Protein AF-A0A1A9VK80-F1 (afdb_monomer_lite)

InterPro domains:
  IPR001303 Class II aldolase/adducin N-terminal [PF00596] (472-520)
  IPR002020 Citrate synthase [PF00285] (111-464)
  IPR002020 Citrate synthase [PR00143] (230-243)
  IPR002020 Citrate synthase [PR00143] (283-298)
  IPR002020 Citrate synthase [PR00143] (305-333)
  IPR002020 Citrate synthase [PR00143] (360-380)
  IPR002020 Citrate synthase [PR00143] (432-446)
  IPR002562 3'-5' exonuclease domain [PF01612] (576-748)
  IPR002562 3'-5' exonuclease domain [SM00474] (574-748)
  IPR002583 Small ribosomal subunit protein bS20 [PF01649] (2-64)
  IPR002583 Small ribosomal subunit protein bS20 [TIGR00029] (2-64)
  IPR010953 Citrate synthase, type I [TIGR01798] (79-469)
  IPR010997 HRDC-like superfamily [SSF47819] (773-864)
  IPR012337 Ribonuclease H-like superfamily [SSF53098] (549-781)
  IPR016142 Citrate synthase-like, large alpha subdomain [G3DSA:1.10.580.10] (125-463)
  IPR016143 Citrate synthase-like, small alpha subdomain [G3DSA:1.10.230.10] (332-429)
  IPR019810 Citrate synthase active site [PS00480] (367-379)
  IPR036397 Ribonuclease H superfamily [G3DSA:3.30.420.10] (573-769)
  IPR036409 Class II aldolase/adducin N-terminal domain superfamily [G3DSA:3.40.225.10] (465-545)
  IPR036409 Class II aldolase/adducin N-terminal domain superfamily [SSF53639] (466-539)

Foldseek 3Di:
DVVVVVVVVVVLVVLVVQLVVLVVVLVVCVVVVVVVVNVVSVVSNVVSVVVCCVVVSDPPPPDDDDQDWDWDQDPVRDTDTWGWDDDPDDDIDTHCVCVCVRPVDDDDDVPCLRPDPDDDQAWDDAQAVQFIDGLNHGLLCCLPPHFLLQLLCCRQVSDGDDPVRSVVSLLLLLVLQDDDVQLVVLLLPDDLPDQLLVSVLSSLVSVLVVCCVPANLPHDLVDCSVLSSLLSHLLQSLLSNLCSNVVHDFDDFDSVDDPLLSSLCRNQPPVDDPVLSVLLSSLLRSVLSVLQADPPDPLLVQLLQCSLVSRDNSNSLSSSSVRLCDCVHVVLLLVLVVVVVVVVVPVDPVVLVVLCPDPPRPRHNRQDDDPRHPDANPSLVSLLVSLCSLVVPDDPDDVVVVSCVVCVVPQSRGNSSSVSSSCVSSVHDSSSSSSSSSSSHSSRSSSSSSVQVPDPPRHNDDDDDDDDDDDPPCVVVVCVVCDPHQWDQDPPPGIFGDDPDPQQSVLVVVVVVVVVVVVVVVVVVVDDDDDDDPVVVVVVVVVVVPPPDDRRVVVVVVVVVVCCVVPDPPPPFEAEDQAQVSLLVVLVVVVVVLQQEKEKDWDWDDDQWFQATATAWIWIDRQVGIYIYGPPRPPHDCVSVLCVQQPQSYEYEYEPCLSVQSNVCVPNVAGRPDYDYLQLLVVLLDPDPDGDDDQRLLCVQVVDHDDPPPPVPPDSVDPPDDPVRVVNRHVNRNSRNVSVVSSVVSCVVSVNVVVSVVVSVVSNPVCVSDDQLQCQLVVPDDDCPPDVLLSLVSRLLSSLLVVCSVVVRTRSCQQANVVLNVVCRVVVDRDLVVSLVSSVVGGPPDDPVSSVVSVVSSVVSVVVVCVVVVPDDDDDDDPPVVVVVVVVVVVVVVVVVVPVPVPPDPPD

pLDDT: mean 80.89, std 15.18, range [30.69, 98.62]

Secondary structure (DSSP, 8-state):
-HHHHHHHHHHHHHHHHHHHHHHHHHHHHHHHT-HHHHHHHHHHHHHHHHHHHHTTSS-TT-PPPP--EEEEE-TTS-EEEEEEE--SSS--EE--TTHHHHHS-----TTSTT------SSEEEETTTTEEEETTEEHHHHHHHS-HHHHHHHHHHSSPPPHHHHHHHHHHHHHT-PPPHHHHHHHHHS-TTS-HHHHHHHHHHHHHHHTHHHHTT---TT--HHHHHHHHHHHHHHHHHHHHHTT----PPPTTS-HHHHHHHHHHTT-S-HHHHHHHHHHHHHHHHHHS--SS-HHHHHHHHHHHTT--HHHHHHHHHHHHHSTTTTTHHHHHHHHHHHHHHHS-HHHHHHHHH-TTSS---TT-S-SS-SS--HHHHHHHHHHHHHHHTS-S--HHHHHHHHSHHHHTT-HHHHHHHHHHHTT--GGGHHHHHHHHHHHHHHHHHHHHHH-TT--------------TTTHHHHHHHHTT-SEEEETTTEEEE--SSHHHHHHHHHHHHHHHHHHHHHHHTT----PPPHHHHHHHHHHHHTS-S-TTHHHHHHHHHHHHHHH---TT-EEEE-SHHHHHHHHHHHHHH--SEEEEEEEEE--TT-SS-EEEEEEEE-SS-EEEEETTSTT--THHHHHHHT-TTSEEEESSTHHHHHHHHHHHSS--SSEEEHHHHHHHHS--SS---HHHHHHHHH------TTTTT--TT-SSPPHHHHHHHHHHHHHHHHHHHHHHHHHHHTT-HHHHHHHHHHHT-GGGTS--GGGGGGGS---TTT-HHHHHHHHHHHHHHHHHHHHTT--HHHHS-HHHHHHHHHTT---HHHHHHHHHHH--S--HHHHHHHHHHHHHHHHHHHHHTTS------TTTHHHHHHHHHHHHHHHTTTSSSTTS-S--

Radius of gyration: 40.21 Å; chains: 1; bounding box: 157×72×116 Å

Organism: Glossina austeni (NCBI:txid7395)

Structure (mmCIF, N/CA/C/O backbone):
data_AF-A0A1A9VK80-F1
#
_entry.id   AF-A0A1A9VK80-F1
#
loop_
_atom_site.group_PDB
_atom_site.id
_atom_site.type_symbol
_atom_site.label_atom_id
_atom_site.label_alt_id
_atom_site.label_comp_id
_atom_site.label_asym_id
_atom_site.label_entity_id
_atom_site.label_seq_id
_atom_site.pdbx_PDB_ins_code
_atom_site.Cartn_x
_atom_site.Cartn_y
_atom_site.Cartn_z
_atom_site.occupancy
_atom_site.B_iso_or_equiv
_atom_site.auth_seq_id
_atom_site.auth_comp_id
_atom_site.auth_asym_id
_atom_site.auth_atom_id
_atom_site.pdbx_PDB_model_num
ATOM 1 N N . MET A 1 1 ? -13.855 43.154 -33.195 1.00 43.53 1 MET A N 1
ATOM 2 C CA . MET A 1 1 ? -13.908 41.755 -32.702 1.00 43.53 1 MET A CA 1
ATOM 3 C C . MET A 1 1 ? -15.307 41.124 -32.835 1.00 43.53 1 MET A C 1
ATOM 5 O O . MET A 1 1 ? -15.426 40.094 -33.487 1.00 43.53 1 MET A O 1
ATOM 9 N N . ILE A 1 2 ? -16.381 41.772 -32.356 1.00 40.22 2 ILE A N 1
ATOM 10 C CA . ILE A 1 2 ? -17.774 41.259 -32.408 1.00 40.22 2 ILE A CA 1
ATOM 11 C C . ILE A 1 2 ? -18.278 40.963 -33.840 1.00 40.22 2 ILE A C 1
ATOM 13 O O . ILE A 1 2 ? -18.806 39.883 -34.096 1.00 40.22 2 ILE A O 1
ATOM 17 N N . LYS A 1 3 ? -18.034 41.854 -34.818 1.00 45.59 3 LYS A N 1
ATOM 18 C CA . LYS A 1 3 ? -18.408 41.628 -36.236 1.00 45.59 3 LYS A CA 1
ATOM 19 C C . LYS A 1 3 ? -17.698 40.421 -36.873 1.00 45.59 3 LYS A C 1
ATOM 21 O O . LYS A 1 3 ? -18.274 39.742 -37.718 1.00 45.59 3 LYS A O 1
ATOM 26 N N . VAL A 1 4 ? -16.464 40.129 -36.454 1.00 54.06 4 VAL A N 1
ATOM 27 C CA . VAL A 1 4 ? -15.678 38.989 -36.960 1.00 54.06 4 VAL A CA 1
ATOM 28 C C . VAL A 1 4 ? -16.203 37.680 -36.373 1.00 54.06 4 VAL A C 1
ATOM 30 O O . VAL A 1 4 ? -16.375 36.716 -37.115 1.00 54.06 4 VAL A O 1
ATOM 33 N N . ILE A 1 5 ? -16.537 37.666 -35.078 1.00 50.97 5 ILE A N 1
ATOM 34 C CA . ILE A 1 5 ? -17.134 36.511 -34.392 1.00 50.97 5 ILE A CA 1
ATOM 35 C C . ILE A 1 5 ? -18.512 36.191 -34.985 1.00 50.97 5 ILE A C 1
ATOM 37 O O . ILE A 1 5 ? -18.746 35.054 -35.385 1.00 50.97 5 ILE A O 1
ATOM 41 N N . ALA A 1 6 ? -19.380 37.192 -35.163 1.00 58.22 6 ALA A N 1
ATOM 42 C CA . ALA A 1 6 ? -20.698 37.006 -35.775 1.00 58.22 6 ALA A CA 1
ATOM 43 C C . ALA A 1 6 ? -20.607 36.443 -37.208 1.00 58.22 6 ALA A C 1
ATOM 45 O O . ALA A 1 6 ? -21.318 35.498 -37.557 1.00 58.22 6 ALA A O 1
ATOM 46 N N . LYS A 1 7 ? -19.666 36.953 -38.020 1.00 64.12 7 LYS A N 1
ATOM 47 C CA . LYS A 1 7 ? -19.412 36.456 -39.383 1.00 64.12 7 LYS A CA 1
ATOM 48 C C . LYS A 1 7 ? -18.905 35.008 -39.378 1.00 64.12 7 LYS A C 1
ATOM 50 O O . LYS A 1 7 ? -19.366 34.197 -40.182 1.00 64.12 7 LYS A O 1
ATOM 55 N N . ARG A 1 8 ? -18.009 34.649 -38.450 1.00 69.56 8 ARG A N 1
ATOM 56 C CA . ARG A 1 8 ? -17.488 33.277 -38.286 1.00 69.56 8 ARG A CA 1
ATOM 57 C C . ARG A 1 8 ? -18.587 32.303 -37.847 1.00 69.56 8 ARG A C 1
ATOM 59 O O . ARG A 1 8 ? -18.687 31.210 -38.403 1.00 69.56 8 ARG A O 1
ATOM 66 N N . THR A 1 9 ? -19.453 32.720 -36.925 1.00 65.25 9 THR A N 1
ATOM 67 C CA . THR A 1 9 ? -20.609 31.938 -36.462 1.00 65.25 9 THR A CA 1
ATOM 68 C C . THR A 1 9 ? -21.604 31.680 -37.592 1.00 65.25 9 THR A C 1
ATOM 70 O O . THR A 1 9 ? -22.037 30.541 -37.774 1.00 65.25 9 THR A O 1
ATOM 73 N N . LEU A 1 10 ? -21.909 32.692 -38.412 1.00 73.06 10 LEU A N 1
ATOM 74 C CA . LEU A 1 10 ? -22.805 32.545 -39.563 1.00 73.06 10 LEU A CA 1
ATOM 75 C C . LEU A 1 10 ? -22.240 31.558 -40.600 1.00 73.06 10 LEU A C 1
ATOM 77 O O . LEU A 1 10 ? -22.945 30.659 -41.061 1.00 73.06 10 LEU A O 1
ATOM 81 N N . ILE A 1 11 ? -20.944 31.670 -40.911 1.00 73.94 11 ILE A N 1
ATOM 82 C CA . ILE A 1 11 ? -20.246 30.766 -41.839 1.00 73.94 11 ILE A CA 1
ATOM 83 C C . ILE A 1 11 ? -20.252 29.323 -41.313 1.00 73.94 11 ILE A C 1
ATOM 85 O O . ILE A 1 11 ? -20.535 28.391 -42.070 1.00 73.94 11 ILE A O 1
ATOM 89 N N . ASN A 1 12 ? -19.993 29.118 -40.020 1.00 72.88 12 ASN A N 1
ATOM 90 C CA . ASN A 1 12 ? -20.009 27.786 -39.412 1.00 72.88 12 ASN A CA 1
ATOM 91 C C . ASN A 1 12 ? -21.422 27.183 -39.376 1.00 72.88 12 ASN A C 1
ATOM 93 O O . ASN A 1 12 ? -21.576 25.986 -39.628 1.00 72.88 12 ASN A O 1
ATOM 97 N N . LYS A 1 13 ? -22.459 28.000 -39.144 1.00 71.44 13 LYS A N 1
ATOM 98 C CA . LYS A 1 13 ? -23.865 27.567 -39.202 1.00 71.44 13 LYS A CA 1
ATOM 99 C C . LYS A 1 13 ? -24.255 27.120 -40.616 1.00 71.44 13 LYS A C 1
ATOM 101 O O . LYS A 1 13 ? -24.841 26.049 -40.772 1.00 71.44 13 LYS A O 1
ATOM 106 N N . MET A 1 14 ? -23.851 27.873 -41.645 1.00 74.56 14 MET A N 1
ATOM 107 C CA . MET A 1 14 ? -24.061 27.486 -43.047 1.00 74.56 14 MET A CA 1
ATOM 108 C C . MET A 1 14 ? -23.338 26.184 -43.410 1.00 74.56 14 MET A C 1
ATOM 110 O O . MET A 1 14 ? -23.925 25.318 -44.056 1.00 74.56 14 MET A O 1
ATOM 114 N N . ARG A 1 15 ? -22.086 26.008 -42.965 1.00 74.81 15 ARG A N 1
ATOM 115 C CA . ARG A 1 15 ? -21.317 24.773 -43.199 1.00 74.81 15 ARG A CA 1
ATOM 116 C C . ARG A 1 15 ? -21.985 23.555 -42.557 1.00 74.81 15 ARG A C 1
ATOM 118 O O . ARG A 1 15 ? -22.218 22.575 -43.253 1.00 74.81 15 ARG A O 1
ATOM 125 N N . LYS A 1 16 ? -22.400 23.647 -41.285 1.00 70.81 16 LYS A N 1
ATOM 126 C CA . LYS A 1 16 ? -23.148 22.571 -40.602 1.00 70.81 16 LYS A CA 1
ATOM 127 C C . LYS A 1 16 ? -24.452 22.216 -41.322 1.00 70.81 16 LYS A C 1
ATOM 129 O O . LYS A 1 16 ? -24.784 21.040 -41.440 1.00 70.81 16 LYS A O 1
ATOM 134 N N . SER A 1 17 ? -25.184 23.218 -41.811 1.00 75.38 17 SER A N 1
ATOM 135 C CA . SER A 1 17 ? -26.432 23.009 -42.557 1.00 75.38 17 SER A CA 1
ATOM 136 C C . SER A 1 17 ? -26.198 22.283 -43.889 1.00 75.38 17 SER A C 1
ATOM 138 O O . SER A 1 17 ? -26.903 21.314 -44.184 1.00 75.38 17 SER A O 1
ATOM 140 N N . LYS A 1 18 ? -25.164 22.669 -44.650 1.00 76.88 18 LYS A N 1
ATOM 141 C CA . LYS A 1 18 ? -24.780 21.977 -45.892 1.00 76.88 18 LYS A CA 1
ATOM 142 C C . LYS A 1 18 ? -24.388 20.521 -45.640 1.00 76.88 18 LYS A C 1
ATOM 144 O O . LYS A 1 18 ? -24.898 19.642 -46.327 1.00 76.88 18 LYS A O 1
ATOM 149 N N . THR A 1 19 ? -23.574 20.257 -44.617 1.00 75.19 19 THR A N 1
ATOM 150 C CA . THR A 1 19 ? -23.157 18.890 -44.268 1.00 75.19 19 THR A CA 1
ATOM 151 C C . THR A 1 19 ? -24.343 18.025 -43.838 1.00 75.19 19 THR A C 1
ATOM 153 O O . THR A 1 19 ? -24.493 16.915 -44.338 1.00 75.19 19 THR A O 1
ATOM 156 N N . ARG A 1 20 ? -25.258 18.543 -43.003 1.00 74.00 20 ARG A N 1
ATOM 157 C CA . ARG A 1 20 ? -26.495 17.822 -42.635 1.00 74.00 20 ARG A CA 1
ATOM 158 C C . ARG A 1 20 ? -27.370 17.496 -43.844 1.00 74.00 20 ARG A C 1
ATOM 160 O O . ARG A 1 20 ? -27.941 16.414 -43.906 1.00 74.00 20 ARG A O 1
ATOM 167 N N . THR A 1 21 ? -27.472 18.422 -44.794 1.00 78.19 21 THR A N 1
ATOM 168 C CA . THR A 1 21 ? -28.265 18.224 -46.014 1.00 78.19 21 THR A CA 1
ATOM 169 C C . THR A 1 21 ? -27.645 17.151 -46.909 1.00 78.19 21 THR A C 1
ATOM 171 O O . THR A 1 21 ? -28.366 16.301 -47.422 1.00 78.19 21 THR A O 1
ATOM 174 N N . ALA A 1 22 ? -26.317 17.151 -47.061 1.00 73.38 22 ALA A N 1
ATOM 175 C CA . ALA A 1 22 ? -25.605 16.140 -47.839 1.00 73.38 22 ALA A CA 1
ATOM 176 C C . ALA A 1 22 ? -25.732 14.737 -47.217 1.00 73.38 22 ALA A C 1
ATOM 178 O O . ALA A 1 22 ? -26.013 13.782 -47.934 1.00 73.38 22 ALA A O 1
ATOM 179 N N . ILE A 1 23 ? -25.614 14.628 -45.887 1.00 72.25 23 ILE A N 1
ATOM 180 C CA . ILE A 1 23 ? -25.790 13.358 -45.165 1.00 72.25 23 ILE A CA 1
ATOM 181 C C . ILE A 1 23 ? -27.234 12.855 -45.277 1.00 72.25 23 ILE A C 1
ATOM 183 O O . ILE A 1 23 ? -27.437 11.677 -45.548 1.00 72.25 23 ILE A O 1
ATOM 187 N N . ARG A 1 24 ? -28.246 13.726 -45.131 1.00 77.44 24 ARG A N 1
ATOM 188 C CA . ARG A 1 24 ? -29.652 13.323 -45.325 1.00 77.44 24 ARG A CA 1
ATOM 189 C C . ARG A 1 24 ? -29.903 12.782 -46.728 1.00 77.44 24 ARG A C 1
ATOM 191 O O . ARG A 1 24 ? -30.423 11.686 -46.849 1.00 77.44 24 ARG A O 1
ATOM 198 N N . LYS A 1 25 ? -29.451 13.495 -47.766 1.00 77.31 25 LYS A N 1
ATOM 199 C CA . LYS A 1 25 ? -29.588 13.030 -49.155 1.00 77.31 25 LYS A CA 1
ATOM 200 C C . LYS A 1 25 ? -28.919 11.676 -49.383 1.00 77.31 25 LYS A C 1
ATOM 202 O O . LYS A 1 25 ? -29.497 10.834 -50.052 1.00 77.31 25 LYS A O 1
ATOM 207 N N . LEU A 1 26 ? -27.733 11.456 -48.813 1.00 75.38 26 LEU A N 1
ATOM 208 C CA . LEU A 1 26 ? -27.065 10.157 -48.873 1.00 75.38 26 LEU A CA 1
ATOM 209 C C . LEU A 1 26 ? -27.913 9.057 -48.217 1.00 75.38 26 LEU A C 1
ATOM 211 O O . LEU A 1 26 ? -28.117 8.012 -48.822 1.00 75.38 26 LEU A O 1
ATOM 215 N N . VAL A 1 27 ? -28.437 9.301 -47.014 1.00 72.31 27 VAL A N 1
ATOM 216 C CA . VAL A 1 27 ? -29.288 8.338 -46.295 1.00 72.31 27 VAL A CA 1
ATOM 217 C C . VAL A 1 27 ? -30.573 8.034 -47.069 1.00 72.31 27 VAL A C 1
ATOM 219 O O . VAL A 1 27 ? -30.967 6.874 -47.152 1.00 72.31 27 VAL A O 1
ATOM 222 N N . ASP A 1 28 ? -31.205 9.045 -47.662 1.00 79.81 28 ASP A N 1
ATOM 223 C CA . ASP A 1 28 ? -32.435 8.874 -48.441 1.00 79.81 28 ASP A CA 1
ATOM 224 C C . ASP A 1 28 ? -32.177 8.066 -49.728 1.00 79.81 28 ASP A C 1
ATOM 226 O O . ASP A 1 28 ? -32.949 7.164 -50.054 1.00 79.81 28 ASP A O 1
ATOM 230 N N . ILE A 1 29 ? -31.051 8.306 -50.411 1.00 78.69 29 ILE A N 1
ATOM 231 C CA . ILE A 1 29 ? -30.652 7.548 -51.610 1.00 78.69 29 ILE A CA 1
ATOM 232 C C . ILE A 1 29 ? -30.292 6.099 -51.247 1.00 78.69 29 ILE A C 1
ATOM 234 O O . ILE A 1 29 ? -30.745 5.177 -51.924 1.00 78.69 29 ILE A O 1
ATOM 238 N N . ILE A 1 30 ? -29.573 5.870 -50.140 1.00 69.12 30 ILE A N 1
ATOM 239 C CA . ILE A 1 30 ? -29.284 4.514 -49.635 1.00 69.12 30 ILE A CA 1
ATOM 240 C C . ILE A 1 30 ? -30.587 3.754 -49.354 1.00 69.12 30 ILE A C 1
ATOM 242 O O . ILE A 1 30 ? -30.714 2.593 -49.737 1.00 69.12 30 ILE A O 1
ATOM 246 N N . LYS A 1 31 ? -31.578 4.412 -48.739 1.00 75.69 31 LYS A N 1
ATOM 247 C CA . LYS A 1 31 ? -32.893 3.810 -48.468 1.00 75.69 31 LYS A CA 1
ATOM 248 C C . LYS A 1 31 ? -33.694 3.508 -49.734 1.00 75.69 31 LYS A C 1
ATOM 250 O O . LYS A 1 31 ? -34.475 2.565 -49.727 1.00 75.69 31 LYS A O 1
ATOM 255 N N . SER A 1 32 ? -33.506 4.282 -50.802 1.00 76.88 32 SER A N 1
ATOM 256 C CA . SER A 1 32 ? -34.174 4.049 -52.090 1.00 76.88 32 SER A CA 1
ATOM 257 C C . SER A 1 32 ? -33.597 2.871 -52.889 1.00 76.88 32 SER A C 1
ATOM 259 O O . SER A 1 32 ? -34.232 2.413 -53.833 1.00 76.88 32 SER A O 1
ATOM 261 N N . GLY A 1 33 ? -32.411 2.367 -52.519 1.00 70.56 33 GLY A N 1
ATOM 262 C CA . GLY A 1 33 ? -31.759 1.237 -53.189 1.00 70.56 33 GLY A CA 1
ATOM 263 C C . GLY A 1 33 ? -31.067 1.572 -54.520 1.00 70.56 33 GLY A C 1
ATOM 264 O O . GLY A 1 33 ? -30.563 0.663 -55.178 1.00 70.56 33 GLY A O 1
ATOM 265 N N . ASP A 1 34 ? -31.003 2.849 -54.909 1.00 78.38 34 ASP A N 1
ATOM 266 C CA . ASP A 1 34 ? -30.368 3.323 -56.146 1.00 78.38 34 ASP A CA 1
ATOM 267 C C . ASP A 1 34 ? -28.830 3.310 -56.044 1.00 78.38 34 ASP A C 1
ATOM 269 O O . ASP A 1 34 ? -28.185 4.283 -55.641 1.00 78.38 34 ASP A O 1
ATOM 273 N N . LYS A 1 35 ? -28.231 2.166 -56.393 1.00 71.50 35 LYS A N 1
ATOM 274 C CA . LYS A 1 35 ? -26.794 1.896 -56.229 1.00 71.50 35 LYS A CA 1
ATOM 275 C C . LYS A 1 35 ? -25.880 2.829 -57.031 1.00 71.50 35 LYS A C 1
ATOM 277 O O . LYS A 1 35 ? -24.769 3.093 -56.571 1.00 71.50 35 LYS A O 1
ATOM 282 N N . GLU A 1 36 ? -26.315 3.342 -58.182 1.00 73.06 36 GLU A N 1
ATOM 283 C CA . GLU A 1 36 ? -25.473 4.204 -59.028 1.00 73.06 36 GLU A CA 1
ATOM 284 C C . GLU A 1 36 ? -25.312 5.603 -58.416 1.00 73.06 36 GLU A C 1
ATOM 286 O O . GLU A 1 36 ? -24.212 6.165 -58.399 1.00 73.06 36 GLU A O 1
ATOM 291 N N . ASN A 1 37 ? -26.376 6.135 -57.807 1.00 75.44 37 ASN A N 1
ATOM 292 C CA . ASN A 1 37 ? -26.360 7.469 -57.208 1.00 75.44 37 ASN A CA 1
ATOM 293 C C . ASN A 1 37 ? -25.808 7.509 -55.771 1.00 75.44 37 ASN A C 1
ATOM 295 O O . ASN A 1 37 ? -25.373 8.577 -55.318 1.00 75.44 37 ASN A O 1
ATOM 299 N N . VAL A 1 38 ? -25.745 6.371 -55.061 1.00 76.44 38 VAL A N 1
ATOM 300 C CA . VAL A 1 38 ? -25.143 6.287 -53.711 1.00 76.44 38 VAL A CA 1
ATOM 301 C C . VAL A 1 38 ? -23.682 6.738 -53.724 1.00 76.44 38 VAL A C 1
ATOM 303 O O . VAL A 1 38 ? -23.278 7.505 -52.853 1.00 76.44 38 VAL A O 1
ATOM 306 N N . VAL A 1 39 ? -22.892 6.326 -54.720 1.00 74.06 39 VAL A N 1
ATOM 307 C CA . VAL A 1 39 ? -21.451 6.638 -54.775 1.00 74.06 39 VAL A CA 1
ATOM 308 C C . VAL A 1 39 ? -21.213 8.140 -54.959 1.00 74.06 39 VAL A C 1
ATOM 310 O O . VAL A 1 39 ? -20.344 8.730 -54.310 1.00 74.06 39 VAL A O 1
ATOM 313 N N . LEU A 1 40 ? -22.018 8.790 -55.804 1.00 77.19 40 LEU A N 1
ATOM 314 C CA . LEU A 1 40 ? -21.927 10.231 -56.036 1.00 77.19 40 LEU A CA 1
ATOM 315 C C . LEU A 1 40 ? -22.384 11.029 -54.803 1.00 77.19 40 LEU A C 1
ATOM 317 O O . LEU A 1 40 ? -21.730 12.000 -54.405 1.00 77.19 40 LEU A O 1
ATOM 321 N N . ALA A 1 41 ? -23.475 10.599 -54.163 1.00 74.62 41 ALA A N 1
ATOM 322 C CA . ALA A 1 41 ? -23.970 11.196 -52.926 1.00 74.62 41 ALA A CA 1
ATOM 323 C C . ALA A 1 41 ? -22.977 11.019 -51.765 1.00 74.62 41 ALA A C 1
ATOM 325 O O . ALA A 1 41 ? -22.788 11.949 -50.974 1.00 74.62 41 ALA A O 1
ATOM 326 N N . PHE A 1 42 ? -22.296 9.871 -51.707 1.00 71.62 42 PHE A N 1
ATOM 327 C CA . PHE A 1 42 ? -21.290 9.553 -50.700 1.00 71.62 42 PHE A CA 1
ATOM 328 C C . PHE A 1 42 ? -20.081 10.478 -50.825 1.00 71.62 42 PHE A C 1
ATOM 330 O O . PHE A 1 42 ? -19.765 11.185 -49.871 1.00 71.62 42 PHE A O 1
ATOM 337 N N . ARG A 1 43 ? -19.492 10.596 -52.023 1.00 74.62 43 ARG A N 1
ATOM 338 C CA . ARG A 1 43 ? -18.355 11.504 -52.277 1.00 74.62 43 ARG A CA 1
ATOM 339 C C . ARG A 1 43 ? -18.682 12.963 -51.947 1.00 74.62 43 ARG A C 1
ATOM 341 O O . ARG A 1 43 ? -17.840 13.707 -51.439 1.00 74.62 43 ARG A O 1
ATOM 348 N N . ASN A 1 44 ? -19.917 13.392 -52.208 1.00 74.81 44 ASN A N 1
ATOM 349 C CA . ASN A 1 44 ? -20.361 14.743 -51.867 1.00 74.81 44 ASN A CA 1
ATOM 350 C C . ASN A 1 44 ? -20.515 14.932 -50.344 1.00 74.81 44 ASN A C 1
ATOM 352 O O . ASN A 1 44 ? -20.087 15.954 -49.797 1.00 74.81 44 ASN A O 1
ATOM 356 N N . ALA A 1 45 ? -21.088 13.955 -49.635 1.00 72.81 45 ALA A N 1
ATOM 357 C CA . ALA A 1 45 ? -21.195 13.985 -48.176 1.00 72.81 45 ALA A CA 1
ATOM 358 C C . ALA A 1 45 ? -19.809 13.958 -47.505 1.00 72.81 45 ALA A C 1
ATOM 360 O O . ALA A 1 45 ? -19.529 14.800 -46.650 1.00 72.81 45 ALA A O 1
ATOM 361 N N . GLU A 1 46 ? -18.927 13.073 -47.964 1.00 69.81 46 GLU A N 1
ATOM 362 C CA . GLU A 1 46 ? -17.541 12.904 -47.524 1.00 69.81 46 GLU A CA 1
ATOM 363 C C . GLU A 1 46 ? -16.722 14.195 -47.696 1.00 69.81 46 GLU A C 1
ATOM 365 O O . GLU A 1 46 ? -16.125 14.689 -46.736 1.00 69.81 46 GLU A O 1
ATOM 370 N N . SER A 1 47 ? -16.774 14.836 -48.872 1.00 73.50 47 SER A N 1
ATOM 371 C CA . SER A 1 47 ? -16.065 16.104 -49.119 1.00 73.50 47 SER A CA 1
ATOM 372 C C . SER A 1 47 ? -16.506 17.223 -48.164 1.00 73.50 47 SER A C 1
ATOM 374 O O . SER A 1 47 ? -15.686 18.017 -47.685 1.00 73.50 47 SER A O 1
ATOM 376 N N . ASN A 1 48 ? -17.806 17.299 -47.855 1.00 71.69 48 ASN A N 1
ATOM 377 C CA . ASN A 1 48 ? -18.339 18.285 -46.913 1.00 71.69 48 ASN A CA 1
ATOM 378 C C . ASN A 1 48 ? -17.985 17.951 -45.453 1.00 71.69 48 ASN A C 1
ATOM 380 O O . ASN A 1 48 ? -17.710 18.866 -44.671 1.00 71.69 48 ASN A O 1
ATOM 384 N N . LEU A 1 49 ? -17.946 16.666 -45.091 1.00 65.19 49 LEU A N 1
ATOM 385 C CA . LEU A 1 49 ? -17.505 16.174 -43.783 1.00 65.19 49 LEU A CA 1
ATOM 386 C C . LEU A 1 49 ? -16.029 16.502 -43.534 1.00 65.19 49 LEU A C 1
ATOM 388 O O . LEU A 1 49 ? -15.729 17.196 -42.561 1.00 65.19 49 LEU A O 1
ATOM 392 N N . HIS A 1 50 ? -15.131 16.135 -44.451 1.00 65.62 50 HIS A N 1
ATOM 393 C CA . HIS A 1 50 ? -13.701 16.443 -44.338 1.00 65.62 50 HIS A CA 1
ATOM 394 C C . HIS A 1 50 ? -13.434 17.947 -44.218 1.00 65.62 50 HIS A C 1
ATOM 396 O O . HIS A 1 50 ? -12.669 18.382 -43.355 1.00 65.62 50 HIS A O 1
ATOM 402 N N . LYS A 1 51 ? -14.114 18.780 -45.020 1.00 70.50 51 LYS A N 1
ATOM 403 C CA . LYS A 1 51 ? -13.993 20.247 -44.925 1.00 70.50 51 LYS A CA 1
ATOM 404 C C . LYS A 1 51 ? -14.454 20.791 -43.570 1.00 70.50 51 LYS A C 1
ATOM 406 O O . LYS A 1 51 ? -13.889 21.775 -43.089 1.00 70.50 51 LYS A O 1
ATOM 411 N N . CYS A 1 52 ? -15.470 20.187 -42.956 1.00 64.56 52 CYS A N 1
ATOM 412 C CA . CYS A 1 52 ? -15.957 20.579 -41.635 1.00 64.56 52 CYS A CA 1
ATOM 413 C C . CYS A 1 52 ? -15.048 20.103 -40.496 1.00 64.56 52 CYS A C 1
ATOM 415 O O . CYS A 1 52 ? -14.826 20.882 -39.567 1.00 64.56 52 CYS A O 1
ATOM 417 N N . VAL A 1 53 ? -14.499 18.889 -40.580 1.00 56.59 53 VAL A N 1
ATOM 418 C CA . VAL A 1 53 ? -13.549 18.338 -39.598 1.00 56.59 53 VAL A CA 1
ATOM 419 C C . VAL A 1 53 ? -12.241 19.133 -39.615 1.00 56.59 53 VAL A C 1
ATOM 421 O O . VAL A 1 53 ? -11.833 19.656 -38.581 1.00 56.59 53 VAL A O 1
ATOM 424 N N . ASN A 1 54 ? -11.659 19.375 -40.795 1.00 65.00 54 ASN A N 1
ATOM 425 C CA . ASN A 1 54 ? -10.404 20.131 -40.938 1.00 65.00 54 ASN A CA 1
ATOM 426 C C . ASN A 1 54 ? -10.510 21.596 -40.487 1.00 65.00 54 ASN A C 1
ATOM 428 O O . ASN A 1 54 ? -9.507 22.243 -40.201 1.00 65.00 54 ASN A O 1
ATOM 432 N N . LYS A 1 55 ? -11.722 22.160 -40.447 1.00 66.69 55 LYS A N 1
ATOM 433 C CA . LYS A 1 55 ? -11.969 23.530 -39.969 1.00 66.69 55 LYS A CA 1
ATOM 434 C C . LYS A 1 55 ? -12.472 23.573 -38.520 1.00 66.69 55 LYS A C 1
ATOM 436 O O . LYS A 1 55 ? -12.903 24.641 -38.085 1.00 66.69 55 LYS A O 1
ATOM 441 N N . GLY A 1 56 ? -12.451 22.446 -37.799 1.00 53.09 56 GLY A N 1
ATOM 442 C CA . GLY A 1 56 ? -12.877 22.344 -36.398 1.00 53.09 56 GLY A CA 1
ATOM 443 C C . GLY A 1 56 ? -14.370 22.614 -36.179 1.00 53.09 56 GLY A C 1
ATOM 444 O O . GLY A 1 56 ? -14.779 23.014 -35.093 1.00 53.09 56 GLY A O 1
ATOM 445 N N . VAL A 1 57 ? -15.195 22.462 -37.223 1.00 66.19 57 VAL A N 1
ATOM 446 C CA . VAL A 1 57 ? -16.644 22.725 -37.180 1.00 66.19 57 VAL A CA 1
ATOM 447 C C . VAL A 1 57 ? -17.417 21.509 -36.650 1.00 66.19 57 VAL A C 1
ATOM 449 O O . VAL A 1 57 ? -18.478 21.686 -36.042 1.00 66.19 57 VAL A O 1
ATOM 452 N N . ILE A 1 58 ? -16.900 20.297 -36.883 1.00 52.66 58 ILE A N 1
ATOM 453 C CA . ILE A 1 58 ? -17.423 19.001 -36.415 1.00 52.66 58 ILE A CA 1
ATOM 454 C C . ILE A 1 58 ? -16.248 18.220 -35.791 1.00 52.66 58 ILE A C 1
ATOM 456 O O . ILE A 1 58 ? -15.149 18.253 -36.343 1.00 52.66 58 ILE A O 1
ATOM 460 N N . HIS A 1 59 ? -16.458 17.577 -34.637 1.00 51.47 59 HIS A N 1
ATOM 461 C CA . HIS A 1 59 ? -15.445 16.763 -33.948 1.00 51.47 59 HIS A CA 1
ATOM 462 C C . HIS A 1 59 ? -15.302 15.387 -34.624 1.00 51.47 59 HIS A C 1
ATOM 464 O O . HIS A 1 59 ? -16.286 14.880 -35.164 1.00 51.47 59 HIS A O 1
ATOM 470 N N . ARG A 1 60 ? -14.108 14.769 -34.591 1.00 45.78 60 ARG A N 1
ATOM 471 C CA . ARG A 1 60 ? -13.825 13.486 -35.281 1.00 45.78 60 ARG A CA 1
ATOM 472 C C . ARG A 1 60 ? -14.743 12.333 -34.841 1.00 45.78 60 ARG A C 1
ATOM 474 O O . ARG A 1 60 ? -15.026 11.466 -35.652 1.00 45.78 60 ARG A O 1
ATOM 481 N N . ASN A 1 61 ? -15.301 12.401 -33.630 1.00 43.78 61 ASN A N 1
ATOM 482 C CA . ASN A 1 61 ? -16.189 11.369 -33.071 1.00 43.78 61 ASN A CA 1
ATOM 483 C C . ASN A 1 61 ? -17.691 11.661 -33.228 1.00 43.78 61 ASN A C 1
ATOM 485 O O . ASN A 1 61 ? -18.515 10.957 -32.658 1.00 43.78 61 ASN A O 1
ATOM 489 N N . THR A 1 62 ? -18.097 12.703 -33.961 1.00 38.72 62 THR A N 1
ATOM 490 C CA . THR A 1 62 ? -19.526 13.044 -34.094 1.00 38.72 62 THR A CA 1
ATOM 491 C C . THR A 1 62 ? -20.127 12.472 -35.380 1.00 38.72 62 THR A C 1
ATOM 493 O O . THR A 1 62 ? -20.634 13.214 -36.224 1.00 38.72 62 THR A O 1
ATOM 496 N N . ALA A 1 63 ? -20.069 11.149 -35.538 1.00 34.66 63 ALA A N 1
ATOM 497 C CA . ALA A 1 63 ? -20.980 10.428 -36.424 1.00 34.66 63 ALA A CA 1
ATOM 498 C C . ALA A 1 63 ? -22.259 10.121 -35.630 1.00 34.66 63 ALA A C 1
ATOM 500 O O . ALA A 1 63 ? -22.207 9.687 -34.485 1.00 34.66 63 ALA A O 1
ATOM 501 N N . ALA A 1 64 ? -23.410 10.471 -36.196 1.00 37.69 64 ALA A N 1
ATOM 502 C CA . ALA A 1 64 ? -24.687 10.516 -35.498 1.00 37.69 64 ALA A CA 1
ATOM 503 C C . ALA A 1 64 ? -25.145 9.133 -35.002 1.00 37.69 64 ALA A C 1
ATOM 505 O O . ALA A 1 64 ? -25.372 8.239 -35.812 1.00 37.69 64 ALA A O 1
ATOM 506 N N . LEU A 1 65 ? -25.373 9.003 -33.695 1.00 41.31 65 LEU A N 1
ATOM 507 C CA . LEU A 1 65 ? -26.205 7.946 -33.124 1.00 41.31 65 LEU A CA 1
ATOM 508 C C . LEU A 1 65 ? -27.642 8.476 -33.021 1.00 41.31 65 LEU A C 1
ATOM 510 O O . LEU A 1 65 ? -27.858 9.639 -32.677 1.00 41.31 65 LEU A O 1
ATOM 514 N N . MET A 1 66 ? -28.620 7.639 -33.378 1.00 43.72 66 MET A N 1
ATOM 515 C CA . MET A 1 66 ? -30.031 7.859 -33.035 1.00 43.72 66 MET A CA 1
ATOM 516 C C . MET A 1 66 ? -30.140 8.209 -31.544 1.00 43.72 66 MET A C 1
ATOM 518 O O . MET A 1 66 ? -29.366 7.668 -30.759 1.00 43.72 66 MET A O 1
ATOM 522 N N . ASP A 1 67 ? -31.087 9.078 -31.168 1.00 55.91 67 ASP A N 1
ATOM 523 C CA . ASP A 1 67 ? -31.415 9.454 -29.780 1.00 55.91 67 ASP A CA 1
ATOM 524 C C . ASP A 1 67 ? -31.884 8.225 -28.966 1.00 55.91 67 ASP A C 1
ATOM 526 O O . ASP A 1 67 ? -33.048 8.110 -28.584 1.00 55.91 67 ASP A O 1
ATOM 530 N N . LYS A 1 68 ? -30.995 7.259 -28.718 1.00 71.75 68 LYS A N 1
ATOM 531 C CA . LYS A 1 68 ? -31.225 6.178 -27.769 1.00 71.75 68 LYS A CA 1
ATOM 532 C C . LYS A 1 68 ? -31.120 6.797 -26.386 1.00 71.75 68 LYS A C 1
ATOM 534 O O . LYS A 1 68 ? -30.075 7.323 -26.001 1.00 71.75 68 LYS A O 1
ATOM 539 N N . LYS A 1 69 ? -32.224 6.772 -25.655 1.00 83.19 69 LYS A N 1
ATOM 540 C CA . LYS A 1 69 ? -32.305 7.285 -24.293 1.00 83.19 69 LYS A CA 1
ATOM 541 C C . LYS A 1 69 ? -32.967 6.240 -23.415 1.00 83.19 69 LYS A C 1
ATOM 543 O O . LYS A 1 69 ? -33.859 5.528 -23.872 1.00 83.19 69 LYS A O 1
ATOM 548 N N . VAL A 1 70 ? -32.542 6.174 -22.163 1.00 87.38 70 VAL A N 1
ATOM 549 C CA . VAL A 1 70 ? -33.242 5.424 -21.120 1.00 87.38 70 VAL A CA 1
ATOM 550 C C . VAL A 1 70 ? -34.081 6.398 -20.316 1.00 87.38 70 VAL A C 1
ATOM 552 O O . VAL A 1 70 ? -33.621 7.485 -19.967 1.00 87.38 70 VAL A O 1
ATOM 555 N N . LEU A 1 71 ? -35.315 6.006 -20.021 1.00 89.75 71 LEU A N 1
ATOM 556 C CA . LEU A 1 71 ? -36.174 6.735 -19.104 1.00 89.75 71 LEU A CA 1
ATOM 557 C C . LEU A 1 71 ? -35.886 6.259 -17.678 1.00 89.75 71 LEU A C 1
ATOM 559 O O . LEU A 1 71 ? -36.135 5.098 -17.360 1.00 89.75 71 LEU A O 1
ATOM 563 N N . LEU A 1 72 ? -35.379 7.145 -16.825 1.00 90.19 72 LEU A N 1
ATOM 564 C CA . LEU A 1 72 ? -35.328 6.908 -15.386 1.00 90.19 72 LEU A CA 1
ATOM 565 C C . LEU A 1 72 ? -36.563 7.559 -14.755 1.00 90.19 72 LEU A C 1
ATOM 567 O O . LEU A 1 72 ? -36.718 8.782 -14.779 1.00 90.19 72 LEU A O 1
ATOM 571 N N . GLU A 1 73 ? -37.448 6.722 -14.220 1.00 90.50 73 GLU A N 1
ATOM 572 C CA . GLU A 1 73 ? -38.624 7.133 -13.455 1.00 90.50 73 GLU A CA 1
ATOM 573 C C . GLU A 1 73 ? -38.309 7.036 -11.961 1.00 90.50 73 GLU A C 1
ATOM 575 O O . GLU A 1 73 ? -37.956 5.975 -11.448 1.00 90.50 73 GLU A O 1
ATOM 580 N N . LEU A 1 74 ? -38.397 8.170 -11.270 1.00 86.50 74 LEU A N 1
ATOM 581 C CA . LEU A 1 74 ? -38.202 8.251 -9.829 1.00 86.50 74 LEU A CA 1
ATOM 582 C C . LEU A 1 74 ? -39.531 8.038 -9.097 1.00 86.50 74 LEU A C 1
ATOM 584 O O . LEU A 1 74 ? -40.606 8.308 -9.628 1.00 86.50 74 LEU A O 1
ATOM 588 N N . SER A 1 75 ? -39.461 7.623 -7.831 1.00 81.38 75 SER A N 1
ATOM 589 C CA . SER A 1 75 ? -40.638 7.357 -6.986 1.00 81.38 75 SER A CA 1
ATOM 590 C C . SER A 1 75 ? -41.548 8.573 -6.763 1.00 81.38 75 SER A C 1
ATOM 592 O O . SER A 1 75 ? -42.714 8.413 -6.421 1.00 81.38 75 SER A O 1
ATOM 594 N N . ASN A 1 76 ? -41.044 9.788 -6.985 1.00 80.25 76 ASN A N 1
ATOM 595 C CA . ASN A 1 76 ? -41.820 11.031 -6.951 1.00 80.25 76 ASN A CA 1
ATOM 596 C C . ASN A 1 76 ? -42.531 11.351 -8.286 1.00 80.25 76 ASN A C 1
ATOM 598 O O . ASN A 1 76 ? -43.061 12.450 -8.442 1.00 80.25 76 ASN A O 1
ATOM 602 N N . GLY A 1 77 ? -42.510 10.430 -9.257 1.00 82.81 77 GLY A N 1
ATOM 603 C CA . GLY A 1 77 ? -43.105 10.587 -10.586 1.00 82.81 77 GLY A CA 1
ATOM 604 C C . GLY A 1 77 ? -42.258 11.398 -11.573 1.00 82.81 77 GLY A C 1
ATOM 605 O O . GLY A 1 77 ? -42.664 11.565 -12.725 1.00 82.81 77 GLY A O 1
ATOM 606 N N . LEU A 1 78 ? -41.083 11.902 -11.163 1.00 84.81 78 LEU A N 1
ATOM 607 C CA . LEU A 1 78 ? -40.181 12.614 -12.065 1.00 84.81 78 LEU A CA 1
ATOM 608 C C . LEU A 1 78 ? -39.576 11.632 -13.073 1.00 84.81 78 LEU A C 1
ATOM 610 O O . LEU A 1 78 ? -38.949 10.640 -12.703 1.00 84.81 78 LEU A O 1
ATOM 614 N N . LYS A 1 79 ? -39.738 11.955 -14.354 1.00 88.44 79 LYS A N 1
ATOM 615 C CA . LYS A 1 79 ? -39.204 11.198 -15.484 1.00 88.44 79 LYS A CA 1
ATOM 616 C C . LYS A 1 79 ? -38.085 11.988 -16.134 1.00 88.44 79 LYS A C 1
ATOM 618 O O . LYS A 1 79 ? -38.307 13.114 -16.577 1.00 88.44 79 LYS A O 1
ATOM 623 N N . ILE A 1 80 ? -36.895 11.401 -16.195 1.00 89.31 80 ILE A N 1
ATOM 624 C CA . ILE A 1 80 ? -35.753 11.993 -16.890 1.00 89.31 80 ILE A CA 1
ATOM 625 C C . ILE A 1 80 ? -35.229 11.048 -17.964 1.00 89.31 80 ILE A C 1
ATOM 627 O O . ILE A 1 80 ? -35.174 9.833 -17.787 1.00 89.31 80 ILE A O 1
ATOM 631 N N . GLU A 1 81 ? -34.835 11.624 -19.092 1.00 89.44 81 GLU A N 1
ATOM 632 C CA . GLU A 1 81 ? -34.216 10.883 -20.182 1.00 89.44 81 GLU A CA 1
ATOM 633 C C . GLU A 1 81 ? -32.694 10.972 -20.057 1.00 89.44 81 GLU A C 1
ATOM 635 O O . GLU A 1 81 ? -32.117 12.059 -20.131 1.00 89.44 81 GLU A O 1
ATOM 640 N N . LEU A 1 82 ? -32.041 9.826 -19.894 1.00 90.00 82 LEU A N 1
ATOM 641 C CA . LEU A 1 82 ? -30.588 9.706 -19.881 1.00 90.00 82 LEU A CA 1
ATOM 642 C C . LEU A 1 82 ? -30.107 9.242 -21.263 1.00 90.00 82 LEU A C 1
ATOM 644 O O . LEU A 1 82 ? -30.525 8.171 -21.712 1.00 90.00 82 LEU A O 1
ATOM 648 N N . PRO A 1 83 ? -29.248 10.008 -21.961 1.00 90.38 83 PRO A N 1
ATOM 649 C CA . PRO A 1 83 ? -28.686 9.577 -23.236 1.00 90.38 83 PRO A CA 1
ATOM 650 C C . PRO A 1 83 ? -27.847 8.305 -23.080 1.00 90.38 83 PRO A C 1
ATOM 652 O O . PRO A 1 83 ? -27.017 8.224 -22.172 1.00 90.38 83 PRO A O 1
ATOM 655 N N . ILE A 1 84 ? -28.023 7.351 -23.993 1.00 89.69 84 ILE A N 1
ATOM 656 C CA . ILE A 1 84 ? -27.113 6.217 -24.158 1.00 89.69 84 ILE A CA 1
ATOM 657 C C . ILE A 1 84 ? -25.997 6.643 -25.112 1.00 89.69 84 ILE A C 1
ATOM 659 O O . ILE A 1 84 ? -26.266 7.140 -26.209 1.00 89.69 84 ILE A O 1
ATOM 663 N N . LEU A 1 85 ? -24.747 6.452 -24.698 1.00 88.50 85 LEU A N 1
ATOM 664 C CA . LEU A 1 85 ? -23.575 6.632 -25.547 1.00 88.50 85 LEU A CA 1
ATOM 665 C C . LEU A 1 85 ? -23.011 5.255 -25.896 1.00 88.50 85 LEU A C 1
ATOM 667 O O . LEU A 1 85 ? -22.776 4.442 -25.006 1.00 88.50 85 LEU A O 1
ATOM 671 N N . SER A 1 86 ? -22.775 5.021 -27.183 1.00 86.19 86 SER A N 1
ATOM 672 C CA . SER A 1 86 ? -22.175 3.782 -27.681 1.00 86.19 86 SER A CA 1
ATOM 673 C C . SER A 1 86 ? -20.724 4.028 -28.083 1.00 86.19 86 SER A C 1
ATOM 675 O O . SER A 1 86 ? -20.428 5.005 -28.779 1.00 86.19 86 SER A O 1
ATOM 677 N N . GLY A 1 87 ? -19.828 3.142 -27.649 1.00 85.88 87 GLY A N 1
ATOM 678 C CA . GLY A 1 87 ? -18.456 3.070 -28.152 1.00 85.88 87 GLY A CA 1
ATOM 679 C C . GLY A 1 87 ? -18.374 2.352 -29.503 1.00 85.88 87 GLY A C 1
ATOM 680 O O . GLY A 1 87 ? -19.374 1.859 -30.024 1.00 85.88 87 GLY A O 1
ATOM 681 N N . THR A 1 88 ? -17.170 2.268 -30.075 1.00 87.50 88 THR A N 1
ATOM 682 C CA . THR A 1 88 ? -16.917 1.437 -31.269 1.00 87.50 88 THR A CA 1
ATOM 683 C C . THR A 1 88 ? -17.095 -0.051 -30.955 1.00 87.50 88 THR A C 1
ATOM 685 O O . THR A 1 88 ? -17.615 -0.798 -31.778 1.00 87.50 88 THR A O 1
ATOM 688 N N . ILE A 1 89 ? -16.638 -0.470 -29.771 1.00 84.19 89 ILE A N 1
ATOM 689 C CA . ILE A 1 89 ? -16.714 -1.826 -29.213 1.00 84.19 89 ILE A CA 1
ATOM 690 C C . ILE A 1 89 ? -16.893 -1.667 -27.691 1.00 84.19 89 ILE A C 1
ATOM 692 O O . ILE A 1 89 ? -16.468 -0.652 -27.134 1.00 84.19 89 ILE A O 1
ATOM 696 N N . GLY A 1 90 ? -17.518 -2.645 -27.034 1.00 87.50 90 GLY A N 1
ATOM 697 C CA . GLY A 1 90 ? -17.781 -2.644 -25.593 1.00 87.50 90 GLY A CA 1
ATOM 698 C C . GLY A 1 90 ? -19.226 -2.271 -25.239 1.00 87.50 90 GLY A C 1
ATOM 699 O O . GLY A 1 90 ? -20.043 -2.038 -26.134 1.00 87.50 90 GLY A O 1
ATOM 700 N N . PRO A 1 91 ? -19.562 -2.248 -23.938 1.00 89.81 91 PRO A N 1
ATOM 701 C CA . PRO A 1 91 ? -20.916 -1.966 -23.480 1.00 89.81 91 PRO A CA 1
ATOM 702 C C . PRO A 1 91 ? -21.327 -0.507 -23.727 1.00 89.81 91 PRO A C 1
ATOM 704 O O . PRO A 1 91 ? -20.520 0.420 -23.640 1.00 89.81 91 PRO A O 1
ATOM 707 N N . ASP A 1 92 ? -22.619 -0.308 -23.988 1.00 91.62 92 ASP A N 1
ATOM 708 C CA . ASP A 1 92 ? -23.253 1.012 -23.996 1.00 91.62 92 ASP A CA 1
ATOM 709 C C . ASP A 1 92 ? -23.189 1.649 -22.594 1.00 91.62 92 ASP A C 1
ATOM 711 O O . ASP A 1 92 ? -23.344 0.966 -21.579 1.00 91.62 92 ASP A O 1
ATOM 715 N N . VAL A 1 93 ? -23.019 2.974 -22.524 1.00 92.12 93 VAL A N 1
ATOM 716 C CA . VAL A 1 93 ? -22.943 3.713 -21.252 1.00 92.12 93 VAL A CA 1
ATOM 717 C C . VAL A 1 93 ? -24.063 4.738 -21.115 1.00 92.12 93 VAL A C 1
ATOM 719 O O . VAL A 1 93 ? -24.470 5.390 -22.078 1.00 92.12 93 VAL A O 1
ATOM 722 N N . LEU A 1 94 ? -24.550 4.924 -19.887 1.00 93.38 94 LEU A N 1
ATOM 723 C CA . LEU A 1 94 ? -25.539 5.952 -19.567 1.00 93.38 94 LEU A CA 1
ATOM 724 C C . LEU A 1 94 ? -24.848 7.275 -19.236 1.00 93.38 94 LEU A C 1
ATOM 726 O O . LEU A 1 94 ? -24.052 7.367 -18.300 1.00 93.38 94 LEU A O 1
ATOM 730 N N . ASN A 1 95 ? -25.186 8.335 -19.967 1.00 91.69 95 ASN A N 1
ATOM 731 C CA . ASN A 1 95 ? -24.667 9.666 -19.684 1.00 91.69 95 ASN A CA 1
ATOM 732 C C . ASN A 1 95 ? -25.404 10.300 -18.495 1.00 91.69 95 ASN A C 1
ATOM 734 O O . ASN A 1 95 ? -26.490 10.860 -18.640 1.00 91.69 95 ASN A O 1
ATOM 738 N N . ILE A 1 96 ? -24.762 10.260 -17.327 1.00 93.56 96 ILE A N 1
ATOM 739 C CA . ILE A 1 96 ? -25.291 10.794 -16.064 1.00 93.56 96 ILE A CA 1
ATOM 740 C C . ILE A 1 96 ? -24.761 12.195 -15.703 1.00 93.56 96 ILE A C 1
ATOM 742 O O . ILE A 1 96 ? -24.945 12.642 -14.570 1.00 93.56 96 ILE A O 1
ATOM 746 N N . LYS A 1 97 ? -24.117 12.924 -16.632 1.00 89.56 97 LYS A N 1
ATOM 747 C CA . LYS A 1 97 ? -23.494 14.240 -16.348 1.00 89.56 97 LYS A CA 1
ATOM 748 C C . LYS A 1 97 ? -24.484 15.267 -15.774 1.00 89.56 97 LYS A C 1
ATOM 750 O O . LYS A 1 97 ? -24.110 16.057 -14.909 1.00 89.56 97 LYS A O 1
ATOM 755 N N . ASP A 1 98 ? -25.739 15.231 -16.222 1.00 88.69 98 ASP A N 1
ATOM 756 C CA . ASP A 1 98 ? -26.800 16.142 -15.775 1.00 88.69 98 ASP A CA 1
ATOM 757 C C . ASP A 1 98 ? -27.702 15.548 -14.675 1.00 88.69 98 ASP A C 1
ATOM 759 O O . ASP A 1 98 ? -28.633 16.222 -14.226 1.00 88.69 98 ASP A O 1
ATOM 763 N N . LEU A 1 99 ? -27.429 14.324 -14.194 1.00 92.00 99 LEU A N 1
ATOM 764 C CA . LEU A 1 99 ? -28.288 13.611 -13.237 1.00 92.00 99 LEU A CA 1
ATOM 765 C C . LEU A 1 99 ? -28.514 14.423 -11.956 1.00 92.00 99 LEU A C 1
ATOM 767 O O . LEU A 1 99 ? -29.654 14.669 -11.571 1.00 92.00 99 LEU A O 1
ATOM 771 N N . TYR A 1 100 ? -27.443 14.921 -11.334 1.00 91.88 100 TYR A N 1
ATOM 772 C CA . TYR A 1 100 ? -27.563 15.710 -10.104 1.00 91.88 100 TYR A CA 1
ATOM 773 C C . TYR A 1 100 ? -28.261 17.051 -10.330 1.00 91.88 100 TYR A C 1
ATOM 775 O O . TYR A 1 100 ? -29.103 17.459 -9.538 1.00 91.88 100 TYR A O 1
ATOM 783 N N . LYS A 1 101 ? -27.946 17.731 -11.435 1.00 90.12 101 LYS A N 1
ATOM 784 C CA . LYS A 1 101 ? -28.552 19.026 -11.765 1.00 90.12 101 LYS A CA 1
ATOM 785 C C . LYS A 1 101 ? -30.062 18.907 -12.002 1.00 90.12 101 LYS A C 1
ATOM 787 O O . LYS A 1 101 ? -30.792 19.851 -11.723 1.00 90.12 101 LYS A O 1
ATOM 792 N N . THR A 1 102 ? -30.511 17.774 -12.538 1.00 88.25 102 THR A N 1
ATOM 793 C CA . THR A 1 102 ? -31.916 17.539 -12.900 1.00 88.25 102 THR A CA 1
ATOM 794 C C . THR A 1 102 ? -32.731 16.908 -11.776 1.00 88.25 102 THR A C 1
ATOM 796 O O . THR A 1 102 ? -33.897 17.253 -11.622 1.00 88.25 102 THR A O 1
ATOM 799 N N . THR A 1 103 ? -32.136 16.017 -10.979 1.00 89.62 103 THR A N 1
ATOM 800 C CA . THR A 1 103 ? -32.867 15.218 -9.975 1.00 89.62 103 THR A CA 1
ATOM 801 C C . THR A 1 103 ? -32.452 15.489 -8.531 1.00 89.62 103 THR A C 1
ATOM 803 O O . THR A 1 103 ? -33.163 15.098 -7.611 1.00 89.62 103 THR A O 1
ATOM 806 N N . GLY A 1 104 ? -31.297 16.120 -8.306 1.00 88.50 104 GLY A N 1
ATOM 807 C CA . GLY A 1 104 ? -30.678 16.220 -6.983 1.00 88.50 104 GLY A CA 1
ATOM 808 C C . GLY A 1 104 ? -30.025 14.921 -6.489 1.00 88.50 104 GLY A C 1
ATOM 809 O O . GLY A 1 104 ? -29.521 14.898 -5.368 1.00 88.50 104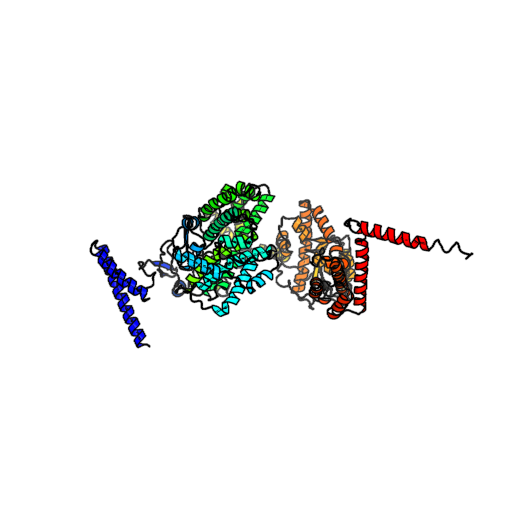 GLY A O 1
ATOM 810 N N . LEU A 1 105 ? -29.989 13.860 -7.306 1.00 90.12 105 LEU A N 1
ATOM 811 C CA . LEU A 1 105 ? -29.434 12.551 -6.949 1.00 90.12 105 LEU A CA 1
ATOM 812 C C . LEU A 1 105 ? -28.018 12.337 -7.504 1.00 90.12 105 LEU A C 1
ATOM 814 O O . LEU A 1 105 ? -27.635 12.891 -8.536 1.00 90.12 105 LEU A O 1
ATOM 818 N N . PHE A 1 106 ? -27.257 11.480 -6.825 1.00 94.44 106 PHE A N 1
ATOM 819 C CA . PHE A 1 106 ? -26.001 10.911 -7.315 1.00 94.44 106 PHE A CA 1
ATOM 820 C C . PHE A 1 106 ? -26.141 9.399 -7.474 1.00 94.44 106 PHE A C 1
ATOM 822 O O . PHE A 1 106 ? -26.962 8.774 -6.804 1.00 94.44 106 PHE A O 1
ATOM 829 N N . THR A 1 107 ? -25.304 8.809 -8.322 1.00 95.06 107 THR A N 1
ATOM 830 C CA . THR A 1 107 ? -25.054 7.367 -8.289 1.00 95.06 107 THR A CA 1
ATOM 831 C C . THR A 1 107 ? -24.181 7.015 -7.081 1.00 95.06 107 THR A C 1
ATOM 833 O O . THR A 1 107 ? -23.418 7.847 -6.581 1.00 95.06 107 THR A O 1
ATOM 836 N N . TYR A 1 108 ? -24.294 5.779 -6.600 1.00 93.94 108 TYR A N 1
ATOM 837 C CA . TYR A 1 108 ? -23.444 5.235 -5.545 1.00 93.94 108 TYR A CA 1
ATOM 838 C C . TYR A 1 108 ? -22.798 3.950 -6.058 1.00 93.94 108 TYR A C 1
ATOM 840 O O . TYR A 1 108 ? -23.462 2.925 -6.168 1.00 93.94 108 TYR A O 1
ATOM 848 N N . ASP A 1 109 ? -21.516 4.042 -6.409 1.00 95.06 109 ASP A N 1
ATOM 849 C CA . ASP A 1 109 ? -20.736 2.950 -7.002 1.00 95.06 109 ASP A CA 1
ATOM 850 C C . ASP A 1 109 ? -19.339 2.881 -6.354 1.00 95.06 109 ASP A C 1
ATOM 852 O O . ASP A 1 109 ? -18.356 3.383 -6.914 1.00 95.06 109 ASP A O 1
ATOM 856 N N . PRO A 1 110 ? -19.235 2.353 -5.118 1.00 90.25 110 PRO A N 1
ATOM 857 C CA . PRO A 1 110 ? -17.953 2.189 -4.441 1.00 90.25 110 PRO A CA 1
ATOM 858 C C . PRO A 1 110 ? -16.983 1.346 -5.276 1.00 90.25 110 PRO A C 1
ATOM 860 O O . PRO A 1 110 ? -17.264 0.197 -5.604 1.00 90.25 110 PRO A O 1
ATOM 863 N N . GLY A 1 111 ? -15.824 1.922 -5.601 1.00 87.31 111 GLY A N 1
ATOM 864 C CA . GLY A 1 111 ? -14.807 1.272 -6.431 1.00 87.31 111 GLY A CA 1
ATOM 865 C C . GLY A 1 111 ? -14.977 1.469 -7.941 1.00 87.31 111 GLY A C 1
ATOM 866 O O . GLY A 1 111 ? -14.178 0.914 -8.686 1.00 87.31 111 GLY A O 1
ATOM 867 N N . PHE A 1 112 ? -15.958 2.267 -8.387 1.00 92.12 112 PHE A N 1
ATOM 868 C CA . PHE A 1 112 ? -16.198 2.589 -9.804 1.00 92.12 112 PHE A CA 1
ATOM 869 C C . PHE A 1 112 ? -16.406 1.353 -10.692 1.00 92.12 112 PHE A C 1
ATOM 871 O O . PHE A 1 112 ? -15.965 1.318 -11.838 1.00 92.12 112 PHE A O 1
ATOM 878 N N . VAL A 1 113 ? -17.066 0.321 -10.162 1.00 89.00 113 VAL A N 1
ATOM 879 C CA . VAL A 1 113 ? -17.209 -0.977 -10.839 1.00 89.00 113 VAL A CA 1
ATOM 880 C C . VAL A 1 113 ? -18.128 -0.876 -12.054 1.00 89.00 113 VAL A C 1
ATOM 882 O O . VAL A 1 113 ? -17.919 -1.568 -13.044 1.00 89.00 113 VAL A O 1
ATOM 885 N N . SER A 1 114 ? -19.138 -0.010 -11.980 1.00 91.12 114 SER A N 1
ATOM 886 C CA . SER A 1 114 ? -20.132 0.208 -13.039 1.00 91.12 114 SER A CA 1
ATOM 887 C C . SER A 1 114 ? -20.048 1.615 -13.643 1.00 91.12 114 SER A C 1
ATOM 889 O O . SER A 1 114 ? -20.962 2.046 -14.347 1.00 91.12 114 SER A O 1
ATOM 891 N N . THR A 1 115 ? -18.972 2.357 -13.362 1.00 94.38 115 THR A N 1
ATOM 892 C CA . THR A 1 115 ? -18.812 3.753 -13.779 1.00 94.38 115 THR A CA 1
ATOM 893 C C . THR A 1 115 ? -17.686 3.892 -14.797 1.00 94.38 115 THR A C 1
ATOM 895 O O . THR A 1 115 ? -16.509 3.883 -14.444 1.00 94.38 115 THR A O 1
ATOM 898 N N . ALA A 1 116 ? -18.044 4.132 -16.059 1.00 94.12 116 ALA A N 1
ATOM 899 C CA . ALA A 1 116 ? -17.090 4.563 -17.077 1.00 94.12 116 ALA A CA 1
ATOM 900 C C . ALA A 1 116 ? -16.686 6.030 -16.832 1.00 94.12 116 ALA A C 1
ATOM 902 O O . ALA A 1 116 ? -17.493 6.949 -16.997 1.00 94.12 116 ALA A O 1
ATOM 903 N N . SER A 1 117 ? -15.443 6.257 -16.404 1.00 92.50 117 SER A N 1
ATOM 904 C CA . SER A 1 117 ? -14.953 7.577 -15.972 1.00 92.50 117 SER A CA 1
ATOM 905 C C . SER A 1 117 ? -14.394 8.447 -17.101 1.00 92.50 117 SER A C 1
ATOM 907 O O . SER A 1 117 ? -14.299 9.666 -16.944 1.00 92.50 117 SER A O 1
ATOM 909 N N . CYS A 1 118 ? -14.031 7.852 -18.238 1.00 93.69 118 CYS A N 1
ATOM 910 C CA . CYS A 1 118 ? -13.489 8.559 -19.394 1.00 93.69 118 CYS A CA 1
ATOM 911 C C . CYS A 1 118 ? -13.857 7.862 -20.707 1.00 93.69 118 CYS A C 1
ATOM 913 O O . CYS A 1 118 ? -14.227 6.689 -20.722 1.00 93.69 118 CYS A O 1
ATOM 915 N N . SER A 1 119 ? -13.734 8.592 -21.815 1.00 92.31 119 SER A N 1
ATOM 916 C CA . SER A 1 119 ? -13.635 7.981 -23.141 1.00 92.31 119 SER A CA 1
ATOM 917 C C . SER A 1 119 ? -12.169 7.706 -23.460 1.00 92.31 119 SER A C 1
ATOM 919 O O . SER A 1 119 ? -11.321 8.542 -23.145 1.00 92.31 119 SER A O 1
ATOM 921 N N . SER A 1 120 ? -11.872 6.569 -24.090 1.00 95.56 120 SER A N 1
ATOM 922 C CA . SER A 1 120 ? -10.509 6.226 -24.492 1.00 95.56 120 SER A CA 1
ATOM 923 C C . SER A 1 120 ? -10.469 5.515 -25.839 1.00 95.56 120 SER A C 1
ATOM 925 O O . SER A 1 120 ? -11.416 4.843 -26.244 1.00 95.56 120 SER A O 1
ATOM 927 N N . SER A 1 121 ? -9.352 5.694 -26.534 1.00 94.88 121 SER A N 1
ATOM 928 C CA . SER A 1 121 ? -9.019 5.081 -27.822 1.00 94.88 121 SER A CA 1
ATOM 929 C C . SER A 1 121 ? -7.722 4.262 -27.760 1.00 94.88 121 SER A C 1
ATOM 931 O O . SER A 1 121 ? -7.180 3.894 -28.804 1.00 94.88 121 SER A O 1
ATOM 933 N N . ILE A 1 122 ? -7.177 4.047 -26.557 1.00 96.81 122 ILE A N 1
ATOM 934 C CA . ILE A 1 122 ? -5.843 3.469 -26.336 1.00 96.81 122 ILE A CA 1
ATOM 935 C C . ILE A 1 122 ? -5.914 1.947 -26.272 1.00 96.81 122 ILE A C 1
ATOM 937 O O . ILE A 1 122 ? -5.305 1.276 -27.099 1.00 96.81 122 ILE A O 1
ATOM 941 N N . THR A 1 123 ? -6.680 1.422 -25.320 1.00 97.56 123 THR A N 1
ATOM 942 C CA . THR A 1 123 ? -6.755 -0.007 -25.014 1.00 97.56 123 THR A CA 1
ATOM 943 C C . THR A 1 123 ? -8.208 -0.414 -24.868 1.00 97.56 123 THR A C 1
ATOM 945 O O . THR A 1 123 ? -9.016 0.370 -24.374 1.00 97.56 123 THR A O 1
ATOM 948 N N . PHE A 1 124 ? -8.527 -1.626 -25.306 1.00 95.56 124 PHE A N 1
ATOM 949 C CA . PHE A 1 124 ? -9.831 -2.244 -25.114 1.00 95.56 124 PHE A CA 1
ATOM 950 C C . PHE A 1 124 ? -9.655 -3.636 -24.516 1.00 95.56 124 PHE A C 1
ATOM 952 O O . PHE A 1 124 ? -8.804 -4.400 -24.987 1.00 95.56 124 PHE A O 1
ATOM 959 N N . ILE A 1 125 ? -10.478 -3.953 -23.517 1.00 93.31 125 ILE A N 1
ATOM 960 C CA . ILE A 1 125 ? -10.538 -5.272 -22.893 1.00 93.31 125 ILE A CA 1
ATOM 961 C C . ILE A 1 125 ? -11.951 -5.845 -23.007 1.00 93.31 125 ILE A C 1
ATOM 963 O O . ILE A 1 125 ? -12.929 -5.187 -22.654 1.00 93.31 125 ILE A O 1
ATOM 967 N N . ASP A 1 126 ? -12.039 -7.106 -23.427 1.00 89.94 126 ASP A N 1
ATOM 968 C CA . ASP A 1 126 ? -13.212 -7.947 -23.197 1.00 89.94 126 ASP A CA 1
ATOM 969 C C . ASP A 1 126 ? -12.846 -9.037 -22.186 1.00 89.94 126 ASP A C 1
ATOM 971 O O . ASP A 1 126 ? -12.079 -9.957 -22.479 1.00 89.94 126 ASP A O 1
ATOM 975 N N . GLY A 1 127 ? -13.356 -8.893 -20.964 1.00 85.12 127 GLY A N 1
ATOM 976 C CA . GLY A 1 127 ? -13.078 -9.819 -19.871 1.00 85.12 127 GLY A CA 1
ATOM 977 C C . GLY A 1 127 ? -13.743 -11.188 -20.028 1.00 85.12 127 GLY A C 1
ATOM 978 O O . GLY A 1 127 ? -13.237 -12.183 -19.504 1.00 85.12 127 GLY A O 1
ATOM 979 N N . ASP A 1 128 ? -14.864 -11.248 -20.741 1.00 83.81 128 ASP A N 1
ATOM 980 C CA . ASP A 1 128 ? -15.623 -12.485 -20.911 1.00 83.81 128 ASP A CA 1
ATOM 981 C C . ASP A 1 128 ? -14.992 -13.343 -22.014 1.00 83.81 128 ASP A C 1
ATOM 983 O O . ASP A 1 128 ? -14.757 -14.539 -21.813 1.00 83.81 128 ASP A O 1
ATOM 987 N N . GLU A 1 129 ? -14.608 -12.705 -23.122 1.00 85.88 129 GLU A N 1
ATOM 988 C CA . GLU A 1 129 ? -13.964 -13.360 -24.268 1.00 85.88 129 GLU A CA 1
ATOM 989 C C . GLU A 1 129 ? -12.430 -13.455 -24.148 1.00 85.88 129 GLU A C 1
ATOM 991 O O . GLU A 1 129 ? -11.779 -14.088 -24.979 1.00 85.88 129 GLU A O 1
ATOM 996 N N . GLY A 1 130 ? -11.823 -12.837 -23.128 1.00 86.50 130 GLY A N 1
ATOM 997 C CA . GLY A 1 130 ? -10.370 -12.863 -22.935 1.00 86.50 130 GLY A CA 1
ATOM 998 C C . GLY A 1 130 ? -9.613 -12.085 -24.014 1.00 86.50 130 GLY A C 1
ATOM 999 O O . GLY A 1 130 ? -8.569 -12.532 -24.481 1.00 86.50 130 GLY A O 1
ATOM 1000 N N . VAL A 1 131 ? -10.141 -10.937 -24.441 1.00 91.12 131 VAL A N 1
ATOM 1001 C CA . VAL A 1 131 ? -9.564 -10.117 -25.516 1.00 91.12 131 VAL A CA 1
ATOM 1002 C C . VAL A 1 131 ? -8.865 -8.900 -24.926 1.00 91.12 131 VAL A C 1
ATOM 1004 O O . VAL A 1 131 ? -9.445 -8.178 -24.119 1.00 91.12 131 VAL A O 1
ATOM 1007 N N . LEU A 1 132 ? -7.649 -8.623 -25.394 1.00 94.88 132 LEU A N 1
ATOM 1008 C CA . LEU A 1 132 ? -6.905 -7.402 -25.091 1.00 94.88 132 LEU A CA 1
ATOM 1009 C C . LEU A 1 132 ? -6.384 -6.799 -26.393 1.00 94.88 132 LEU A C 1
ATOM 1011 O O . LEU A 1 132 ? -5.726 -7.482 -27.180 1.00 94.88 132 LEU A O 1
ATOM 1015 N N . LYS A 1 133 ? -6.680 -5.518 -26.622 1.00 95.88 133 LYS A N 1
ATOM 1016 C CA . LYS A 1 133 ? -6.259 -4.801 -27.830 1.00 95.88 133 LYS A CA 1
ATOM 1017 C C . LYS A 1 133 ? -5.612 -3.469 -27.505 1.00 95.88 133 LYS A C 1
ATOM 1019 O O . LYS A 1 133 ? -6.191 -2.691 -26.750 1.00 95.88 133 LYS A O 1
ATOM 1024 N N . TYR A 1 134 ? -4.502 -3.151 -28.167 1.00 97.94 134 TYR A N 1
ATOM 1025 C CA . TYR A 1 134 ? -3.920 -1.805 -28.177 1.00 97.94 134 TYR A CA 1
ATOM 1026 C C . TYR A 1 134 ? -4.168 -1.148 -29.528 1.00 97.94 134 TYR A C 1
ATOM 1028 O O . TYR A 1 134 ? -3.818 -1.696 -30.570 1.00 97.94 134 TYR A O 1
ATOM 1036 N N . ARG A 1 135 ? -4.807 0.026 -29.528 1.00 95.19 135 ARG A N 1
ATOM 1037 C CA . ARG A 1 135 ? -5.200 0.770 -30.739 1.00 95.19 135 ARG A CA 1
ATOM 1038 C C . ARG A 1 135 ? -5.957 -0.092 -31.765 1.00 95.19 135 ARG A C 1
ATOM 1040 O O . ARG A 1 135 ? -5.880 0.136 -32.964 1.00 95.19 135 ARG A O 1
ATOM 1047 N N . GLY A 1 136 ? -6.698 -1.094 -31.285 1.00 93.25 136 GLY A N 1
ATOM 1048 C CA . GLY A 1 136 ? -7.445 -2.045 -32.115 1.00 93.25 136 GLY A CA 1
ATOM 1049 C C . GLY A 1 136 ? -6.655 -3.271 -32.595 1.00 93.25 136 GLY A C 1
ATOM 1050 O O . GLY A 1 136 ? -7.284 -4.206 -33.087 1.00 93.25 136 GLY A O 1
ATOM 1051 N N . HIS A 1 137 ? -5.334 -3.309 -32.404 1.00 96.00 137 HIS A N 1
ATOM 1052 C CA . HIS A 1 137 ? -4.490 -4.471 -32.691 1.00 96.00 137 HIS A CA 1
ATOM 1053 C C . HIS A 1 137 ? -4.550 -5.482 -31.548 1.00 96.00 137 HIS A C 1
ATOM 1055 O O . HIS A 1 137 ? -4.542 -5.090 -30.382 1.00 96.00 137 HIS A O 1
ATOM 1061 N N . ASP A 1 138 ? -4.608 -6.769 -31.883 1.00 95.38 138 ASP A N 1
ATOM 1062 C CA . ASP A 1 138 ? -4.611 -7.852 -30.900 1.00 95.38 138 ASP A CA 1
ATOM 1063 C C . ASP A 1 138 ? -3.272 -7.928 -30.156 1.00 95.38 138 ASP A C 1
ATOM 1065 O O . ASP A 1 138 ? -2.207 -7.805 -30.767 1.00 95.38 138 ASP A O 1
ATOM 1069 N N . ILE A 1 139 ? -3.317 -8.130 -28.838 1.00 95.19 139 ILE A N 1
ATOM 1070 C CA . ILE A 1 139 ? -2.103 -8.176 -28.023 1.00 95.19 139 ILE A CA 1
ATOM 1071 C C . ILE A 1 139 ? -1.160 -9.320 -28.422 1.00 95.19 139 ILE A C 1
ATOM 1073 O O . ILE A 1 139 ? 0.057 -9.156 -28.328 1.00 95.19 139 ILE A O 1
ATOM 1077 N N . ALA A 1 140 ? -1.690 -10.454 -28.894 1.00 92.50 140 ALA A N 1
ATOM 1078 C CA . ALA A 1 140 ? -0.877 -11.593 -29.310 1.00 92.50 140 ALA A CA 1
ATOM 1079 C C . ALA A 1 140 ? -0.062 -11.278 -30.568 1.00 92.50 140 ALA A C 1
ATOM 1081 O O . ALA A 1 140 ? 1.121 -11.602 -30.627 1.00 92.50 140 ALA A O 1
ATOM 1082 N N . ASP A 1 141 ? -0.669 -10.587 -31.535 1.00 94.25 141 ASP A N 1
ATOM 1083 C CA . ASP A 1 141 ? 0.019 -10.136 -32.748 1.00 94.25 141 ASP A CA 1
ATOM 1084 C C . ASP A 1 141 ? 1.117 -9.113 -32.420 1.00 94.25 141 ASP A C 1
ATOM 1086 O O . ASP A 1 141 ? 2.248 -9.210 -32.903 1.00 94.25 141 ASP A O 1
ATOM 1090 N N . LEU A 1 142 ? 0.817 -8.164 -31.528 1.00 95.88 142 LEU A N 1
ATOM 1091 C CA . LEU A 1 142 ? 1.799 -7.175 -31.090 1.00 95.88 142 LEU A CA 1
ATOM 1092 C C . LEU A 1 142 ? 2.993 -7.823 -30.384 1.00 95.88 142 LEU A C 1
ATOM 1094 O O . LEU A 1 142 ? 4.128 -7.481 -30.701 1.00 95.88 142 LEU A O 1
ATOM 1098 N N . ALA A 1 143 ? 2.753 -8.760 -29.468 1.00 94.00 143 ALA A N 1
ATOM 1099 C CA . ALA A 1 143 ? 3.813 -9.402 -28.697 1.00 94.00 143 ALA A CA 1
ATOM 1100 C C . ALA A 1 143 ? 4.688 -10.368 -29.521 1.00 94.00 143 ALA A C 1
ATOM 1102 O O . ALA A 1 143 ? 5.837 -10.601 -29.147 1.00 94.00 143 ALA A O 1
ATOM 1103 N N . GLU A 1 144 ? 4.175 -10.942 -30.615 1.00 91.50 144 GLU A N 1
ATOM 1104 C CA . GLU A 1 144 ? 4.949 -11.881 -31.440 1.00 91.50 144 GLU A CA 1
ATOM 1105 C C . GLU A 1 144 ? 5.712 -11.188 -32.574 1.00 91.50 144 GLU A C 1
ATOM 1107 O O . GLU A 1 144 ? 6.836 -11.577 -32.890 1.00 91.50 144 GLU A O 1
ATOM 1112 N N . ASN A 1 145 ? 5.118 -10.151 -33.173 1.00 91.50 145 ASN A N 1
ATOM 1113 C CA . ASN A 1 145 ? 5.596 -9.591 -34.440 1.00 91.50 145 ASN A CA 1
ATOM 1114 C C . ASN A 1 145 ? 6.212 -8.190 -34.323 1.00 91.50 145 ASN A C 1
ATOM 1116 O O . ASN A 1 145 ? 6.715 -7.667 -35.319 1.00 91.50 145 ASN A O 1
ATOM 1120 N N . ASN A 1 146 ? 6.173 -7.556 -33.147 1.00 94.00 146 ASN A N 1
ATOM 1121 C CA . ASN A 1 146 ? 6.641 -6.182 -32.969 1.00 94.00 146 ASN A CA 1
ATOM 1122 C C . ASN A 1 146 ? 7.591 -6.061 -31.780 1.00 94.00 146 ASN A C 1
ATOM 1124 O O . ASN A 1 146 ? 7.461 -6.769 -30.787 1.00 94.00 146 ASN A O 1
ATOM 1128 N N . SER A 1 147 ? 8.528 -5.114 -31.871 1.00 94.00 147 SER A N 1
ATOM 1129 C CA . SER A 1 147 ? 9.362 -4.751 -30.729 1.00 94.00 147 SER A CA 1
ATOM 1130 C C . SER A 1 147 ? 8.597 -3.853 -29.755 1.00 94.00 147 SER A C 1
ATOM 1132 O O . SER A 1 147 ? 7.747 -3.054 -30.168 1.00 94.00 147 SER A O 1
ATOM 1134 N N . PHE A 1 148 ? 8.977 -3.857 -28.480 1.00 96.06 148 PHE A N 1
ATOM 1135 C CA . PHE A 1 148 ? 8.368 -2.989 -27.473 1.00 96.06 148 PHE A CA 1
ATOM 1136 C C . PHE A 1 148 ? 8.446 -1.503 -27.860 1.00 96.06 148 PHE A C 1
ATOM 1138 O O . PHE A 1 148 ? 7.507 -0.742 -27.645 1.00 96.06 148 PHE A O 1
ATOM 1145 N N . THR A 1 149 ? 9.519 -1.075 -28.531 1.00 95.88 149 THR A N 1
ATOM 1146 C CA . THR A 1 149 ? 9.649 0.296 -29.061 1.00 95.88 149 THR A CA 1
ATOM 1147 C C . THR A 1 149 ? 8.626 0.638 -30.144 1.00 95.88 149 THR A C 1
ATOM 1149 O O . THR A 1 149 ? 8.171 1.782 -30.200 1.00 95.88 149 THR A O 1
ATOM 1152 N N . ALA A 1 150 ? 8.230 -0.325 -30.982 1.00 96.75 150 ALA A N 1
ATOM 1153 C CA . ALA A 1 150 ? 7.147 -0.137 -31.944 1.00 96.75 150 ALA A CA 1
ATOM 1154 C C . ALA A 1 150 ? 5.784 -0.058 -31.235 1.00 96.75 150 ALA A C 1
ATOM 1156 O O . ALA A 1 150 ? 4.948 0.762 -31.612 1.00 96.75 150 ALA A O 1
ATOM 1157 N N . VAL A 1 151 ? 5.593 -0.823 -30.155 1.00 97.94 151 VAL A N 1
ATOM 1158 C CA . VAL A 1 151 ? 4.389 -0.756 -29.307 1.00 97.94 151 VAL A CA 1
ATOM 1159 C C . VAL A 1 151 ? 4.298 0.576 -28.553 1.00 97.94 151 VAL A C 1
ATOM 1161 O O . VAL A 1 151 ? 3.225 1.175 -28.500 1.00 97.94 151 VAL A O 1
ATOM 1164 N N . ILE A 1 152 ? 5.414 1.103 -28.034 1.00 97.81 152 ILE A N 1
ATOM 1165 C CA . ILE A 1 152 ? 5.469 2.454 -27.451 1.00 97.81 152 ILE A CA 1
ATOM 1166 C C . ILE A 1 152 ? 5.015 3.490 -28.488 1.00 97.81 152 ILE A C 1
ATOM 1168 O O . ILE A 1 152 ? 4.193 4.355 -28.178 1.00 97.81 152 ILE A O 1
ATOM 1172 N N . TYR A 1 153 ? 5.524 3.394 -29.721 1.00 97.94 153 TYR A N 1
ATOM 1173 C CA . TYR A 1 153 ? 5.121 4.287 -30.805 1.00 97.94 153 TYR A CA 1
ATOM 1174 C C . TYR A 1 153 ? 3.620 4.165 -31.099 1.00 97.94 153 TYR A C 1
ATOM 1176 O O . TYR A 1 153 ? 2.927 5.180 -31.135 1.00 97.94 153 TYR A O 1
ATOM 1184 N N . LEU A 1 154 ? 3.102 2.940 -31.233 1.00 98.00 154 LEU A N 1
ATOM 1185 C CA . LEU A 1 154 ? 1.678 2.676 -31.446 1.00 98.00 154 LEU A CA 1
ATOM 1186 C C . LEU A 1 154 ? 0.812 3.326 -30.364 1.00 98.00 154 LEU A C 1
ATOM 1188 O O . LEU A 1 154 ? -0.172 3.998 -30.673 1.00 98.00 154 LEU A O 1
ATOM 1192 N N . LEU A 1 155 ? 1.172 3.157 -29.093 1.00 97.88 155 LEU A N 1
ATOM 1193 C CA . LEU A 1 155 ? 0.404 3.721 -27.988 1.00 97.88 155 LEU A CA 1
ATOM 1194 C C . LEU A 1 155 ? 0.412 5.253 -28.042 1.00 97.88 155 LEU A C 1
ATOM 1196 O O . LEU A 1 155 ? -0.664 5.853 -28.022 1.00 97.88 155 LEU A O 1
ATOM 1200 N N . LEU A 1 156 ? 1.577 5.881 -28.211 1.00 96.38 156 LEU A N 1
ATOM 1201 C CA . LEU A 1 156 ? 1.708 7.341 -28.229 1.00 96.38 156 LEU A CA 1
ATOM 1202 C C . LEU A 1 156 ? 1.082 8.004 -29.468 1.00 96.38 156 LEU A C 1
ATOM 1204 O O . LEU A 1 156 ? 0.424 9.037 -29.339 1.00 96.38 156 LEU A O 1
ATOM 1208 N N . TYR A 1 157 ? 1.279 7.427 -30.654 1.00 94.88 157 TYR A N 1
ATOM 1209 C CA . TYR A 1 157 ? 0.908 8.040 -31.936 1.00 94.88 157 TYR A CA 1
ATOM 1210 C C . TYR A 1 157 ? -0.390 7.489 -32.540 1.00 94.88 157 TYR A C 1
ATOM 1212 O O . TYR A 1 157 ? -0.985 8.142 -33.395 1.00 94.88 157 TYR A O 1
ATOM 1220 N N . GLY A 1 158 ? -0.864 6.329 -32.079 1.00 93.75 158 GLY A N 1
ATOM 1221 C CA . GLY A 1 158 ? -2.116 5.703 -32.516 1.00 93.75 158 GLY A CA 1
ATOM 1222 C C . GLY A 1 158 ? -1.996 4.757 -33.713 1.00 93.75 158 GLY A C 1
ATOM 1223 O O . GLY A 1 158 ? -2.963 4.064 -34.010 1.00 93.75 158 GLY A O 1
ATOM 1224 N N . GLU A 1 159 ? -0.836 4.695 -34.369 1.00 94.31 159 GLU A N 1
ATOM 1225 C CA . GLU A 1 159 ? -0.566 3.857 -35.545 1.00 94.31 159 GLU A CA 1
ATOM 1226 C C . GLU A 1 159 ? 0.814 3.195 -35.415 1.00 94.31 159 GLU A C 1
ATOM 1228 O O . GLU A 1 159 ? 1.707 3.749 -34.771 1.00 94.31 159 GLU A O 1
ATOM 1233 N N . LEU A 1 160 ? 1.006 2.017 -36.017 1.00 95.38 160 LEU A N 1
ATOM 1234 C CA . LEU A 1 160 ? 2.310 1.343 -36.033 1.00 95.38 160 LEU A CA 1
ATOM 1235 C C . LEU A 1 160 ? 3.319 2.122 -36.898 1.00 95.38 160 LEU A C 1
ATOM 1237 O O . LEU A 1 160 ? 2.950 2.625 -37.964 1.00 95.38 160 LEU A O 1
ATOM 1241 N N . PRO A 1 161 ? 4.597 2.212 -36.486 1.00 96.69 161 PRO A N 1
ATOM 1242 C CA . PRO A 1 161 ? 5.602 2.920 -37.263 1.00 96.69 161 PRO A CA 1
ATOM 1243 C C . PRO A 1 161 ? 6.021 2.113 -38.498 1.00 96.69 161 PRO A C 1
ATOM 1245 O O . PRO A 1 161 ? 6.213 0.900 -38.433 1.00 96.69 161 PRO A O 1
ATOM 1248 N N . ASN A 1 162 ? 6.277 2.797 -39.613 1.00 95.31 162 ASN A N 1
ATOM 1249 C CA . ASN A 1 162 ? 7.073 2.218 -40.697 1.00 95.31 162 ASN A CA 1
ATOM 1250 C C . ASN A 1 162 ? 8.567 2.148 -40.308 1.00 95.31 162 ASN A C 1
ATOM 1252 O O . ASN A 1 162 ? 8.994 2.751 -39.322 1.00 95.31 162 ASN A O 1
ATOM 1256 N N . SER A 1 163 ? 9.391 1.457 -41.101 1.00 93.31 163 SER A N 1
ATOM 1257 C CA . SER A 1 163 ? 10.813 1.242 -40.782 1.00 93.31 163 SER A CA 1
ATOM 1258 C C . SER A 1 163 ? 11.615 2.536 -40.565 1.00 93.31 163 SER A C 1
ATOM 1260 O O . SER A 1 163 ? 12.495 2.582 -39.705 1.00 93.31 163 SER A O 1
ATOM 1262 N N . GLU A 1 164 ? 11.318 3.608 -41.306 1.00 95.38 164 GLU A N 1
ATOM 1263 C CA . GLU A 1 164 ? 12.008 4.895 -41.149 1.00 95.38 164 GLU A CA 1
ATOM 1264 C C . GLU A 1 164 ? 11.563 5.618 -39.868 1.00 95.38 164 GLU A C 1
ATOM 1266 O O . GLU A 1 164 ? 12.395 6.137 -39.118 1.00 95.38 164 GLU A O 1
ATOM 1271 N N . GLN A 1 165 ? 10.255 5.628 -39.597 1.00 96.25 165 GLN A N 1
ATOM 1272 C CA . GLN A 1 165 ? 9.681 6.192 -38.374 1.00 96.25 165 GLN A CA 1
ATOM 1273 C C . GLN A 1 165 ? 10.202 5.465 -37.137 1.00 96.25 165 GLN A C 1
ATOM 1275 O O . GLN A 1 165 ? 10.585 6.120 -36.169 1.00 96.25 165 GLN A O 1
ATOM 1280 N N . HIS A 1 166 ? 10.273 4.134 -37.187 1.00 94.44 166 HIS A N 1
ATOM 1281 C CA . HIS A 1 166 ? 10.767 3.305 -36.092 1.00 94.44 166 HIS A CA 1
ATOM 1282 C C . HIS A 1 166 ? 12.233 3.604 -35.783 1.00 94.44 166 HIS A C 1
ATOM 1284 O O . HIS A 1 166 ? 12.566 3.871 -34.630 1.00 94.44 166 HIS A O 1
ATOM 1290 N N . LYS A 1 167 ? 13.091 3.688 -36.810 1.00 92.00 167 LYS A N 1
ATOM 1291 C CA . LYS A 1 167 ? 14.507 4.049 -36.639 1.00 92.00 167 LYS A CA 1
ATOM 1292 C C . LYS A 1 167 ? 14.681 5.440 -36.021 1.00 92.00 167 LYS A C 1
ATOM 1294 O O . LYS A 1 167 ? 15.470 5.604 -35.094 1.00 92.00 167 LYS A O 1
ATOM 1299 N N . LYS A 1 168 ? 13.935 6.443 -36.501 1.00 93.88 168 LYS A N 1
ATOM 1300 C CA . LYS A 1 168 ? 13.969 7.805 -35.932 1.00 93.88 168 LYS A CA 1
ATOM 1301 C C . LYS A 1 168 ? 13.469 7.832 -34.490 1.00 93.88 168 LYS A C 1
ATOM 1303 O O . LYS A 1 168 ? 14.023 8.545 -33.659 1.00 93.88 168 LYS A O 1
ATOM 1308 N N . PHE A 1 169 ? 12.425 7.065 -34.195 1.00 94.69 169 PHE A N 1
ATOM 1309 C CA . PHE A 1 169 ? 11.867 6.986 -32.854 1.00 94.69 169 PHE A CA 1
ATOM 1310 C C . PHE A 1 169 ? 12.829 6.314 -31.871 1.00 94.69 169 PHE A C 1
ATOM 1312 O O . PHE A 1 169 ? 12.999 6.807 -30.759 1.00 94.69 169 PHE A O 1
ATOM 1319 N N . LEU A 1 170 ? 13.508 5.247 -32.297 1.00 91.12 170 LEU A N 1
ATOM 1320 C CA . LEU A 1 170 ? 14.530 4.579 -31.498 1.00 91.12 170 LEU A CA 1
ATOM 1321 C C . LEU A 1 170 ? 15.668 5.539 -31.125 1.00 91.12 170 LEU A C 1
ATOM 1323 O O . LEU A 1 170 ? 15.993 5.648 -29.945 1.00 91.12 170 LEU A O 1
ATOM 1327 N N . LEU A 1 171 ? 16.193 6.295 -32.096 1.00 90.38 171 LEU A N 1
ATOM 1328 C CA . LEU A 1 171 ? 17.219 7.317 -31.844 1.00 90.38 171 LEU A CA 1
ATOM 1329 C C . LEU A 1 171 ? 16.742 8.357 -30.826 1.00 90.38 171 LEU A C 1
ATOM 1331 O O . LEU A 1 171 ? 17.459 8.690 -29.888 1.00 90.38 171 LEU A O 1
ATOM 1335 N N . LYS A 1 172 ? 15.494 8.814 -30.951 1.00 91.94 172 LYS A N 1
ATOM 1336 C CA . LYS A 1 172 ? 14.908 9.780 -30.018 1.00 91.94 172 LYS A CA 1
ATOM 1337 C C . LYS A 1 172 ? 14.802 9.237 -28.588 1.00 91.94 172 LYS A C 1
ATOM 1339 O O . LYS A 1 172 ? 15.070 9.970 -27.635 1.00 91.94 172 LYS A O 1
ATOM 1344 N N . ILE A 1 173 ? 14.415 7.970 -28.427 1.00 91.44 173 ILE A N 1
ATOM 1345 C CA . ILE A 1 173 ? 14.395 7.294 -27.120 1.00 91.44 173 ILE A CA 1
ATOM 1346 C C . ILE A 1 173 ? 15.815 7.212 -26.550 1.00 91.44 173 ILE A C 1
ATOM 1348 O O . ILE A 1 173 ? 16.022 7.538 -25.385 1.00 91.44 173 ILE A O 1
ATOM 1352 N N . GLN A 1 174 ? 16.798 6.843 -27.369 1.00 87.00 174 GLN A N 1
ATOM 1353 C CA . GLN A 1 174 ? 18.198 6.730 -26.954 1.00 87.00 174 GLN A CA 1
ATOM 1354 C C . GLN A 1 174 ? 18.777 8.081 -26.509 1.00 87.00 174 GLN A C 1
ATOM 1356 O O . GLN A 1 174 ? 19.319 8.183 -25.409 1.00 87.00 174 GLN A O 1
ATOM 1361 N N . GLU A 1 175 ? 18.574 9.143 -27.291 1.00 88.06 175 GLU A N 1
ATOM 1362 C CA . GLU A 1 175 ? 18.986 10.514 -26.949 1.00 88.06 175 GLU A CA 1
ATOM 1363 C C . GLU A 1 175 ? 18.341 11.015 -25.647 1.00 88.06 175 GLU A C 1
ATOM 1365 O O . GLU A 1 175 ? 18.964 11.753 -24.882 1.00 88.06 175 GLU A O 1
ATOM 1370 N N . SER A 1 176 ? 17.111 10.577 -25.366 1.00 89.25 176 SER A N 1
ATOM 1371 C CA . SER A 1 176 ? 16.338 10.997 -24.191 1.00 89.25 176 SER A CA 1
ATOM 1372 C C . SER A 1 176 ? 16.525 10.087 -22.970 1.00 89.25 176 SER A C 1
ATOM 1374 O O . SER A 1 176 ? 15.906 10.332 -21.938 1.00 89.25 176 SER A O 1
ATOM 1376 N N . SER A 1 177 ? 17.353 9.039 -23.061 1.00 87.38 177 SER A N 1
ATOM 1377 C CA . SER A 1 177 ? 17.523 8.030 -22.000 1.00 87.38 177 SER A CA 1
ATOM 1378 C C . SER A 1 177 ? 18.435 8.472 -20.850 1.00 87.38 177 SER A C 1
ATOM 1380 O O . SER A 1 177 ? 18.461 7.839 -19.792 1.00 87.38 177 SER A O 1
ATOM 1382 N N . LYS A 1 178 ? 19.185 9.566 -21.036 1.00 87.06 178 LYS A N 1
ATOM 1383 C CA . LYS A 1 178 ? 20.157 10.055 -20.056 1.00 87.06 178 LYS A CA 1
ATOM 1384 C C . LYS A 1 178 ? 19.466 10.486 -18.762 1.00 87.06 178 LYS A C 1
ATOM 1386 O O . LYS A 1 178 ? 18.641 11.395 -18.753 1.00 87.06 178 LYS A O 1
ATOM 1391 N N . VAL A 1 179 ? 19.885 9.880 -17.655 1.00 90.25 179 VAL A N 1
ATOM 1392 C CA . VAL A 1 179 ? 19.415 10.210 -16.306 1.00 90.25 179 VAL A CA 1
ATOM 1393 C C . VAL A 1 179 ? 20.283 11.319 -15.710 1.00 90.25 179 VAL A C 1
ATOM 1395 O O . VAL A 1 179 ? 21.504 11.332 -15.878 1.00 90.25 179 VAL A O 1
ATOM 1398 N N . SER A 1 180 ? 19.657 12.277 -15.026 1.00 90.25 180 SER A N 1
ATOM 1399 C CA . SER A 1 180 ? 20.376 13.376 -14.379 1.00 90.25 180 SER A CA 1
ATOM 1400 C C . SER A 1 180 ? 21.126 12.917 -13.122 1.00 90.25 180 SER A C 1
ATOM 1402 O O . SER A 1 180 ? 20.763 11.948 -12.445 1.00 90.25 180 SER A O 1
ATOM 1404 N N . GLU A 1 181 ? 22.165 13.663 -12.748 1.00 91.62 181 GLU A N 1
ATOM 1405 C CA . GLU A 1 181 ? 22.893 13.424 -11.498 1.00 91.62 181 GLU A CA 1
ATOM 1406 C C . GLU A 1 181 ? 21.988 13.596 -10.264 1.00 91.62 181 GLU A C 1
ATOM 1408 O O . GLU A 1 181 ? 22.142 12.896 -9.271 1.00 91.62 181 GLU A O 1
ATOM 1413 N N . GLN A 1 182 ? 20.969 14.457 -10.339 1.00 91.94 182 GLN A N 1
ATOM 1414 C CA . GLN A 1 182 ? 19.998 14.636 -9.255 1.00 91.94 182 GLN A CA 1
ATOM 1415 C C . GLN A 1 182 ? 19.233 13.341 -8.958 1.00 91.94 182 GLN A C 1
ATOM 1417 O O . GLN A 1 182 ? 19.141 12.941 -7.799 1.00 91.94 182 GLN A O 1
ATOM 1422 N N . VAL A 1 183 ? 18.758 12.644 -9.993 1.00 94.31 183 VAL A N 1
ATOM 1423 C CA . VAL A 1 183 ? 18.086 11.347 -9.832 1.00 94.31 183 VAL A CA 1
ATOM 1424 C C . VAL A 1 183 ? 19.059 10.302 -9.284 1.00 94.31 183 VAL A C 1
ATOM 1426 O O . VAL A 1 183 ? 18.708 9.543 -8.383 1.00 94.31 183 VAL A O 1
ATOM 1429 N N . THR A 1 184 ? 20.305 10.319 -9.762 1.00 95.31 184 THR A N 1
ATOM 1430 C CA . THR A 1 184 ? 21.393 9.470 -9.249 1.00 95.31 184 THR A CA 1
ATOM 1431 C C . THR A 1 184 ? 21.604 9.674 -7.745 1.00 95.31 184 THR A C 1
ATOM 1433 O O . THR A 1 184 ? 21.696 8.705 -6.990 1.00 95.31 184 THR A O 1
ATOM 1436 N N . ASN A 1 185 ? 21.635 10.929 -7.294 1.00 96.31 185 ASN A N 1
ATOM 1437 C CA . ASN A 1 185 ? 21.819 11.293 -5.891 1.00 96.31 185 ASN A CA 1
ATOM 1438 C C . ASN A 1 185 ? 20.616 10.894 -5.034 1.00 96.31 185 ASN A C 1
ATOM 1440 O O . ASN A 1 185 ? 20.805 10.413 -3.919 1.00 96.31 185 ASN A O 1
ATOM 1444 N N . VAL A 1 186 ? 19.394 11.020 -5.564 1.00 97.38 186 VAL A N 1
ATOM 1445 C CA . VAL A 1 186 ? 18.181 10.533 -4.891 1.00 97.38 186 VAL A CA 1
ATOM 1446 C C . VAL A 1 186 ? 18.264 9.030 -4.661 1.00 97.38 186 VAL A C 1
ATOM 1448 O O . VAL A 1 186 ? 18.046 8.602 -3.535 1.00 97.38 186 VAL A O 1
ATOM 1451 N N . ILE A 1 187 ? 18.639 8.237 -5.672 1.00 97.81 187 ILE A N 1
ATOM 1452 C CA . ILE A 1 187 ? 18.800 6.780 -5.521 1.00 97.81 187 ILE A CA 1
ATOM 1453 C C . ILE A 1 187 ? 19.837 6.470 -4.432 1.00 97.81 187 ILE A C 1
ATOM 1455 O O . ILE A 1 187 ? 19.544 5.718 -3.503 1.00 97.81 187 ILE A O 1
ATOM 1459 N N . LYS A 1 188 ? 21.015 7.106 -4.500 1.00 96.69 188 LYS A N 1
ATOM 1460 C CA . LYS A 1 188 ? 22.114 6.900 -3.542 1.00 96.69 188 LYS A CA 1
ATOM 1461 C C . LYS A 1 188 ? 21.767 7.310 -2.106 1.00 96.69 188 LYS A C 1
ATOM 1463 O O . LYS A 1 188 ? 22.356 6.768 -1.175 1.00 96.69 188 LYS A O 1
ATOM 1468 N N . ALA A 1 189 ? 20.831 8.242 -1.920 1.00 97.62 189 ALA A N 1
ATOM 1469 C CA . ALA A 1 189 ? 20.404 8.707 -0.602 1.00 97.62 189 ALA A CA 1
ATOM 1470 C C . ALA A 1 189 ? 19.556 7.677 0.165 1.00 97.62 189 ALA A C 1
ATOM 1472 O O . ALA A 1 189 ? 19.464 7.754 1.392 1.00 97.62 189 ALA A O 1
ATOM 1473 N N . PHE A 1 190 ? 18.939 6.709 -0.520 1.00 97.94 190 PHE A N 1
ATOM 1474 C CA . PHE A 1 190 ? 18.194 5.642 0.148 1.00 97.94 190 PHE A CA 1
ATOM 1475 C C . PHE A 1 190 ? 19.134 4.576 0.725 1.00 97.94 190 PHE A C 1
ATOM 1477 O O . PHE A 1 190 ? 20.146 4.240 0.104 1.00 97.94 190 PHE A O 1
ATOM 1484 N N . PRO A 1 191 ? 18.798 3.959 1.875 1.00 96.19 191 PRO A N 1
ATOM 1485 C CA . PRO A 1 191 ? 19.532 2.790 2.341 1.00 96.19 191 PRO A CA 1
ATOM 1486 C C . PRO A 1 191 ? 19.402 1.653 1.322 1.00 96.19 191 PRO A C 1
ATOM 1488 O O . PRO A 1 191 ? 18.365 1.500 0.682 1.00 96.19 191 PRO A O 1
ATOM 1491 N N . LYS A 1 192 ? 20.425 0.802 1.210 1.00 92.31 192 LYS A N 1
ATOM 1492 C CA . LYS A 1 192 ? 20.421 -0.346 0.278 1.00 92.31 192 LYS A CA 1
ATOM 1493 C C . LYS A 1 192 ? 19.309 -1.362 0.578 1.00 92.31 192 LYS A C 1
ATOM 1495 O O . LYS A 1 192 ? 18.915 -2.121 -0.292 1.00 92.31 192 LYS A O 1
ATOM 1500 N N . THR A 1 193 ? 18.782 -1.345 1.804 1.00 93.12 193 THR A N 1
ATOM 1501 C CA . THR A 1 193 ? 17.636 -2.154 2.245 1.00 93.12 193 THR A CA 1
ATOM 1502 C C . THR A 1 193 ? 16.279 -1.534 1.895 1.00 93.12 193 THR A C 1
ATOM 1504 O O . THR A 1 193 ? 15.250 -2.103 2.251 1.00 93.12 193 THR A O 1
ATOM 1507 N N . ALA A 1 194 ? 16.238 -0.342 1.288 1.00 93.69 194 ALA A N 1
ATOM 1508 C CA . ALA A 1 194 ? 14.984 0.289 0.894 1.00 93.69 194 ALA A CA 1
ATOM 1509 C C . ALA A 1 194 ? 14.296 -0.515 -0.213 1.00 93.69 194 ALA A C 1
ATOM 1511 O O . ALA A 1 194 ? 14.938 -1.027 -1.128 1.00 93.69 194 ALA A O 1
ATOM 1512 N N . HIS A 1 195 ? 12.967 -0.580 -0.149 1.00 94.75 195 HIS A N 1
ATOM 1513 C CA . HIS A 1 195 ? 12.189 -1.246 -1.180 1.00 94.75 195 HIS A CA 1
ATOM 1514 C C . HIS A 1 195 ? 12.311 -0.491 -2.523 1.00 94.75 195 HIS A C 1
ATOM 1516 O O . HIS A 1 195 ? 12.060 0.721 -2.545 1.00 94.75 195 HIS A O 1
ATOM 1522 N N . PRO A 1 196 ? 12.611 -1.166 -3.650 1.00 96.62 196 PRO A N 1
ATOM 1523 C CA . PRO A 1 196 ? 12.814 -0.532 -4.958 1.00 96.62 196 PRO A CA 1
ATOM 1524 C C . PRO A 1 196 ? 11.693 0.416 -5.410 1.00 96.62 196 PRO A C 1
ATOM 1526 O O . PRO A 1 196 ? 11.964 1.492 -5.941 1.00 96.62 196 PRO A O 1
ATOM 1529 N N . MET A 1 197 ? 10.428 0.068 -5.140 1.00 96.38 197 MET A N 1
ATOM 1530 C CA . MET A 1 197 ? 9.279 0.931 -5.467 1.00 96.38 197 MET A CA 1
ATOM 1531 C C . MET A 1 197 ? 9.301 2.274 -4.726 1.00 96.38 197 MET A C 1
ATOM 1533 O O . MET A 1 197 ? 8.923 3.286 -5.307 1.00 96.38 197 MET A O 1
ATOM 1537 N N . SER A 1 198 ? 9.775 2.309 -3.476 1.00 96.62 198 SER A N 1
ATOM 1538 C CA . SER A 1 198 ? 9.889 3.556 -2.705 1.00 96.62 198 SER A CA 1
ATOM 1539 C C . SER A 1 198 ? 10.910 4.501 -3.344 1.00 96.62 198 SER A C 1
ATOM 1541 O O . SER A 1 198 ? 10.644 5.690 -3.529 1.00 96.62 198 SER A O 1
ATOM 1543 N N . ILE A 1 199 ? 12.045 3.943 -3.780 1.00 98.06 199 ILE A N 1
ATOM 1544 C CA . ILE A 1 199 ? 13.083 4.693 -4.491 1.00 98.06 199 ILE A CA 1
ATOM 1545 C C . ILE A 1 199 ? 12.530 5.219 -5.825 1.00 98.06 199 ILE A C 1
ATOM 1547 O O . ILE A 1 199 ? 12.702 6.396 -6.136 1.00 98.06 199 ILE A O 1
ATOM 1551 N N . LEU A 1 200 ? 11.789 4.396 -6.579 1.00 98.06 200 LEU A N 1
ATOM 1552 C CA . LEU A 1 200 ? 11.189 4.800 -7.855 1.00 98.06 200 LEU A CA 1
ATOM 1553 C C . LEU A 1 200 ? 10.176 5.952 -7.699 1.00 98.06 200 LEU A C 1
ATOM 1555 O O . LEU A 1 200 ? 10.208 6.902 -8.486 1.00 98.06 200 LEU A O 1
ATOM 1559 N N . VAL A 1 201 ? 9.327 5.924 -6.660 1.00 97.94 201 VAL A N 1
ATOM 1560 C CA . VAL A 1 201 ? 8.417 7.042 -6.326 1.00 97.94 201 VAL A CA 1
ATOM 1561 C C . VAL A 1 201 ? 9.205 8.330 -6.074 1.00 97.94 201 VAL A C 1
ATOM 1563 O O . VAL A 1 201 ? 8.829 9.399 -6.572 1.00 97.94 201 VAL A O 1
ATOM 1566 N N . ALA A 1 202 ? 10.313 8.244 -5.334 1.00 97.62 202 ALA A N 1
ATOM 1567 C CA . ALA A 1 202 ? 11.167 9.394 -5.054 1.00 97.62 202 ALA A CA 1
ATOM 1568 C C . ALA A 1 202 ? 11.855 9.928 -6.320 1.00 97.62 202 ALA A C 1
ATOM 1570 O O . ALA A 1 202 ? 11.885 11.142 -6.522 1.00 97.62 202 ALA A O 1
ATOM 1571 N N . CYS A 1 203 ? 12.332 9.052 -7.211 1.00 97.50 203 CYS A N 1
ATOM 1572 C CA . CYS A 1 203 ? 12.909 9.447 -8.498 1.00 97.50 203 CYS A CA 1
ATOM 1573 C C . CYS A 1 203 ? 11.900 10.208 -9.367 1.00 97.50 203 CYS A C 1
ATOM 1575 O O . CYS A 1 203 ? 12.228 11.266 -9.898 1.00 97.50 203 CYS A O 1
ATOM 1577 N N . PHE A 1 204 ? 10.659 9.724 -9.477 1.00 96.50 204 PHE A N 1
ATOM 1578 C CA . PHE A 1 204 ? 9.620 10.417 -10.250 1.00 96.50 204 PHE A CA 1
ATOM 1579 C C . PHE A 1 204 ? 9.238 11.753 -9.609 1.00 96.50 204 PHE A C 1
ATOM 1581 O O . PHE A 1 204 ? 9.082 12.756 -10.301 1.00 96.50 204 PHE A O 1
ATOM 1588 N N . THR A 1 205 ? 9.173 11.809 -8.279 1.00 94.56 205 THR A N 1
ATOM 1589 C CA . THR A 1 205 ? 8.944 13.069 -7.561 1.00 94.56 205 THR A CA 1
ATOM 1590 C C . THR A 1 205 ? 10.083 14.066 -7.804 1.00 94.56 205 THR A C 1
ATOM 1592 O O . THR A 1 205 ? 9.822 15.242 -8.054 1.00 94.56 205 THR A O 1
ATOM 1595 N N . ASN A 1 206 ? 11.339 13.615 -7.823 1.00 95.25 206 ASN A N 1
ATOM 1596 C CA . ASN A 1 206 ? 12.486 14.459 -8.160 1.00 95.25 206 ASN A CA 1
ATOM 1597 C C . ASN A 1 206 ? 12.423 14.970 -9.608 1.00 95.25 206 ASN A C 1
ATOM 1599 O O . ASN A 1 206 ? 12.561 16.171 -9.828 1.00 95.25 206 ASN A O 1
ATOM 1603 N N . LEU A 1 207 ? 12.108 14.103 -10.574 1.00 92.69 207 LEU A N 1
ATOM 1604 C CA . LEU A 1 207 ? 11.908 14.499 -11.972 1.00 92.69 207 LEU A CA 1
ATOM 1605 C C . LEU A 1 207 ? 10.765 15.512 -12.124 1.00 92.69 207 LEU A C 1
ATOM 1607 O O . LEU A 1 207 ? 10.861 16.435 -12.929 1.00 92.69 207 LEU A O 1
ATOM 1611 N N . SER A 1 208 ? 9.712 15.410 -11.310 1.00 91.69 208 SER A N 1
ATOM 1612 C CA . SER A 1 208 ? 8.640 16.411 -11.296 1.00 91.69 208 SER A CA 1
ATOM 1613 C C . SER A 1 208 ? 9.141 17.812 -10.919 1.00 91.69 208 SER A C 1
ATOM 1615 O O . SER A 1 208 ? 8.623 18.796 -11.447 1.00 91.69 208 SER A O 1
ATOM 1617 N N . ALA A 1 209 ? 10.169 17.904 -10.066 1.00 89.56 209 ALA A N 1
ATOM 1618 C CA . ALA A 1 209 ? 10.824 19.160 -9.720 1.00 89.56 209 ALA A CA 1
ATOM 1619 C C . ALA A 1 209 ? 11.769 19.627 -10.840 1.00 89.56 209 ALA A C 1
ATOM 1621 O O . ALA A 1 209 ? 11.687 20.780 -11.257 1.00 89.56 209 ALA A O 1
ATOM 1622 N N . SER A 1 210 ? 12.606 18.735 -11.385 1.00 85.88 210 SER A N 1
ATOM 1623 C CA . SER A 1 210 ? 13.568 19.082 -12.448 1.00 85.88 210 SER A CA 1
ATOM 1624 C C . SER A 1 210 ? 12.891 19.574 -13.734 1.00 85.88 210 SER A C 1
ATOM 1626 O O . SER A 1 210 ? 13.424 20.438 -14.424 1.00 85.88 210 SER A O 1
ATOM 1628 N N . TYR A 1 211 ? 11.707 19.051 -14.059 1.00 84.56 211 TYR A N 1
ATOM 1629 C CA . TYR A 1 211 ? 10.951 19.446 -15.252 1.00 84.56 211 TYR A CA 1
ATOM 1630 C C . TYR A 1 211 ? 9.932 20.569 -14.990 1.00 84.56 211 TYR A C 1
ATOM 1632 O O . TYR A 1 211 ? 9.232 20.989 -15.915 1.00 84.56 211 TYR A O 1
ATOM 1640 N N . HIS A 1 212 ? 9.853 21.094 -13.760 1.00 83.62 212 HIS A N 1
ATOM 1641 C CA . HIS A 1 212 ? 8.898 22.149 -13.420 1.00 83.62 212 HIS A CA 1
ATOM 1642 C C . HIS A 1 212 ? 9.165 23.448 -14.191 1.00 83.62 212 HIS A C 1
ATOM 1644 O O . HIS A 1 212 ? 8.227 24.042 -14.713 1.00 83.62 212 HIS A O 1
ATOM 1650 N N . GLU A 1 213 ? 10.425 23.867 -14.325 1.00 72.88 213 GLU A N 1
ATOM 1651 C CA . GLU A 1 213 ? 10.771 25.108 -15.038 1.00 72.88 213 GLU A CA 1
ATOM 1652 C C . GLU A 1 213 ? 10.493 25.027 -16.546 1.00 72.88 213 GLU A C 1
ATOM 1654 O O . GLU A 1 213 ? 10.109 26.019 -17.160 1.00 72.88 213 GLU A O 1
ATOM 1659 N N . THR A 1 214 ? 10.666 23.847 -17.148 1.00 73.88 214 THR A N 1
ATOM 1660 C CA . THR A 1 214 ? 10.554 23.656 -18.603 1.00 73.88 214 THR A CA 1
ATOM 1661 C C . THR A 1 214 ? 9.125 23.389 -19.066 1.00 73.88 214 THR A C 1
ATOM 1663 O O . THR A 1 214 ? 8.733 23.865 -20.128 1.00 73.88 214 THR A O 1
ATOM 1666 N N . HIS A 1 215 ? 8.340 22.644 -18.284 1.00 73.56 215 HIS A N 1
ATOM 1667 C CA . HIS A 1 215 ? 7.004 22.190 -18.687 1.00 73.56 215 HIS A CA 1
ATOM 1668 C C . HIS A 1 215 ? 5.885 22.717 -17.778 1.00 73.56 215 HIS A C 1
ATOM 1670 O O . HIS A 1 215 ? 4.722 22.759 -18.189 1.00 73.56 215 HIS A O 1
ATOM 1676 N N . GLY A 1 216 ? 6.219 23.152 -16.558 1.00 71.75 216 GLY A N 1
ATOM 1677 C CA . GLY A 1 216 ? 5.259 23.636 -15.570 1.00 71.75 216 GLY A CA 1
ATOM 1678 C C . GLY A 1 216 ? 4.064 22.697 -15.404 1.00 71.75 216 GLY A C 1
ATOM 1679 O O . GLY A 1 216 ? 4.197 21.474 -15.409 1.00 71.75 216 GLY A O 1
ATOM 1680 N N . ASN A 1 217 ? 2.880 23.296 -15.280 1.00 75.50 217 ASN A N 1
ATOM 1681 C CA . ASN A 1 217 ? 1.594 22.591 -15.241 1.00 75.50 217 ASN A CA 1
ATOM 1682 C C . ASN A 1 217 ? 0.800 22.725 -16.560 1.00 75.50 217 ASN A C 1
ATOM 1684 O O . ASN A 1 217 ? -0.255 22.118 -16.708 1.00 75.50 217 ASN A O 1
ATOM 1688 N N . ASN A 1 218 ? 1.294 23.516 -17.521 1.00 69.75 218 ASN A N 1
ATOM 1689 C CA . ASN A 1 218 ? 0.612 23.829 -18.782 1.00 69.75 218 ASN A CA 1
ATOM 1690 C C . ASN A 1 218 ? 1.320 23.140 -19.952 1.00 69.75 218 ASN A C 1
ATOM 1692 O O . ASN A 1 218 ? 1.891 23.791 -20.827 1.00 69.75 218 ASN A O 1
ATOM 1696 N N . VAL A 1 219 ? 1.302 21.811 -19.948 1.00 76.94 219 VAL A N 1
ATOM 1697 C CA . VAL A 1 219 ? 1.922 21.015 -21.010 1.00 76.94 219 VAL A CA 1
ATOM 1698 C C . VAL A 1 219 ? 1.088 21.112 -22.285 1.00 76.94 219 VAL A C 1
ATOM 1700 O O . VAL A 1 219 ? -0.131 20.937 -22.258 1.00 76.94 219 VAL A O 1
ATOM 1703 N N . ASN A 1 220 ? 1.747 21.368 -23.418 1.00 77.06 220 ASN A N 1
ATOM 1704 C CA . ASN A 1 220 ? 1.112 21.234 -24.722 1.00 77.06 220 ASN A CA 1
ATOM 1705 C C . ASN A 1 220 ? 0.866 19.748 -25.005 1.00 77.06 220 ASN A C 1
ATOM 1707 O O . ASN A 1 220 ? 1.807 19.012 -25.292 1.00 77.06 220 ASN A O 1
ATOM 1711 N N . GLY A 1 221 ? -0.389 19.311 -24.947 1.00 75.00 221 GLY A N 1
ATOM 1712 C CA . GLY A 1 221 ? -0.731 17.913 -25.184 1.00 75.00 221 GLY A CA 1
ATOM 1713 C C . GLY A 1 221 ? -0.484 17.428 -26.620 1.00 75.00 221 GLY A C 1
ATOM 1714 O O . GLY A 1 221 ? -0.466 16.220 -26.839 1.00 75.00 221 GLY A O 1
ATOM 1715 N N . GLU A 1 222 ? -0.236 18.319 -27.588 1.00 79.06 222 GLU A N 1
ATOM 1716 C CA . GLU A 1 222 ? 0.203 17.931 -28.939 1.00 79.06 222 GLU A CA 1
ATOM 1717 C C . GLU A 1 222 ? 1.706 17.589 -29.003 1.00 79.06 222 GLU A C 1
ATOM 1719 O O . GLU A 1 222 ? 2.133 16.896 -29.928 1.00 79.06 222 GLU A O 1
ATOM 1724 N N . ASP A 1 223 ? 2.513 18.042 -28.033 1.00 86.56 223 ASP A N 1
ATOM 1725 C CA . ASP A 1 223 ? 3.942 17.729 -27.964 1.00 86.56 223 ASP A CA 1
ATOM 1726 C C . ASP A 1 223 ? 4.217 16.533 -27.040 1.00 86.56 223 ASP A C 1
ATOM 1728 O O . ASP A 1 223 ? 4.170 16.624 -25.811 1.00 86.56 223 ASP A O 1
ATOM 1732 N N . LEU A 1 224 ? 4.569 15.403 -27.654 1.00 90.69 224 LEU A N 1
ATOM 1733 C CA . LEU A 1 224 ? 4.888 14.151 -26.969 1.00 90.69 224 LEU A CA 1
ATOM 1734 C C . LEU A 1 224 ? 6.334 14.075 -26.453 1.00 90.69 224 LEU A C 1
ATOM 1736 O O . LEU A 1 224 ? 6.683 13.081 -25.818 1.00 90.69 224 LEU A O 1
ATOM 1740 N N . ASN A 1 225 ? 7.188 15.075 -26.705 1.00 90.25 225 ASN A N 1
ATOM 1741 C CA . ASN A 1 225 ? 8.598 15.057 -26.289 1.00 90.25 225 ASN A CA 1
ATOM 1742 C C . ASN A 1 225 ? 8.758 14.789 -24.789 1.00 90.25 225 ASN A C 1
ATOM 1744 O O . ASN A 1 225 ? 9.567 13.949 -24.406 1.00 90.25 225 ASN A O 1
ATOM 1748 N N . PHE A 1 226 ? 7.947 15.438 -23.952 1.00 90.75 226 PHE A N 1
ATOM 1749 C CA . PHE A 1 226 ? 8.007 15.257 -22.504 1.00 90.75 226 PHE A CA 1
ATOM 1750 C C . PHE A 1 226 ? 7.671 13.819 -22.079 1.00 90.75 226 PHE A C 1
ATOM 1752 O O . PHE A 1 226 ? 8.388 13.222 -21.275 1.00 90.75 226 PHE A O 1
ATOM 1759 N N . GLY A 1 227 ? 6.627 13.232 -22.671 1.00 93.00 227 GLY A N 1
ATOM 1760 C CA . GLY A 1 227 ? 6.264 11.829 -22.459 1.00 93.00 227 GLY A CA 1
ATOM 1761 C C . GLY A 1 227 ? 7.326 10.844 -22.938 1.00 93.00 227 GLY A C 1
ATOM 1762 O O . GLY A 1 227 ? 7.623 9.872 -22.246 1.00 93.00 227 GLY A O 1
ATOM 1763 N N . ILE A 1 228 ? 7.935 11.115 -24.092 1.00 94.50 228 ILE A N 1
ATOM 1764 C CA . ILE A 1 228 ? 9.016 10.296 -24.651 1.00 94.50 228 ILE A CA 1
ATOM 1765 C C . ILE A 1 228 ? 10.232 10.321 -23.722 1.00 94.50 228 ILE A C 1
ATOM 1767 O O . ILE A 1 228 ? 10.770 9.261 -23.412 1.00 94.50 228 ILE A O 1
ATOM 1771 N N . SER A 1 229 ? 10.608 11.494 -23.203 1.00 91.00 229 SER A N 1
ATOM 1772 C CA . SER A 1 229 ? 11.679 11.610 -22.209 1.00 91.00 229 SER A CA 1
ATOM 1773 C C . SER A 1 229 ? 11.359 10.859 -20.921 1.00 91.00 229 SER A C 1
ATOM 1775 O O . SER A 1 229 ? 12.260 10.251 -20.344 1.00 91.00 229 SER A O 1
ATOM 1777 N N . ALA A 1 230 ? 10.100 10.864 -20.469 1.00 92.56 230 ALA A N 1
ATOM 1778 C CA . ALA A 1 230 ? 9.693 10.072 -19.312 1.00 92.56 230 ALA A CA 1
ATOM 1779 C C . ALA A 1 230 ? 9.912 8.573 -19.567 1.00 92.56 230 ALA A C 1
ATOM 1781 O O . ALA A 1 230 ? 10.635 7.940 -18.803 1.00 92.56 230 ALA A O 1
ATOM 1782 N N . ILE A 1 231 ? 9.383 8.029 -20.669 1.00 95.56 231 ILE A N 1
ATOM 1783 C CA . ILE A 1 231 ? 9.501 6.603 -21.036 1.00 95.56 231 ILE A CA 1
ATOM 1784 C C . ILE A 1 231 ? 10.964 6.182 -21.252 1.00 95.56 231 ILE A C 1
ATOM 1786 O O . ILE A 1 231 ? 11.349 5.071 -20.886 1.00 95.56 231 ILE A O 1
ATOM 1790 N N . ALA A 1 232 ? 11.786 7.062 -21.825 1.00 92.88 232 ALA A N 1
ATOM 1791 C CA . ALA A 1 232 ? 13.187 6.785 -22.124 1.00 92.88 232 ALA A CA 1
ATOM 1792 C C . ALA A 1 232 ? 14.079 6.677 -20.875 1.00 92.88 232 ALA A C 1
ATOM 1794 O O . ALA A 1 232 ? 15.022 5.888 -20.872 1.00 92.88 232 ALA A O 1
ATOM 1795 N N . GLN A 1 233 ? 13.794 7.445 -19.817 1.00 92.94 233 GLN A N 1
ATOM 1796 C CA . GLN A 1 233 ? 14.620 7.477 -18.601 1.00 92.94 233 GLN A CA 1
ATOM 1797 C C . GLN A 1 233 ? 14.307 6.337 -17.622 1.00 92.94 233 GLN A C 1
ATOM 1799 O O . GLN A 1 233 ? 15.193 5.924 -16.871 1.00 92.94 233 GLN A O 1
ATOM 1804 N N . VAL A 1 234 ? 13.072 5.811 -17.602 1.00 94.31 234 VAL A N 1
ATOM 1805 C CA . VAL A 1 234 ? 12.664 4.806 -16.596 1.00 94.31 234 VAL A CA 1
ATOM 1806 C C . VAL A 1 234 ? 13.534 3.541 -16.598 1.00 94.31 234 VAL A C 1
ATOM 1808 O O . VAL A 1 234 ? 13.895 3.107 -15.504 1.00 94.31 234 VAL A O 1
ATOM 1811 N N . PRO A 1 235 ? 13.941 2.958 -17.744 1.00 94.44 235 PRO A N 1
ATOM 1812 C CA . PRO A 1 235 ? 14.811 1.781 -17.749 1.00 94.44 235 PRO A CA 1
ATOM 1813 C C . PRO A 1 235 ? 16.131 1.997 -17.024 1.00 94.44 235 PRO A C 1
ATOM 1815 O O . PRO A 1 235 ? 16.526 1.166 -16.210 1.00 94.44 235 PRO A O 1
ATOM 1818 N N . ALA A 1 236 ? 16.785 3.132 -17.276 1.00 94.69 236 ALA A N 1
ATOM 1819 C CA . ALA A 1 236 ? 18.035 3.478 -16.617 1.00 94.69 236 ALA A CA 1
ATOM 1820 C C . ALA A 1 236 ? 17.824 3.694 -15.112 1.00 94.69 236 ALA A C 1
ATOM 1822 O O . ALA A 1 236 ? 18.591 3.172 -14.309 1.00 94.69 236 ALA A O 1
ATOM 1823 N N . ILE A 1 237 ? 16.737 4.363 -14.711 1.00 96.94 237 ILE A N 1
ATOM 1824 C CA . ILE A 1 237 ? 16.383 4.548 -13.293 1.00 96.94 237 ILE A CA 1
ATOM 1825 C C . ILE A 1 237 ? 16.164 3.200 -12.597 1.00 96.94 237 ILE A C 1
ATOM 1827 O O . ILE A 1 237 ? 16.727 2.961 -11.531 1.00 96.94 237 ILE A O 1
ATOM 1831 N N . VAL A 1 238 ? 15.381 2.299 -13.195 1.00 97.38 238 VAL A N 1
ATOM 1832 C CA . VAL A 1 238 ? 15.091 0.976 -12.620 1.00 97.38 238 VAL A CA 1
ATOM 1833 C C . VAL A 1 238 ? 16.352 0.113 -12.550 1.00 97.38 238 VAL A C 1
ATOM 1835 O O . VAL A 1 238 ? 16.581 -0.537 -11.529 1.00 97.38 238 VAL A O 1
ATOM 1838 N N . ALA A 1 239 ? 17.215 0.157 -13.568 1.00 96.44 239 ALA A N 1
ATOM 1839 C CA . ALA A 1 239 ? 18.501 -0.533 -13.530 1.00 96.44 239 ALA A CA 1
ATOM 1840 C C . ALA A 1 239 ? 19.424 0.038 -12.437 1.00 96.44 239 ALA A C 1
ATOM 1842 O O . ALA A 1 239 ? 20.001 -0.721 -11.662 1.00 96.44 239 ALA A O 1
ATOM 1843 N N . MET A 1 240 ? 19.514 1.364 -12.295 1.00 97.19 240 MET A N 1
ATOM 1844 C CA . MET A 1 240 ? 20.283 2.006 -11.222 1.00 97.19 240 MET A CA 1
ATOM 1845 C C . MET A 1 240 ? 19.752 1.639 -9.831 1.00 97.19 240 MET A C 1
ATOM 1847 O O . MET A 1 240 ? 20.550 1.398 -8.927 1.00 97.19 240 MET A O 1
ATOM 1851 N N . ILE A 1 241 ? 18.429 1.537 -9.656 1.00 97.81 241 ILE A N 1
ATOM 1852 C CA . ILE A 1 241 ? 17.818 1.058 -8.407 1.00 97.81 241 ILE A CA 1
ATOM 1853 C C . ILE A 1 241 ? 18.267 -0.377 -8.108 1.00 97.81 241 ILE A C 1
ATOM 1855 O O . ILE A 1 241 ? 18.721 -0.636 -6.994 1.00 97.81 241 ILE A O 1
ATOM 1859 N N . TYR A 1 242 ? 18.213 -1.283 -9.093 1.00 96.56 242 TYR A N 1
ATOM 1860 C CA . TYR A 1 242 ? 18.720 -2.653 -8.941 1.00 96.56 242 TYR A CA 1
ATOM 1861 C C . TYR A 1 242 ? 20.195 -2.675 -8.526 1.00 96.56 242 TYR A C 1
ATOM 1863 O O . TYR A 1 242 ? 20.577 -3.396 -7.604 1.00 96.56 242 TYR A O 1
ATOM 1871 N N . ARG A 1 243 ? 21.041 -1.873 -9.174 1.00 95.38 243 ARG A N 1
ATOM 1872 C CA . ARG A 1 243 ? 22.473 -1.852 -8.855 1.00 95.38 243 ARG A CA 1
ATOM 1873 C C . ARG A 1 243 ? 22.738 -1.265 -7.474 1.00 95.38 243 ARG A C 1
ATOM 1875 O O . ARG A 1 243 ? 23.553 -1.806 -6.735 1.00 95.38 243 ARG A O 1
ATOM 1882 N N . HIS A 1 244 ? 21.995 -0.231 -7.079 1.00 96.69 244 HIS A N 1
ATOM 1883 C CA . HIS A 1 244 ? 22.104 0.388 -5.757 1.00 96.69 244 HIS A CA 1
ATOM 1884 C C . HIS A 1 244 ? 21.812 -0.601 -4.626 1.00 96.69 244 HIS A C 1
ATOM 1886 O O . HIS A 1 244 ? 22.626 -0.750 -3.712 1.00 96.69 244 HIS A O 1
ATOM 1892 N N . ILE A 1 245 ? 20.690 -1.324 -4.708 1.00 94.88 245 ILE A N 1
ATOM 1893 C CA . ILE A 1 245 ? 20.312 -2.305 -3.676 1.00 94.88 245 ILE A CA 1
ATOM 1894 C C . ILE A 1 245 ? 21.281 -3.499 -3.632 1.00 94.88 245 ILE A C 1
ATOM 1896 O O . ILE A 1 245 ? 21.485 -4.073 -2.566 1.00 94.88 245 ILE A O 1
ATOM 1900 N N . ASN A 1 246 ? 21.934 -3.822 -4.756 1.00 92.50 246 ASN A N 1
ATOM 1901 C CA . ASN A 1 246 ? 22.948 -4.878 -4.854 1.00 92.50 246 ASN A CA 1
ATOM 1902 C C . ASN A 1 246 ? 24.388 -4.387 -4.619 1.00 92.50 246 ASN A C 1
ATOM 1904 O O . ASN A 1 246 ? 25.327 -5.163 -4.776 1.00 92.50 246 ASN A O 1
ATOM 1908 N N . ASN A 1 247 ? 24.587 -3.122 -4.230 1.00 92.06 247 ASN A N 1
ATOM 1909 C CA . ASN A 1 247 ? 25.911 -2.527 -4.020 1.00 92.06 247 ASN A CA 1
ATOM 1910 C C . ASN A 1 247 ? 26.842 -2.604 -5.250 1.00 92.06 247 ASN A C 1
ATOM 1912 O O . ASN A 1 247 ? 28.031 -2.895 -5.131 1.00 92.06 247 ASN A O 1
ATOM 1916 N N . GLN A 1 248 ? 26.295 -2.355 -6.432 1.00 93.00 248 GLN A N 1
ATOM 1917 C CA . GLN A 1 248 ? 27.020 -2.367 -7.696 1.00 93.00 248 GLN A CA 1
ATOM 1918 C C . GLN A 1 248 ? 27.096 -0.955 -8.288 1.00 93.00 248 GLN A C 1
ATOM 1920 O O . GLN A 1 248 ? 26.209 -0.125 -8.073 1.00 93.00 248 GLN A O 1
ATOM 1925 N N . GLU A 1 249 ? 28.147 -0.685 -9.059 1.00 92.62 249 GLU A N 1
ATOM 1926 C CA . GLU A 1 249 ? 28.310 0.591 -9.760 1.00 92.62 249 GLU A CA 1
ATOM 1927 C C . GLU A 1 249 ? 27.290 0.759 -10.884 1.00 92.62 249 GLU A C 1
ATOM 1929 O O . GLU A 1 249 ? 26.918 -0.208 -11.542 1.00 92.62 249 GLU A O 1
ATOM 1934 N N . PHE A 1 250 ? 26.847 1.995 -11.123 1.00 94.19 250 PHE A N 1
ATOM 1935 C CA . PHE A 1 250 ? 25.872 2.299 -12.169 1.00 94.19 250 PHE A CA 1
ATOM 1936 C C . PHE A 1 250 ? 26.493 2.198 -13.562 1.00 94.19 250 PHE A C 1
ATOM 1938 O O . PHE A 1 250 ? 27.593 2.688 -13.801 1.00 94.19 250 PHE A O 1
ATOM 1945 N N . ILE A 1 251 ? 25.745 1.603 -14.490 1.00 91.19 251 ILE A N 1
ATOM 1946 C CA . ILE A 1 251 ? 26.149 1.429 -15.884 1.00 91.19 251 ILE A CA 1
ATOM 1947 C C . ILE A 1 251 ? 25.355 2.399 -16.753 1.00 91.19 251 ILE A C 1
ATOM 1949 O O . ILE A 1 251 ? 24.138 2.517 -16.613 1.00 91.19 251 ILE A O 1
ATOM 1953 N N . ASN A 1 252 ? 26.053 3.094 -17.649 1.00 86.06 252 ASN A N 1
ATOM 1954 C CA . ASN A 1 252 ? 25.422 3.994 -18.607 1.00 86.06 252 ASN A CA 1
ATOM 1955 C C . ASN A 1 252 ? 24.665 3.209 -19.684 1.00 86.06 252 ASN A C 1
ATOM 1957 O O . ASN A 1 252 ? 25.074 2.115 -20.073 1.00 86.06 252 ASN A O 1
ATOM 1961 N N . ALA A 1 253 ? 23.595 3.810 -20.203 1.00 83.69 253 ALA A N 1
ATOM 1962 C CA . ALA A 1 253 ? 22.881 3.276 -21.353 1.00 83.69 253 ALA A CA 1
ATOM 1963 C C . ALA A 1 253 ? 23.804 3.180 -22.581 1.00 83.69 253 ALA A C 1
ATOM 1965 O O . ALA A 1 253 ? 24.610 4.078 -22.842 1.00 83.69 253 ALA A O 1
ATOM 1966 N N . ASN A 1 254 ? 23.653 2.100 -23.344 1.00 84.00 254 ASN A N 1
ATOM 1967 C CA . ASN A 1 254 ? 24.279 1.916 -24.642 1.00 84.00 254 ASN A CA 1
ATOM 1968 C C . ASN A 1 254 ? 23.247 2.165 -25.752 1.00 84.00 254 ASN A C 1
ATOM 1970 O O . ASN A 1 254 ? 22.262 1.439 -25.885 1.00 84.00 254 ASN A O 1
ATOM 1974 N N . ASN A 1 255 ? 23.511 3.182 -26.572 1.00 79.25 255 ASN A N 1
ATOM 1975 C CA . ASN A 1 255 ? 22.635 3.608 -27.664 1.00 79.25 255 ASN A CA 1
ATOM 1976 C C . ASN A 1 255 ? 22.720 2.708 -28.912 1.00 79.25 255 ASN A C 1
ATOM 1978 O O . ASN A 1 255 ? 22.015 2.948 -29.884 1.00 79.25 255 ASN A O 1
ATOM 1982 N N . GLU A 1 256 ? 23.569 1.685 -28.925 1.00 82.00 256 GLU A N 1
ATOM 1983 C CA . GLU A 1 256 ? 23.647 0.722 -30.032 1.00 82.00 256 GLU A CA 1
ATOM 1984 C C . GLU A 1 256 ? 22.734 -0.494 -29.818 1.00 82.00 256 GLU A C 1
ATOM 1986 O O . GLU A 1 256 ? 22.460 -1.232 -30.761 1.00 82.00 256 GLU A O 1
ATOM 1991 N N . LEU A 1 257 ? 22.232 -0.685 -28.593 1.00 86.12 257 LEU A N 1
ATOM 1992 C CA . LEU A 1 257 ? 21.389 -1.817 -28.212 1.00 86.12 257 LEU A CA 1
ATOM 1993 C C . LEU A 1 257 ? 19.895 -1.498 -28.366 1.00 86.12 257 LEU A C 1
ATOM 1995 O O . LEU A 1 257 ? 19.465 -0.339 -28.276 1.00 86.12 257 LEU A O 1
ATOM 1999 N N . SER A 1 258 ? 19.080 -2.541 -28.552 1.00 86.31 258 SER A N 1
ATOM 2000 C CA . SER A 1 258 ? 17.625 -2.413 -28.441 1.00 86.31 258 SER A CA 1
ATOM 2001 C C . SER A 1 258 ? 17.207 -2.055 -27.010 1.00 86.31 258 SER A C 1
ATOM 2003 O O . SER A 1 258 ? 17.994 -2.120 -26.067 1.00 86.31 258 SER A O 1
ATOM 2005 N N . TYR A 1 259 ? 15.942 -1.677 -26.823 1.00 89.19 259 TYR A N 1
ATOM 2006 C CA . TYR A 1 259 ? 15.430 -1.238 -25.523 1.00 89.19 259 TYR A CA 1
ATOM 2007 C C . TYR A 1 259 ? 15.635 -2.286 -24.414 1.00 89.19 259 TYR A C 1
ATOM 2009 O O . TYR A 1 259 ? 16.134 -1.963 -23.335 1.00 89.19 259 TYR A O 1
ATOM 2017 N N . SER A 1 260 ? 15.299 -3.544 -24.704 1.00 92.25 260 SER A N 1
ATOM 2018 C CA . SER A 1 260 ? 15.384 -4.659 -23.755 1.00 92.25 260 SER A CA 1
ATOM 2019 C C . SER A 1 260 ? 16.827 -5.142 -23.550 1.00 92.25 260 SER A C 1
ATOM 2021 O O . SER A 1 260 ? 17.226 -5.408 -22.417 1.00 92.25 260 SER A O 1
ATOM 2023 N N . GLU A 1 261 ? 17.650 -5.162 -24.606 1.00 90.62 261 GLU A N 1
ATOM 2024 C CA . GLU A 1 261 ? 19.091 -5.461 -24.505 1.00 90.62 261 GLU A CA 1
ATOM 2025 C C . GLU A 1 261 ? 19.837 -4.398 -23.691 1.00 90.62 261 GLU A C 1
ATOM 2027 O O . GLU A 1 261 ? 20.652 -4.729 -22.831 1.00 90.62 261 GLU A O 1
ATOM 2032 N N . ASN A 1 262 ? 19.532 -3.117 -23.914 1.00 89.94 262 ASN A N 1
ATOM 2033 C CA . ASN A 1 262 ? 20.113 -2.018 -23.153 1.00 89.94 262 ASN A CA 1
ATOM 2034 C C . ASN A 1 262 ? 19.750 -2.123 -21.664 1.00 89.94 262 ASN A C 1
ATOM 2036 O O . ASN A 1 262 ? 20.602 -1.930 -20.797 1.00 89.94 262 ASN A O 1
ATOM 2040 N N . PHE A 1 263 ? 18.501 -2.474 -21.348 1.00 93.50 263 PHE A N 1
ATOM 2041 C CA . PHE A 1 263 ? 18.078 -2.693 -19.966 1.00 93.50 263 PHE A CA 1
ATOM 2042 C C . PHE A 1 263 ? 18.850 -3.841 -19.294 1.00 93.50 263 PHE A C 1
ATOM 2044 O O . PHE A 1 263 ? 19.380 -3.654 -18.195 1.00 93.50 263 PHE A O 1
ATOM 2051 N N . LEU A 1 264 ? 18.995 -4.987 -19.970 1.00 91.94 264 LEU A N 1
ATOM 2052 C CA . LEU A 1 264 ? 19.807 -6.107 -19.475 1.00 91.94 264 LEU A CA 1
ATOM 2053 C C . LEU A 1 264 ? 21.274 -5.720 -19.289 1.00 91.94 264 LEU A C 1
ATOM 2055 O O . LEU A 1 264 ? 21.856 -6.031 -18.251 1.00 91.94 264 LEU A O 1
ATOM 2059 N N . LYS A 1 265 ? 21.855 -4.989 -20.247 1.00 90.56 265 LYS A N 1
ATOM 2060 C CA . LYS A 1 265 ? 23.229 -4.484 -20.161 1.00 90.56 265 LYS A CA 1
ATOM 2061 C C . LYS A 1 265 ? 23.419 -3.596 -18.933 1.00 90.56 265 LYS A C 1
ATOM 2063 O O . LYS A 1 265 ? 24.424 -3.728 -18.235 1.00 90.56 265 LYS A O 1
ATOM 2068 N N . MET A 1 266 ? 22.461 -2.721 -18.629 1.00 92.75 266 MET A N 1
ATOM 2069 C CA . MET A 1 266 ? 22.550 -1.859 -17.449 1.00 92.75 266 MET A CA 1
ATOM 2070 C C . MET A 1 266 ? 22.446 -2.656 -16.139 1.00 92.75 266 MET A C 1
ATOM 2072 O O . MET A 1 266 ? 23.160 -2.334 -15.190 1.00 92.75 266 MET A O 1
ATOM 2076 N N . ILE A 1 267 ? 21.631 -3.716 -16.083 1.00 91.94 267 ILE A N 1
ATOM 2077 C CA . ILE A 1 267 ? 21.488 -4.577 -14.895 1.00 91.94 267 ILE A CA 1
ATOM 2078 C C . ILE A 1 267 ? 22.704 -5.496 -14.700 1.00 91.94 267 ILE A C 1
ATOM 2080 O O . ILE A 1 267 ? 23.288 -5.509 -13.617 1.00 91.94 267 ILE A O 1
ATOM 2084 N N . PHE A 1 268 ? 23.128 -6.220 -15.738 1.00 88.50 268 PHE A N 1
ATOM 2085 C CA . PHE A 1 268 ? 24.106 -7.311 -15.624 1.00 88.50 268 PHE A CA 1
ATOM 2086 C C . PHE A 1 268 ? 25.499 -6.995 -16.185 1.00 88.50 268 PHE A C 1
ATOM 2088 O O . PHE A 1 268 ? 26.435 -7.754 -15.947 1.00 88.50 268 PHE A O 1
ATOM 2095 N N . CYS A 1 269 ? 25.697 -5.857 -16.857 1.00 84.19 269 CYS A N 1
ATOM 2096 C CA . CYS A 1 269 ? 26.947 -5.543 -17.562 1.00 84.19 269 CYS A CA 1
ATOM 2097 C C . CYS A 1 269 ? 27.304 -6.645 -18.589 1.00 84.19 269 CYS A C 1
ATOM 2099 O O . CYS A 1 269 ? 26.460 -6.999 -19.404 1.00 84.19 269 CYS A O 1
ATOM 2101 N N . ASP A 1 270 ? 28.535 -7.163 -18.584 1.00 72.56 270 ASP A N 1
ATOM 2102 C CA . ASP A 1 270 ? 29.013 -8.268 -19.438 1.00 72.56 270 ASP A CA 1
ATOM 2103 C C . ASP A 1 270 ? 28.893 -9.656 -18.776 1.00 72.56 270 ASP A C 1
ATOM 2105 O O . ASP A 1 270 ? 29.506 -10.617 -19.228 1.00 72.56 270 ASP A O 1
ATOM 2109 N N . ALA A 1 271 ? 28.128 -9.786 -17.684 1.00 63.72 271 ALA A N 1
ATOM 2110 C CA . ALA A 1 271 ? 28.036 -11.038 -16.922 1.00 63.72 271 ALA A CA 1
ATOM 2111 C C . ALA A 1 271 ? 27.185 -12.139 -17.591 1.00 63.72 271 ALA A C 1
ATOM 2113 O O . ALA A 1 271 ? 27.146 -13.261 -17.090 1.00 63.72 271 ALA A O 1
ATOM 2114 N N . VAL A 1 272 ? 26.494 -11.837 -18.695 1.00 62.00 272 VAL A N 1
ATOM 2115 C CA . VAL A 1 272 ? 25.616 -12.778 -19.406 1.00 62.00 272 VAL A CA 1
ATOM 2116 C C . VAL A 1 272 ? 26.177 -13.036 -20.800 1.00 62.00 272 VAL A C 1
ATOM 2118 O O . VAL A 1 272 ? 26.450 -12.098 -21.541 1.00 62.00 272 VAL A O 1
ATOM 2121 N N . ASP A 1 273 ? 26.317 -14.314 -21.155 1.00 67.06 273 ASP A N 1
ATOM 2122 C CA . ASP A 1 273 ? 26.729 -14.757 -22.491 1.00 67.06 273 ASP A CA 1
ATOM 2123 C C . ASP A 1 273 ? 25.799 -14.198 -23.589 1.00 67.06 273 ASP A C 1
ATOM 2125 O O . ASP A 1 273 ? 24.588 -14.064 -23.384 1.00 67.06 273 ASP A O 1
ATOM 2129 N N . ASN A 1 274 ? 26.350 -13.905 -24.769 1.00 65.62 274 ASN A N 1
ATOM 2130 C CA . ASN A 1 274 ? 25.662 -13.251 -25.884 1.00 65.62 274 ASN A CA 1
ATOM 2131 C C . ASN A 1 274 ? 24.394 -14.010 -26.319 1.00 65.62 274 ASN A C 1
ATOM 2133 O O . ASN A 1 274 ? 23.346 -13.389 -26.514 1.00 65.62 274 ASN A O 1
ATOM 2137 N N . ASP A 1 275 ? 24.447 -15.345 -26.385 1.00 69.81 275 ASP A N 1
ATOM 2138 C CA . ASP A 1 275 ? 23.300 -16.171 -26.793 1.00 69.81 275 ASP A CA 1
ATOM 2139 C C . ASP A 1 275 ? 22.165 -16.173 -25.751 1.00 69.81 275 ASP A C 1
ATOM 2141 O O . ASP A 1 275 ? 20.980 -16.222 -26.103 1.00 69.81 275 ASP A O 1
ATOM 2145 N N . LYS A 1 276 ? 22.505 -16.084 -24.457 1.00 77.94 276 LYS A N 1
ATOM 2146 C CA . LYS A 1 276 ? 21.526 -15.974 -23.361 1.00 77.94 276 LYS A CA 1
ATOM 2147 C C . LYS A 1 276 ? 20.948 -14.564 -23.276 1.00 77.94 276 LYS A C 1
ATOM 2149 O O . LYS A 1 276 ? 19.745 -14.412 -23.079 1.00 77.94 276 LYS A O 1
ATOM 2154 N N . SER A 1 277 ? 21.777 -13.545 -23.495 1.00 80.69 277 SER A N 1
ATOM 2155 C CA . SER A 1 277 ? 21.372 -12.137 -23.489 1.00 80.69 277 SER A CA 1
ATOM 2156 C C . SER A 1 277 ? 20.297 -11.849 -24.544 1.00 80.69 277 SER A C 1
ATOM 2158 O O . SER A 1 277 ? 19.264 -11.261 -24.221 1.00 80.69 277 SER A O 1
ATOM 2160 N N . ALA A 1 278 ? 20.460 -12.360 -25.771 1.00 86.38 278 ALA A N 1
ATOM 2161 C CA . ALA A 1 278 ? 19.467 -12.202 -26.838 1.00 86.38 278 ALA A CA 1
ATOM 2162 C C . ALA A 1 278 ? 18.122 -12.884 -26.509 1.00 86.38 278 ALA A C 1
ATOM 2164 O O . ALA A 1 278 ? 17.049 -12.316 -26.732 1.00 86.38 278 ALA A O 1
ATOM 2165 N N . LEU A 1 279 ? 18.166 -14.092 -25.933 1.00 88.81 279 LEU A N 1
ATOM 2166 C CA . LEU A 1 279 ? 16.970 -14.814 -25.488 1.00 88.81 279 LEU A CA 1
ATOM 2167 C C . LEU A 1 279 ? 16.229 -14.053 -24.380 1.00 88.81 279 LEU A C 1
ATOM 2169 O O . LEU A 1 279 ? 15.010 -13.881 -24.445 1.00 88.81 279 LEU A O 1
ATOM 2173 N N . PHE A 1 280 ? 16.962 -13.589 -23.369 1.00 90.38 280 PHE A N 1
ATOM 2174 C CA . PHE A 1 280 ? 16.401 -12.832 -22.254 1.00 90.38 280 PHE A CA 1
ATOM 2175 C C . PHE A 1 280 ? 15.825 -11.495 -22.716 1.00 90.38 280 PHE A C 1
ATOM 2177 O O . PHE A 1 280 ? 14.746 -11.112 -22.266 1.00 90.38 280 PHE A O 1
ATOM 2184 N N . ALA A 1 281 ? 16.489 -10.816 -23.655 1.00 91.56 281 ALA A N 1
ATOM 2185 C CA . ALA A 1 281 ? 15.996 -9.572 -24.229 1.00 91.56 281 ALA A CA 1
ATOM 2186 C C . ALA A 1 281 ? 14.656 -9.784 -24.942 1.00 91.56 281 ALA A C 1
ATOM 2188 O O . ALA A 1 281 ? 13.722 -9.022 -24.705 1.00 91.56 281 ALA A O 1
ATOM 2189 N N . LYS A 1 282 ? 14.526 -10.850 -25.743 1.00 91.81 282 LYS A N 1
ATOM 2190 C CA . LYS A 1 282 ? 13.270 -11.214 -26.420 1.00 91.81 282 LYS A CA 1
ATOM 2191 C C . LYS A 1 282 ? 12.145 -11.516 -25.423 1.00 91.81 282 LYS A C 1
ATOM 2193 O O . LYS A 1 282 ? 11.013 -11.078 -25.620 1.00 91.81 282 LYS A O 1
ATOM 2198 N N . ALA A 1 283 ? 12.446 -12.236 -24.340 1.00 92.50 283 ALA A N 1
ATOM 2199 C CA . ALA A 1 283 ? 11.466 -12.526 -23.295 1.00 92.50 283 ALA A CA 1
ATOM 2200 C C . ALA A 1 283 ? 11.014 -11.251 -22.560 1.00 92.50 283 ALA A C 1
ATOM 2202 O O . ALA A 1 283 ? 9.817 -11.052 -22.350 1.00 92.50 283 ALA A O 1
ATOM 2203 N N . LEU A 1 284 ? 11.950 -10.357 -22.224 1.00 93.69 284 LEU A N 1
ATOM 2204 C CA . LEU A 1 284 ? 11.640 -9.060 -21.620 1.00 93.69 284 LEU A CA 1
ATOM 2205 C C . LEU A 1 284 ? 10.822 -8.165 -22.549 1.00 93.69 284 LEU A C 1
ATOM 2207 O O . LEU A 1 284 ? 9.905 -7.502 -22.079 1.00 93.69 284 LEU A O 1
ATOM 2211 N N . ASP A 1 285 ? 11.093 -8.185 -23.851 1.00 94.56 285 ASP A N 1
ATOM 2212 C CA . ASP A 1 285 ? 10.351 -7.392 -24.831 1.00 94.56 285 ASP A CA 1
ATOM 2213 C C . ASP A 1 285 ? 8.864 -7.790 -24.885 1.00 94.56 285 ASP A C 1
ATOM 2215 O O . ASP A 1 285 ? 7.977 -6.928 -24.873 1.00 94.56 285 ASP A O 1
ATOM 2219 N N . LYS A 1 286 ? 8.584 -9.103 -24.815 1.00 95.31 286 LYS A N 1
ATOM 2220 C CA . LYS A 1 286 ? 7.220 -9.636 -24.654 1.00 95.31 286 LYS A CA 1
ATOM 2221 C C . LYS A 1 286 ? 6.598 -9.183 -23.334 1.00 95.31 286 LYS A C 1
ATOM 2223 O O . LYS A 1 286 ? 5.477 -8.681 -23.330 1.00 95.31 286 LYS A O 1
ATOM 2228 N N . ILE A 1 287 ? 7.324 -9.299 -22.219 1.00 94.19 287 ILE A N 1
ATOM 2229 C CA . ILE A 1 287 ? 6.832 -8.873 -20.897 1.00 94.19 287 ILE A CA 1
ATOM 2230 C C . ILE A 1 287 ? 6.499 -7.377 -20.896 1.00 94.19 287 ILE A C 1
ATOM 2232 O O . ILE A 1 287 ? 5.417 -6.995 -20.446 1.00 94.19 287 ILE A O 1
ATOM 2236 N N . PHE A 1 288 ? 7.378 -6.534 -21.437 1.00 96.75 288 PHE A N 1
ATOM 2237 C CA . PHE A 1 288 ? 7.161 -5.094 -21.522 1.00 96.75 288 PHE A CA 1
ATOM 2238 C C . PHE A 1 288 ? 5.948 -4.755 -22.380 1.00 96.75 288 PHE A C 1
ATOM 2240 O O . PHE A 1 288 ? 5.117 -3.951 -21.963 1.00 96.75 288 PHE A O 1
ATOM 2247 N N . THR A 1 289 ? 5.798 -5.416 -23.527 1.00 97.12 289 THR A N 1
ATOM 2248 C CA . THR A 1 289 ? 4.631 -5.249 -24.399 1.00 97.12 289 THR A CA 1
ATOM 2249 C C . THR A 1 289 ? 3.334 -5.597 -23.673 1.00 97.12 289 THR A C 1
ATOM 2251 O O . THR A 1 289 ? 2.411 -4.790 -23.663 1.00 97.12 289 THR A O 1
ATOM 2254 N N . LEU A 1 290 ? 3.275 -6.740 -22.989 1.00 95.06 290 LEU A N 1
ATOM 2255 C CA . LEU A 1 290 ? 2.061 -7.216 -22.309 1.00 95.06 290 LEU A CA 1
ATOM 2256 C C . LEU A 1 290 ? 1.674 -6.389 -21.074 1.00 95.06 290 LEU A C 1
ATOM 2258 O O . LEU A 1 290 ? 0.513 -6.374 -20.660 1.00 95.06 290 LEU A O 1
ATOM 2262 N N . HIS A 1 291 ? 2.640 -5.674 -20.497 1.00 95.25 291 HIS A N 1
ATOM 2263 C CA . HIS A 1 291 ? 2.435 -4.821 -19.330 1.00 95.25 291 HIS A CA 1
ATOM 2264 C C . HIS A 1 291 ? 2.358 -3.327 -19.680 1.00 95.25 291 HIS A C 1
ATOM 2266 O O . HIS A 1 291 ? 2.129 -2.515 -18.775 1.00 95.25 291 HIS A O 1
ATOM 2272 N N . ALA A 1 292 ? 2.492 -2.966 -20.963 1.00 97.75 292 ALA A N 1
ATOM 2273 C CA . ALA A 1 292 ? 2.580 -1.588 -21.441 1.00 97.75 292 ALA A CA 1
ATOM 2274 C C . ALA A 1 292 ? 1.372 -0.742 -21.019 1.00 97.75 292 ALA A C 1
ATOM 2276 O O . ALA A 1 292 ? 1.537 0.345 -20.468 1.00 97.75 292 ALA A O 1
ATOM 2277 N N . ASP A 1 293 ? 0.160 -1.261 -21.222 1.00 98.19 293 ASP A N 1
ATOM 2278 C CA . ASP A 1 293 ? -1.095 -0.652 -20.777 1.00 98.19 293 ASP A CA 1
ATOM 2279 C C . ASP A 1 293 ? -2.142 -1.723 -20.431 1.00 98.19 293 ASP A C 1
ATOM 2281 O O . ASP A 1 293 ? -2.068 -2.865 -20.878 1.00 98.19 293 ASP A O 1
ATOM 2285 N N . HIS A 1 294 ? -3.124 -1.383 -19.602 1.00 96.00 294 HIS A N 1
ATOM 2286 C CA . HIS A 1 294 ? -4.210 -2.313 -19.276 1.00 96.00 294 HIS A CA 1
ATOM 2287 C C . HIS A 1 294 ? -5.486 -1.547 -18.925 1.00 96.00 294 HIS A C 1
ATOM 2289 O O . HIS A 1 294 ? -6.068 -1.735 -17.851 1.00 96.00 294 HIS A O 1
ATOM 2295 N N . GLU A 1 295 ? -5.847 -0.606 -19.803 1.00 95.88 295 GLU A N 1
ATOM 2296 C CA . GLU A 1 295 ? -7.046 0.231 -19.703 1.00 95.88 295 GLU A CA 1
ATOM 2297 C C . GLU A 1 295 ? -7.158 0.974 -18.347 1.00 95.88 295 GLU A C 1
ATOM 2299 O O . GLU A 1 295 ? -6.144 1.381 -17.765 1.00 95.88 295 GLU A O 1
ATOM 2304 N N . GLN A 1 296 ? -8.376 1.183 -17.828 1.00 95.50 296 GLN A N 1
ATOM 2305 C CA . GLN A 1 296 ? -8.657 1.953 -16.610 1.00 95.50 296 GLN A CA 1
ATOM 2306 C C . GLN A 1 296 ? -8.498 1.116 -15.329 1.00 95.50 296 GLN A C 1
ATOM 2308 O O . GLN A 1 296 ? -9.424 0.953 -14.538 1.00 95.50 296 GLN A O 1
ATOM 2313 N N . ASN A 1 297 ? -7.295 0.594 -15.099 1.00 94.31 297 ASN A N 1
ATOM 2314 C CA . ASN A 1 297 ? -6.928 -0.034 -13.825 1.00 94.31 297 ASN A CA 1
ATOM 2315 C C . ASN A 1 297 ? -6.574 1.016 -12.748 1.00 94.31 297 ASN A C 1
ATOM 2317 O O . ASN A 1 297 ? -6.401 2.195 -13.053 1.00 94.31 297 ASN A O 1
ATOM 2321 N N . ALA A 1 298 ? -6.428 0.592 -11.486 1.00 95.38 298 ALA A N 1
ATOM 2322 C CA . ALA A 1 298 ? -6.254 1.496 -10.343 1.00 95.38 298 ALA A CA 1
ATOM 2323 C C . ALA A 1 298 ? -5.114 2.519 -10.518 1.00 95.38 298 ALA A C 1
ATOM 2325 O O . ALA A 1 298 ? -5.306 3.704 -10.248 1.00 95.38 298 ALA A O 1
ATOM 2326 N N . SER A 1 299 ? -3.943 2.095 -11.008 1.00 97.56 299 SER A N 1
ATOM 2327 C CA . SER A 1 299 ? -2.802 3.001 -11.196 1.00 97.56 299 SER A CA 1
ATOM 2328 C C . SER A 1 299 ? -2.984 3.945 -12.385 1.00 97.56 299 SER A C 1
ATOM 2330 O O . SER A 1 299 ? -2.667 5.126 -12.261 1.00 97.56 299 SER A O 1
ATOM 2332 N N . THR A 1 300 ? -3.561 3.485 -13.501 1.00 98.38 300 THR A N 1
ATOM 2333 C CA . THR A 1 300 ? -3.935 4.371 -14.621 1.00 98.38 300 THR A CA 1
ATOM 2334 C C . THR A 1 300 ? -4.992 5.396 -14.197 1.00 98.38 300 THR A C 1
ATOM 2336 O O . THR A 1 300 ? -4.872 6.583 -14.511 1.00 98.38 300 THR A O 1
ATOM 2339 N N . ALA A 1 301 ? -5.994 4.969 -13.424 1.00 97.06 301 ALA A N 1
ATOM 2340 C CA . ALA A 1 301 ? -7.018 5.849 -12.876 1.00 97.06 301 ALA A CA 1
ATOM 2341 C C . ALA A 1 301 ? -6.419 6.881 -11.907 1.00 97.06 301 ALA A C 1
ATOM 2343 O O . ALA A 1 301 ? -6.814 8.042 -11.955 1.00 97.06 301 ALA A O 1
ATOM 2344 N N . ALA A 1 302 ? -5.430 6.505 -11.087 1.00 97.75 302 ALA A N 1
ATOM 2345 C CA . ALA A 1 302 ? -4.708 7.435 -10.217 1.00 97.75 302 ALA A CA 1
ATOM 2346 C C . ALA A 1 302 ? -3.918 8.488 -11.015 1.00 97.75 302 ALA A C 1
ATOM 2348 O O . ALA A 1 302 ? -3.994 9.676 -10.697 1.00 97.75 302 ALA A O 1
ATOM 2349 N N . VAL A 1 303 ? -3.225 8.078 -12.086 1.00 98.19 303 VAL A N 1
ATOM 2350 C CA . VAL A 1 303 ? -2.511 8.994 -12.996 1.00 98.19 303 VAL A CA 1
ATOM 2351 C C . VAL A 1 303 ? -3.481 10.002 -13.618 1.00 98.19 303 VAL A C 1
ATOM 2353 O O . VAL A 1 303 ? -3.206 11.202 -13.609 1.00 98.19 303 VAL A O 1
ATOM 2356 N N . ARG A 1 304 ? -4.642 9.544 -14.109 1.00 97.62 304 ARG A N 1
ATOM 2357 C CA . ARG A 1 304 ? -5.689 10.430 -14.648 1.00 97.62 304 ARG A CA 1
ATOM 2358 C C . ARG A 1 304 ? -6.315 11.315 -13.566 1.00 97.62 304 ARG A C 1
ATOM 2360 O O . ARG A 1 304 ? -6.538 12.497 -13.797 1.00 97.62 304 ARG A O 1
ATOM 2367 N N . LEU A 1 305 ? -6.566 10.787 -12.368 1.00 96.56 305 LEU A N 1
ATOM 2368 C CA . LEU A 1 305 ? -7.143 11.544 -11.254 1.00 96.56 305 LEU A CA 1
ATOM 2369 C C . LEU A 1 305 ? -6.243 12.726 -10.871 1.00 96.56 305 LEU A C 1
ATOM 2371 O O . LEU A 1 305 ? -6.707 13.867 -10.853 1.00 96.56 305 LEU A O 1
ATOM 2375 N N . VAL A 1 306 ? -4.959 12.457 -10.619 1.00 96.12 306 VAL A N 1
ATOM 2376 C CA . VAL A 1 306 ? -3.960 13.477 -10.265 1.00 96.12 306 VAL A CA 1
ATOM 2377 C C . VAL A 1 306 ? -3.730 14.436 -11.432 1.00 96.12 306 VAL A C 1
ATOM 2379 O O . VAL A 1 306 ? -3.785 15.653 -11.249 1.00 96.12 306 VAL A O 1
ATOM 2382 N N . GLY A 1 307 ? -3.583 13.911 -12.650 1.00 94.56 307 GLY A N 1
ATOM 2383 C CA . GLY A 1 307 ? -3.430 14.727 -13.851 1.00 94.56 307 GLY A CA 1
ATOM 2384 C C . GLY A 1 307 ? -4.613 15.672 -14.091 1.00 94.56 307 GLY A C 1
ATOM 2385 O O . GLY A 1 307 ? -4.410 16.815 -14.495 1.00 94.56 307 GLY A O 1
ATOM 2386 N N . SER A 1 308 ? -5.845 15.254 -13.777 1.00 94.69 308 SER A N 1
ATOM 2387 C CA . SER A 1 308 ? -7.046 16.086 -13.954 1.00 94.69 308 SER A CA 1
ATOM 2388 C C . SER A 1 308 ? -7.065 17.340 -13.069 1.00 94.69 308 SER A C 1
ATOM 2390 O O . SER A 1 308 ? -7.786 18.293 -13.367 1.00 94.69 308 SER A O 1
ATOM 2392 N N . ALA A 1 309 ? -6.266 17.362 -11.995 1.00 92.38 309 ALA A N 1
ATOM 2393 C CA . ALA A 1 309 ? -6.062 18.541 -11.156 1.00 92.38 309 ALA A CA 1
ATOM 2394 C C . ALA A 1 309 ? -5.048 19.540 -11.753 1.00 92.38 309 ALA A C 1
ATOM 2396 O O . ALA A 1 309 ? -4.829 20.602 -11.173 1.00 92.38 309 ALA A O 1
ATOM 2397 N N . GLY A 1 310 ? -4.440 19.221 -12.903 1.00 89.12 310 GLY A N 1
ATOM 2398 C CA . GLY A 1 310 ? -3.407 20.030 -13.553 1.00 89.12 310 GLY A CA 1
ATOM 2399 C C . GLY A 1 310 ? -1.993 19.755 -13.041 1.00 89.12 310 GLY A C 1
ATOM 2400 O O . GLY A 1 310 ? -1.092 20.556 -13.275 1.00 89.12 310 GLY A O 1
ATOM 2401 N N . SER A 1 311 ? -1.776 18.655 -12.315 1.00 90.38 311 SER A N 1
ATOM 2402 C CA . SER A 1 311 ? -0.434 18.240 -11.903 1.00 90.38 311 SER A CA 1
ATOM 2403 C C . SER A 1 311 ? 0.406 17.809 -13.107 1.00 90.38 311 SER A C 1
ATOM 2405 O O . SER A 1 311 ? -0.104 17.209 -14.056 1.00 90.38 311 SER A O 1
ATOM 2407 N N . ASN A 1 312 ? 1.712 18.086 -13.053 1.00 89.88 312 ASN A N 1
ATOM 2408 C CA . ASN A 1 312 ? 2.635 17.685 -14.112 1.00 89.88 312 ASN A CA 1
ATOM 2409 C C . ASN A 1 312 ? 2.695 16.151 -14.293 1.00 89.88 312 ASN A C 1
ATOM 2411 O O . ASN A 1 312 ? 2.258 15.376 -13.432 1.00 89.88 312 ASN A O 1
ATOM 2415 N N . LEU A 1 313 ? 3.253 15.717 -15.429 1.00 94.31 313 LEU A N 1
ATOM 2416 C CA . LEU A 1 313 ? 3.315 14.304 -15.806 1.00 94.31 313 LEU A CA 1
ATOM 2417 C C . LEU A 1 313 ? 4.011 13.455 -14.738 1.00 94.31 313 LEU A C 1
ATOM 2419 O O . LEU A 1 313 ? 3.419 12.498 -14.259 1.00 94.31 313 LEU A O 1
ATOM 2423 N N . PHE A 1 314 ? 5.226 13.809 -14.314 1.00 94.81 314 PHE A N 1
ATOM 2424 C CA . PHE A 1 314 ? 5.993 13.004 -13.357 1.00 94.81 314 PHE A CA 1
ATOM 2425 C C . PHE A 1 314 ? 5.343 12.915 -11.966 1.00 94.81 314 PHE A C 1
ATOM 2427 O O . PHE A 1 314 ? 5.421 11.866 -11.330 1.00 94.81 314 PHE A O 1
ATOM 2434 N N . ALA A 1 315 ? 4.639 13.960 -11.519 1.00 94.69 315 ALA A N 1
ATOM 2435 C CA . ALA A 1 315 ? 3.826 13.914 -10.302 1.00 94.69 315 ALA A CA 1
ATOM 2436 C C . ALA A 1 315 ? 2.609 12.983 -10.457 1.00 94.69 315 ALA A C 1
ATOM 2438 O O . ALA A 1 315 ? 2.215 12.291 -9.522 1.00 94.69 315 ALA A O 1
ATOM 2439 N N . SER A 1 316 ? 2.025 12.922 -11.656 1.00 96.56 316 SER A N 1
ATOM 2440 C CA . SER A 1 316 ? 0.953 11.969 -11.964 1.00 96.56 316 SER A CA 1
ATOM 2441 C C . SER A 1 316 ? 1.496 10.535 -12.038 1.00 96.56 316 SER A C 1
ATOM 2443 O O . SER A 1 316 ? 0.890 9.614 -11.492 1.00 96.56 316 SER A O 1
ATOM 2445 N N . LEU A 1 317 ? 2.674 10.340 -12.642 1.00 97.50 317 LEU A N 1
ATOM 2446 C CA . LEU A 1 317 ? 3.356 9.047 -12.712 1.00 97.50 317 LEU A CA 1
ATOM 2447 C C . LEU A 1 317 ? 3.763 8.539 -11.323 1.00 97.50 317 LEU A C 1
ATOM 2449 O O . LEU A 1 317 ? 3.636 7.344 -11.071 1.00 97.50 317 LEU A O 1
ATOM 2453 N N . SER A 1 318 ? 4.202 9.407 -10.402 1.00 97.56 318 SER A N 1
ATOM 2454 C CA . SER A 1 318 ? 4.548 8.983 -9.036 1.00 97.56 318 SER A CA 1
ATOM 2455 C C . SER A 1 318 ? 3.329 8.430 -8.285 1.00 97.56 318 SER A C 1
ATOM 2457 O O . SER A 1 318 ? 3.453 7.420 -7.592 1.00 97.56 318 SER A O 1
ATOM 2459 N N . ALA A 1 319 ? 2.136 8.999 -8.502 1.00 97.62 319 ALA A N 1
ATOM 2460 C CA . ALA A 1 319 ? 0.878 8.439 -8.004 1.00 97.62 319 ALA A CA 1
ATOM 2461 C C . ALA A 1 319 ? 0.546 7.079 -8.647 1.00 97.62 319 ALA A C 1
ATOM 2463 O O . ALA A 1 319 ? 0.076 6.167 -7.960 1.00 97.62 319 ALA A O 1
ATOM 2464 N N . GLY A 1 320 ? 0.841 6.913 -9.941 1.00 97.75 320 GLY A N 1
ATOM 2465 C CA . GLY A 1 320 ? 0.748 5.629 -10.641 1.00 97.75 320 GLY A CA 1
ATOM 2466 C C . GLY A 1 320 ? 1.641 4.554 -10.017 1.00 97.75 320 GLY A C 1
ATOM 2467 O O . GLY A 1 320 ? 1.152 3.472 -9.689 1.00 97.75 320 GLY A O 1
ATOM 2468 N N . VAL A 1 321 ? 2.917 4.871 -9.771 1.00 97.69 321 VAL A N 1
ATOM 2469 C CA . VAL A 1 321 ? 3.888 3.972 -9.119 1.00 97.69 321 VAL A CA 1
ATOM 2470 C C . VAL A 1 321 ? 3.448 3.623 -7.697 1.00 97.69 321 VAL A C 1
ATOM 2472 O O . VAL A 1 321 ? 3.421 2.445 -7.343 1.00 97.69 321 VAL A O 1
ATOM 2475 N N . ALA A 1 322 ? 3.045 4.615 -6.898 1.00 96.75 322 ALA A N 1
ATOM 2476 C CA . ALA A 1 322 ? 2.577 4.391 -5.531 1.00 96.75 322 ALA A CA 1
ATOM 2477 C C . ALA A 1 322 ? 1.334 3.485 -5.490 1.00 96.75 322 ALA A C 1
ATOM 2479 O O . ALA A 1 322 ? 1.251 2.585 -4.657 1.00 96.75 322 ALA A O 1
ATOM 2480 N N . THR A 1 323 ? 0.401 3.669 -6.428 1.00 96.12 323 THR A N 1
ATOM 2481 C CA . THR A 1 323 ? -0.797 2.824 -6.541 1.00 96.12 323 THR A CA 1
ATOM 2482 C C . THR A 1 323 ? -0.452 1.415 -7.026 1.00 96.12 323 THR A C 1
ATOM 2484 O O . THR A 1 323 ? -1.023 0.440 -6.542 1.00 96.12 323 THR A O 1
ATOM 2487 N N . LEU A 1 324 ? 0.495 1.281 -7.963 1.00 94.88 324 LEU A N 1
ATOM 2488 C CA . LEU A 1 324 ? 0.959 -0.016 -8.463 1.00 94.88 324 LEU A CA 1
ATOM 2489 C C . LEU A 1 324 ? 1.696 -0.826 -7.391 1.00 94.88 324 LEU A C 1
ATOM 2491 O O . LEU A 1 324 ? 1.625 -2.048 -7.415 1.00 94.88 324 LEU A O 1
ATOM 2495 N N . TRP A 1 325 ? 2.357 -0.172 -6.433 1.00 93.19 325 TRP A N 1
ATOM 2496 C CA . TRP A 1 325 ? 3.037 -0.853 -5.328 1.00 93.19 325 TRP A CA 1
ATOM 2497 C C . TRP A 1 325 ? 2.075 -1.609 -4.395 1.00 93.19 325 TRP A C 1
ATOM 2499 O O . TRP A 1 325 ? 2.480 -2.579 -3.759 1.00 93.19 325 TRP A O 1
ATOM 2509 N N . GLY A 1 326 ? 0.798 -1.214 -4.334 1.00 85.75 326 GLY A N 1
ATOM 2510 C CA . GLY A 1 326 ? -0.207 -1.882 -3.506 1.00 85.75 326 GLY A CA 1
ATOM 2511 C C . GLY A 1 326 ? -0.288 -3.399 -3.776 1.00 85.75 326 GLY A C 1
ATOM 2512 O O . GLY A 1 326 ? -0.384 -3.790 -4.943 1.00 85.75 326 GLY A O 1
ATOM 2513 N N . PRO A 1 327 ? -0.309 -4.267 -2.740 1.00 77.38 327 PRO A N 1
ATOM 2514 C CA . PRO A 1 327 ? -0.359 -5.726 -2.914 1.00 77.38 327 PRO A CA 1
ATOM 2515 C C . PRO A 1 327 ? -1.579 -6.232 -3.692 1.00 77.38 327 PRO A C 1
ATOM 2517 O O . PRO A 1 327 ? -1.483 -7.223 -4.401 1.00 77.38 327 PRO A O 1
ATOM 2520 N N . ALA A 1 328 ? -2.711 -5.528 -3.600 1.00 75.38 328 ALA A N 1
ATOM 2521 C CA . ALA A 1 328 ? -3.933 -5.838 -4.347 1.00 75.38 328 ALA A CA 1
ATOM 2522 C C . ALA A 1 328 ? -3.909 -5.352 -5.814 1.00 75.38 328 ALA A C 1
ATOM 2524 O O . ALA A 1 328 ? -4.920 -5.446 -6.507 1.00 75.38 328 ALA A O 1
ATOM 2525 N N . HIS A 1 329 ? -2.788 -4.778 -6.269 1.00 81.75 329 HIS A N 1
ATOM 2526 C CA . HIS A 1 329 ? -2.571 -4.337 -7.647 1.00 81.75 329 HIS A CA 1
ATOM 2527 C C . HIS A 1 329 ? -1.267 -4.943 -8.190 1.00 81.75 329 HIS A C 1
ATOM 2529 O O . HIS A 1 329 ? -1.214 -6.144 -8.422 1.00 81.75 329 HIS A O 1
ATOM 2535 N N . GLY A 1 330 ? -0.192 -4.167 -8.360 1.00 74.19 330 GLY A N 1
ATOM 2536 C CA . GLY A 1 330 ? 1.074 -4.668 -8.917 1.00 74.19 330 GLY A CA 1
ATOM 2537 C C . GLY A 1 330 ? 1.993 -5.367 -7.910 1.00 74.19 330 GLY A C 1
ATOM 2538 O O . GLY A 1 330 ? 2.901 -6.082 -8.325 1.00 74.19 330 GLY A O 1
ATOM 2539 N N . GLY A 1 331 ? 1.768 -5.198 -6.601 1.00 69.88 331 GLY A N 1
ATOM 2540 C CA . GLY A 1 331 ? 2.525 -5.886 -5.547 1.00 69.88 331 GLY A CA 1
ATOM 2541 C C . GLY A 1 331 ? 2.165 -7.369 -5.372 1.00 69.88 331 GLY A C 1
ATOM 2542 O O . GLY A 1 331 ? 2.834 -8.072 -4.615 1.00 69.88 331 GLY A O 1
ATOM 2543 N N . ALA A 1 332 ? 1.142 -7.863 -6.079 1.00 66.69 332 ALA A N 1
ATOM 2544 C CA . ALA A 1 332 ? 0.726 -9.264 -6.039 1.00 66.69 332 ALA A CA 1
ATOM 2545 C C . ALA A 1 332 ? 1.879 -10.220 -6.398 1.00 66.69 332 ALA A C 1
ATOM 2547 O O . ALA A 1 332 ? 2.023 -11.274 -5.783 1.00 66.69 332 ALA A O 1
ATOM 2548 N N . ASN A 1 333 ? 2.756 -9.803 -7.316 1.00 67.19 333 ASN A N 1
ATOM 2549 C CA . ASN A 1 333 ? 3.898 -10.589 -7.791 1.00 67.19 333 ASN A CA 1
ATOM 2550 C C . ASN A 1 333 ? 4.866 -10.950 -6.655 1.00 67.19 333 ASN A C 1
ATOM 2552 O O . ASN A 1 333 ? 5.428 -12.042 -6.648 1.00 67.19 333 ASN A O 1
ATOM 2556 N N . GLU A 1 334 ? 5.053 -10.046 -5.690 1.00 67.81 334 GLU A N 1
ATOM 2557 C CA . GLU A 1 334 ? 5.898 -10.269 -4.513 1.00 67.81 334 GLU A CA 1
ATOM 2558 C C . GLU A 1 334 ? 5.159 -11.078 -3.436 1.00 67.81 334 GLU A C 1
ATOM 2560 O O . GLU A 1 334 ? 5.729 -12.000 -2.851 1.00 67.81 334 GLU A O 1
ATOM 2565 N N . ALA A 1 335 ? 3.867 -10.802 -3.222 1.00 66.31 335 ALA A N 1
ATOM 2566 C CA . ALA A 1 335 ? 3.032 -11.552 -2.280 1.00 66.31 335 ALA A CA 1
ATOM 2567 C C . ALA A 1 335 ? 2.948 -13.050 -2.634 1.00 66.31 335 ALA A C 1
ATOM 2569 O O . ALA A 1 335 ? 2.969 -13.899 -1.743 1.00 66.31 335 ALA A O 1
ATOM 2570 N N . VAL A 1 336 ? 2.951 -13.377 -3.931 1.00 66.00 336 VAL A N 1
ATOM 2571 C CA . VAL A 1 336 ? 3.053 -14.749 -4.451 1.00 66.00 336 VAL A CA 1
ATOM 2572 C C . VAL A 1 336 ? 4.346 -15.445 -4.003 1.00 66.00 336 VAL A C 1
ATOM 2574 O O . VAL A 1 336 ? 4.294 -16.622 -3.656 1.00 66.00 336 VAL A O 1
ATOM 2577 N N . ILE A 1 337 ? 5.509 -14.764 -3.975 1.00 62.81 337 ILE A N 1
ATOM 2578 C CA . ILE A 1 337 ? 6.761 -15.371 -3.468 1.00 62.81 337 ILE A CA 1
ATOM 2579 C C . ILE A 1 337 ? 6.596 -15.776 -2.008 1.00 62.81 337 ILE A C 1
ATOM 2581 O O . ILE A 1 337 ? 6.983 -16.885 -1.647 1.00 62.81 337 ILE A O 1
ATOM 2585 N N . ASN A 1 338 ? 6.074 -14.877 -1.178 1.00 67.69 338 ASN A N 1
ATOM 2586 C CA . ASN A 1 338 ? 5.968 -15.127 0.256 1.00 67.69 338 ASN A CA 1
ATOM 2587 C C . ASN A 1 338 ? 5.014 -16.294 0.527 1.00 67.69 338 ASN A C 1
ATOM 2589 O O . ASN A 1 338 ? 5.376 -17.205 1.265 1.00 67.69 338 ASN A O 1
ATOM 2593 N N . MET A 1 339 ? 3.879 -16.325 -0.179 1.00 72.38 339 MET A N 1
ATOM 2594 C CA . MET A 1 339 ? 2.934 -17.441 -0.141 1.00 72.38 339 MET A CA 1
ATOM 2595 C C . MET A 1 339 ? 3.575 -18.758 -0.606 1.00 72.38 339 MET A C 1
ATOM 2597 O O . MET A 1 339 ? 3.394 -19.789 0.025 1.00 72.38 339 MET A O 1
ATOM 2601 N N . LEU A 1 340 ? 4.352 -18.760 -1.693 1.00 67.75 340 LEU A N 1
ATOM 2602 C CA . LEU A 1 340 ? 4.986 -19.989 -2.183 1.00 67.75 340 LEU A CA 1
ATOM 2603 C C . LEU A 1 340 ? 6.112 -20.492 -1.280 1.00 67.75 340 LEU A C 1
ATOM 2605 O O . LEU A 1 340 ? 6.267 -21.700 -1.153 1.00 67.75 340 LEU A O 1
ATOM 2609 N N . LYS A 1 341 ? 6.875 -19.593 -0.649 1.00 69.19 341 LYS A N 1
ATOM 2610 C CA . LYS A 1 341 ? 7.866 -19.963 0.372 1.00 69.19 341 LYS A CA 1
ATOM 2611 C C . LYS A 1 341 ? 7.194 -20.572 1.602 1.00 69.19 341 LYS A C 1
ATOM 2613 O O . LYS A 1 341 ? 7.727 -21.509 2.183 1.00 69.19 341 LYS A O 1
ATOM 2618 N N . GLU A 1 342 ? 6.023 -20.063 1.978 1.00 71.31 342 GLU A N 1
ATOM 2619 C CA . GLU A 1 342 ? 5.201 -20.630 3.051 1.00 71.31 342 GLU A CA 1
ATOM 2620 C C . GLU A 1 342 ? 4.683 -22.031 2.679 1.00 71.31 342 GLU A C 1
ATOM 2622 O O . GLU A 1 342 ? 4.793 -22.962 3.475 1.00 71.31 342 GLU A O 1
ATOM 2627 N N . ILE A 1 343 ? 4.203 -22.209 1.442 1.00 69.25 343 ILE A N 1
ATOM 2628 C CA . ILE A 1 343 ? 3.759 -23.512 0.923 1.00 69.25 343 ILE A CA 1
ATOM 2629 C C . ILE A 1 343 ? 4.927 -24.511 0.875 1.00 69.25 343 ILE A C 1
ATOM 2631 O O . ILE A 1 343 ? 4.769 -25.647 1.320 1.00 69.25 343 ILE A O 1
ATOM 2635 N N . GLU A 1 344 ? 6.099 -24.089 0.390 1.00 64.06 344 GLU A N 1
ATOM 2636 C CA . GLU A 1 344 ? 7.324 -24.901 0.316 1.00 64.06 344 GLU A CA 1
ATOM 2637 C C . GLU A 1 344 ? 7.751 -25.430 1.692 1.00 64.06 344 GLU A C 1
ATOM 2639 O O . GLU A 1 344 ? 8.134 -26.591 1.809 1.00 64.06 344 GLU A O 1
ATOM 2644 N N . GLN A 1 345 ? 7.620 -24.617 2.742 1.00 67.56 345 GLN A N 1
ATOM 2645 C CA . GLN A 1 345 ? 7.940 -25.015 4.117 1.00 67.56 345 GLN A CA 1
ATOM 2646 C C . GLN A 1 345 ? 6.924 -25.989 4.737 1.00 67.56 345 GLN A C 1
ATOM 2648 O O . GLN A 1 345 ? 7.226 -26.604 5.757 1.00 67.56 345 GLN A O 1
ATOM 2653 N N . SER A 1 346 ? 5.724 -26.116 4.163 1.00 64.06 346 SER A N 1
ATOM 2654 C CA . SER A 1 346 ? 4.608 -26.858 4.767 1.00 64.06 346 SER A CA 1
ATOM 2655 C C . SER A 1 346 ? 4.439 -28.305 4.282 1.00 64.06 346 SER A C 1
ATOM 2657 O O . SER A 1 346 ? 3.621 -29.025 4.847 1.00 64.06 346 SER A O 1
ATOM 2659 N N . GLU A 1 347 ? 5.165 -28.712 3.233 1.00 57.59 347 GLU A N 1
ATOM 2660 C CA . GLU A 1 347 ? 5.087 -30.011 2.525 1.00 57.59 347 GLU A CA 1
ATOM 2661 C C . GLU A 1 347 ? 3.704 -30.432 1.957 1.00 57.59 347 GLU A C 1
ATOM 2663 O O . GLU A 1 347 ? 3.656 -31.352 1.139 1.00 57.59 347 GLU A O 1
ATOM 2668 N N . ASP A 1 348 ? 2.599 -29.746 2.278 1.00 69.62 348 ASP A N 1
ATOM 2669 C CA . ASP A 1 348 ? 1.225 -30.123 1.896 1.00 69.62 348 ASP A CA 1
ATOM 2670 C C . ASP A 1 348 ? 0.519 -29.029 1.065 1.00 69.62 348 ASP A C 1
ATOM 2672 O O . ASP A 1 348 ? -0.192 -28.158 1.575 1.00 69.62 348 ASP A O 1
ATOM 2676 N N . ILE A 1 349 ? 0.739 -29.075 -0.253 1.00 67.00 349 ILE A N 1
ATOM 2677 C CA . ILE A 1 349 ? 0.170 -28.138 -1.240 1.00 67.00 349 ILE A CA 1
ATOM 2678 C C . ILE A 1 349 ? -1.364 -28.253 -1.319 1.00 67.00 349 ILE A C 1
ATOM 2680 O O . ILE A 1 349 ? -2.045 -27.238 -1.505 1.00 67.00 349 ILE A O 1
ATOM 2684 N N . ASP A 1 350 ? -1.915 -29.458 -1.160 1.00 67.25 350 ASP A N 1
ATOM 2685 C CA . ASP A 1 350 ? -3.347 -29.724 -1.345 1.00 67.25 350 ASP A CA 1
ATOM 2686 C C . ASP A 1 350 ? -4.186 -28.980 -0.300 1.00 67.25 350 ASP A C 1
ATOM 2688 O O . ASP A 1 350 ? -5.203 -28.361 -0.625 1.00 67.25 350 ASP A O 1
ATOM 2692 N N . LYS A 1 351 ? -3.684 -28.901 0.934 1.00 73.00 351 LYS A N 1
ATOM 2693 C CA . LYS A 1 351 ? -4.307 -28.143 2.023 1.00 73.00 351 LYS A CA 1
ATOM 2694 C C . LYS A 1 351 ? -4.395 -26.637 1.750 1.00 73.00 351 LYS A C 1
ATOM 2696 O O . LYS A 1 351 ? -5.369 -25.995 2.142 1.00 73.00 351 LYS A O 1
ATOM 2701 N N . PHE A 1 352 ? -3.404 -26.046 1.080 1.00 69.50 352 PHE A N 1
ATOM 2702 C CA . PHE A 1 352 ? -3.446 -24.627 0.697 1.00 69.50 352 PHE A CA 1
ATOM 2703 C C . PHE A 1 352 ? -4.430 -24.369 -0.449 1.00 69.50 352 PHE A C 1
ATOM 2705 O O . PHE A 1 352 ? -5.084 -23.324 -0.478 1.00 69.50 352 PHE A O 1
ATOM 2712 N N . ILE A 1 353 ? -4.584 -25.332 -1.362 1.00 66.31 353 ILE A N 1
ATOM 2713 C CA . ILE A 1 353 ? -5.598 -25.275 -2.420 1.00 66.31 353 ILE A CA 1
ATOM 2714 C C . ILE A 1 353 ? -7.008 -25.390 -1.821 1.00 66.31 353 ILE A C 1
ATOM 2716 O O . ILE A 1 353 ? -7.897 -24.650 -2.243 1.00 66.31 353 ILE A O 1
ATOM 2720 N N . GLU A 1 354 ? -7.224 -26.267 -0.836 1.00 69.62 354 GLU A N 1
ATOM 2721 C CA . GLU A 1 354 ? -8.509 -26.380 -0.129 1.00 69.62 354 GLU A CA 1
ATOM 2722 C C . GLU A 1 354 ? -8.870 -25.092 0.614 1.00 69.62 354 GLU A C 1
ATOM 2724 O O . GLU A 1 354 ? -9.976 -24.582 0.432 1.00 69.62 354 GLU A O 1
ATOM 2729 N N . LYS A 1 355 ? -7.919 -24.506 1.354 1.00 69.62 355 LYS A N 1
ATOM 2730 C CA . LYS A 1 355 ? -8.109 -23.204 2.015 1.00 69.62 355 LYS A CA 1
ATOM 2731 C C . LYS A 1 355 ? -8.507 -22.110 1.030 1.00 69.62 355 LYS A C 1
ATOM 2733 O O . LYS A 1 355 ? -9.441 -21.363 1.279 1.00 69.62 355 LYS A O 1
ATOM 2738 N N . ALA A 1 356 ? -7.836 -22.033 -0.119 1.00 64.44 356 ALA A N 1
ATOM 2739 C CA . ALA A 1 356 ? -8.134 -21.004 -1.112 1.00 64.44 356 ALA A CA 1
ATOM 2740 C C . ALA A 1 356 ? -9.509 -21.173 -1.786 1.00 64.44 356 ALA A C 1
ATOM 2742 O O . ALA A 1 356 ? -10.056 -20.194 -2.299 1.00 64.44 356 ALA A O 1
ATOM 2743 N N . LYS A 1 357 ? -10.054 -22.398 -1.805 1.00 56.75 357 LYS A N 1
ATOM 2744 C CA . LYS A 1 357 ? -11.387 -22.717 -2.341 1.00 56.75 357 LYS A CA 1
ATOM 2745 C C . LYS A 1 357 ? -12.517 -22.512 -1.327 1.00 56.75 357 LYS A C 1
ATOM 2747 O O . LYS A 1 357 ? -13.671 -22.479 -1.746 1.00 56.75 357 LYS A O 1
ATOM 2752 N N . ASP A 1 358 ? -12.220 -22.384 -0.035 1.00 66.75 358 ASP A N 1
ATOM 2753 C CA . ASP A 1 358 ? -13.227 -22.099 0.986 1.00 66.75 358 ASP A CA 1
ATOM 2754 C C . ASP A 1 358 ? -13.542 -20.593 1.022 1.00 66.75 358 ASP A C 1
ATOM 2756 O O . ASP A 1 358 ? -12.695 -19.745 1.311 1.00 66.75 358 ASP A O 1
ATOM 2760 N N . ASP A 1 359 ? -14.795 -20.236 0.734 1.00 57.38 359 ASP A N 1
ATOM 2761 C CA . ASP A 1 359 ? -15.272 -18.850 0.801 1.00 57.38 359 ASP A CA 1
ATOM 2762 C C . ASP A 1 359 ? -15.265 -18.282 2.231 1.00 57.38 359 ASP A C 1
ATOM 2764 O O . ASP A 1 359 ? -15.314 -17.061 2.406 1.00 57.38 359 ASP A O 1
ATOM 2768 N N . LYS A 1 360 ? -15.197 -19.145 3.253 1.00 60.88 360 LYS A N 1
ATOM 2769 C CA . LYS A 1 360 ? -15.152 -18.766 4.673 1.00 60.88 360 LYS A CA 1
ATOM 2770 C C . LYS A 1 360 ? -13.731 -18.627 5.217 1.00 60.88 360 LYS A C 1
ATOM 2772 O O . LYS A 1 360 ? -13.573 -18.073 6.307 1.00 60.88 360 LYS A O 1
ATOM 2777 N N . ASP A 1 361 ? -12.722 -19.098 4.488 1.00 68.25 361 ASP A N 1
ATOM 2778 C CA . ASP A 1 361 ? -11.321 -18.973 4.881 1.00 68.25 361 ASP A CA 1
ATOM 2779 C C . ASP A 1 361 ? -10.750 -17.628 4.372 1.00 68.25 361 ASP A C 1
ATOM 2781 O O . ASP A 1 361 ? -10.960 -17.251 3.209 1.00 68.25 361 ASP A O 1
ATOM 2785 N N . PRO A 1 362 ? -10.060 -16.845 5.227 1.00 67.38 362 PRO A N 1
ATOM 2786 C CA . PRO A 1 362 ? -9.433 -15.590 4.816 1.00 67.38 362 PRO A CA 1
ATOM 2787 C C . PRO A 1 362 ? -8.254 -15.788 3.848 1.00 67.38 362 PRO A C 1
ATOM 2789 O O . PRO A 1 362 ? -7.830 -14.818 3.213 1.00 67.38 362 PRO A O 1
ATOM 2792 N N . PHE A 1 363 ? -7.712 -17.004 3.727 1.00 62.94 363 PHE A N 1
ATOM 2793 C CA . PHE A 1 363 ? -6.630 -17.321 2.807 1.00 62.94 363 PHE A CA 1
ATOM 2794 C C . PHE A 1 363 ? -7.111 -17.245 1.355 1.00 62.94 363 PHE A C 1
ATOM 2796 O O . PHE A 1 363 ? -8.049 -17.924 0.937 1.00 62.94 363 PHE A O 1
ATOM 2803 N N . LYS A 1 364 ? -6.427 -16.429 0.551 1.00 64.75 364 LYS A N 1
ATOM 2804 C CA . LYS A 1 364 ? -6.620 -16.371 -0.897 1.00 64.75 364 LYS A CA 1
ATOM 2805 C C . LYS A 1 364 ? -5.300 -16.666 -1.584 1.00 64.75 364 LYS A C 1
ATOM 2807 O O . LYS A 1 364 ? -4.246 -16.201 -1.158 1.00 64.75 364 LYS A O 1
ATOM 2812 N N . LEU A 1 365 ? -5.386 -17.429 -2.668 1.00 63.53 365 LEU A N 1
ATOM 2813 C CA . LEU A 1 365 ? -4.271 -17.674 -3.569 1.00 63.53 365 LEU A CA 1
ATOM 2814 C C . LEU A 1 365 ? -3.887 -16.334 -4.217 1.00 63.53 365 LEU A C 1
ATOM 2816 O O . LEU A 1 365 ? -4.557 -15.844 -5.124 1.00 63.53 365 LEU A O 1
ATOM 2820 N N . MET A 1 366 ? -2.844 -15.698 -3.684 1.00 62.22 366 MET A N 1
ATOM 2821 C CA . MET A 1 366 ? -2.333 -14.432 -4.208 1.00 62.22 366 MET A CA 1
ATOM 2822 C C . MET A 1 366 ? -1.886 -14.647 -5.654 1.00 62.22 366 MET A C 1
ATOM 2824 O O . MET A 1 366 ? -1.293 -15.678 -5.962 1.00 62.22 366 MET A O 1
ATOM 2828 N N . GLY A 1 367 ? -2.196 -13.698 -6.540 1.00 58.81 367 GLY A N 1
ATOM 2829 C CA . GLY A 1 367 ? -1.936 -13.850 -7.974 1.00 58.81 367 GLY A CA 1
ATOM 2830 C C . GLY A 1 367 ? -2.822 -14.893 -8.660 1.00 58.81 367 GLY A C 1
ATOM 2831 O O . GLY A 1 367 ? -2.403 -15.445 -9.661 1.00 58.81 367 GLY A O 1
ATOM 2832 N N . PHE A 1 368 ? -4.005 -15.203 -8.116 1.00 58.72 368 PHE A N 1
ATOM 2833 C CA . PHE A 1 368 ? -5.025 -15.999 -8.798 1.00 58.72 368 PHE A CA 1
ATOM 2834 C C . PHE A 1 368 ? -6.364 -15.266 -8.833 1.00 58.72 368 PHE A C 1
ATOM 2836 O O . PHE A 1 368 ? -6.824 -14.717 -7.830 1.00 58.72 368 PHE A O 1
ATOM 2843 N N . GLY A 1 369 ? -7.010 -15.313 -9.999 1.00 58.31 369 GLY A N 1
ATOM 2844 C CA . GLY A 1 369 ? -8.242 -14.583 -10.280 1.00 58.31 369 GLY A CA 1
ATOM 2845 C C . GLY A 1 369 ? -7.956 -13.185 -10.825 1.00 58.31 369 GLY A C 1
ATOM 2846 O O . GLY A 1 369 ? -7.065 -12.478 -10.360 1.00 58.31 369 GLY A O 1
ATOM 2847 N N . HIS A 1 370 ? -8.725 -12.773 -11.830 1.00 66.38 370 HIS A N 1
ATOM 2848 C CA . HIS A 1 370 ? -8.521 -11.502 -12.510 1.00 66.38 370 HIS A CA 1
ATOM 2849 C C . HIS A 1 370 ? -9.791 -10.645 -12.426 1.00 66.38 370 HIS A C 1
ATOM 2851 O O . HIS A 1 370 ? -10.905 -11.123 -12.621 1.00 66.38 370 HIS A O 1
ATOM 2857 N N . ARG A 1 371 ? -9.643 -9.346 -12.124 1.00 70.81 371 ARG A N 1
ATOM 2858 C CA . ARG A 1 371 ? -10.789 -8.439 -11.898 1.00 70.81 371 ARG A CA 1
ATOM 2859 C C . ARG A 1 371 ? -11.697 -8.293 -13.125 1.00 70.81 371 ARG A C 1
ATOM 2861 O O . ARG A 1 371 ? -12.890 -8.063 -12.966 1.00 70.81 371 ARG A O 1
ATOM 2868 N N . VAL A 1 372 ? -11.100 -8.372 -14.314 1.00 73.94 372 VAL A N 1
ATOM 2869 C CA . VAL A 1 372 ? -11.776 -8.235 -15.616 1.00 73.94 372 VAL A CA 1
ATOM 2870 C C . VAL A 1 372 ? -11.952 -9.587 -16.322 1.00 73.94 372 VAL A C 1
ATOM 2872 O O . VAL A 1 372 ? -13.085 -9.966 -16.588 1.00 73.94 372 VAL A O 1
ATOM 2875 N N . TYR A 1 373 ? -10.874 -10.338 -16.586 1.00 77.81 373 TYR A N 1
ATOM 2876 C CA . TYR A 1 373 ? -10.962 -11.677 -17.180 1.00 77.81 373 TYR A CA 1
ATOM 2877 C C . TYR A 1 373 ? -11.635 -12.705 -16.261 1.00 77.81 373 TYR A C 1
ATOM 2879 O O . TYR A 1 373 ? -11.094 -13.048 -15.212 1.00 77.81 373 TYR A O 1
ATOM 2887 N N . LYS A 1 374 ? -12.797 -13.226 -16.672 1.00 69.75 374 LYS A N 1
ATOM 2888 C CA . LYS A 1 374 ? -13.524 -14.257 -15.907 1.00 69.75 374 LYS A CA 1
ATOM 2889 C C . LYS A 1 374 ? -13.044 -15.672 -16.215 1.00 69.75 374 LYS A C 1
ATOM 2891 O O . LYS A 1 374 ? -13.024 -16.515 -15.324 1.00 69.75 374 LYS A O 1
ATOM 2896 N N . ASN A 1 375 ? -12.672 -15.918 -17.471 1.00 70.25 375 ASN A N 1
ATOM 2897 C CA . ASN A 1 375 ? -12.353 -17.255 -17.969 1.00 70.25 375 ASN A CA 1
ATOM 2898 C C . ASN A 1 375 ? -10.843 -17.495 -18.073 1.00 70.25 375 ASN A C 1
ATOM 2900 O O . ASN A 1 375 ? -10.346 -18.522 -17.614 1.00 70.25 375 ASN A O 1
ATOM 2904 N N . TYR A 1 376 ? -10.113 -16.566 -18.697 1.00 75.75 376 TYR A N 1
ATOM 2905 C CA . TYR A 1 376 ? -8.689 -16.726 -18.981 1.00 75.75 376 TYR A CA 1
ATOM 2906 C C . TYR A 1 376 ? -8.023 -15.385 -19.329 1.00 75.75 376 TYR A C 1
ATOM 2908 O O . TYR A 1 376 ? -8.638 -14.556 -19.997 1.00 75.75 376 TYR A O 1
ATOM 2916 N N . ASP A 1 377 ? -6.766 -15.188 -18.916 1.00 83.06 377 ASP A N 1
ATOM 2917 C CA . ASP A 1 377 ? -5.970 -14.007 -19.277 1.00 83.06 377 ASP A CA 1
ATOM 2918 C C . ASP A 1 377 ? -5.192 -14.243 -20.590 1.00 83.06 377 ASP A C 1
ATOM 2920 O O . ASP A 1 377 ? -4.294 -15.094 -20.620 1.00 83.06 377 ASP A O 1
ATOM 2924 N N . PRO A 1 378 ? -5.461 -13.492 -21.677 1.00 85.25 378 PRO A N 1
ATOM 2925 C CA . PRO A 1 378 ? -4.783 -13.687 -22.963 1.00 85.25 378 PRO A CA 1
ATOM 2926 C C . PRO A 1 378 ? -3.257 -13.559 -22.879 1.00 85.25 378 PRO A C 1
ATOM 2928 O O . PRO A 1 378 ? -2.539 -14.207 -23.647 1.00 85.25 378 PRO A O 1
ATOM 2931 N N . ARG A 1 379 ? -2.744 -12.768 -21.932 1.00 88.00 379 ARG A N 1
ATOM 2932 C CA . ARG A 1 379 ? -1.308 -12.507 -21.774 1.00 88.00 379 ARG A CA 1
ATOM 2933 C C . ARG A 1 379 ? -0.567 -13.725 -21.233 1.00 88.00 379 ARG A C 1
ATOM 2935 O O . ARG A 1 379 ? 0.546 -14.013 -21.679 1.00 88.00 379 ARG A O 1
ATOM 2942 N N . ALA A 1 380 ? -1.215 -14.499 -20.360 1.00 84.25 380 ALA A N 1
ATOM 2943 C CA . ALA A 1 380 ? -0.651 -15.724 -19.798 1.00 84.25 380 ALA A CA 1
ATOM 2944 C C . ALA A 1 380 ? -0.279 -16.734 -20.897 1.00 84.25 380 ALA A C 1
ATOM 2946 O O . ALA A 1 380 ? 0.752 -17.397 -20.810 1.00 84.25 380 ALA A O 1
ATOM 2947 N N . ARG A 1 381 ? -1.058 -16.798 -21.990 1.00 84.50 381 ARG A N 1
ATOM 2948 C CA . ARG A 1 381 ? -0.791 -17.729 -23.103 1.00 84.50 381 ARG A CA 1
ATOM 2949 C C . ARG A 1 381 ? 0.529 -17.408 -23.790 1.00 84.50 381 ARG A C 1
ATOM 2951 O O . ARG A 1 381 ? 1.345 -18.294 -24.000 1.00 84.50 381 ARG A O 1
ATOM 2958 N N . ILE A 1 382 ? 0.717 -16.137 -24.126 1.00 87.56 382 ILE A N 1
ATOM 2959 C CA . ILE A 1 382 ? 1.886 -15.649 -24.863 1.00 87.56 382 ILE A CA 1
ATOM 2960 C C . ILE A 1 382 ? 3.148 -15.830 -24.013 1.00 87.56 382 ILE A C 1
ATOM 2962 O O . ILE A 1 382 ? 4.199 -16.250 -24.500 1.00 87.56 382 ILE A O 1
ATOM 2966 N N . LEU A 1 383 ? 3.038 -15.549 -22.714 1.00 87.38 383 LEU A N 1
ATOM 2967 C CA . LEU A 1 383 ? 4.157 -15.683 -21.790 1.00 87.38 383 LEU A CA 1
ATOM 2968 C C . LEU A 1 383 ? 4.520 -17.131 -21.509 1.00 87.38 383 LEU A C 1
ATOM 2970 O O . LEU A 1 383 ? 5.694 -17.409 -21.280 1.00 87.38 383 LEU A O 1
ATOM 2974 N N . LYS A 1 384 ? 3.553 -18.053 -21.538 1.00 84.44 384 LYS A N 1
ATOM 2975 C CA . LYS A 1 384 ? 3.815 -19.485 -21.361 1.00 84.44 384 LYS A CA 1
ATOM 2976 C C . LYS A 1 384 ? 4.821 -19.988 -22.395 1.00 84.44 384 LYS A C 1
ATOM 2978 O O . LYS A 1 384 ? 5.783 -20.663 -22.035 1.00 84.44 384 LYS A O 1
ATOM 2983 N N . ASP A 1 385 ? 4.644 -19.591 -23.652 1.00 84.50 385 ASP A N 1
ATOM 2984 C CA . ASP A 1 385 ? 5.540 -19.982 -24.741 1.00 84.50 385 ASP A CA 1
ATOM 2985 C C . ASP A 1 385 ? 6.940 -19.373 -24.556 1.00 84.50 385 ASP A C 1
ATOM 2987 O O . ASP A 1 385 ? 7.947 -20.078 -24.659 1.00 84.50 385 ASP A O 1
ATOM 2991 N N . ALA A 1 386 ? 7.017 -18.090 -24.178 1.00 86.19 386 ALA A N 1
ATOM 2992 C CA . ALA A 1 386 ? 8.285 -17.429 -23.850 1.00 86.19 386 ALA A CA 1
ATOM 2993 C C . ALA A 1 386 ? 8.998 -18.084 -22.653 1.00 86.19 386 ALA A C 1
ATOM 2995 O O . ALA A 1 386 ? 10.219 -18.240 -22.655 1.00 86.19 386 ALA A O 1
ATOM 2996 N N . CYS A 1 387 ? 8.241 -18.504 -21.640 1.00 84.88 387 CYS A N 1
ATOM 2997 C CA . CYS A 1 387 ? 8.757 -19.196 -20.467 1.00 84.88 387 CYS A CA 1
ATOM 2998 C C . CYS A 1 387 ? 9.379 -20.540 -20.844 1.00 84.88 387 CYS A C 1
ATOM 3000 O O . CYS A 1 387 ? 10.512 -20.815 -20.454 1.00 84.88 387 CYS A O 1
ATOM 3002 N N . HIS A 1 388 ? 8.696 -21.345 -21.660 1.00 83.06 388 HIS A N 1
ATOM 3003 C CA . HIS A 1 388 ? 9.258 -22.596 -22.166 1.00 83.06 388 HIS A CA 1
ATOM 3004 C C . HIS A 1 388 ? 10.544 -22.369 -22.977 1.00 83.06 388 HIS A C 1
ATOM 3006 O O . HIS A 1 388 ? 11.515 -23.104 -22.785 1.00 83.06 388 HIS A O 1
ATOM 3012 N N . GLU A 1 389 ? 10.585 -21.338 -23.831 1.00 84.25 389 GLU A N 1
ATOM 3013 C CA . GLU A 1 389 ? 11.778 -20.989 -24.618 1.00 84.25 389 GLU A CA 1
ATOM 3014 C C . GLU A 1 389 ? 12.972 -20.660 -23.702 1.00 84.25 389 GLU A C 1
ATOM 3016 O O . GLU A 1 389 ? 14.051 -21.235 -23.865 1.00 84.25 389 GLU A O 1
ATOM 3021 N N . VAL A 1 390 ? 12.760 -19.810 -22.688 1.00 84.38 390 VAL A N 1
ATOM 3022 C CA . VAL A 1 390 ? 13.783 -19.424 -21.698 1.00 84.38 390 VAL A CA 1
ATOM 3023 C C . VAL A 1 390 ? 14.280 -20.632 -20.904 1.00 84.38 390 VAL A C 1
ATOM 3025 O O . VAL A 1 390 ? 15.485 -20.855 -20.796 1.00 84.38 390 VAL A O 1
ATOM 3028 N N . LEU A 1 391 ? 13.364 -21.449 -20.384 1.00 79.31 391 LEU A N 1
ATOM 3029 C CA . LEU A 1 391 ? 13.704 -22.592 -19.537 1.00 79.31 391 LEU A CA 1
ATOM 3030 C C . LEU A 1 391 ? 14.414 -23.715 -20.293 1.00 79.31 391 LEU A C 1
ATOM 3032 O O . LEU A 1 391 ? 15.252 -24.397 -19.711 1.00 79.31 391 LEU A O 1
ATOM 3036 N N . SER A 1 392 ? 14.104 -23.909 -21.577 1.00 78.69 392 SER A N 1
ATOM 3037 C CA . SER A 1 392 ? 14.746 -24.942 -22.402 1.00 78.69 392 SER A CA 1
ATOM 3038 C C . SER A 1 392 ? 16.254 -24.727 -22.584 1.00 78.69 392 SER A C 1
ATOM 3040 O O . SER A 1 392 ? 16.981 -25.680 -22.858 1.00 78.69 392 SER A O 1
ATOM 3042 N N . LYS A 1 393 ? 16.725 -23.485 -22.411 1.00 74.38 393 LYS A N 1
ATOM 3043 C CA . LYS A 1 393 ? 18.121 -23.068 -22.608 1.00 74.38 393 LYS A CA 1
ATOM 3044 C C . LYS A 1 393 ? 18.899 -22.870 -21.302 1.00 74.38 393 LYS A C 1
ATOM 3046 O O . LYS A 1 393 ? 20.067 -22.485 -21.342 1.00 74.38 393 LYS A O 1
ATOM 3051 N N . LEU A 1 394 ? 18.275 -23.130 -20.152 1.00 69.81 394 LEU A N 1
ATOM 3052 C CA . LEU A 1 394 ? 18.910 -23.048 -18.838 1.00 69.81 394 LEU A CA 1
ATOM 3053 C C . LEU A 1 394 ? 19.141 -24.452 -18.277 1.00 69.81 394 LEU A C 1
ATOM 3055 O O . LEU A 1 394 ? 18.252 -25.302 -18.311 1.00 69.81 394 LEU A O 1
ATOM 3059 N N . GLU A 1 395 ? 20.345 -24.707 -17.764 1.00 57.59 395 GLU A N 1
ATOM 3060 C CA . GLU A 1 395 ? 20.675 -25.991 -17.143 1.00 57.59 395 GLU A CA 1
ATOM 3061 C C . GLU A 1 395 ? 19.802 -26.222 -15.895 1.00 57.59 395 GLU A C 1
ATOM 3063 O O . GLU A 1 395 ? 19.592 -25.335 -15.065 1.00 57.59 395 GLU A O 1
ATOM 3068 N N . GLN A 1 396 ? 19.227 -27.424 -15.799 1.00 52.91 396 GLN A N 1
ATOM 3069 C CA . GLN A 1 396 ? 18.166 -27.785 -14.857 1.00 52.91 396 GLN A CA 1
ATOM 3070 C C . GLN A 1 396 ? 18.662 -27.853 -13.403 1.00 52.91 396 GLN A C 1
ATOM 3072 O O . GLN A 1 396 ? 19.003 -28.933 -12.942 1.00 52.91 396 GLN A O 1
ATOM 3077 N N . ASN A 1 397 ? 18.659 -26.749 -12.650 1.00 50.66 397 ASN A N 1
ATOM 3078 C CA . ASN A 1 397 ? 18.888 -26.795 -11.193 1.00 50.66 397 ASN A CA 1
ATOM 3079 C C . ASN A 1 397 ? 18.180 -25.675 -10.402 1.00 50.66 397 ASN A C 1
ATOM 3081 O O . ASN A 1 397 ? 18.691 -25.198 -9.395 1.00 50.66 397 ASN A O 1
ATOM 3085 N N . ASN A 1 398 ? 16.984 -25.246 -10.824 1.00 58.12 398 ASN A N 1
ATOM 3086 C CA . ASN A 1 398 ? 16.181 -24.308 -10.031 1.00 58.12 398 ASN A CA 1
ATOM 3087 C C . ASN A 1 398 ? 15.045 -25.045 -9.290 1.00 58.12 398 ASN A C 1
ATOM 3089 O O . ASN A 1 398 ? 14.079 -25.489 -9.908 1.00 58.12 398 ASN A O 1
ATOM 3093 N N . GLU A 1 399 ? 15.147 -25.192 -7.966 1.00 60.34 399 GLU A N 1
ATOM 3094 C CA . GLU A 1 399 ? 14.133 -25.850 -7.114 1.00 60.34 399 GLU A CA 1
ATOM 3095 C C . GLU A 1 399 ? 12.759 -25.150 -7.178 1.00 60.34 399 GLU A C 1
ATOM 3097 O O . GLU A 1 399 ? 11.721 -25.814 -7.227 1.00 60.34 399 GLU A O 1
ATOM 3102 N N . LEU A 1 400 ? 12.731 -23.819 -7.342 1.00 55.19 400 LEU A N 1
ATOM 3103 C CA . LEU A 1 400 ? 11.491 -23.061 -7.568 1.00 55.19 400 LEU A CA 1
ATOM 3104 C C . LEU A 1 400 ? 10.801 -23.458 -8.878 1.00 55.19 400 LEU A C 1
ATOM 3106 O O . LEU A 1 400 ? 9.574 -23.406 -8.962 1.00 55.19 400 LEU A O 1
ATOM 3110 N N . LEU A 1 401 ? 11.568 -23.889 -9.887 1.00 58.78 401 LEU A N 1
ATOM 3111 C CA . LEU A 1 401 ? 11.018 -24.420 -11.132 1.00 58.78 401 LEU A CA 1
ATOM 3112 C C . LEU A 1 401 ? 10.378 -25.795 -10.917 1.00 58.78 401 LEU A C 1
ATOM 3114 O O . LEU A 1 401 ? 9.370 -26.089 -11.548 1.00 58.78 401 LEU A O 1
ATOM 3118 N N . LYS A 1 402 ? 10.916 -26.633 -10.022 1.00 61.28 402 LYS A N 1
ATOM 3119 C CA . LYS A 1 402 ? 10.309 -27.933 -9.680 1.00 61.28 402 LYS A CA 1
ATOM 3120 C C . LYS A 1 402 ? 8.979 -27.751 -8.946 1.00 61.28 402 LYS A C 1
ATOM 3122 O O . LYS A 1 402 ? 8.024 -28.460 -9.249 1.00 61.28 402 LYS A O 1
ATOM 3127 N N . ILE A 1 403 ? 8.888 -26.770 -8.045 1.00 60.03 403 ILE A N 1
ATOM 3128 C CA . ILE A 1 403 ? 7.635 -26.404 -7.362 1.00 60.03 403 ILE A CA 1
ATOM 3129 C C . ILE A 1 403 ? 6.641 -25.787 -8.353 1.00 60.03 403 ILE A C 1
ATOM 3131 O O . ILE A 1 403 ? 5.476 -26.176 -8.372 1.00 60.03 403 ILE A O 1
ATOM 3135 N N . ALA A 1 404 ? 7.100 -24.896 -9.238 1.00 56.59 404 ALA A N 1
ATOM 3136 C CA . ALA A 1 404 ? 6.271 -24.342 -10.308 1.00 56.59 404 ALA A CA 1
ATOM 3137 C C . ALA A 1 404 ? 5.779 -25.421 -11.289 1.00 56.59 404 ALA A C 1
ATOM 3139 O O . ALA A 1 404 ? 4.650 -25.325 -11.751 1.00 56.59 404 ALA A O 1
ATOM 3140 N N . LYS A 1 405 ? 6.582 -26.465 -11.549 1.00 59.38 405 LYS A N 1
ATOM 3141 C CA . LYS A 1 405 ? 6.198 -27.661 -12.320 1.00 59.38 405 LYS A CA 1
ATOM 3142 C C . LYS A 1 405 ? 5.222 -28.587 -11.571 1.00 59.38 405 LYS A C 1
ATOM 3144 O O . LYS A 1 405 ? 4.410 -29.260 -12.186 1.00 59.38 405 LYS A O 1
ATOM 3149 N N . LYS A 1 406 ? 5.254 -28.630 -10.234 1.00 61.78 406 LYS A N 1
ATOM 3150 C CA . LYS A 1 406 ? 4.225 -29.328 -9.433 1.00 61.78 406 LYS A CA 1
ATOM 3151 C C . LYS A 1 406 ? 2.905 -28.550 -9.388 1.00 61.78 406 LYS A C 1
ATOM 3153 O O . LYS A 1 406 ? 1.842 -29.153 -9.374 1.00 61.78 406 LYS A O 1
ATOM 3158 N N . LEU A 1 407 ? 2.981 -27.220 -9.413 1.00 59.31 407 LEU A N 1
ATOM 3159 C CA . LEU A 1 407 ? 1.841 -26.304 -9.514 1.00 59.31 407 LEU A CA 1
ATOM 3160 C C . LEU A 1 407 ? 1.456 -25.988 -10.972 1.00 59.31 407 LEU A C 1
ATOM 3162 O O . LEU A 1 407 ? 0.603 -25.136 -11.194 1.00 59.31 407 LEU A O 1
ATOM 3166 N N . GLU A 1 408 ? 2.069 -26.643 -11.962 1.00 55.44 408 GLU A N 1
ATOM 3167 C CA . GLU A 1 408 ? 2.125 -26.234 -13.378 1.00 55.44 408 GLU A CA 1
ATOM 3168 C C . GLU A 1 408 ? 0.758 -26.018 -14.014 1.00 55.44 408 GLU A C 1
ATOM 3170 O O . GLU A 1 408 ? 0.532 -25.030 -14.708 1.00 55.44 408 GLU A O 1
ATOM 3175 N N . GLU A 1 409 ? -0.193 -26.905 -13.733 1.00 59.94 409 GLU A N 1
ATOM 3176 C CA . GLU A 1 409 ? -1.534 -26.829 -14.313 1.00 59.94 409 GLU A CA 1
ATOM 3177 C C . GLU A 1 409 ? -2.341 -25.626 -13.791 1.00 59.94 409 GLU A C 1
ATOM 3179 O O . GLU A 1 409 ? -3.240 -25.118 -14.471 1.00 59.94 409 GLU A O 1
ATOM 3184 N N . ILE A 1 410 ? -2.001 -25.155 -12.589 1.00 57.56 410 ILE A N 1
ATOM 3185 C CA . ILE A 1 410 ? -2.628 -24.022 -11.913 1.00 57.56 410 ILE A CA 1
ATOM 3186 C C . ILE A 1 410 ? -1.828 -22.740 -12.217 1.00 57.56 410 ILE A C 1
ATOM 3188 O O . ILE A 1 410 ? -2.396 -21.767 -12.702 1.00 57.56 410 ILE A O 1
ATOM 3192 N N . ALA A 1 411 ? -0.505 -22.758 -12.051 1.00 58.94 411 ALA A N 1
ATOM 3193 C CA . ALA A 1 411 ? 0.392 -21.616 -12.235 1.00 58.94 411 ALA A CA 1
ATOM 3194 C C . ALA A 1 411 ? 0.531 -21.154 -13.698 1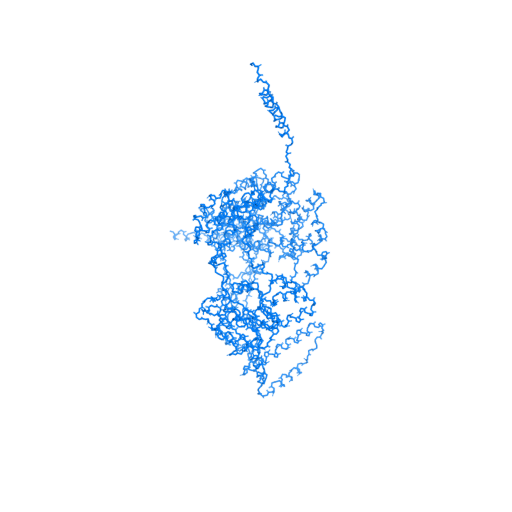.00 58.94 411 ALA A C 1
ATOM 3196 O O . ALA A 1 411 ? 0.667 -19.959 -13.940 1.00 58.94 411 ALA A O 1
ATOM 3197 N N . LEU A 1 412 ? 0.454 -22.054 -14.690 1.00 62.66 412 LEU A N 1
ATOM 3198 C CA . LEU A 1 412 ? 0.536 -21.674 -16.112 1.00 62.66 412 LEU A CA 1
ATOM 3199 C C . LEU A 1 412 ? -0.760 -21.057 -16.666 1.00 62.66 412 LEU A C 1
ATOM 3201 O O . LEU A 1 412 ? -0.840 -20.781 -17.865 1.00 62.66 412 LEU A O 1
ATOM 3205 N N . LYS A 1 413 ? -1.779 -20.864 -15.822 1.00 66.31 413 LYS A N 1
ATOM 3206 C CA . LYS A 1 413 ? -3.005 -20.133 -16.172 1.00 66.31 413 LYS A CA 1
ATOM 3207 C C . LYS A 1 413 ? -2.946 -18.657 -15.773 1.00 66.31 413 LYS A C 1
ATOM 3209 O O . LYS A 1 413 ? -3.838 -17.913 -16.168 1.00 66.31 413 LYS A O 1
ATOM 3214 N N . ASP A 1 414 ? -1.915 -18.239 -15.037 1.00 70.56 414 ASP A N 1
ATOM 3215 C CA . ASP A 1 414 ? -1.771 -16.872 -14.542 1.00 70.56 414 ASP A CA 1
ATOM 3216 C C . ASP A 1 414 ? -0.502 -16.197 -15.087 1.00 70.56 414 ASP A C 1
ATOM 3218 O O . ASP A 1 414 ? 0.606 -16.731 -15.001 1.00 70.56 414 ASP A O 1
ATOM 3222 N N . GLU A 1 415 ? -0.656 -15.001 -15.659 1.00 77.44 415 GLU A N 1
ATOM 3223 C CA . GLU A 1 415 ? 0.453 -14.240 -16.238 1.00 77.44 415 GLU A CA 1
ATOM 3224 C C . GLU A 1 415 ? 1.542 -13.923 -15.203 1.00 77.44 415 GLU A C 1
ATOM 3226 O O . GLU A 1 415 ? 2.732 -14.053 -15.507 1.00 77.44 415 GLU A O 1
ATOM 3231 N N . TYR A 1 416 ? 1.165 -13.501 -13.995 1.00 73.88 416 TYR A N 1
ATOM 3232 C CA . TYR A 1 416 ? 2.116 -13.022 -12.996 1.00 73.88 416 TYR A CA 1
ATOM 3233 C C . TYR A 1 416 ? 3.044 -14.143 -12.530 1.00 73.88 416 TYR A C 1
ATOM 3235 O O . TYR A 1 416 ? 4.245 -13.920 -12.327 1.00 73.88 416 TYR A O 1
ATOM 3243 N N . PHE A 1 417 ? 2.519 -15.367 -12.444 1.00 71.75 417 PHE A N 1
ATOM 3244 C CA . PHE A 1 417 ? 3.315 -16.563 -12.181 1.00 71.75 417 PHE A CA 1
ATOM 3245 C C . PHE A 1 417 ? 4.334 -16.838 -13.288 1.00 71.75 417 PHE A C 1
ATOM 3247 O O . PHE A 1 417 ? 5.494 -17.139 -12.990 1.00 71.75 417 PHE A O 1
ATOM 3254 N N . ILE A 1 418 ? 3.939 -16.698 -14.552 1.00 76.31 418 ILE A N 1
ATOM 3255 C CA . ILE A 1 418 ? 4.816 -16.984 -15.690 1.00 76.31 418 ILE A CA 1
ATOM 3256 C C . ILE A 1 418 ? 5.925 -15.931 -15.816 1.00 76.31 418 ILE A C 1
ATOM 3258 O O . ILE A 1 418 ? 7.098 -16.293 -15.948 1.00 76.31 418 ILE A O 1
ATOM 3262 N N . VAL A 1 419 ? 5.585 -14.639 -15.699 1.00 81.25 419 VAL A N 1
ATOM 3263 C CA . VAL A 1 419 ? 6.571 -13.540 -15.658 1.00 81.25 419 VAL A CA 1
ATOM 3264 C C . VAL A 1 419 ? 7.610 -13.806 -14.578 1.00 81.25 419 VAL A C 1
ATOM 3266 O O . VAL A 1 419 ? 8.804 -13.675 -14.825 1.00 81.25 419 VAL A O 1
ATOM 3269 N N . ARG A 1 420 ? 7.177 -14.238 -13.392 1.00 75.88 420 ARG A N 1
ATOM 3270 C CA . ARG A 1 420 ? 8.076 -14.567 -12.285 1.00 75.88 420 ARG A CA 1
ATOM 3271 C C . ARG A 1 420 ? 9.059 -15.682 -12.629 1.00 75.88 420 ARG A C 1
ATOM 3273 O O . ARG A 1 420 ? 10.234 -15.560 -12.288 1.00 75.88 420 ARG A O 1
ATOM 3280 N N . ILE A 1 421 ? 8.600 -16.764 -13.257 1.00 75.81 421 ILE A N 1
ATOM 3281 C CA . ILE A 1 421 ? 9.486 -17.873 -13.642 1.00 75.81 421 ILE A CA 1
ATOM 3282 C C . ILE A 1 421 ? 10.554 -17.363 -14.612 1.00 75.81 421 ILE A C 1
ATOM 3284 O O . ILE A 1 421 ? 11.730 -17.659 -14.420 1.00 75.81 421 ILE A O 1
ATOM 3288 N N . ILE A 1 422 ? 10.157 -16.541 -15.588 1.00 84.06 422 ILE A N 1
ATOM 3289 C CA . ILE A 1 422 ? 11.085 -15.915 -16.535 1.00 84.06 422 ILE A CA 1
ATOM 3290 C C . ILE A 1 422 ? 12.069 -14.985 -15.809 1.00 84.06 422 ILE A C 1
ATOM 3292 O O . ILE A 1 422 ? 13.270 -15.095 -16.014 1.00 84.06 422 ILE A O 1
ATOM 3296 N N . MET A 1 423 ? 11.598 -14.100 -14.928 1.00 86.12 423 MET A N 1
ATOM 3297 C CA . MET A 1 423 ? 12.461 -13.142 -14.224 1.00 86.12 423 MET A CA 1
ATOM 3298 C C . MET A 1 423 ? 13.468 -13.831 -13.294 1.00 86.12 423 MET A C 1
ATOM 3300 O O . MET A 1 423 ? 14.639 -13.466 -13.295 1.00 86.12 423 MET A O 1
ATOM 3304 N N . ASN A 1 424 ? 13.045 -14.861 -12.553 1.00 79.56 424 ASN A N 1
ATOM 3305 C CA . ASN A 1 424 ? 13.954 -15.667 -11.731 1.00 79.56 424 ASN A CA 1
ATOM 3306 C C . ASN A 1 424 ? 14.971 -16.427 -12.590 1.00 79.56 424 ASN A C 1
ATOM 3308 O O . ASN A 1 424 ? 16.118 -16.569 -12.192 1.00 79.56 424 ASN A O 1
ATOM 3312 N N . ALA A 1 425 ? 14.557 -16.914 -13.761 1.00 79.50 425 ALA A N 1
ATOM 3313 C CA . ALA A 1 425 ? 15.441 -17.565 -14.722 1.00 79.50 425 ALA A CA 1
ATOM 3314 C C . ALA A 1 425 ? 16.491 -16.605 -15.324 1.00 79.50 425 ALA A C 1
ATOM 3316 O O . ALA A 1 425 ? 17.532 -17.060 -15.789 1.00 79.50 425 ALA A O 1
ATOM 3317 N N . ILE A 1 426 ? 16.228 -15.294 -15.288 1.00 84.75 426 ILE A N 1
ATOM 3318 C CA . ILE A 1 426 ? 17.146 -14.216 -15.689 1.00 84.75 426 ILE A CA 1
ATOM 3319 C C . ILE A 1 426 ? 17.976 -13.706 -14.484 1.00 84.75 426 ILE A C 1
ATOM 3321 O O . ILE A 1 426 ? 18.751 -12.771 -14.627 1.00 84.75 426 ILE A O 1
ATOM 3325 N N . ASP A 1 427 ? 17.835 -14.289 -13.287 1.00 82.88 427 ASP A N 1
ATOM 3326 C CA . ASP A 1 427 ? 18.459 -13.822 -12.032 1.00 82.88 427 ASP A CA 1
ATOM 3327 C C . ASP A 1 427 ? 18.018 -12.413 -11.578 1.00 82.88 427 ASP A C 1
ATOM 3329 O O . ASP A 1 427 ? 18.734 -11.686 -10.879 1.00 82.88 427 ASP A O 1
ATOM 3333 N N . ILE A 1 428 ? 16.792 -12.014 -11.929 1.00 87.81 428 ILE A N 1
ATOM 3334 C CA . ILE A 1 428 ? 16.166 -10.793 -11.414 1.00 87.81 428 ILE A CA 1
ATOM 3335 C C . ILE A 1 428 ? 15.456 -11.115 -10.088 1.00 87.81 428 ILE A C 1
ATOM 3337 O O . ILE A 1 428 ? 14.594 -11.995 -10.050 1.00 87.81 428 ILE A O 1
ATOM 3341 N N . PRO A 1 429 ? 15.751 -10.396 -8.990 1.00 86.94 429 PRO A N 1
ATOM 3342 C CA . PRO A 1 429 ? 15.152 -10.665 -7.695 1.00 86.94 429 PRO A CA 1
ATOM 3343 C C . PRO A 1 429 ? 13.688 -10.213 -7.630 1.00 86.94 429 PRO A C 1
ATOM 3345 O O . PRO A 1 429 ? 13.279 -9.204 -8.199 1.00 86.94 429 PRO A O 1
ATOM 3348 N N . SER A 1 430 ? 12.920 -10.945 -6.829 1.00 84.31 430 SER A N 1
ATOM 3349 C CA . SER A 1 430 ? 11.511 -10.732 -6.464 1.00 84.31 430 SER A CA 1
ATOM 3350 C C . SER A 1 430 ? 11.100 -9.267 -6.227 1.00 84.31 430 SER A C 1
ATOM 3352 O O . SER A 1 430 ? 10.080 -8.808 -6.738 1.00 84.31 430 SER A O 1
ATOM 3354 N N . ASN A 1 431 ? 11.904 -8.503 -5.485 1.00 87.75 431 ASN A N 1
ATOM 3355 C CA . ASN A 1 431 ? 11.628 -7.099 -5.151 1.00 87.75 431 ASN A CA 1
ATOM 3356 C C . ASN A 1 431 ? 11.769 -6.130 -6.349 1.00 87.75 431 ASN A C 1
ATOM 3358 O O . ASN A 1 431 ? 11.389 -4.962 -6.246 1.00 87.75 431 ASN A O 1
ATOM 3362 N N . MET A 1 432 ? 12.288 -6.601 -7.489 1.00 92.56 432 MET A N 1
ATOM 3363 C CA . MET A 1 432 ? 12.394 -5.844 -8.739 1.00 92.56 432 MET A CA 1
ATOM 3364 C C . MET A 1 432 ? 11.250 -6.099 -9.718 1.00 92.56 432 MET A C 1
ATOM 3366 O O . MET A 1 432 ? 11.132 -5.369 -10.701 1.00 92.56 432 MET A O 1
ATOM 3370 N N . PHE A 1 433 ? 10.356 -7.051 -9.444 1.00 90.31 433 PHE A N 1
ATOM 3371 C CA . PHE A 1 433 ? 9.261 -7.376 -10.363 1.00 90.31 433 PHE A CA 1
ATOM 3372 C C . PHE A 1 433 ? 8.303 -6.199 -10.551 1.00 90.31 433 PHE A C 1
ATOM 3374 O O . PHE A 1 433 ? 8.006 -5.815 -11.680 1.00 90.31 433 PHE A O 1
ATOM 3381 N N . THR A 1 434 ? 7.864 -5.574 -9.458 1.00 91.81 434 THR A N 1
ATOM 3382 C CA . THR A 1 434 ? 6.957 -4.419 -9.517 1.00 91.81 434 THR A CA 1
ATOM 3383 C C . THR A 1 434 ? 7.616 -3.172 -10.126 1.00 91.81 434 THR A C 1
ATOM 3385 O O . THR A 1 434 ? 6.961 -2.508 -10.926 1.00 91.81 434 THR A O 1
ATOM 3388 N N . PRO A 1 435 ? 8.898 -2.845 -9.852 1.00 95.44 435 PRO A N 1
ATOM 3389 C CA . PRO A 1 435 ? 9.617 -1.801 -10.592 1.00 95.44 435 PRO A CA 1
ATOM 3390 C C . PRO A 1 435 ? 9.711 -2.048 -12.100 1.00 95.44 435 PRO A C 1
ATOM 3392 O O . PRO A 1 435 ? 9.546 -1.116 -12.884 1.00 95.44 435 PRO A O 1
ATOM 3395 N N . ILE A 1 436 ? 9.948 -3.292 -12.521 1.00 95.12 436 ILE A N 1
ATOM 3396 C CA . ILE A 1 436 ? 9.995 -3.658 -13.942 1.00 95.12 436 ILE A CA 1
ATOM 3397 C C . ILE A 1 436 ? 8.599 -3.578 -14.571 1.00 95.12 436 ILE A C 1
ATOM 3399 O O . ILE A 1 436 ? 8.438 -3.110 -15.698 1.00 95.12 436 ILE A O 1
ATOM 3403 N N . PHE A 1 437 ? 7.564 -3.944 -13.819 1.00 94.19 437 PHE A N 1
ATOM 3404 C CA . PHE A 1 437 ? 6.190 -3.702 -14.230 1.00 94.19 437 PHE A CA 1
ATOM 3405 C C . PHE A 1 437 ? 5.932 -2.187 -14.383 1.00 94.19 437 PHE A C 1
ATOM 3407 O O . PHE A 1 437 ? 5.435 -1.739 -15.414 1.00 94.19 437 PHE A O 1
ATOM 3414 N N . ALA A 1 438 ? 6.344 -1.362 -13.418 1.00 96.44 438 ALA A N 1
ATOM 3415 C CA . ALA A 1 438 ? 6.218 0.093 -13.506 1.00 96.44 438 ALA A CA 1
ATOM 3416 C C . ALA A 1 438 ? 6.965 0.685 -14.717 1.00 96.44 438 ALA A C 1
ATOM 3418 O O . ALA A 1 438 ? 6.456 1.616 -15.345 1.00 96.44 438 ALA A O 1
ATOM 3419 N N . LEU A 1 439 ? 8.130 0.131 -15.076 1.00 96.62 439 LEU A N 1
ATOM 3420 C CA . LEU A 1 439 ? 8.880 0.490 -16.283 1.00 96.62 439 LEU A CA 1
ATOM 3421 C C . LEU A 1 439 ? 8.015 0.322 -17.530 1.00 96.62 439 LEU A C 1
ATOM 3423 O O . LEU A 1 439 ? 7.796 1.295 -18.250 1.00 96.62 439 LEU A O 1
ATOM 3427 N N . ALA A 1 440 ? 7.465 -0.872 -17.742 1.00 96.62 440 ALA A N 1
ATOM 3428 C CA . ALA A 1 440 ? 6.610 -1.144 -18.892 1.00 96.62 440 ALA A CA 1
ATOM 3429 C C . ALA A 1 440 ? 5.338 -0.280 -18.870 1.00 96.62 440 ALA A C 1
ATOM 3431 O O . ALA A 1 440 ? 4.995 0.380 -19.855 1.00 96.62 440 ALA A O 1
ATOM 3432 N N . ARG A 1 441 ? 4.676 -0.222 -17.707 1.00 97.88 441 ARG A N 1
ATOM 3433 C CA . ARG A 1 441 ? 3.394 0.464 -17.507 1.00 97.88 441 ARG A CA 1
ATOM 3434 C C . ARG A 1 441 ? 3.486 1.985 -17.628 1.00 97.88 441 ARG A C 1
ATOM 3436 O O . ARG A 1 441 ? 2.473 2.637 -17.891 1.00 97.88 441 ARG A O 1
ATOM 3443 N N . THR A 1 442 ? 4.679 2.565 -17.486 1.00 98.38 442 THR A N 1
ATOM 3444 C CA . THR A 1 442 ? 4.889 4.002 -17.708 1.00 98.38 442 THR A CA 1
ATOM 3445 C C . THR A 1 442 ? 4.453 4.419 -19.113 1.00 98.38 442 THR A C 1
ATOM 3447 O O . THR A 1 442 ? 3.862 5.486 -19.263 1.00 98.38 442 THR A O 1
ATOM 3450 N N . THR A 1 443 ? 4.635 3.566 -20.124 1.00 98.00 443 THR A N 1
ATOM 3451 C CA . THR A 1 443 ? 4.157 3.829 -21.489 1.00 98.00 443 THR A CA 1
ATOM 3452 C C . THR A 1 443 ? 2.646 4.059 -21.532 1.00 98.00 443 THR A C 1
ATOM 3454 O O . THR A 1 443 ? 2.183 5.071 -22.071 1.00 98.00 443 THR A O 1
ATOM 3457 N N . GLY A 1 444 ? 1.872 3.159 -20.923 1.00 98.31 444 GLY A N 1
ATOM 3458 C CA . GLY A 1 444 ? 0.423 3.282 -20.804 1.00 98.31 444 GLY A CA 1
ATOM 3459 C C . GLY A 1 444 ? 0.026 4.516 -20.007 1.00 98.31 444 GLY A C 1
ATOM 3460 O O . GLY A 1 444 ? -0.746 5.335 -20.496 1.00 98.31 444 GLY A O 1
ATOM 3461 N N . TRP A 1 445 ? 0.620 4.732 -18.829 1.00 98.62 445 TRP A N 1
ATOM 3462 C CA . TRP A 1 445 ? 0.325 5.903 -17.995 1.00 98.62 445 TRP A CA 1
ATOM 3463 C C . TRP A 1 445 ? 0.561 7.233 -18.713 1.00 98.62 445 TRP A C 1
ATOM 3465 O O . TRP A 1 445 ? -0.300 8.111 -18.658 1.00 98.62 445 TRP A O 1
ATOM 3475 N N . VAL A 1 446 ? 1.689 7.376 -19.412 1.00 98.00 446 VAL A N 1
ATOM 3476 C CA . VAL A 1 446 ? 2.000 8.569 -20.210 1.00 98.00 446 VAL A CA 1
ATOM 3477 C C . VAL A 1 446 ? 0.954 8.750 -21.308 1.00 98.00 446 VAL A C 1
ATOM 3479 O O . VAL A 1 446 ? 0.381 9.830 -21.436 1.00 98.00 446 VAL A O 1
ATOM 3482 N N . THR A 1 447 ? 0.644 7.691 -22.055 1.00 98.06 447 THR A N 1
ATOM 3483 C CA . THR A 1 447 ? -0.340 7.743 -23.148 1.00 98.06 447 THR A CA 1
ATOM 3484 C C . THR A 1 447 ? -1.733 8.136 -22.641 1.00 98.06 447 THR A C 1
ATOM 3486 O O . THR A 1 447 ? -2.390 9.007 -23.211 1.00 98.06 447 THR A O 1
ATOM 3489 N N . GLN A 1 448 ? -2.166 7.536 -21.533 1.00 98.25 448 GLN A N 1
ATOM 3490 C CA . GLN A 1 448 ? -3.450 7.791 -20.878 1.00 98.25 448 GLN A CA 1
ATOM 3491 C C . GLN A 1 448 ? -3.530 9.226 -20.337 1.00 98.25 448 GLN A C 1
ATOM 3493 O O . GLN A 1 448 ? -4.568 9.879 -20.454 1.00 98.25 448 GLN A O 1
ATOM 3498 N N . TRP A 1 449 ? -2.429 9.748 -19.793 1.00 97.19 449 TRP A N 1
ATOM 3499 C CA . TRP A 1 449 ? -2.334 11.135 -19.347 1.00 97.19 449 TRP A CA 1
ATOM 3500 C C . TRP A 1 449 ? -2.421 12.121 -20.521 1.00 97.19 449 TRP A C 1
ATOM 3502 O O . TRP A 1 449 ? -3.191 13.077 -20.447 1.00 97.19 449 TRP A O 1
ATOM 3512 N N . TYR A 1 450 ? -1.714 11.859 -21.629 1.00 95.88 450 TYR A N 1
ATOM 3513 C CA . TYR A 1 450 ? -1.780 12.686 -22.841 1.00 95.88 450 TYR A CA 1
ATOM 3514 C C . TYR A 1 450 ? -3.170 12.681 -23.488 1.00 95.88 450 TYR A C 1
ATOM 3516 O O . TYR A 1 450 ? -3.647 13.730 -23.922 1.00 95.88 450 TYR A O 1
ATOM 3524 N N . GLU A 1 451 ? -3.853 11.533 -23.534 1.00 95.25 451 GLU A N 1
ATOM 3525 C CA . GLU A 1 451 ? -5.242 11.476 -24.003 1.00 95.25 451 GLU A CA 1
ATOM 3526 C C . GLU A 1 451 ? -6.159 12.309 -23.097 1.00 95.25 451 GLU A C 1
ATOM 3528 O O . GLU A 1 451 ? -6.966 13.093 -23.592 1.00 95.25 451 GLU A O 1
ATOM 3533 N N . MET A 1 452 ? -5.984 12.209 -21.777 1.00 95.06 452 MET A N 1
ATOM 3534 C CA . MET A 1 452 ? -6.771 12.959 -20.800 1.00 95.06 452 MET A CA 1
ATOM 3535 C C . MET A 1 452 ? -6.582 14.482 -20.922 1.00 95.06 452 MET A C 1
ATOM 3537 O O . MET A 1 452 ? -7.582 15.199 -20.938 1.00 95.06 452 MET A O 1
ATOM 3541 N N . ILE A 1 453 ? -5.347 14.996 -21.013 1.00 91.81 453 ILE A N 1
ATOM 3542 C CA . ILE A 1 453 ? -5.115 16.454 -21.104 1.00 91.81 453 ILE A CA 1
ATOM 3543 C C . ILE A 1 453 ? -5.566 17.054 -22.446 1.00 91.81 453 ILE A C 1
ATOM 3545 O O . ILE A 1 453 ? -5.874 18.244 -22.509 1.00 91.81 453 ILE A O 1
ATOM 3549 N N . ASN A 1 454 ? -5.618 16.246 -23.511 1.00 90.62 454 ASN A N 1
ATOM 3550 C CA . ASN A 1 454 ? -6.094 16.669 -24.831 1.00 90.62 454 ASN A CA 1
ATOM 3551 C C . ASN A 1 454 ? -7.616 16.558 -24.989 1.00 90.62 454 ASN A C 1
ATOM 3553 O O . ASN A 1 454 ? -8.193 17.174 -25.894 1.00 90.62 454 ASN A O 1
ATOM 3557 N N . ASP A 1 455 ? -8.277 15.776 -24.135 1.00 88.81 455 ASP A N 1
ATOM 3558 C CA . ASP A 1 455 ? -9.722 15.619 -24.164 1.00 88.81 455 ASP A CA 1
ATOM 3559 C C . ASP A 1 455 ? -10.419 16.880 -23.625 1.00 88.81 455 ASP A C 1
ATOM 3561 O O . ASP A 1 455 ? -10.272 17.292 -22.475 1.00 88.81 455 ASP A O 1
ATOM 3565 N N . LYS A 1 456 ? -11.231 17.499 -24.488 1.00 85.50 456 LYS A N 1
ATOM 3566 C CA . LYS A 1 456 ? -11.992 18.719 -24.180 1.00 85.50 456 LYS A CA 1
ATOM 3567 C C . LYS A 1 456 ? -13.128 18.478 -23.191 1.00 85.50 456 LYS A C 1
ATOM 3569 O O . LYS A 1 456 ? -13.675 19.447 -22.661 1.00 85.50 456 LYS A O 1
ATOM 3574 N N . GLU A 1 457 ? -13.536 17.227 -22.999 1.00 84.38 457 GLU A N 1
ATOM 3575 C CA . GLU A 1 457 ? -14.537 16.862 -22.003 1.00 84.38 457 GLU A CA 1
ATOM 3576 C C . GLU A 1 457 ? -13.941 16.675 -20.605 1.00 84.38 457 GLU A C 1
ATOM 3578 O O . GLU A 1 457 ? -14.700 16.729 -19.628 1.00 84.38 457 GLU A O 1
ATOM 3583 N N . THR A 1 458 ? -12.617 16.515 -20.498 1.00 86.50 458 THR A N 1
ATOM 3584 C CA . THR A 1 458 ? -11.921 16.356 -19.220 1.00 86.50 458 THR A CA 1
ATOM 3585 C C . THR A 1 458 ? -12.182 17.550 -18.308 1.00 86.50 458 THR A C 1
ATOM 3587 O O . THR A 1 458 ? -12.071 18.719 -18.684 1.00 86.50 458 THR A O 1
ATOM 3590 N N . LYS A 1 459 ? -12.511 17.238 -17.055 1.00 90.12 459 LYS A N 1
ATOM 3591 C CA . LYS A 1 459 ? -12.616 18.180 -15.939 1.00 90.12 459 LYS A CA 1
ATOM 3592 C C . LYS A 1 459 ? -11.857 17.607 -14.751 1.00 90.12 459 LYS A C 1
ATOM 3594 O O . LYS A 1 459 ? -11.614 16.404 -14.702 1.00 90.12 459 LYS A O 1
ATOM 3599 N N . ILE A 1 460 ? -11.558 18.455 -13.768 1.00 94.56 460 ILE A N 1
ATOM 3600 C CA . ILE A 1 460 ? -11.030 17.994 -12.483 1.00 94.56 460 ILE A CA 1
ATOM 3601 C C . ILE A 1 460 ? -11.942 16.914 -11.887 1.00 94.56 460 ILE A C 1
ATOM 3603 O O . ILE A 1 460 ? -13.151 17.115 -11.721 1.00 94.56 460 ILE A O 1
ATOM 3607 N N . CYS A 1 461 ? -11.357 15.764 -11.566 1.00 93.31 461 CYS A N 1
ATOM 3608 C CA . CYS A 1 461 ? -12.075 14.660 -10.954 1.00 93.31 461 CYS A CA 1
ATOM 3609 C C . CYS A 1 461 ? -12.436 15.010 -9.505 1.00 93.31 461 CYS A C 1
ATOM 3611 O O . CYS A 1 461 ? -11.566 15.267 -8.675 1.00 93.31 461 CYS A O 1
ATOM 3613 N N . ARG A 1 462 ? -13.737 15.019 -9.191 1.00 94.06 462 ARG A N 1
ATOM 3614 C CA . ARG A 1 462 ? -14.255 15.384 -7.863 1.00 94.06 462 ARG A CA 1
ATOM 3615 C C . ARG A 1 462 ? -15.436 14.483 -7.466 1.00 94.06 462 ARG A C 1
ATOM 3617 O O . ARG A 1 462 ? -16.588 14.902 -7.615 1.00 94.06 462 ARG A O 1
ATOM 3624 N N . PRO A 1 463 ? -15.173 13.242 -7.012 1.00 94.50 463 PRO A N 1
ATOM 3625 C CA . PRO A 1 463 ? -16.221 12.288 -6.656 1.00 94.50 463 PRO A CA 1
ATOM 3626 C C . PRO A 1 463 ? -17.074 12.769 -5.472 1.00 94.50 463 PRO A C 1
ATOM 3628 O O . PRO A 1 463 ? -16.712 13.696 -4.742 1.00 94.50 463 PRO A O 1
ATOM 3631 N N . ARG A 1 464 ? -18.243 12.144 -5.297 1.00 95.69 464 ARG A N 1
ATOM 3632 C CA . ARG A 1 464 ? -19.193 12.426 -4.209 1.00 95.69 464 ARG A CA 1
ATOM 3633 C C . ARG A 1 464 ? -19.211 11.286 -3.195 1.00 95.69 464 ARG A C 1
ATOM 3635 O O . ARG A 1 464 ? -18.681 10.213 -3.450 1.00 95.69 464 ARG A O 1
ATOM 3642 N N . GLN A 1 465 ? -19.845 11.538 -2.055 1.00 91.38 465 GLN A N 1
ATOM 3643 C CA . GLN A 1 465 ? -20.002 10.573 -0.972 1.00 91.38 465 GLN A CA 1
ATOM 3644 C C . GLN A 1 465 ? -21.473 10.443 -0.577 1.00 91.38 465 GLN A C 1
ATOM 3646 O O . GLN A 1 465 ? -22.228 11.416 -0.662 1.00 91.38 465 GLN A O 1
ATOM 3651 N N . LEU A 1 466 ? -21.845 9.261 -0.091 1.00 87.50 466 LEU A N 1
ATOM 3652 C CA . LEU A 1 466 ? -23.092 9.042 0.629 1.00 87.50 466 LEU A CA 1
ATOM 3653 C C . LEU A 1 466 ? -22.818 9.273 2.118 1.00 87.50 466 LEU A C 1
ATOM 3655 O O . LEU A 1 466 ? -22.075 8.521 2.742 1.00 87.50 466 LEU A O 1
ATOM 3659 N N . TYR A 1 467 ? -23.342 10.373 2.654 1.00 81.44 467 TYR A N 1
ATOM 3660 C CA . TYR A 1 467 ? -23.053 10.812 4.017 1.00 81.44 467 TYR A CA 1
ATOM 3661 C C . TYR A 1 467 ? -24.094 10.266 4.998 1.00 81.44 467 TYR A C 1
ATOM 3663 O O . TYR A 1 467 ? -25.285 10.521 4.832 1.00 81.44 467 TYR A O 1
ATOM 3671 N N . PHE A 1 468 ? -23.641 9.552 6.029 1.00 64.12 468 PHE A N 1
ATOM 3672 C CA . PHE A 1 468 ? -24.479 9.065 7.122 1.00 64.12 468 PHE A CA 1
ATOM 3673 C C . PHE A 1 468 ? -24.064 9.775 8.411 1.00 64.12 468 PHE A C 1
ATOM 3675 O O . PHE A 1 468 ? -22.995 9.503 8.949 1.00 64.12 468 PHE A O 1
ATOM 3682 N N . ALA A 1 469 ? -24.893 10.698 8.894 1.00 62.31 469 ALA A N 1
ATOM 3683 C CA . ALA A 1 469 ? -24.748 11.267 10.228 1.00 62.31 469 ALA A CA 1
ATOM 3684 C C . ALA A 1 469 ? -26.120 11.408 10.882 1.00 62.31 469 ALA A C 1
ATOM 3686 O O . ALA A 1 469 ? -27.080 11.838 10.240 1.00 62.31 469 ALA A O 1
ATOM 3687 N N . LEU A 1 470 ? -26.196 11.069 12.168 1.00 55.28 470 LEU A N 1
ATOM 3688 C CA . LEU A 1 470 ? -27.382 11.306 12.980 1.00 55.28 470 LEU A CA 1
ATOM 3689 C C . LEU A 1 470 ? -27.532 12.817 13.187 1.00 55.28 470 LEU A C 1
ATOM 3691 O O . LEU A 1 470 ? -26.637 13.474 13.715 1.00 55.28 470 LEU A O 1
ATOM 3695 N N . SER A 1 471 ? -28.658 13.373 12.743 1.00 59.72 471 SER A N 1
ATOM 3696 C CA . SER A 1 471 ? -29.009 14.773 12.982 1.00 59.72 471 SER A CA 1
ATOM 3697 C C . SER A 1 471 ? -30.285 14.855 13.810 1.00 59.72 471 SER A C 1
ATOM 3699 O O . SER A 1 471 ? -31.157 13.991 13.705 1.00 59.72 471 SER A O 1
ATOM 3701 N N . ASN A 1 472 ? -30.452 15.947 14.557 1.00 61.75 472 ASN A N 1
ATOM 3702 C CA . ASN A 1 472 ? -31.661 16.205 15.352 1.00 61.75 472 ASN A CA 1
ATOM 3703 C C . ASN A 1 472 ? -32.955 16.268 14.507 1.00 61.75 472 ASN A C 1
ATOM 3705 O O . ASN A 1 472 ? -34.050 16.300 15.060 1.00 61.75 472 ASN A O 1
ATOM 3709 N N . THR A 1 473 ? -32.853 16.287 13.172 1.00 65.19 473 THR A N 1
ATOM 3710 C CA . THR A 1 473 ? -33.999 16.342 12.249 1.00 65.19 473 THR A CA 1
ATOM 3711 C C . THR A 1 473 ? -34.509 14.969 11.788 1.00 65.19 473 THR A C 1
ATOM 3713 O O . THR A 1 473 ? -35.653 14.874 11.347 1.00 65.19 473 THR A O 1
ATOM 3716 N N . GLU A 1 474 ? -33.726 13.895 11.957 1.00 68.38 474 GLU A N 1
ATOM 3717 C CA . GLU A 1 474 ? -34.096 12.529 11.530 1.00 68.38 474 GLU A CA 1
ATOM 3718 C C . GLU A 1 474 ? -35.241 11.917 12.355 1.00 68.38 474 GLU A C 1
ATOM 3720 O O . GLU A 1 474 ? -35.917 10.998 11.890 1.00 68.38 474 GLU A O 1
ATOM 3725 N N . GLY A 1 475 ? -35.515 12.448 13.553 1.00 68.75 475 GLY A N 1
ATOM 3726 C CA . GLY A 1 475 ? -36.507 11.887 14.477 1.00 68.75 475 GLY A CA 1
ATOM 3727 C C . GLY A 1 475 ? -37.899 11.697 13.863 1.00 68.75 475 GLY A C 1
ATOM 3728 O O . GLY A 1 475 ? -38.529 10.669 14.086 1.00 68.75 475 GLY A O 1
ATOM 3729 N N . LYS A 1 476 ? -38.364 12.631 13.019 1.00 74.75 476 LYS A N 1
ATOM 3730 C CA . LYS A 1 476 ? -39.688 12.527 12.370 1.00 74.75 476 LYS A CA 1
ATOM 3731 C C . LYS A 1 476 ? -39.785 11.344 11.404 1.00 74.75 476 LYS A C 1
ATOM 3733 O O . LYS A 1 476 ? -40.823 10.691 11.355 1.00 74.75 476 LYS A O 1
ATOM 3738 N N . ARG A 1 477 ? -38.718 11.076 10.646 1.00 79.25 477 ARG A N 1
ATOM 3739 C CA . ARG A 1 477 ? -38.665 9.958 9.695 1.00 79.25 477 ARG A CA 1
ATOM 3740 C C . ARG A 1 477 ? -38.608 8.628 10.438 1.00 79.25 477 ARG A C 1
ATOM 3742 O O . ARG A 1 477 ? -39.383 7.735 10.127 1.00 79.25 477 ARG A O 1
ATOM 3749 N N . LEU A 1 478 ? -37.756 8.538 11.463 1.00 78.31 478 LEU A N 1
ATOM 3750 C CA . LEU A 1 478 ? -37.626 7.334 12.287 1.00 78.31 478 LEU A CA 1
ATOM 3751 C C . LEU A 1 478 ? -38.952 6.959 12.968 1.00 78.31 478 LEU A C 1
ATOM 3753 O O . LEU A 1 478 ? -39.308 5.787 12.983 1.00 78.31 478 LEU A O 1
ATOM 3757 N N . ILE A 1 479 ? -39.713 7.941 13.466 1.00 77.19 479 ILE A N 1
ATOM 3758 C CA . ILE A 1 479 ? -41.052 7.710 14.039 1.00 77.19 479 ILE A CA 1
ATOM 3759 C C . ILE A 1 479 ? -42.034 7.187 12.976 1.00 77.19 479 ILE A C 1
ATOM 3761 O O . ILE A 1 479 ? -42.790 6.255 13.244 1.00 77.19 479 ILE A O 1
ATOM 3765 N N . ALA A 1 480 ? -42.019 7.758 11.767 1.00 80.62 480 ALA A N 1
ATOM 3766 C CA . ALA A 1 480 ? -42.903 7.338 10.678 1.00 80.62 480 ALA A CA 1
ATOM 3767 C C . ALA A 1 480 ? -42.591 5.923 10.155 1.00 80.62 480 ALA A C 1
ATOM 3769 O O . ALA A 1 480 ? -43.518 5.191 9.806 1.00 80.62 480 ALA A O 1
ATOM 3770 N N . ASP A 1 481 ? -41.311 5.542 10.111 1.00 81.19 481 ASP A N 1
ATOM 3771 C CA . ASP A 1 481 ? -40.864 4.216 9.669 1.00 81.19 481 ASP A CA 1
ATOM 3772 C C . ASP A 1 481 ? -41.146 3.138 10.734 1.00 81.19 481 ASP A C 1
ATOM 3774 O O . ASP A 1 481 ? -41.531 2.019 10.393 1.00 81.19 481 ASP A O 1
ATOM 3778 N N . LEU A 1 482 ? -41.019 3.483 12.021 1.00 82.06 482 LEU A N 1
ATOM 3779 C CA . LEU A 1 482 ? -41.282 2.578 13.143 1.00 82.06 482 LEU A CA 1
ATOM 3780 C C . LEU A 1 482 ? -42.769 2.173 13.245 1.00 82.06 482 LEU A C 1
ATOM 3782 O O . LEU A 1 482 ? -43.072 0.997 13.457 1.00 82.06 482 LEU A O 1
ATOM 3786 N N . LYS A 1 483 ? -43.703 3.112 13.025 1.00 82.31 483 LYS A N 1
ATOM 3787 C CA . LYS A 1 483 ? -45.166 2.895 13.116 1.00 82.31 483 LYS A CA 1
ATOM 3788 C C . LYS A 1 483 ? -45.586 2.267 14.459 1.00 82.31 483 LYS A C 1
ATOM 3790 O O . LYS A 1 483 ? -45.226 2.791 15.505 1.00 82.31 483 LYS A O 1
ATOM 3795 N N . GLU A 1 484 ? -46.361 1.179 14.427 1.00 76.06 484 GLU A N 1
ATOM 3796 C CA . GLU A 1 484 ? -46.804 0.416 15.606 1.00 76.06 484 GLU A CA 1
ATOM 3797 C C . GLU A 1 484 ? -45.804 -0.674 16.022 1.00 76.06 484 GLU A C 1
ATOM 3799 O O . GLU A 1 484 ? -46.055 -1.419 16.965 1.00 76.06 484 GLU A O 1
ATOM 3804 N N . ASN A 1 485 ? -44.672 -0.795 15.319 1.00 80.62 485 ASN A N 1
ATOM 3805 C CA . ASN A 1 485 ? -43.664 -1.785 15.661 1.00 80.62 485 ASN A CA 1
ATOM 3806 C C . ASN A 1 485 ? -42.841 -1.321 16.860 1.00 80.62 485 ASN A C 1
ATOM 3808 O O . ASN A 1 485 ? -42.531 -0.142 17.027 1.00 80.62 485 ASN A O 1
ATOM 3812 N N . PHE A 1 486 ? -42.397 -2.290 17.649 1.00 79.69 486 PHE A N 1
ATOM 3813 C CA . PHE A 1 486 ? -41.526 -2.043 18.791 1.00 79.69 486 PHE A CA 1
ATOM 3814 C C . PHE A 1 486 ? -40.042 -2.128 18.427 1.00 79.69 486 PHE A C 1
ATOM 3816 O O . PHE A 1 486 ? -39.203 -1.790 19.247 1.00 79.69 486 PHE A O 1
ATOM 3823 N N . VAL A 1 487 ? -39.696 -2.561 17.210 1.00 81.44 487 VAL A N 1
ATOM 3824 C CA . VAL A 1 487 ? -38.317 -2.743 16.730 1.00 81.44 487 VAL A CA 1
ATOM 3825 C C . VAL A 1 487 ? -38.197 -2.219 15.299 1.00 81.44 487 VAL A C 1
ATOM 3827 O O . VAL A 1 487 ? -39.050 -2.493 14.459 1.00 81.44 487 VAL A O 1
ATOM 3830 N N . MET A 1 488 ? -37.095 -1.536 14.996 1.00 83.56 488 MET A N 1
ATOM 3831 C CA . MET A 1 488 ? -36.685 -1.147 13.650 1.00 83.56 488 MET A CA 1
ATOM 3832 C C . MET A 1 488 ? -35.198 -1.454 13.444 1.00 83.56 488 MET A C 1
ATOM 3834 O O . MET A 1 488 ? -34.346 -0.965 14.178 1.00 83.56 488 MET A O 1
ATOM 3838 N N . LEU A 1 489 ? -34.861 -2.234 12.417 1.00 78.94 489 LEU A N 1
ATOM 3839 C CA . LEU A 1 489 ? -33.471 -2.540 12.064 1.00 78.94 489 LEU A CA 1
ATOM 3840 C C . LEU A 1 489 ? -32.935 -1.505 11.067 1.00 78.94 489 LEU A C 1
ATOM 3842 O O . LEU A 1 489 ? -33.330 -1.482 9.902 1.00 78.94 489 LEU A O 1
ATOM 3846 N N . MET A 1 490 ? -32.016 -0.649 11.512 1.00 72.75 490 MET A N 1
ATOM 3847 C CA . MET A 1 490 ? -31.345 0.328 10.660 1.00 72.75 490 MET A CA 1
ATOM 3848 C C . MET A 1 490 ? -30.073 -0.265 10.058 1.00 72.75 490 MET A C 1
ATOM 3850 O O . MET A 1 490 ? -29.117 -0.585 10.762 1.00 72.75 490 MET A O 1
ATOM 3854 N N . ARG A 1 491 ? -30.012 -0.298 8.726 1.00 64.38 491 ARG A N 1
ATOM 3855 C CA . ARG A 1 491 ? -28.912 -0.900 7.955 1.00 64.38 491 ARG A CA 1
ATOM 3856 C C . ARG A 1 491 ? -27.496 -0.483 8.392 1.00 64.38 491 ARG A C 1
ATOM 3858 O O . ARG A 1 491 ? -26.604 -1.316 8.369 1.00 64.38 491 ARG A O 1
ATOM 3865 N N . ASN A 1 492 ? -27.302 0.779 8.787 1.00 63.16 492 ASN A N 1
ATOM 3866 C CA . ASN A 1 492 ? -25.979 1.343 9.108 1.00 63.16 492 ASN A CA 1
ATOM 3867 C C . ASN A 1 492 ? -25.806 1.750 10.580 1.00 63.16 492 ASN A C 1
ATOM 3869 O O . ASN A 1 492 ? -24.742 2.230 10.951 1.00 63.16 492 ASN A O 1
ATOM 3873 N N . HIS A 1 493 ? -26.855 1.625 11.395 1.00 66.81 493 HIS A N 1
ATOM 3874 C CA . HIS A 1 493 ? -26.878 2.160 12.761 1.00 66.81 493 HIS A CA 1
ATOM 3875 C C . HIS A 1 493 ? -27.418 1.146 13.788 1.00 66.81 493 HIS A C 1
ATOM 3877 O O . HIS A 1 493 ? -27.612 1.499 14.947 1.00 66.81 493 HIS A O 1
ATOM 3883 N N . GLY A 1 494 ? -27.652 -0.106 13.377 1.00 75.81 494 GLY A N 1
ATOM 3884 C CA . GLY A 1 494 ? -28.125 -1.175 14.257 1.00 75.81 494 GLY A CA 1
ATOM 3885 C C . GLY A 1 494 ? -29.635 -1.144 14.504 1.00 75.81 494 GLY A C 1
ATOM 3886 O O . GLY A 1 494 ? -30.397 -0.548 13.746 1.00 75.81 494 GLY A O 1
ATOM 3887 N N . SER A 1 495 ? -30.090 -1.830 15.547 1.00 81.12 495 SER A N 1
ATOM 3888 C CA . SER A 1 495 ? -31.505 -1.905 15.925 1.00 81.12 495 SER A CA 1
ATOM 3889 C C . SER A 1 495 ? -31.933 -0.722 16.798 1.00 81.12 495 SER A C 1
ATOM 3891 O O . SER A 1 495 ? -31.265 -0.401 17.778 1.00 81.12 495 SER A O 1
ATOM 3893 N N . ILE A 1 496 ? -33.083 -0.126 16.488 1.00 80.31 496 ILE A N 1
ATOM 3894 C CA . ILE A 1 496 ? -33.857 0.723 17.398 1.00 80.31 496 ILE A CA 1
ATOM 3895 C C . ILE A 1 496 ? -34.965 -0.126 17.994 1.00 80.31 496 ILE A C 1
ATOM 3897 O O . ILE A 1 496 ? -35.684 -0.793 17.255 1.00 80.31 496 ILE A O 1
ATOM 3901 N N . THR A 1 497 ? -35.148 -0.033 19.303 1.00 82.75 497 THR A N 1
ATOM 3902 C CA . THR A 1 497 ? -36.265 -0.667 19.994 1.00 82.75 497 THR A CA 1
ATOM 3903 C C . THR A 1 497 ? -37.008 0.373 20.818 1.00 82.75 497 THR A C 1
ATOM 3905 O O . THR A 1 497 ? -36.384 1.172 21.515 1.00 82.75 497 THR A O 1
ATOM 3908 N N . CYS A 1 498 ? -38.333 0.366 20.740 1.00 76.94 498 CYS A N 1
ATOM 3909 C CA . CYS A 1 498 ? -39.216 1.320 21.391 1.00 76.94 498 CYS A CA 1
ATOM 3910 C C . CYS A 1 498 ? -40.225 0.582 22.270 1.00 76.94 498 CYS A C 1
ATOM 3912 O O . CYS A 1 498 ? -40.867 -0.372 21.842 1.00 76.94 498 CYS A O 1
ATOM 3914 N N . GLY A 1 499 ? -40.381 1.061 23.497 1.00 76.38 499 GLY A N 1
ATOM 3915 C CA . GLY A 1 499 ? -41.399 0.623 24.445 1.00 76.38 499 GLY A CA 1
ATOM 3916 C C . GLY A 1 499 ? -42.044 1.841 25.098 1.00 76.38 499 GLY A C 1
ATOM 3917 O O . GLY A 1 499 ? -41.531 2.956 24.977 1.00 76.38 499 GLY A O 1
ATOM 3918 N N . ARG A 1 500 ? -43.158 1.645 25.811 1.00 79.00 500 ARG A N 1
ATOM 3919 C CA . ARG A 1 500 ? -43.809 2.711 26.597 1.00 79.00 500 ARG A CA 1
ATOM 3920 C C . ARG A 1 500 ? -42.891 3.204 27.715 1.00 79.00 500 ARG A C 1
ATOM 3922 O O . ARG A 1 500 ? -42.996 4.348 28.150 1.00 79.00 500 ARG A O 1
ATOM 3929 N N . THR A 1 501 ? -41.983 2.338 28.158 1.00 77.81 501 THR A N 1
ATOM 3930 C CA . THR A 1 501 ? -40.927 2.617 29.127 1.00 77.81 501 THR A CA 1
ATOM 3931 C C . THR A 1 501 ? -39.577 2.107 28.609 1.00 77.81 501 THR A C 1
ATOM 3933 O O . THR A 1 501 ? -39.514 1.295 27.682 1.00 77.81 501 THR A O 1
ATOM 3936 N N . ILE A 1 502 ? -38.476 2.565 29.214 1.00 72.69 502 ILE A N 1
ATOM 3937 C CA . ILE A 1 502 ? -37.116 2.088 28.891 1.00 72.69 502 ILE A CA 1
ATOM 3938 C C . ILE A 1 502 ? -37.001 0.579 29.156 1.00 72.69 502 ILE A C 1
ATOM 3940 O O . ILE A 1 502 ? -36.372 -0.150 28.393 1.00 72.69 502 ILE A O 1
ATOM 3944 N N . GLN A 1 503 ? -37.654 0.115 30.219 1.00 79.81 503 GLN A N 1
ATOM 3945 C CA . GLN A 1 503 ? -37.717 -1.281 30.639 1.00 79.81 503 GLN A CA 1
ATOM 3946 C C . GLN A 1 503 ? -38.346 -2.158 29.560 1.00 79.81 503 GLN A C 1
ATOM 3948 O O . GLN A 1 503 ? -37.793 -3.190 29.185 1.00 79.81 503 GLN A O 1
ATOM 3953 N N . GLU A 1 504 ? -39.467 -1.700 29.012 1.00 79.56 504 GLU A N 1
ATOM 3954 C CA . GLU A 1 504 ? -40.178 -2.400 27.951 1.00 79.56 504 GLU A CA 1
ATOM 3955 C C . GLU A 1 504 ? -39.376 -2.394 26.635 1.00 79.56 504 GLU A C 1
ATOM 3957 O O . GLU A 1 504 ? -39.275 -3.419 25.963 1.00 79.56 504 GLU A O 1
ATOM 3962 N N . ALA A 1 505 ? -38.718 -1.279 26.292 1.00 79.88 505 ALA A N 1
ATOM 3963 C CA . ALA A 1 505 ? -37.835 -1.215 25.122 1.00 79.88 505 ALA A CA 1
ATOM 3964 C C . ALA A 1 505 ? -36.655 -2.204 25.231 1.00 79.88 505 ALA A C 1
ATOM 3966 O O . ALA A 1 505 ? -36.286 -2.880 24.266 1.00 79.88 505 ALA A O 1
ATOM 3967 N N . MET A 1 506 ? -36.068 -2.327 26.420 1.00 78.12 506 MET A N 1
ATOM 3968 C CA . MET A 1 506 ? -34.983 -3.274 26.689 1.00 78.12 506 MET A CA 1
ATOM 3969 C C . MET A 1 506 ? -35.463 -4.723 26.648 1.00 78.12 506 MET A C 1
ATOM 3971 O O . MET A 1 506 ? -34.775 -5.580 26.095 1.00 78.12 506 MET A O 1
ATOM 3975 N N . PHE A 1 507 ? -36.670 -4.985 27.152 1.00 82.19 507 PHE A N 1
ATOM 3976 C CA . PHE A 1 507 ? -37.316 -6.289 27.055 1.00 82.19 507 PHE A CA 1
ATOM 3977 C C . PHE A 1 507 ? -37.454 -6.755 25.603 1.00 82.19 507 PHE A C 1
ATOM 3979 O O . PHE A 1 507 ? -36.993 -7.843 25.252 1.00 82.19 507 PHE A O 1
ATOM 3986 N N . TYR A 1 508 ? -37.992 -5.903 24.729 1.00 81.56 508 TYR A N 1
ATOM 3987 C CA . TYR A 1 508 ? -38.101 -6.217 23.305 1.00 81.56 508 TYR A CA 1
ATOM 3988 C C . TYR A 1 508 ? -36.733 -6.413 22.634 1.00 81.56 508 TYR A C 1
ATOM 3990 O O . TYR A 1 508 ? -36.588 -7.301 21.794 1.00 81.56 508 TYR A O 1
ATOM 3998 N N . THR A 1 509 ? -35.714 -5.647 23.037 1.00 82.00 509 THR A N 1
ATOM 3999 C CA . THR A 1 509 ? -34.349 -5.781 22.497 1.00 82.00 509 THR A CA 1
ATOM 4000 C C . THR A 1 509 ? -33.755 -7.145 22.846 1.00 82.00 509 THR A C 1
ATOM 4002 O O . THR A 1 509 ? -33.248 -7.843 21.969 1.00 82.00 509 THR A O 1
ATOM 4005 N N . TYR A 1 510 ? -33.870 -7.558 24.109 1.00 81.50 510 TYR A N 1
ATOM 4006 C CA . TYR A 1 510 ? -33.376 -8.851 24.576 1.00 81.50 510 TYR A CA 1
ATOM 4007 C C . TYR A 1 510 ? -34.041 -10.015 23.833 1.00 81.50 510 TYR A C 1
ATOM 4009 O O . TYR A 1 510 ? -33.360 -10.908 23.328 1.00 81.50 510 TYR A O 1
ATOM 4017 N N . HIS A 1 511 ? -35.370 -10.000 23.717 1.00 79.94 511 HIS A N 1
ATOM 4018 C CA . HIS A 1 511 ? -36.097 -11.076 23.045 1.00 79.94 511 HIS A CA 1
ATOM 4019 C C . HIS A 1 511 ? -35.824 -11.136 21.540 1.00 79.94 511 HIS A C 1
ATOM 4021 O O . HIS A 1 511 ? -35.722 -12.237 20.994 1.00 79.94 511 HIS A O 1
ATOM 4027 N N . LEU A 1 512 ? -35.635 -9.988 20.882 1.00 83.19 512 LEU A N 1
ATOM 4028 C CA . LEU A 1 512 ? -35.174 -9.939 19.494 1.00 83.19 512 LEU A CA 1
ATOM 4029 C C . LEU A 1 512 ? -33.814 -10.630 19.343 1.00 83.19 512 LEU A C 1
ATOM 4031 O O . LEU A 1 512 ? -33.633 -11.457 18.451 1.00 83.19 512 LEU A O 1
ATOM 4035 N N . GLU A 1 513 ? -32.866 -10.328 20.230 1.00 81.12 513 GLU A N 1
ATOM 4036 C CA . GLU A 1 513 ? -31.536 -10.931 20.197 1.00 81.12 513 GLU A CA 1
ATOM 4037 C C . GLU A 1 513 ? -31.592 -12.452 20.410 1.00 81.12 513 GLU A C 1
ATOM 4039 O O . GLU A 1 513 ? -30.951 -13.201 19.669 1.00 81.12 513 GLU A O 1
ATOM 4044 N N . GLN A 1 514 ? -32.389 -12.925 21.377 1.00 81.31 514 GLN A N 1
ATOM 4045 C CA . GLN A 1 514 ? -32.576 -14.360 21.619 1.00 81.31 514 GLN A CA 1
ATOM 4046 C C . GLN A 1 514 ? -33.228 -15.065 20.425 1.00 81.31 514 GLN A C 1
ATOM 4048 O O . GLN A 1 514 ? -32.803 -16.163 20.054 1.00 81.31 514 GLN A O 1
ATOM 4053 N N . ALA A 1 515 ? -34.218 -14.435 19.788 1.00 80.25 515 ALA A N 1
ATOM 4054 C CA . ALA A 1 515 ? -34.850 -14.968 18.586 1.00 80.25 515 ALA A CA 1
ATOM 4055 C C . ALA A 1 515 ? -33.838 -15.094 17.434 1.00 80.25 515 ALA A C 1
ATOM 4057 O O . ALA A 1 515 ? -33.709 -16.172 16.852 1.00 80.25 515 ALA A O 1
ATOM 4058 N N . CYS A 1 516 ? -33.055 -14.043 17.166 1.00 79.56 516 CYS A N 1
ATOM 4059 C CA . CYS A 1 516 ? -32.004 -14.056 16.146 1.00 79.56 516 CYS A CA 1
ATOM 4060 C C . CYS A 1 516 ? -30.935 -15.121 16.431 1.00 79.56 516 CYS A C 1
ATOM 4062 O O . CYS A 1 516 ? -30.583 -15.896 15.543 1.00 79.56 516 CYS A O 1
ATOM 4064 N N . LYS A 1 517 ? -30.447 -15.217 17.676 1.00 78.69 517 LYS A N 1
ATOM 4065 C CA . LYS A 1 517 ? -29.479 -16.248 18.091 1.00 78.69 517 LYS A CA 1
ATOM 4066 C C . LYS A 1 517 ? -30.024 -17.653 17.870 1.00 78.69 517 LYS A C 1
ATOM 4068 O O . LYS A 1 517 ? -29.329 -18.495 17.307 1.00 78.69 517 LYS A O 1
ATOM 4073 N N . THR A 1 518 ? -31.272 -17.889 18.265 1.00 80.12 518 THR A N 1
ATOM 4074 C CA . THR A 1 518 ? -31.936 -19.185 18.085 1.00 80.12 518 THR A CA 1
ATOM 4075 C C . THR A 1 518 ? -32.054 -19.541 16.605 1.00 80.12 518 THR A C 1
ATOM 4077 O O . THR A 1 518 ? -31.744 -20.669 16.222 1.00 80.12 518 THR A O 1
ATOM 4080 N N . GLN A 1 519 ? -32.424 -18.585 15.748 1.00 78.12 519 GLN A N 1
ATOM 4081 C CA . GLN A 1 519 ? -32.485 -18.796 14.299 1.00 78.12 519 GLN A CA 1
ATOM 4082 C C . GLN A 1 519 ? -31.109 -19.117 13.705 1.00 78.12 519 GLN A C 1
ATOM 4084 O O . GLN A 1 519 ? -30.987 -20.096 12.973 1.00 78.12 519 GLN A O 1
ATOM 4089 N N . CYS A 1 520 ? -30.063 -18.366 14.064 1.00 77.25 520 CYS A N 1
ATOM 4090 C CA . CYS A 1 520 ? -28.696 -18.634 13.610 1.00 77.25 520 CYS A CA 1
ATOM 4091 C C . CYS A 1 520 ? -28.204 -20.023 14.041 1.00 77.25 520 CYS A C 1
ATOM 4093 O O . CYS A 1 520 ? -27.648 -20.757 13.226 1.00 77.25 520 CYS A O 1
ATOM 4095 N N . LEU A 1 521 ? -28.442 -20.404 15.301 1.00 78.50 521 LEU A N 1
ATOM 4096 C CA . LEU A 1 521 ? -28.094 -21.730 15.815 1.00 78.50 521 LEU A CA 1
ATOM 4097 C C . LEU A 1 521 ? -28.855 -22.837 15.082 1.00 78.50 521 LEU A C 1
ATOM 4099 O O . LEU A 1 521 ? -28.270 -23.864 14.756 1.00 78.50 521 LEU A O 1
ATOM 4103 N N . THR A 1 522 ? -30.134 -22.616 14.779 1.00 76.25 522 THR A N 1
ATOM 4104 C CA . THR A 1 522 ? -30.955 -23.603 14.067 1.00 76.25 522 THR A CA 1
ATOM 4105 C C . THR A 1 522 ? -30.518 -23.751 12.607 1.00 76.25 522 THR A C 1
ATOM 4107 O O . THR A 1 522 ? -30.404 -24.870 12.115 1.00 76.25 522 THR A O 1
ATOM 4110 N N . LEU A 1 523 ? -30.189 -22.647 11.925 1.00 73.00 523 LEU A N 1
ATOM 4111 C CA . LEU A 1 523 ? -29.642 -22.664 10.561 1.00 73.00 523 LEU A CA 1
ATOM 4112 C C . LEU A 1 523 ? -28.279 -23.370 10.491 1.00 73.00 523 LEU A C 1
ATOM 4114 O O . LEU A 1 523 ? -28.008 -24.092 9.533 1.00 73.00 523 LEU A O 1
ATOM 4118 N N . ALA A 1 524 ? -27.441 -23.226 11.521 1.00 75.94 524 ALA A N 1
ATOM 4119 C CA . ALA A 1 524 ? -26.146 -23.904 11.598 1.00 75.94 524 ALA A CA 1
ATOM 4120 C C . ALA A 1 524 ? -26.258 -25.438 11.699 1.00 75.94 524 ALA A C 1
ATOM 4122 O O . ALA A 1 524 ? -25.296 -26.142 11.400 1.00 75.94 524 ALA A O 1
ATOM 4123 N N . MET A 1 525 ? -27.422 -25.974 12.083 1.00 81.12 525 MET A N 1
ATOM 4124 C CA . MET A 1 525 ? -27.643 -27.420 12.206 1.00 81.12 525 MET A CA 1
ATOM 4125 C C . MET A 1 525 ? -27.915 -28.126 10.867 1.00 81.12 525 MET A C 1
ATOM 4127 O O . MET A 1 525 ? -28.043 -29.350 10.860 1.00 81.12 525 MET A O 1
ATOM 4131 N N . ASN A 1 526 ? -28.001 -27.391 9.748 1.00 74.00 526 ASN A N 1
ATOM 4132 C CA . ASN A 1 526 ? -28.214 -27.920 8.392 1.00 74.00 526 ASN A CA 1
ATOM 4133 C C . ASN A 1 526 ? -29.405 -28.905 8.288 1.00 74.00 526 ASN A C 1
ATOM 4135 O O . ASN A 1 526 ? -29.343 -29.918 7.590 1.00 74.00 526 ASN A O 1
ATOM 4139 N N . ARG A 1 527 ? -30.483 -28.626 9.035 1.00 72.62 527 ARG A N 1
ATOM 4140 C CA . ARG A 1 527 ? -31.755 -29.365 9.017 1.00 72.62 527 ARG A CA 1
ATOM 4141 C C . ARG A 1 527 ? -32.873 -28.481 8.481 1.00 72.62 527 ARG A C 1
ATOM 4143 O O . ARG A 1 527 ? -32.834 -27.262 8.626 1.00 72.62 527 ARG A O 1
ATOM 4150 N N . GLU A 1 528 ? -33.885 -29.112 7.901 1.00 69.50 528 GLU A N 1
ATOM 4151 C CA . GLU A 1 528 ? -35.072 -28.424 7.404 1.00 69.50 528 GLU A CA 1
ATOM 4152 C C . GLU A 1 528 ? -35.869 -27.820 8.576 1.00 69.50 528 GLU A C 1
ATOM 4154 O O . GLU A 1 528 ? -36.208 -28.503 9.547 1.00 69.50 528 GLU A O 1
ATOM 4159 N N . LEU A 1 529 ? -36.105 -26.507 8.520 1.00 70.62 529 LEU A N 1
ATOM 4160 C CA . LEU A 1 529 ? -36.779 -25.744 9.571 1.00 70.62 529 LEU A CA 1
ATOM 4161 C C . LEU A 1 529 ? -38.298 -25.914 9.463 1.00 70.62 529 LEU A C 1
ATOM 4163 O O . LEU A 1 529 ? -38.912 -25.465 8.498 1.00 70.62 529 LEU A O 1
ATOM 4167 N N . SER A 1 530 ? -38.920 -26.490 10.493 1.00 75.25 530 SER A N 1
ATOM 4168 C CA . SER A 1 530 ? -40.379 -26.494 10.635 1.00 75.25 530 SER A CA 1
ATOM 4169 C C . SER A 1 530 ? -40.849 -25.163 11.224 1.00 75.25 530 SER A C 1
ATOM 4171 O O . SER A 1 530 ? -40.704 -24.925 12.425 1.00 75.25 530 SER A O 1
ATOM 4173 N N . ILE A 1 531 ? -41.426 -24.297 10.392 1.00 76.38 531 ILE A N 1
ATOM 4174 C CA . ILE A 1 531 ? -41.969 -23.003 10.825 1.00 76.38 531 ILE A CA 1
ATOM 4175 C C . ILE A 1 531 ? -43.362 -23.222 11.448 1.00 76.38 531 ILE A C 1
ATOM 4177 O O . ILE A 1 531 ? -44.199 -23.884 10.829 1.00 76.38 531 ILE A O 1
ATOM 4181 N N . PRO A 1 532 ? -43.648 -22.692 12.654 1.00 80.88 532 PRO A N 1
ATOM 4182 C CA . PRO A 1 532 ? -44.993 -22.731 13.222 1.00 80.88 532 PRO A CA 1
ATOM 4183 C C . PRO A 1 532 ? -46.012 -22.057 12.293 1.00 80.88 532 PRO A C 1
ATOM 4185 O O . PRO A 1 532 ? -45.710 -21.052 11.655 1.00 80.88 532 PRO A O 1
ATOM 4188 N N . SER A 1 533 ? -47.236 -22.582 12.233 1.00 86.31 533 SER A N 1
ATOM 4189 C CA . SER A 1 533 ? -48.304 -21.985 11.422 1.00 86.31 533 SER A CA 1
ATOM 4190 C C . SER A 1 533 ? -48.649 -20.567 11.888 1.00 86.31 533 SER A C 1
ATOM 4192 O O . SER A 1 533 ? -48.598 -20.276 13.085 1.00 86.31 533 SER A O 1
ATOM 4194 N N . GLU A 1 534 ? -49.112 -19.725 10.966 1.00 82.69 534 GLU A N 1
ATOM 4195 C CA . GLU A 1 534 ? -49.459 -18.318 11.210 1.00 82.69 534 GLU A CA 1
ATOM 4196 C C . GLU A 1 534 ? -50.491 -18.127 12.342 1.00 82.69 534 GLU A C 1
ATOM 4198 O O . GLU A 1 534 ? -50.399 -17.172 13.114 1.00 82.69 534 GLU A O 1
ATOM 4203 N N . GLU A 1 535 ? -51.407 -19.083 12.527 1.00 84.62 535 GLU A N 1
ATOM 4204 C CA . GLU A 1 535 ? -52.354 -19.120 13.654 1.00 84.62 535 GLU A CA 1
ATOM 4205 C C . GLU A 1 535 ? -51.664 -19.267 15.019 1.00 84.62 535 GLU A C 1
ATOM 4207 O O . GLU A 1 535 ? -52.028 -18.588 15.980 1.00 84.62 535 GLU A O 1
ATOM 4212 N N . ILE A 1 536 ? -50.638 -20.119 15.106 1.00 82.19 536 ILE A N 1
ATOM 4213 C CA . ILE A 1 536 ? -49.861 -20.342 16.335 1.00 82.19 536 ILE A CA 1
ATOM 4214 C C . ILE A 1 536 ? -49.040 -19.093 16.655 1.00 82.19 536 ILE A C 1
ATOM 4216 O O . ILE A 1 536 ? -49.038 -18.639 17.800 1.00 82.19 536 ILE A O 1
ATOM 4220 N N . CYS A 1 537 ? -48.392 -18.502 15.647 1.00 77.62 537 CYS A N 1
ATOM 4221 C CA . CYS A 1 537 ? -47.657 -17.249 15.804 1.00 77.62 537 CYS A CA 1
ATOM 4222 C C . CYS A 1 537 ? -48.580 -16.109 16.254 1.00 77.62 537 CYS A C 1
ATOM 4224 O O . CYS A 1 537 ? -48.264 -15.404 17.209 1.00 77.62 537 CYS A O 1
ATOM 4226 N N . SER A 1 538 ? -49.749 -15.971 15.625 1.00 77.38 538 SER A N 1
ATOM 4227 C CA . SER A 1 538 ? -50.729 -14.932 15.961 1.00 77.38 538 SER A CA 1
ATOM 4228 C C . SER A 1 538 ? -51.278 -15.097 17.377 1.00 77.38 538 SER A C 1
ATOM 4230 O O . SER A 1 538 ? -51.421 -14.111 18.101 1.00 77.38 538 SER A O 1
ATOM 4232 N N . LYS A 1 539 ? -51.540 -16.338 17.808 1.00 81.94 539 LYS A N 1
ATOM 4233 C CA . LYS A 1 539 ? -51.948 -16.632 19.185 1.00 81.94 539 LYS A CA 1
ATOM 4234 C C . LYS A 1 539 ? -50.849 -16.274 20.187 1.00 81.94 539 LYS A C 1
ATOM 4236 O O . LYS A 1 539 ? -51.136 -15.577 21.150 1.00 81.94 539 LYS A O 1
ATOM 4241 N N . ALA A 1 540 ? -49.599 -16.660 19.924 1.00 73.94 540 ALA A N 1
ATOM 4242 C CA . ALA A 1 540 ? -48.469 -16.335 20.795 1.00 73.94 540 ALA A CA 1
ATOM 4243 C C . ALA A 1 540 ? -48.239 -14.817 20.927 1.00 73.94 540 ALA A C 1
ATOM 4245 O O . ALA A 1 540 ? -47.971 -14.331 22.023 1.00 73.94 540 ALA A O 1
ATOM 4246 N N . VAL A 1 541 ? -48.395 -14.056 19.835 1.00 73.44 541 VAL A N 1
ATOM 4247 C CA . VAL A 1 541 ? -48.340 -12.583 19.862 1.00 73.44 541 VAL A CA 1
ATOM 4248 C C . VAL A 1 541 ? -49.482 -12.012 20.698 1.00 73.44 541 VAL A C 1
ATOM 4250 O O . VAL A 1 541 ? -49.260 -11.124 21.516 1.00 73.44 541 VAL A O 1
ATOM 4253 N N . LYS A 1 542 ? -50.702 -12.529 20.531 1.00 74.69 542 LYS A N 1
ATOM 4254 C CA . LYS A 1 542 ? -51.868 -12.069 21.292 1.00 74.69 542 LYS A CA 1
ATOM 4255 C C . LYS A 1 542 ? -51.721 -12.361 22.786 1.00 74.69 542 LYS A C 1
ATOM 4257 O O . LYS A 1 542 ? -52.013 -11.487 23.594 1.00 74.69 542 LYS A O 1
ATOM 4262 N N . ASP A 1 543 ? -51.206 -13.537 23.135 1.00 71.94 543 ASP A N 1
ATOM 4263 C CA . ASP A 1 543 ? -50.913 -13.930 24.514 1.00 71.94 543 ASP A CA 1
ATOM 4264 C C . ASP A 1 543 ? -49.817 -13.027 25.113 1.00 71.94 543 ASP A C 1
ATOM 4266 O O . ASP A 1 543 ? -49.982 -12.521 26.222 1.00 71.94 543 ASP A O 1
ATOM 4270 N N . LEU A 1 544 ? -48.754 -12.724 24.357 1.00 67.94 544 LEU A N 1
ATOM 4271 C CA . LEU A 1 544 ? -47.692 -11.797 24.772 1.00 67.94 544 LEU A CA 1
ATOM 4272 C C . LEU A 1 544 ? -48.220 -10.371 25.013 1.00 67.94 544 LEU A C 1
ATOM 4274 O O . LEU A 1 544 ? -47.862 -9.743 26.007 1.00 67.94 544 LEU A O 1
ATOM 4278 N N . LEU A 1 545 ? -49.089 -9.870 24.128 1.00 67.06 545 LEU A N 1
ATOM 4279 C CA . LEU A 1 545 ? -49.693 -8.536 24.236 1.00 67.06 545 LEU A CA 1
ATOM 4280 C C . LEU A 1 545 ? -50.802 -8.459 25.300 1.00 67.06 545 LEU A C 1
ATOM 4282 O O . LEU A 1 545 ? -51.140 -7.361 25.738 1.00 67.06 545 LEU A O 1
ATOM 4286 N N . SER A 1 546 ? -51.360 -9.599 25.724 1.00 67.06 546 SER A N 1
ATOM 4287 C CA . SER A 1 546 ? -52.411 -9.675 26.750 1.00 67.06 546 SER A CA 1
ATOM 4288 C C . SER A 1 546 ? -51.902 -9.527 28.187 1.00 67.06 546 SER A C 1
ATOM 4290 O O . SER A 1 546 ? -52.705 -9.324 29.099 1.00 67.06 546 SER A O 1
ATOM 4292 N N . PHE A 1 547 ? -50.582 -9.585 28.407 1.00 59.78 547 PHE A N 1
ATOM 4293 C CA . PHE A 1 547 ? -49.973 -9.242 29.692 1.00 59.78 547 PHE A CA 1
ATOM 4294 C C . PHE A 1 547 ? -50.049 -7.722 29.906 1.00 59.78 547 PHE A C 1
ATOM 4296 O O . PHE A 1 547 ? -49.134 -6.961 29.583 1.00 59.78 547 PHE A O 1
ATOM 4303 N N . GLU A 1 548 ? -51.188 -7.266 30.428 1.00 53.72 548 GLU A N 1
ATOM 4304 C CA . GLU A 1 548 ? -51.405 -5.872 30.793 1.00 53.72 548 GLU A CA 1
ATOM 4305 C C . GLU A 1 548 ? -50.490 -5.459 31.954 1.00 53.72 548 GLU A C 1
ATOM 4307 O O . GLU A 1 548 ? -50.544 -6.007 33.052 1.00 53.72 548 GLU A O 1
ATOM 4312 N N . SER A 1 549 ? -49.701 -4.412 31.690 1.00 57.28 549 SER A N 1
ATOM 4313 C CA . SER A 1 549 ? -48.832 -3.654 32.601 1.00 57.28 549 SER A CA 1
ATOM 4314 C C . SER A 1 549 ? -47.611 -4.401 33.170 1.00 57.28 549 SER A C 1
ATOM 4316 O O . SER A 1 549 ? -47.723 -5.426 33.831 1.00 57.28 549 SER A O 1
ATOM 4318 N N . ASN A 1 550 ? -46.428 -3.809 32.943 1.00 60.91 550 ASN A N 1
ATOM 4319 C CA . ASN A 1 550 ? -45.131 -4.113 33.580 1.00 60.91 550 ASN A CA 1
ATOM 4320 C C . ASN A 1 550 ? -44.198 -5.117 32.868 1.00 60.91 550 ASN A C 1
ATOM 4322 O O . ASN A 1 550 ? -43.301 -5.688 33.497 1.00 60.91 550 ASN A O 1
ATOM 4326 N N . LEU A 1 551 ? -44.334 -5.282 31.545 1.00 66.62 551 LEU A N 1
ATOM 4327 C CA . LEU A 1 551 ? -43.362 -6.019 30.721 1.00 66.62 551 LEU A CA 1
ATOM 4328 C C . LEU A 1 551 ? -41.944 -5.456 30.895 1.00 66.62 551 LEU A C 1
ATOM 4330 O O . LEU A 1 551 ? -41.703 -4.261 30.720 1.00 66.62 551 LEU A O 1
ATOM 4334 N N . GLY A 1 552 ? -41.011 -6.332 31.267 1.00 66.69 552 GLY A N 1
ATOM 4335 C CA . GLY A 1 552 ? -39.618 -5.974 31.501 1.00 66.69 552 GLY A CA 1
ATOM 4336 C C . GLY A 1 552 ? -39.343 -5.222 32.800 1.00 66.69 552 GLY A C 1
ATOM 4337 O O . GLY A 1 552 ? -38.191 -4.910 33.049 1.00 66.69 552 GLY A O 1
ATOM 4338 N N . GLU A 1 553 ? -40.323 -4.913 33.657 1.00 71.62 553 GLU A N 1
ATOM 4339 C CA . GLU A 1 553 ? -40.074 -4.113 34.871 1.00 71.62 553 GLU A CA 1
ATOM 4340 C C . GLU A 1 553 ? -39.294 -4.907 35.937 1.00 71.62 553 GLU A C 1
ATOM 4342 O O . GLU A 1 553 ? -38.308 -4.426 36.505 1.00 71.62 553 GLU A O 1
ATOM 4347 N N . ARG A 1 554 ? -39.683 -6.169 36.165 1.00 67.75 554 ARG A N 1
ATOM 4348 C CA . ARG A 1 554 ? -38.954 -7.088 37.059 1.00 67.75 554 ARG A CA 1
ATOM 4349 C C . ARG A 1 554 ? -37.583 -7.444 36.489 1.00 67.75 554 ARG A C 1
ATOM 4351 O O . ARG A 1 554 ? -36.594 -7.417 37.226 1.00 67.75 554 ARG A O 1
ATOM 4358 N N . ASP A 1 555 ? -37.536 -7.716 35.186 1.00 70.06 555 ASP A N 1
ATOM 4359 C CA . ASP A 1 555 ? -36.308 -8.023 34.452 1.00 70.06 555 ASP A CA 1
ATOM 4360 C C . ASP A 1 555 ? -35.367 -6.827 34.453 1.00 70.06 555 ASP A C 1
ATOM 4362 O O . ASP A 1 555 ? -34.185 -6.993 34.704 1.00 70.06 555 ASP A O 1
ATOM 4366 N N . TRP A 1 556 ? -35.881 -5.607 34.312 1.00 70.81 556 TRP A N 1
ATOM 4367 C CA . TRP A 1 556 ? -35.107 -4.377 34.396 1.00 70.81 556 TRP A CA 1
ATOM 4368 C C . TRP A 1 556 ? -34.483 -4.191 35.766 1.00 70.81 556 TRP A C 1
ATOM 4370 O O . TRP A 1 556 ? -33.303 -3.888 35.848 1.00 70.81 556 TRP A O 1
ATOM 4380 N N . HIS A 1 557 ? -35.207 -4.421 36.862 1.00 72.12 557 HIS A N 1
ATOM 4381 C CA . HIS A 1 557 ? -34.580 -4.376 38.183 1.00 72.12 557 HIS A CA 1
ATOM 4382 C C . HIS A 1 557 ? -33.525 -5.477 38.371 1.00 72.12 557 HIS A C 1
ATOM 4384 O O . HIS A 1 557 ? -32.572 -5.281 39.127 1.00 72.12 557 HIS A O 1
ATOM 4390 N N . ALA A 1 558 ? -33.673 -6.636 37.726 1.00 66.12 558 ALA A N 1
ATOM 4391 C CA . ALA A 1 558 ? -32.657 -7.688 37.726 1.00 66.12 558 ALA A CA 1
ATOM 4392 C C . ALA A 1 558 ? -31.451 -7.322 36.840 1.00 66.12 558 ALA A C 1
ATOM 4394 O O . ALA A 1 558 ? -30.314 -7.466 37.277 1.00 66.12 558 ALA A O 1
ATOM 4395 N N . TRP A 1 559 ? -31.678 -6.770 35.650 1.00 65.00 559 TRP A N 1
ATOM 4396 C CA . TRP A 1 559 ? -30.663 -6.301 34.711 1.00 65.00 559 TRP A CA 1
ATOM 4397 C C . TRP A 1 559 ? -29.929 -5.086 35.238 1.00 65.00 559 TRP A C 1
ATOM 4399 O O . TRP A 1 559 ? -28.717 -5.079 35.181 1.00 65.00 559 TRP A O 1
ATOM 4409 N N . VAL A 1 560 ? -30.605 -4.110 35.841 1.00 63.72 560 VAL A N 1
ATOM 4410 C CA . VAL A 1 560 ? -29.976 -2.991 36.552 1.00 63.72 560 VAL A CA 1
ATOM 4411 C C . VAL A 1 560 ? -29.188 -3.503 37.748 1.00 63.72 560 VAL A C 1
ATOM 4413 O O . VAL A 1 560 ? -28.124 -2.972 38.001 1.00 63.72 560 VAL A O 1
ATOM 4416 N N . ARG A 1 561 ? -29.617 -4.553 38.462 1.00 59.84 561 ARG A N 1
ATOM 4417 C CA . ARG A 1 561 ? -28.772 -5.180 39.497 1.00 59.84 561 ARG A CA 1
ATOM 4418 C C . ARG A 1 561 ? -27.548 -5.876 38.900 1.00 59.84 561 ARG A C 1
ATOM 4420 O O . ARG A 1 561 ? -26.459 -5.713 39.426 1.00 59.84 561 ARG A O 1
ATOM 4427 N N . LEU A 1 562 ? -27.698 -6.590 37.787 1.00 54.41 562 LEU A N 1
ATOM 4428 C CA . LEU A 1 562 ? -26.592 -7.239 37.075 1.00 54.41 562 LEU A CA 1
ATOM 4429 C C . LEU A 1 562 ? -25.633 -6.228 36.432 1.00 54.41 562 LEU A C 1
ATOM 4431 O O . LEU A 1 562 ? -24.436 -6.464 36.438 1.00 54.41 562 LEU A O 1
ATOM 4435 N N . ILE A 1 563 ? -26.147 -5.112 35.914 1.00 53.34 563 ILE A N 1
ATOM 4436 C CA . ILE A 1 563 ? -25.412 -3.988 35.327 1.00 53.34 563 ILE A CA 1
ATOM 4437 C C . ILE A 1 563 ? -24.780 -3.161 36.437 1.00 53.34 563 ILE A C 1
ATOM 4439 O O . ILE A 1 563 ? -23.618 -2.844 36.326 1.00 53.34 563 ILE A O 1
ATOM 4443 N N . LYS A 1 564 ? -25.445 -2.872 37.554 1.00 44.56 564 LYS A N 1
ATOM 4444 C CA . LYS A 1 564 ? -24.781 -2.263 38.718 1.00 44.56 564 LYS A CA 1
ATOM 4445 C C . LYS A 1 564 ? -23.672 -3.158 39.260 1.00 44.56 564 LYS A C 1
ATOM 4447 O O . LYS A 1 564 ? -22.616 -2.662 39.607 1.00 44.56 564 LYS A O 1
ATOM 4452 N N . ASN A 1 565 ? -23.853 -4.475 39.202 1.00 46.09 565 ASN A N 1
ATOM 4453 C CA . ASN A 1 565 ? -22.798 -5.433 39.526 1.00 46.09 565 ASN A CA 1
ATOM 4454 C C . ASN A 1 565 ? -21.746 -5.618 38.399 1.00 46.09 565 ASN A C 1
ATOM 4456 O O . ASN A 1 565 ? -20.754 -6.296 38.643 1.00 46.09 565 ASN A O 1
ATOM 4460 N N . LYS A 1 566 ? -21.939 -5.061 37.185 1.00 46.78 566 LYS A N 1
ATOM 4461 C CA . LYS A 1 566 ? -21.036 -5.191 36.009 1.00 46.78 566 LYS A CA 1
ATOM 4462 C C . LYS A 1 566 ? -20.506 -3.867 35.411 1.00 46.78 566 LYS A C 1
ATOM 4464 O O . LYS A 1 566 ? -19.598 -3.916 34.593 1.00 46.78 566 LYS A O 1
ATOM 4469 N N . VAL A 1 567 ? -21.086 -2.714 35.741 1.00 40.19 567 VAL A N 1
ATOM 4470 C CA . VAL A 1 567 ? -20.932 -1.402 35.068 1.00 40.19 567 VAL A CA 1
ATOM 4471 C C . VAL A 1 567 ? -20.826 -0.252 36.073 1.00 40.19 567 VAL A C 1
ATOM 4473 O O . VAL A 1 567 ? -20.239 0.771 35.741 1.00 40.19 567 VAL A O 1
ATOM 4476 N N . GLU A 1 568 ? -21.313 -0.399 37.308 1.00 34.00 568 GLU A N 1
ATOM 4477 C CA . GLU A 1 568 ? -20.852 0.473 38.390 1.00 34.00 568 GLU A CA 1
ATOM 4478 C C . GLU A 1 568 ? -19.627 -0.201 39.028 1.00 34.00 568 GLU A C 1
ATOM 4480 O O . GLU A 1 568 ? -19.794 -1.132 39.821 1.00 34.00 568 GLU A O 1
ATOM 4485 N N . PRO A 1 569 ? -18.380 0.238 38.738 1.00 39.75 569 PRO A N 1
ATOM 4486 C CA . PRO A 1 569 ? -17.358 0.083 39.753 1.00 39.75 569 PRO A CA 1
ATOM 4487 C C . PRO A 1 569 ? -17.913 0.773 41.005 1.00 39.75 569 PRO A C 1
ATOM 4489 O O . PRO A 1 569 ? -18.579 1.809 40.885 1.00 39.75 569 PRO A O 1
ATOM 4492 N N . PRO A 1 570 ? -17.706 0.199 42.196 1.00 39.16 570 PRO A N 1
ATOM 4493 C CA . PRO A 1 570 ? -18.211 0.780 43.425 1.00 39.16 570 PRO A CA 1
ATOM 4494 C C . PRO A 1 570 ? -17.750 2.234 43.468 1.00 39.16 570 PRO A C 1
ATOM 4496 O O . PRO A 1 570 ? -16.549 2.499 43.534 1.00 39.16 570 PRO A O 1
ATOM 4499 N N . SER A 1 571 ? -18.699 3.167 43.367 1.00 39.59 571 SER A N 1
ATOM 4500 C CA . SER A 1 571 ? -18.451 4.599 43.180 1.00 39.59 571 SER A CA 1
ATOM 4501 C C . SER A 1 571 ? -17.915 5.277 44.447 1.00 39.59 571 SER A C 1
ATOM 4503 O O . SER A 1 571 ? -18.241 6.426 44.711 1.00 39.59 571 SER A O 1
ATOM 4505 N N . GLU A 1 572 ? -17.107 4.557 45.231 1.00 46.69 572 GLU A N 1
ATOM 4506 C CA . GLU A 1 572 ? -16.518 4.972 46.505 1.00 46.69 572 GLU A CA 1
ATOM 4507 C C . GLU A 1 572 ? -15.343 4.076 46.986 1.00 46.69 572 GLU A C 1
ATOM 4509 O O . GLU A 1 572 ? -15.008 4.100 48.166 1.00 46.69 572 GLU A O 1
ATOM 4514 N N . LYS A 1 573 ? -14.701 3.248 46.138 1.00 61.09 573 LYS A N 1
ATOM 4515 C CA . LYS A 1 573 ? -13.781 2.184 46.628 1.00 61.09 573 LYS A CA 1
ATOM 4516 C C . LYS A 1 573 ? -12.301 2.265 46.250 1.00 61.09 573 LYS A C 1
ATOM 4518 O O . LYS A 1 573 ? -11.587 1.296 46.506 1.00 61.09 573 LYS A O 1
ATOM 4523 N N . TYR A 1 574 ? -11.816 3.368 45.686 1.00 67.31 574 TYR A N 1
ATOM 4524 C CA . TYR A 1 574 ? -10.373 3.539 45.506 1.00 67.31 574 TYR A CA 1
ATOM 4525 C C . TYR A 1 574 ? -9.810 4.612 46.427 1.00 67.31 574 TYR A C 1
ATOM 4527 O O . TYR A 1 574 ? -10.374 5.692 46.581 1.00 67.31 574 TYR A O 1
ATOM 4535 N N . MET A 1 575 ? -8.685 4.286 47.054 1.00 82.75 575 MET A N 1
ATOM 4536 C CA . MET A 1 575 ? -7.954 5.195 47.927 1.00 82.75 575 MET A CA 1
ATOM 4537 C C . MET A 1 575 ? -6.757 5.750 47.154 1.00 82.75 575 MET A C 1
ATOM 4539 O O . MET A 1 575 ? -5.889 4.986 46.733 1.00 82.75 575 MET A O 1
ATOM 4543 N N . LEU A 1 576 ? -6.720 7.066 46.931 1.00 90.50 576 LEU A N 1
ATOM 4544 C CA . LEU A 1 576 ? -5.508 7.743 46.469 1.00 90.50 576 LEU A CA 1
ATOM 4545 C C . LEU A 1 576 ? -4.627 7.996 47.691 1.00 90.50 576 LEU A C 1
ATOM 4547 O O . LEU A 1 576 ? -4.982 8.796 48.551 1.00 90.50 576 LEU A O 1
ATOM 4551 N N . ILE A 1 577 ? -3.499 7.303 47.764 1.00 91.50 577 ILE A N 1
ATOM 4552 C CA . ILE A 1 577 ? -2.541 7.421 48.856 1.00 91.50 577 ILE A CA 1
ATOM 4553 C C . ILE A 1 577 ? -1.580 8.554 48.527 1.00 91.50 577 ILE A C 1
ATOM 4555 O O . ILE A 1 577 ? -0.863 8.505 47.521 1.00 91.50 577 ILE A O 1
ATOM 4559 N N . SER A 1 578 ? -1.580 9.568 49.390 1.00 86.69 578 SER A N 1
ATOM 4560 C CA . SER A 1 578 ? -0.774 10.778 49.214 1.00 86.69 578 SER A CA 1
ATOM 4561 C C . SER A 1 578 ? 0.113 11.095 50.417 1.00 86.69 578 SER A C 1
ATOM 4563 O O . SER A 1 578 ? 0.774 12.127 50.435 1.00 86.69 578 SER A O 1
ATOM 4565 N N . THR A 1 579 ? 0.156 10.212 51.417 1.00 90.75 579 THR A N 1
ATOM 4566 C CA . THR A 1 579 ? 1.013 10.346 52.599 1.00 90.75 579 THR A CA 1
ATOM 4567 C C . THR A 1 579 ? 1.646 9.007 52.978 1.00 90.75 579 THR A C 1
ATOM 4569 O O . THR A 1 579 ? 1.118 7.940 52.667 1.00 90.75 579 THR A O 1
ATOM 4572 N N . THR A 1 580 ? 2.779 9.053 53.683 1.00 92.81 580 THR A N 1
ATOM 4573 C CA . THR A 1 580 ? 3.471 7.845 54.160 1.00 92.81 580 THR A CA 1
ATOM 4574 C C . THR A 1 580 ? 2.647 7.059 55.184 1.00 92.81 580 THR A C 1
ATOM 4576 O O . THR A 1 580 ? 2.638 5.837 55.121 1.00 92.81 580 THR A O 1
ATOM 4579 N N . SER A 1 581 ? 1.909 7.733 56.075 1.00 91.56 581 SER A N 1
ATOM 4580 C CA . SER A 1 581 ? 1.059 7.065 57.078 1.00 91.56 581 SER A CA 1
ATOM 4581 C C . SER A 1 581 ? -0.060 6.254 56.420 1.00 91.56 581 SER A C 1
ATOM 4583 O O . SER A 1 581 ? -0.246 5.088 56.740 1.00 91.56 581 SER A O 1
ATOM 4585 N N . GLU A 1 582 ? -0.759 6.839 55.440 1.00 93.00 582 GLU A N 1
ATOM 4586 C CA . GLU A 1 582 ? -1.796 6.133 54.674 1.00 93.00 582 GLU A CA 1
ATOM 4587 C C . GLU A 1 582 ? -1.228 4.930 53.909 1.00 93.00 582 GLU A C 1
ATOM 4589 O O . GLU A 1 582 ? -1.897 3.902 53.759 1.00 93.00 582 GLU A O 1
ATOM 4594 N N . LEU A 1 583 ? 0.004 5.066 53.405 1.00 93.94 583 LEU A N 1
ATOM 4595 C CA . LEU A 1 583 ? 0.702 4.001 52.700 1.00 93.94 583 LEU A CA 1
ATOM 4596 C C . LEU A 1 583 ? 1.057 2.842 53.629 1.00 93.94 583 LEU A C 1
ATOM 4598 O O . LEU A 1 583 ? 0.831 1.690 53.260 1.00 93.94 583 LEU A O 1
ATOM 4602 N N . GLU A 1 584 ? 1.599 3.146 54.807 1.00 94.62 584 GLU A N 1
ATOM 4603 C CA . GLU A 1 584 ? 1.927 2.173 55.847 1.00 94.62 584 GLU A CA 1
ATOM 4604 C C . GLU A 1 584 ? 0.677 1.395 56.271 1.00 94.62 584 GLU A C 1
ATOM 4606 O O . GLU A 1 584 ? 0.640 0.179 56.069 1.00 94.62 584 GLU A O 1
ATOM 4611 N N . ASP A 1 585 ? -0.380 2.092 56.699 1.00 93.31 585 ASP A N 1
ATOM 4612 C CA . ASP A 1 585 ? -1.642 1.486 57.145 1.00 93.31 585 ASP A CA 1
ATOM 4613 C C . ASP A 1 585 ? -2.243 0.559 56.074 1.00 93.31 585 ASP A C 1
ATOM 4615 O O . ASP A 1 585 ? -2.645 -0.577 56.348 1.00 93.31 585 ASP A O 1
ATOM 4619 N N . THR A 1 586 ? -2.261 1.015 54.815 1.00 93.19 586 THR A N 1
ATOM 4620 C CA . THR A 1 586 ? -2.811 0.227 53.701 1.00 93.19 586 THR A CA 1
ATOM 4621 C C . THR A 1 586 ? -1.947 -0.996 53.384 1.00 93.19 586 THR A C 1
ATOM 4623 O O . THR A 1 586 ? -2.471 -2.066 53.055 1.00 93.19 586 THR A O 1
ATOM 4626 N N . CYS A 1 587 ? -0.621 -0.869 53.477 1.00 93.44 587 CYS A N 1
ATOM 4627 C CA . CYS A 1 587 ? 0.291 -1.985 53.247 1.00 93.44 587 CYS A CA 1
ATOM 4628 C C . CYS A 1 587 ? 0.205 -3.030 54.366 1.00 93.44 587 CYS A C 1
ATOM 4630 O O . CYS A 1 587 ? 0.221 -4.229 54.075 1.00 93.44 587 CYS A O 1
ATOM 4632 N N . GLU A 1 588 ? 0.097 -2.602 55.624 1.00 93.69 588 GLU A N 1
ATOM 4633 C CA . GLU A 1 588 ? -0.077 -3.498 56.768 1.00 93.69 588 GLU A CA 1
ATOM 4634 C C . GLU A 1 588 ? -1.405 -4.257 56.695 1.00 93.69 588 GLU A C 1
ATOM 4636 O O . GLU A 1 588 ? -1.421 -5.478 56.883 1.00 93.69 588 GLU A O 1
ATOM 4641 N N . GLU A 1 589 ? -2.493 -3.576 56.321 1.00 93.12 589 GLU A N 1
ATOM 4642 C CA . GLU A 1 589 ? -3.794 -4.201 56.061 1.00 93.12 589 GLU A CA 1
ATOM 4643 C C . GLU A 1 589 ? -3.680 -5.296 54.985 1.00 93.12 589 GLU A C 1
ATOM 4645 O O . GLU A 1 589 ? -4.111 -6.435 55.197 1.00 93.12 589 GLU A O 1
ATOM 4650 N N . LEU A 1 590 ? -3.048 -4.986 53.845 1.00 93.19 590 LEU A N 1
ATOM 4651 C CA . LEU A 1 590 ? -2.858 -5.941 52.748 1.00 93.19 590 LEU A CA 1
ATOM 4652 C C . LEU A 1 590 ? -2.034 -7.156 53.196 1.00 93.19 590 LEU A C 1
ATOM 4654 O O . LEU A 1 590 ? -2.397 -8.298 52.905 1.00 93.19 590 LEU A O 1
ATOM 4658 N N . ILE A 1 591 ? -0.942 -6.934 53.931 1.00 92.25 591 ILE A N 1
ATOM 4659 C CA . ILE A 1 591 ? -0.092 -8.015 54.447 1.00 92.25 591 ILE A CA 1
ATOM 4660 C C . ILE A 1 591 ? -0.871 -8.895 55.435 1.00 92.25 591 ILE A C 1
ATOM 4662 O O . ILE A 1 591 ? -0.765 -10.124 55.365 1.00 92.25 591 ILE A O 1
ATOM 4666 N N . ALA A 1 592 ? -1.685 -8.301 56.312 1.00 92.12 592 ALA A N 1
ATOM 4667 C CA . ALA A 1 592 ? -2.501 -9.030 57.282 1.00 92.12 592 ALA A CA 1
ATOM 4668 C C . ALA A 1 592 ? -3.526 -9.960 56.608 1.00 92.12 592 ALA A C 1
ATOM 4670 O O . ALA A 1 592 ? -3.781 -11.061 57.105 1.00 92.12 592 ALA A O 1
ATOM 4671 N N . LYS A 1 593 ? -4.060 -9.560 55.446 1.00 91.06 593 LYS A N 1
ATOM 4672 C CA . LYS A 1 593 ? -4.999 -10.362 54.642 1.00 91.06 593 LYS A CA 1
ATOM 4673 C C . LYS A 1 593 ? -4.356 -11.567 53.951 1.00 91.06 593 LYS A C 1
ATOM 4675 O O . LYS A 1 593 ? -5.073 -12.499 53.596 1.00 91.06 593 LYS A O 1
ATOM 4680 N N . LYS A 1 594 ? -3.028 -11.573 53.779 1.00 91.00 594 LYS A N 1
ATOM 4681 C CA . LYS A 1 594 ? -2.257 -12.651 53.128 1.00 91.00 594 LYS A CA 1
ATOM 4682 C C . LYS A 1 594 ? -2.836 -13.085 51.762 1.00 91.00 594 LYS A C 1
ATOM 4684 O O . LYS A 1 594 ? -3.104 -14.275 51.566 1.00 91.00 594 LYS A O 1
ATOM 4689 N N . PRO A 1 595 ? -3.046 -12.159 50.806 1.00 94.00 595 PRO A N 1
ATOM 4690 C CA . PRO A 1 595 ? -3.549 -12.522 49.486 1.00 94.00 595 PRO A CA 1
ATOM 4691 C C . PRO A 1 595 ? -2.533 -13.398 48.737 1.00 94.00 595 PRO A C 1
ATOM 4693 O O . PRO A 1 595 ? -1.330 -13.163 48.811 1.00 94.00 595 PRO A O 1
ATOM 4696 N N . LYS A 1 596 ? -3.007 -14.388 47.969 1.00 94.31 596 LYS A N 1
ATOM 4697 C CA . LYS A 1 596 ? -2.128 -15.228 47.127 1.00 94.31 596 LYS A CA 1
ATOM 4698 C C . LYS A 1 596 ? -1.517 -14.452 45.956 1.00 94.31 596 LYS A C 1
ATOM 4700 O O . LYS A 1 596 ? -0.438 -14.792 45.473 1.00 94.31 596 LYS A O 1
ATOM 4705 N N . PHE A 1 597 ? -2.219 -13.429 45.479 1.00 96.31 597 PHE A N 1
ATOM 4706 C CA . PHE A 1 597 ? -1.784 -12.578 44.382 1.00 96.31 597 PHE A CA 1
ATOM 4707 C C . PHE A 1 597 ? -2.407 -11.185 44.490 1.00 96.31 597 PHE A C 1
ATOM 4709 O O . PHE A 1 597 ? -3.421 -10.997 45.166 1.00 96.31 597 PHE A O 1
AT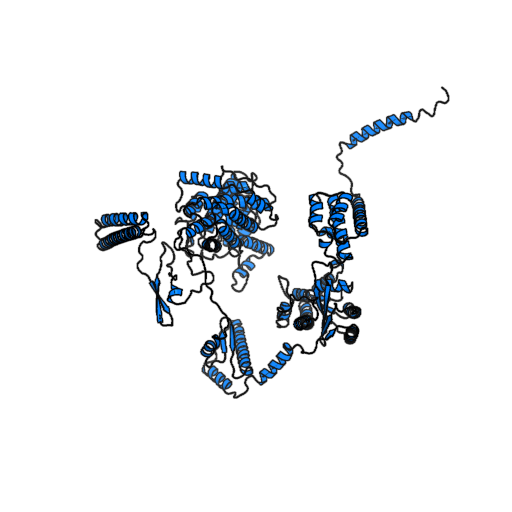OM 4716 N N . ILE A 1 598 ? -1.792 -10.230 43.803 1.00 96.81 598 ILE A N 1
ATOM 4717 C CA . ILE A 1 598 ? -2.271 -8.859 43.630 1.00 96.81 598 ILE A CA 1
ATOM 4718 C C . ILE A 1 598 ? -2.116 -8.461 42.162 1.00 96.81 598 ILE A C 1
ATOM 4720 O O . ILE A 1 598 ? -1.157 -8.874 41.512 1.00 96.81 598 ILE A O 1
ATOM 4724 N N . ALA A 1 599 ? -3.038 -7.658 41.646 1.00 96.50 599 ALA A N 1
ATOM 4725 C CA . ALA A 1 599 ? -2.891 -6.985 40.364 1.00 96.50 599 ALA A CA 1
ATOM 4726 C C . ALA A 1 599 ? -2.131 -5.676 40.559 1.00 96.50 599 ALA A C 1
ATOM 4728 O O . ALA A 1 599 ? -2.418 -4.935 41.502 1.00 96.50 599 ALA A O 1
ATOM 4729 N N . VAL A 1 600 ? -1.164 -5.422 39.684 1.00 96.31 600 VAL A N 1
ATOM 4730 C CA . VAL A 1 600 ? -0.284 -4.259 39.723 1.00 96.31 600 VAL A CA 1
ATOM 4731 C C . VAL A 1 600 ? -0.193 -3.659 38.328 1.00 96.31 600 VAL A C 1
ATOM 4733 O O . VAL A 1 600 ? -0.031 -4.382 37.346 1.00 96.31 600 VAL A O 1
ATOM 4736 N N . ASP A 1 601 ? -0.263 -2.339 38.270 1.00 94.88 601 ASP A N 1
ATOM 4737 C CA . ASP A 1 601 ? 0.025 -1.544 37.080 1.00 94.88 601 ASP A CA 1
ATOM 4738 C C . ASP A 1 601 ? 0.894 -0.346 37.488 1.00 94.88 601 ASP A C 1
ATOM 4740 O O . ASP A 1 601 ? 1.006 -0.042 38.689 1.00 94.88 601 ASP A O 1
ATOM 4744 N N . THR A 1 602 ? 1.566 0.287 36.524 1.00 94.88 602 THR A N 1
ATOM 4745 C CA . THR A 1 602 ? 2.322 1.517 36.780 1.00 94.88 602 THR A CA 1
ATOM 4746 C C . THR A 1 602 ? 2.123 2.551 35.685 1.00 94.88 602 THR A C 1
ATOM 4748 O O . THR A 1 602 ? 2.097 2.237 34.503 1.00 94.88 602 THR A O 1
ATOM 4751 N N . GLU A 1 603 ? 2.097 3.826 36.075 1.00 93.75 603 GLU A N 1
ATOM 4752 C CA . GLU A 1 603 ? 2.193 4.930 35.118 1.00 93.75 603 GLU A CA 1
ATOM 4753 C C . GLU A 1 603 ? 3.535 5.635 35.270 1.00 93.75 603 GLU A C 1
ATOM 4755 O O . GLU A 1 603 ? 3.961 5.973 36.380 1.00 93.75 603 GLU A O 1
ATOM 4760 N N . PHE A 1 604 ? 4.212 5.888 34.153 1.00 92.75 604 PHE A N 1
ATOM 4761 C CA . PHE A 1 604 ? 5.539 6.497 34.129 1.00 92.75 604 PHE A CA 1
ATOM 4762 C C . PHE A 1 604 ? 5.731 7.375 32.890 1.00 92.75 604 PHE A C 1
ATOM 4764 O O . PHE A 1 604 ? 5.111 7.181 31.847 1.00 92.75 604 PHE A O 1
ATOM 4771 N N . ILE A 1 605 ? 6.633 8.353 32.989 1.00 90.12 605 ILE A N 1
ATOM 4772 C CA . ILE A 1 605 ? 6.971 9.241 31.871 1.00 90.12 605 ILE A CA 1
ATOM 4773 C C . ILE A 1 605 ? 8.414 9.018 31.441 1.00 90.12 605 ILE A C 1
ATOM 4775 O O . ILE A 1 605 ? 9.354 9.140 32.230 1.00 90.12 605 ILE A O 1
ATOM 4779 N N . ARG A 1 606 ? 8.588 8.742 30.146 1.00 87.44 606 ARG A N 1
ATOM 4780 C CA . ARG A 1 606 ? 9.887 8.681 29.473 1.00 87.44 606 ARG A CA 1
ATOM 4781 C C . ARG A 1 606 ? 10.048 9.944 28.635 1.00 87.44 606 ARG A C 1
ATOM 4783 O O . ARG A 1 606 ? 9.389 10.109 27.615 1.00 87.44 606 ARG A O 1
ATOM 4790 N N . ASN A 1 607 ? 10.902 10.860 29.078 1.00 79.75 607 ASN A N 1
ATOM 4791 C CA . ASN A 1 607 ? 11.173 12.097 28.347 1.00 79.75 607 ASN A CA 1
ATOM 4792 C C . ASN A 1 607 ? 12.543 12.044 27.655 1.00 79.75 607 ASN A C 1
ATOM 4794 O O . ASN A 1 607 ? 13.425 11.271 28.017 1.00 79.75 607 ASN A O 1
ATOM 4798 N N . ASN A 1 608 ? 12.755 12.918 26.670 1.00 80.62 608 ASN A N 1
ATOM 4799 C CA . ASN A 1 608 ? 14.022 12.999 25.929 1.00 80.62 608 ASN A CA 1
ATOM 4800 C C . ASN A 1 608 ? 15.178 13.626 26.741 1.00 80.62 608 ASN A C 1
ATOM 4802 O O . ASN A 1 608 ? 16.226 13.940 26.173 1.00 80.62 608 ASN A O 1
ATOM 4806 N N . LEU A 1 609 ? 14.987 13.860 28.043 1.00 82.88 609 LEU A N 1
ATOM 4807 C CA . LEU A 1 609 ? 15.954 14.526 28.918 1.00 82.88 609 LEU A CA 1
ATOM 4808 C C . LEU A 1 609 ? 16.643 13.552 29.870 1.00 82.88 609 LEU A C 1
ATOM 4810 O O . LEU A 1 609 ? 17.828 13.729 30.135 1.00 82.88 609 LEU A O 1
ATOM 4814 N N . THR A 1 610 ? 15.936 12.525 30.339 1.00 86.62 610 THR A N 1
ATOM 4815 C CA . THR A 1 610 ? 16.418 11.581 31.357 1.00 86.62 610 THR A CA 1
ATOM 4816 C C . THR A 1 610 ? 16.785 10.222 30.762 1.00 86.62 610 THR A C 1
ATOM 4818 O O . THR A 1 610 ? 16.371 9.888 29.649 1.00 86.62 610 THR A O 1
ATOM 4821 N N . TYR A 1 611 ? 17.632 9.467 31.467 1.00 87.19 611 TYR A N 1
ATOM 4822 C CA . TYR A 1 611 ? 18.019 8.112 31.060 1.00 87.19 611 TYR A CA 1
ATOM 4823 C C . TYR A 1 611 ? 16.970 7.090 31.500 1.00 87.19 611 TYR A C 1
ATOM 4825 O O . TYR A 1 611 ? 16.511 6.279 30.695 1.00 87.19 611 TYR A O 1
ATOM 4833 N N . TYR A 1 612 ? 16.589 7.165 32.775 1.00 87.94 612 TYR A N 1
ATOM 4834 C CA . TYR A 1 612 ? 15.617 6.289 33.406 1.00 87.94 612 TYR A CA 1
ATOM 4835 C C . TYR A 1 612 ? 14.196 6.853 33.266 1.00 87.94 612 TYR A C 1
ATOM 4837 O O . TYR A 1 612 ? 14.015 8.069 33.384 1.00 87.94 612 TYR A O 1
ATOM 4845 N N . PRO A 1 613 ? 13.177 6.000 33.049 1.00 90.38 613 PRO A N 1
ATOM 4846 C CA . PRO A 1 613 ? 11.786 6.432 33.126 1.00 90.38 613 PRO A CA 1
ATOM 4847 C C . PRO A 1 613 ? 11.466 6.960 34.531 1.00 90.38 613 PRO A C 1
ATOM 4849 O O . PRO A 1 613 ? 11.989 6.466 35.531 1.00 90.38 613 PRO A O 1
ATOM 4852 N N . LYS A 1 614 ? 10.596 7.969 34.619 1.00 91.06 614 LYS A N 1
ATOM 4853 C CA . LYS A 1 614 ? 10.156 8.531 35.899 1.00 91.06 614 LYS A CA 1
ATOM 4854 C C . LYS A 1 614 ? 8.824 7.905 36.313 1.00 91.06 614 LYS A C 1
ATOM 4856 O O . LYS A 1 614 ? 7.792 8.238 35.727 1.00 91.06 614 LYS A O 1
ATOM 4861 N N . LEU A 1 615 ? 8.861 7.019 37.311 1.00 93.31 615 LEU A N 1
ATOM 4862 C CA . LEU A 1 615 ? 7.669 6.407 37.908 1.00 93.31 615 LEU A CA 1
ATOM 4863 C C . LEU A 1 615 ? 6.759 7.491 38.499 1.00 93.31 615 LEU A C 1
ATOM 4865 O O . LEU A 1 615 ? 7.232 8.356 39.235 1.00 93.31 615 LEU A O 1
ATOM 4869 N N . SER A 1 616 ? 5.480 7.463 38.134 1.00 93.38 616 SER A N 1
ATOM 4870 C CA . SER A 1 616 ? 4.491 8.473 38.521 1.00 93.38 616 SER A CA 1
ATOM 4871 C C . SER A 1 616 ? 3.401 7.907 39.429 1.00 93.38 616 SER A C 1
ATOM 4873 O O . SER A 1 616 ? 3.079 8.544 40.428 1.00 93.38 616 SER A O 1
ATOM 4875 N N . LEU A 1 617 ? 2.861 6.726 39.118 1.00 94.38 617 LEU A N 1
ATOM 4876 C CA . LEU A 1 617 ? 1.844 6.049 39.928 1.00 94.38 617 LEU A CA 1
ATOM 4877 C C . LEU A 1 617 ? 2.139 4.551 40.041 1.00 94.38 617 LEU A C 1
ATOM 4879 O O . LEU A 1 617 ? 2.699 3.963 39.115 1.00 94.38 617 LEU A O 1
ATOM 4883 N N . ILE A 1 618 ? 1.724 3.950 41.158 1.00 95.56 618 ILE A N 1
ATOM 4884 C CA . ILE A 1 618 ? 1.628 2.495 41.331 1.00 95.56 618 ILE A CA 1
ATOM 4885 C C . ILE A 1 618 ? 0.186 2.172 41.712 1.00 95.56 618 ILE A C 1
ATOM 4887 O O . ILE A 1 618 ? -0.303 2.641 42.742 1.00 95.56 618 ILE A O 1
ATOM 4891 N N . GLN A 1 619 ? -0.495 1.371 40.904 1.00 95.06 619 GLN A N 1
ATOM 4892 C CA . GLN A 1 619 ? -1.862 0.936 41.158 1.00 95.06 619 GLN A CA 1
ATOM 4893 C C . GLN A 1 619 ? -1.845 -0.501 41.669 1.00 95.06 619 GLN A C 1
ATOM 4895 O O . GLN A 1 619 ? -1.116 -1.338 41.137 1.00 95.06 619 GLN A O 1
ATOM 4900 N N . ILE A 1 620 ? -2.633 -0.799 42.705 1.00 95.25 620 ILE A N 1
ATOM 4901 C CA . ILE A 1 620 ? -2.732 -2.150 43.268 1.00 95.25 620 ILE A CA 1
ATOM 4902 C C . ILE A 1 620 ? -4.195 -2.512 43.515 1.00 95.25 620 ILE A C 1
ATOM 4904 O O . ILE A 1 620 ? -4.953 -1.735 44.096 1.00 95.25 620 ILE A O 1
ATOM 4908 N N . SER A 1 621 ? -4.575 -3.729 43.124 1.00 93.50 621 SER A N 1
ATOM 4909 C CA . SER A 1 621 ? -5.847 -4.352 43.496 1.00 93.50 621 SER A CA 1
ATOM 4910 C C . SER A 1 621 ? -5.622 -5.763 44.030 1.00 93.50 621 SER A C 1
ATOM 4912 O O . SER A 1 621 ? -4.843 -6.533 43.471 1.00 93.50 621 SER A O 1
ATOM 4914 N N . TYR A 1 622 ? -6.319 -6.122 45.106 1.00 91.38 622 TYR A N 1
ATOM 4915 C CA . TYR A 1 622 ? -6.283 -7.473 45.681 1.00 91.38 622 TYR A CA 1
ATOM 4916 C C . TYR A 1 622 ? -7.687 -8.079 45.852 1.00 91.38 622 TYR A C 1
ATOM 4918 O O . TYR A 1 622 ? -7.902 -8.956 46.687 1.00 91.38 622 TYR A O 1
ATOM 4926 N N . GLY A 1 623 ? -8.645 -7.607 45.047 1.00 83.56 623 GLY A N 1
ATOM 4927 C CA . GLY A 1 623 ? -10.029 -8.083 45.004 1.00 83.56 623 GLY A CA 1
ATOM 4928 C C . GLY A 1 623 ? -10.965 -7.284 45.914 1.00 83.56 623 GLY A C 1
ATOM 4929 O O . GLY A 1 623 ? -11.899 -6.649 45.434 1.00 83.56 623 GLY A O 1
ATOM 4930 N N . GLU A 1 624 ? -10.712 -7.268 47.227 1.00 82.12 624 GLU A N 1
ATOM 4931 C CA . GLU A 1 624 ? -11.592 -6.570 48.189 1.00 82.12 624 GLU A CA 1
ATOM 4932 C C . GLU A 1 624 ? -11.487 -5.037 48.103 1.00 82.12 624 GLU A C 1
ATOM 4934 O O . GLU A 1 624 ? -12.490 -4.327 48.275 1.00 82.12 624 GLU A O 1
ATOM 4939 N N . LYS A 1 625 ? -10.268 -4.544 47.849 1.00 88.19 625 LYS A N 1
ATOM 4940 C CA . LYS A 1 625 ? -9.890 -3.127 47.846 1.00 88.19 625 LYS A CA 1
ATOM 4941 C C . LYS A 1 625 ? -8.864 -2.862 46.744 1.00 88.19 625 LYS A C 1
ATOM 4943 O O . LYS A 1 625 ? -8.048 -3.728 46.409 1.00 88.19 625 LYS A O 1
ATOM 4948 N N . SER A 1 626 ? -8.896 -1.642 46.221 1.00 92.06 626 SER A N 1
ATOM 4949 C CA . SER A 1 626 ? -7.946 -1.148 45.228 1.00 92.06 626 SER A CA 1
ATOM 4950 C C . SER A 1 626 ? -7.475 0.250 45.632 1.00 92.06 626 SER A C 1
ATOM 4952 O O . SER A 1 626 ? -8.235 1.026 46.212 1.00 92.06 626 SER A O 1
ATOM 4954 N N . PHE A 1 627 ? -6.215 0.578 45.376 1.00 93.56 627 PHE A N 1
ATOM 4955 C CA . PHE A 1 627 ? -5.640 1.872 45.744 1.00 93.56 627 PHE A CA 1
ATOM 4956 C C . PHE A 1 627 ? -4.569 2.311 44.744 1.00 93.56 627 PHE A C 1
ATOM 4958 O O . PHE A 1 627 ? -4.002 1.497 44.013 1.00 93.56 627 PHE A O 1
ATOM 4965 N N . ILE A 1 628 ? -4.316 3.619 44.712 1.00 94.94 628 ILE A N 1
ATOM 4966 C CA . ILE A 1 628 ? -3.336 4.267 43.838 1.00 94.94 628 ILE A CA 1
ATOM 4967 C C . ILE A 1 628 ? -2.317 4.962 44.732 1.00 94.94 628 ILE A C 1
ATOM 4969 O O . ILE A 1 628 ? -2.691 5.792 45.556 1.00 94.94 628 ILE A O 1
ATOM 4973 N N . VAL A 1 629 ? -1.039 4.651 44.559 1.00 94.94 629 VAL A N 1
ATOM 4974 C CA . VAL A 1 629 ? 0.068 5.326 45.242 1.00 94.94 629 VAL A CA 1
ATOM 4975 C C . VAL A 1 629 ? 0.653 6.372 44.304 1.00 94.94 629 VAL A C 1
ATOM 4977 O O . VAL A 1 629 ? 1.133 6.030 43.220 1.00 94.94 629 VAL A O 1
ATOM 4980 N N . ASP A 1 630 ? 0.634 7.638 44.715 1.00 93.88 630 ASP A N 1
ATOM 4981 C CA . ASP A 1 630 ? 1.297 8.713 43.976 1.00 93.88 630 ASP A CA 1
ATOM 4982 C C . ASP A 1 630 ? 2.793 8.762 44.317 1.00 93.88 630 ASP A C 1
ATOM 4984 O O . ASP A 1 630 ? 3.210 9.311 45.336 1.00 93.88 630 ASP A O 1
ATOM 4988 N N . ALA A 1 631 ? 3.617 8.190 43.435 1.00 92.25 631 ALA A N 1
ATOM 4989 C CA . ALA A 1 631 ? 5.064 8.092 43.623 1.00 92.25 631 ALA A CA 1
ATOM 4990 C C . ALA A 1 631 ? 5.794 9.444 43.489 1.00 92.25 631 ALA A C 1
ATOM 4992 O O . ALA A 1 631 ? 6.997 9.515 43.748 1.00 92.25 631 ALA A O 1
ATOM 4993 N N . LEU A 1 632 ? 5.101 10.509 43.061 1.00 92.12 632 LEU A N 1
ATOM 4994 C CA . LEU A 1 632 ? 5.672 11.854 42.920 1.00 92.12 632 LEU A CA 1
ATOM 4995 C C . LEU A 1 632 ? 5.445 12.744 44.141 1.00 92.12 632 LEU A C 1
ATOM 4997 O O . LEU A 1 632 ? 5.966 13.864 44.161 1.00 92.12 632 LEU A O 1
ATOM 5001 N N . VAL A 1 633 ? 4.683 12.280 45.134 1.00 91.06 633 VAL A N 1
ATOM 5002 C CA . VAL A 1 633 ? 4.506 13.016 46.386 1.00 91.06 633 VAL A CA 1
ATOM 5003 C C . VAL A 1 633 ? 5.873 13.202 47.056 1.00 91.06 633 VAL A C 1
ATOM 5005 O O . VAL A 1 633 ? 6.606 12.225 47.231 1.00 91.06 633 VAL A O 1
ATOM 5008 N N . PRO A 1 634 ? 6.246 14.440 47.433 1.00 86.06 634 PRO A N 1
ATOM 5009 C CA . PRO A 1 634 ? 7.487 14.684 48.155 1.00 86.06 634 PRO A CA 1
ATOM 5010 C C . PRO A 1 634 ? 7.564 13.841 49.432 1.00 86.06 634 PRO A C 1
ATOM 5012 O O . PRO A 1 634 ? 6.620 13.821 50.213 1.00 86.06 634 PRO A O 1
ATOM 5015 N N . GLU A 1 635 ? 8.702 13.175 49.644 1.00 86.50 635 GLU A N 1
ATOM 5016 C CA . GLU A 1 635 ? 9.021 12.440 50.882 1.00 86.50 635 GLU A CA 1
ATOM 5017 C C . GLU A 1 635 ? 8.143 11.206 51.186 1.00 86.50 635 GLU A C 1
ATOM 5019 O O . GLU A 1 635 ? 8.214 10.664 52.290 1.00 86.50 635 GLU A O 1
ATOM 5024 N N . ILE A 1 636 ? 7.362 10.704 50.220 1.00 92.31 636 ILE A N 1
ATOM 5025 C CA . ILE A 1 636 ? 6.620 9.448 50.400 1.00 92.31 636 ILE A CA 1
ATOM 5026 C C . ILE A 1 636 ? 7.583 8.252 50.529 1.00 92.31 636 ILE A C 1
ATOM 5028 O O . ILE A 1 636 ? 8.433 8.024 49.662 1.00 92.31 636 ILE A O 1
ATOM 5032 N N . ASP A 1 637 ? 7.463 7.469 51.606 1.00 92.56 637 ASP A N 1
ATOM 5033 C CA . ASP A 1 637 ? 8.319 6.294 51.812 1.00 92.56 637 ASP A CA 1
ATOM 5034 C C . ASP A 1 637 ? 7.766 5.062 51.083 1.00 92.56 637 ASP A C 1
ATOM 5036 O O . ASP A 1 637 ? 6.918 4.326 51.581 1.00 92.56 637 ASP A O 1
ATOM 5040 N N . LEU A 1 638 ? 8.296 4.784 49.893 1.00 94.25 638 LEU A N 1
ATOM 5041 C CA . LEU A 1 638 ? 7.894 3.619 49.100 1.00 94.25 638 LEU A CA 1
ATOM 5042 C C . LEU A 1 638 ? 8.464 2.282 49.629 1.00 94.25 638 LEU A C 1
ATOM 5044 O O . LEU A 1 638 ? 8.229 1.232 49.016 1.00 94.25 638 LEU A O 1
ATOM 5048 N N . SER A 1 639 ? 9.192 2.274 50.755 1.00 92.50 639 SER A N 1
ATOM 5049 C CA . SER A 1 639 ? 9.716 1.046 51.369 1.00 92.50 639 SER A CA 1
ATOM 5050 C C . SER A 1 639 ? 8.606 0.064 51.773 1.00 92.50 639 SER A C 1
ATOM 5052 O O . SER A 1 639 ? 8.794 -1.152 51.664 1.00 92.50 639 SER A O 1
ATOM 5054 N N . PHE A 1 640 ? 7.424 0.564 52.145 1.00 93.38 640 PHE A N 1
ATOM 5055 C CA . PHE A 1 640 ? 6.256 -0.255 52.483 1.00 93.38 640 PHE A CA 1
ATOM 5056 C C . PHE A 1 640 ? 5.734 -1.047 51.277 1.00 93.38 640 PHE A C 1
ATOM 5058 O O . PHE A 1 640 ? 5.564 -2.265 51.362 1.00 93.38 640 PHE A O 1
ATOM 5065 N N . ILE A 1 641 ? 5.610 -0.404 50.111 1.00 94.31 641 ILE A N 1
ATOM 5066 C CA . ILE A 1 641 ? 5.237 -1.085 48.858 1.00 94.31 641 ILE A CA 1
ATOM 5067 C C . ILE A 1 641 ? 6.330 -2.056 48.423 1.00 94.31 641 ILE A C 1
ATOM 5069 O O . ILE A 1 641 ? 6.031 -3.169 47.987 1.00 94.31 641 ILE A O 1
ATOM 5073 N N . LYS A 1 642 ? 7.606 -1.688 48.596 1.00 94.38 642 LYS A N 1
ATOM 5074 C CA . LYS A 1 642 ? 8.732 -2.579 48.291 1.00 94.38 642 LYS A CA 1
ATOM 5075 C C . LYS A 1 642 ? 8.636 -3.907 49.057 1.00 94.38 642 LYS A C 1
ATOM 5077 O O . LYS A 1 642 ? 8.913 -4.951 48.465 1.00 94.38 642 LYS A O 1
ATOM 5082 N N . LYS A 1 643 ? 8.195 -3.903 50.325 1.00 92.75 643 LYS A N 1
ATOM 5083 C CA . LYS A 1 643 ? 7.962 -5.139 51.106 1.00 92.75 643 LYS A CA 1
ATOM 5084 C C . LYS A 1 643 ? 6.918 -6.047 50.442 1.00 92.75 643 LYS A C 1
ATOM 5086 O O . LYS A 1 643 ? 7.124 -7.256 50.389 1.00 92.75 643 LYS A O 1
ATOM 5091 N N . ILE A 1 644 ? 5.841 -5.479 49.895 1.00 94.00 644 ILE A N 1
ATOM 5092 C CA . ILE A 1 644 ? 4.794 -6.228 49.178 1.00 94.00 644 ILE A CA 1
ATOM 5093 C C . ILE A 1 644 ? 5.328 -6.769 47.844 1.00 94.00 644 ILE A C 1
ATOM 5095 O O . ILE A 1 644 ? 5.180 -7.956 47.549 1.00 94.00 644 ILE A O 1
ATOM 5099 N N . MET A 1 645 ? 6.015 -5.930 47.063 1.00 93.50 645 MET A N 1
ATOM 5100 C CA . MET A 1 645 ? 6.584 -6.312 45.763 1.00 93.50 645 MET A CA 1
ATOM 5101 C C . MET A 1 645 ? 7.607 -7.453 45.874 1.00 93.50 645 MET A C 1
ATOM 5103 O O . MET A 1 645 ? 7.693 -8.294 44.979 1.00 93.50 645 MET A O 1
ATOM 5107 N N . LEU A 1 646 ? 8.340 -7.524 46.988 1.00 92.69 646 LEU A N 1
ATOM 5108 C CA . LEU A 1 646 ? 9.332 -8.569 47.265 1.00 92.69 646 LEU A CA 1
ATOM 5109 C C . LEU A 1 646 ? 8.787 -9.776 48.038 1.00 92.69 646 LEU A C 1
ATOM 5111 O O . LEU A 1 646 ? 9.515 -10.749 48.240 1.00 92.69 646 LEU A O 1
ATOM 5115 N N . ASN A 1 647 ? 7.526 -9.743 48.470 1.00 94.00 647 ASN A N 1
ATOM 5116 C CA . ASN A 1 647 ? 6.935 -10.853 49.203 1.00 94.00 647 ASN A CA 1
ATOM 5117 C C . ASN A 1 647 ? 6.760 -12.069 48.278 1.00 94.00 647 ASN A C 1
ATOM 5119 O O . ASN A 1 647 ? 5.951 -12.041 47.349 1.00 94.00 647 ASN A O 1
ATOM 5123 N N . GLN A 1 648 ? 7.502 -13.143 48.557 1.00 93.75 648 GLN A N 1
ATOM 5124 C CA . GLN A 1 648 ? 7.495 -14.375 47.760 1.00 93.75 648 GLN A CA 1
ATOM 5125 C C . GLN A 1 648 ? 6.175 -15.153 47.857 1.00 93.75 648 GLN A C 1
ATOM 5127 O O . GLN A 1 648 ? 5.866 -15.949 46.977 1.00 93.75 648 GLN A O 1
ATOM 5132 N N . GLY A 1 649 ? 5.376 -14.913 48.901 1.00 93.62 649 GLY A N 1
ATOM 5133 C CA . GLY A 1 649 ? 4.057 -15.526 49.068 1.00 93.62 649 GLY A CA 1
ATOM 5134 C C . GLY A 1 649 ? 2.943 -14.853 48.262 1.00 93.62 649 GLY A C 1
ATOM 5135 O O . GLY A 1 649 ? 1.829 -15.370 48.244 1.00 93.62 649 GLY A O 1
ATOM 5136 N N . ILE A 1 650 ? 3.221 -13.712 47.619 1.00 96.06 650 ILE A N 1
ATOM 5137 C CA . ILE A 1 650 ? 2.236 -12.921 46.874 1.00 96.06 650 ILE A CA 1
ATOM 5138 C C . ILE A 1 650 ? 2.679 -12.836 45.414 1.00 96.06 650 ILE A C 1
ATOM 5140 O O . ILE A 1 650 ? 3.723 -12.260 45.120 1.00 96.06 650 ILE A O 1
ATOM 5144 N N . THR A 1 651 ? 1.889 -13.352 44.477 1.00 96.19 651 THR A N 1
ATOM 5145 C CA . THR A 1 651 ? 2.159 -13.182 43.037 1.00 96.19 651 THR A CA 1
ATOM 5146 C C . THR A 1 651 ? 1.768 -11.782 42.575 1.00 96.19 651 THR A C 1
ATOM 5148 O O . THR A 1 651 ? 0.664 -11.327 42.860 1.00 96.19 651 THR A O 1
ATOM 5151 N N . LYS A 1 652 ? 2.660 -11.087 41.863 1.00 97.00 652 LYS A N 1
ATOM 5152 C CA . LYS A 1 652 ? 2.374 -9.772 41.274 1.00 97.00 652 LYS A CA 1
ATOM 5153 C C . LYS A 1 652 ? 1.933 -9.960 39.826 1.00 97.00 652 LYS A C 1
ATOM 5155 O O . LYS A 1 652 ? 2.728 -10.371 38.982 1.00 97.00 652 LYS A O 1
ATOM 5160 N N . VAL A 1 653 ? 0.664 -9.699 39.557 1.00 97.38 653 VAL A N 1
ATOM 5161 C CA . VAL A 1 653 ? 0.048 -9.849 38.240 1.00 97.38 653 VAL A CA 1
ATOM 5162 C C . VAL A 1 653 ? 0.136 -8.523 37.501 1.00 97.38 653 VAL A C 1
ATOM 5164 O O . VAL A 1 653 ? -0.367 -7.522 37.994 1.00 97.38 653 VAL A O 1
ATOM 5167 N N . PHE A 1 654 ? 0.722 -8.545 36.310 1.00 96.50 654 PHE A N 1
ATOM 5168 C CA . PHE A 1 654 ? 0.856 -7.401 35.412 1.00 96.50 654 PHE A CA 1
ATOM 5169 C C . PHE A 1 654 ? 0.297 -7.738 34.018 1.00 96.50 654 PHE A C 1
ATOM 5171 O O . PHE A 1 654 ? -0.016 -8.896 33.706 1.00 96.50 654 PHE A O 1
ATOM 5178 N N . HIS A 1 655 ? 0.220 -6.743 33.137 1.00 93.75 655 HIS A N 1
ATOM 5179 C CA . HIS A 1 655 ? -0.001 -6.946 31.707 1.00 93.75 655 HIS A CA 1
ATOM 5180 C C . HIS A 1 655 ? 1.126 -6.297 30.896 1.00 93.75 655 HIS A C 1
ATOM 5182 O O . HIS A 1 655 ? 1.274 -5.084 30.942 1.00 93.75 655 HIS A O 1
ATOM 5188 N N . SER A 1 656 ? 1.890 -7.071 30.114 1.00 92.81 656 SER A N 1
ATOM 5189 C CA . SER A 1 656 ? 3.017 -6.545 29.321 1.00 92.81 656 SER A CA 1
ATOM 5190 C C . SER A 1 656 ? 4.066 -5.801 30.177 1.00 92.81 656 SER A C 1
ATOM 5192 O O . SER A 1 656 ? 4.536 -4.712 29.836 1.00 92.81 656 SER A O 1
ATOM 5194 N N . CYS A 1 657 ? 4.498 -6.433 31.263 1.00 92.31 657 CYS A N 1
ATOM 5195 C CA . CYS A 1 657 ? 5.144 -5.822 32.427 1.00 92.31 657 CYS A CA 1
ATOM 5196 C C . CYS A 1 657 ? 6.578 -5.312 32.230 1.00 92.31 657 CYS A C 1
ATOM 5198 O O . CYS A 1 657 ? 7.219 -4.856 33.177 1.00 92.31 657 CYS A O 1
ATOM 5200 N N . ARG A 1 658 ? 7.155 -5.424 31.027 1.00 91.38 658 ARG A N 1
ATOM 5201 C CA . ARG A 1 658 ? 8.583 -5.131 30.814 1.00 91.38 658 ARG A CA 1
ATOM 5202 C C . ARG A 1 658 ? 8.927 -3.679 31.144 1.00 91.38 658 ARG A C 1
ATOM 5204 O O . ARG A 1 658 ? 9.959 -3.433 31.761 1.00 91.38 658 ARG A O 1
ATOM 5211 N N . GLN A 1 659 ? 8.088 -2.731 30.736 1.00 90.88 659 GLN A N 1
ATOM 5212 C CA . GLN A 1 659 ? 8.341 -1.315 31.011 1.00 90.88 659 GLN A CA 1
ATOM 5213 C C . GLN A 1 659 ? 7.995 -0.947 32.460 1.00 90.88 659 GLN A C 1
ATOM 5215 O O . GLN A 1 659 ? 8.717 -0.158 33.071 1.00 90.88 659 GLN A O 1
ATOM 5220 N N . ASP A 1 660 ? 6.977 -1.584 33.042 1.00 92.94 660 ASP A N 1
ATOM 5221 C CA . ASP A 1 660 ? 6.653 -1.457 34.464 1.00 92.94 660 ASP A CA 1
ATOM 5222 C C . ASP A 1 660 ? 7.836 -1.888 35.327 1.00 92.94 660 ASP A C 1
ATOM 5224 O O . ASP A 1 660 ? 8.276 -1.135 36.192 1.00 92.94 660 ASP A O 1
ATOM 5228 N N . ILE A 1 661 ? 8.437 -3.046 35.032 1.00 92.56 661 ILE A N 1
ATOM 5229 C CA . ILE A 1 661 ? 9.639 -3.534 35.719 1.00 92.56 661 ILE A CA 1
ATOM 5230 C C . ILE A 1 661 ? 10.797 -2.539 35.574 1.00 92.56 661 ILE A C 1
ATOM 5232 O O . ILE A 1 661 ? 11.451 -2.242 36.574 1.00 92.56 661 ILE A O 1
ATOM 5236 N N . GLU A 1 662 ? 11.049 -2.002 34.371 1.00 90.69 662 GLU A N 1
ATOM 5237 C CA . GLU A 1 662 ? 12.090 -0.980 34.160 1.00 90.69 662 GLU A CA 1
ATOM 5238 C C . GLU A 1 662 ? 11.843 0.236 35.064 1.00 90.69 662 GLU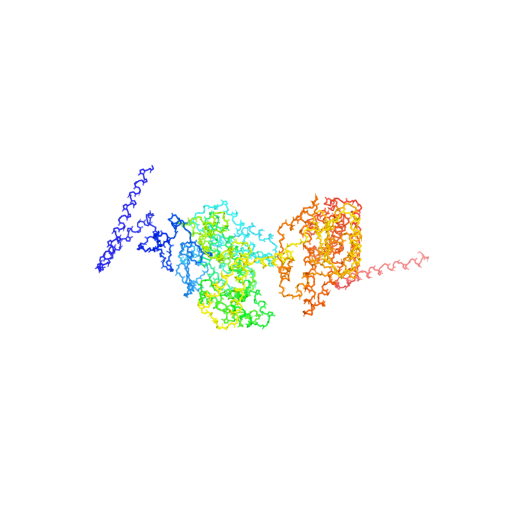 A C 1
ATOM 5240 O O . GLU A 1 662 ? 12.772 0.699 35.727 1.00 90.69 662 GLU A O 1
ATOM 5245 N N . SER A 1 663 ? 10.596 0.714 35.148 1.00 91.94 663 SER A N 1
ATOM 5246 C CA . SER A 1 663 ? 10.219 1.865 35.973 1.00 91.94 663 SER A CA 1
ATOM 5247 C C . SER A 1 663 ? 10.329 1.586 37.478 1.00 91.94 663 SER A C 1
ATOM 5249 O O . SER A 1 663 ? 10.920 2.388 38.207 1.00 91.94 663 SER A O 1
ATOM 5251 N N . LEU A 1 664 ? 9.877 0.422 37.947 1.00 92.12 664 LEU A N 1
ATOM 5252 C CA . LEU A 1 664 ? 9.973 -0.002 39.345 1.00 92.12 664 LEU A CA 1
ATOM 5253 C C . LEU A 1 664 ? 11.429 -0.210 39.773 1.00 92.12 664 LEU A C 1
ATOM 5255 O O . LEU A 1 664 ? 11.806 0.148 40.892 1.00 92.12 664 LEU A O 1
ATOM 5259 N N . LEU A 1 665 ? 12.277 -0.720 38.876 1.00 90.88 665 LEU A N 1
ATOM 5260 C CA . LEU A 1 665 ? 13.703 -0.909 39.130 1.00 90.88 665 LEU A CA 1
ATOM 5261 C C . LEU A 1 665 ? 14.404 0.424 39.426 1.00 90.88 665 LEU A C 1
ATOM 5263 O O . LEU A 1 665 ? 15.338 0.451 40.231 1.00 90.88 665 LEU A O 1
ATOM 5267 N N . THR A 1 666 ? 13.938 1.537 38.844 1.00 87.38 666 THR A N 1
ATOM 5268 C CA . THR A 1 666 ? 14.506 2.871 39.109 1.00 87.38 666 THR A CA 1
ATOM 5269 C C . THR A 1 666 ? 14.391 3.266 40.581 1.00 87.38 666 THR A C 1
ATOM 5271 O O . THR A 1 666 ? 15.332 3.863 41.113 1.00 87.38 666 THR A O 1
ATOM 5274 N N . VAL A 1 667 ? 13.305 2.859 41.243 1.00 88.00 667 VAL A N 1
ATOM 5275 C CA . VAL A 1 667 ? 12.987 3.189 42.636 1.00 88.00 667 VAL A CA 1
ATOM 5276 C C . VAL A 1 667 ? 13.453 2.085 43.585 1.00 88.00 667 VAL A C 1
ATOM 5278 O O . VAL A 1 667 ? 14.175 2.348 44.544 1.00 88.00 667 VAL A O 1
ATOM 5281 N N . PHE A 1 668 ? 13.093 0.830 43.316 1.00 89.50 668 PHE A N 1
ATOM 5282 C CA . PHE A 1 668 ? 13.308 -0.269 44.258 1.00 89.50 668 PHE A CA 1
ATOM 5283 C C . PHE A 1 668 ? 14.677 -0.934 44.150 1.00 89.50 668 PHE A C 1
ATOM 5285 O O . PHE A 1 668 ? 15.089 -1.598 45.109 1.00 89.50 668 PHE A O 1
ATOM 5292 N N . LYS A 1 669 ? 15.382 -0.764 43.021 1.00 87.56 669 LYS A N 1
ATOM 5293 C CA . LYS A 1 669 ? 16.667 -1.423 42.706 1.00 87.56 669 LYS A CA 1
ATOM 5294 C C . LYS A 1 669 ? 16.613 -2.960 42.744 1.00 87.56 669 LYS A C 1
ATOM 5296 O O . LYS A 1 669 ? 17.637 -3.618 42.879 1.00 87.56 669 LYS A O 1
ATOM 5301 N N . CYS A 1 670 ? 15.418 -3.530 42.641 1.00 87.50 670 CYS A N 1
ATOM 5302 C CA . CYS A 1 670 ? 15.152 -4.963 42.567 1.00 87.50 670 CYS A CA 1
ATOM 5303 C C . CYS A 1 670 ? 13.888 -5.197 41.730 1.00 87.50 670 CYS A C 1
ATOM 5305 O O . CYS A 1 670 ? 13.094 -4.273 41.540 1.00 87.50 670 CYS A O 1
ATOM 5307 N N . ILE A 1 671 ? 13.724 -6.417 41.220 1.00 89.81 671 ILE A N 1
ATOM 5308 C CA . ILE A 1 671 ? 12.564 -6.817 40.417 1.00 89.81 671 ILE A CA 1
ATOM 5309 C C . ILE A 1 671 ? 11.531 -7.473 41.343 1.00 89.81 671 ILE A C 1
ATOM 5311 O O . ILE A 1 671 ? 11.924 -8.301 42.169 1.00 89.81 671 ILE A O 1
ATOM 5315 N N . PRO A 1 672 ? 10.234 -7.123 41.248 1.00 91.19 672 PRO A N 1
ATOM 5316 C CA . PRO A 1 672 ? 9.189 -7.836 41.974 1.00 91.19 672 PRO A CA 1
ATOM 5317 C C . PRO A 1 672 ? 9.190 -9.318 41.593 1.00 91.19 672 PRO A C 1
ATOM 5319 O O . PRO A 1 672 ? 9.275 -9.657 40.421 1.00 91.19 672 PRO A O 1
ATOM 5322 N N . THR A 1 673 ? 9.075 -10.218 42.562 1.00 89.62 673 THR A N 1
ATOM 5323 C CA . THR A 1 673 ? 9.015 -11.668 42.295 1.00 89.62 673 THR A CA 1
ATOM 5324 C C . THR A 1 673 ? 8.165 -12.356 43.359 1.00 89.62 673 THR A C 1
ATOM 5326 O O . THR A 1 673 ? 8.294 -11.970 44.526 1.00 89.62 673 THR A O 1
ATOM 5329 N N . PRO A 1 674 ? 7.307 -13.335 43.021 1.00 94.19 674 PRO A N 1
ATOM 5330 C CA . PRO A 1 674 ? 7.028 -13.858 41.675 1.00 94.19 674 PRO A CA 1
ATOM 5331 C C . PRO A 1 674 ? 6.107 -12.942 40.842 1.00 94.19 674 PRO A C 1
ATOM 5333 O O . PRO A 1 674 ? 5.264 -12.241 41.405 1.00 94.19 674 PRO A O 1
ATOM 5336 N N . ILE A 1 675 ? 6.269 -12.944 39.512 1.00 95.00 675 ILE A N 1
ATOM 5337 C CA . ILE A 1 675 ? 5.458 -12.166 38.552 1.00 95.00 675 ILE A CA 1
ATOM 5338 C C . ILE A 1 675 ? 4.617 -13.100 37.679 1.00 95.00 675 ILE A C 1
ATOM 5340 O O . ILE A 1 675 ? 5.061 -14.189 37.322 1.00 95.00 675 ILE A O 1
ATOM 5344 N N . PHE A 1 676 ? 3.425 -12.638 37.306 1.00 96.19 676 PHE A N 1
ATOM 5345 C CA . PHE A 1 676 ? 2.592 -13.235 36.268 1.00 96.19 676 PHE A CA 1
ATOM 5346 C C . PHE A 1 676 ? 2.237 -12.174 35.220 1.00 96.19 676 PHE A C 1
ATOM 5348 O O . PHE A 1 676 ? 1.596 -11.179 35.553 1.00 96.19 676 PHE A O 1
ATOM 5355 N N . ASP A 1 677 ? 2.625 -12.379 33.960 1.00 95.56 677 ASP A N 1
ATOM 5356 C CA . ASP A 1 677 ? 2.260 -11.483 32.857 1.00 95.56 677 ASP A CA 1
ATOM 5357 C C . ASP A 1 677 ? 1.062 -12.033 32.071 1.00 95.56 677 ASP A C 1
ATOM 5359 O O . ASP A 1 677 ? 1.139 -13.073 31.412 1.00 95.56 677 ASP A O 1
ATOM 5363 N N . THR A 1 678 ? -0.056 -11.311 32.115 1.00 94.31 678 THR A N 1
ATOM 5364 C CA . THR A 1 678 ? -1.298 -11.722 31.447 1.00 94.31 678 THR A CA 1
ATOM 5365 C C . THR A 1 678 ? -1.234 -11.666 29.919 1.00 94.31 678 THR A C 1
ATOM 5367 O O . THR A 1 678 ? -1.966 -12.415 29.274 1.00 94.31 678 THR A O 1
ATOM 5370 N N . GLN A 1 679 ? -0.367 -10.847 29.313 1.00 92.69 679 GLN A N 1
ATOM 5371 C CA . GLN A 1 679 ? -0.163 -10.851 27.859 1.00 92.69 679 GLN A CA 1
ATOM 5372 C C . GLN A 1 679 ? 0.519 -12.151 27.428 1.00 92.69 679 GLN A C 1
ATOM 5374 O O . GLN A 1 679 ? 0.041 -12.830 26.519 1.00 92.69 679 GLN A O 1
ATOM 5379 N N . VAL A 1 680 ? 1.597 -12.524 28.121 1.00 91.81 680 VAL A N 1
ATOM 5380 C CA . VAL A 1 680 ? 2.332 -13.765 27.839 1.00 91.81 680 VAL A CA 1
ATOM 5381 C C . VAL A 1 680 ? 1.446 -14.981 28.116 1.00 91.81 680 VAL A C 1
ATOM 5383 O O . VAL A 1 680 ? 1.351 -15.879 27.282 1.00 91.81 680 VAL A O 1
ATOM 5386 N N . ALA A 1 681 ? 0.710 -14.983 29.232 1.00 92.56 681 ALA A N 1
ATOM 5387 C CA . ALA A 1 681 ? -0.248 -16.044 29.541 1.00 92.56 681 ALA A CA 1
ATOM 5388 C C . ALA A 1 681 ? -1.330 -16.186 28.455 1.00 92.56 681 ALA A C 1
ATOM 5390 O O . ALA A 1 681 ? -1.638 -17.301 28.032 1.00 92.56 681 ALA A O 1
ATOM 5391 N N . ALA A 1 682 ? -1.878 -15.072 27.956 1.00 91.12 682 ALA A N 1
ATOM 5392 C CA . ALA A 1 682 ? -2.882 -15.086 26.893 1.00 91.12 682 ALA A CA 1
ATOM 5393 C C . ALA A 1 682 ? -2.340 -15.662 25.572 1.00 91.12 682 ALA A C 1
ATOM 5395 O O . ALA A 1 682 ? -3.066 -16.400 24.901 1.00 91.12 682 ALA A O 1
ATOM 5396 N N . MET A 1 683 ? -1.073 -15.391 25.228 1.00 89.12 683 MET A N 1
ATOM 5397 C CA . MET A 1 683 ? -0.402 -15.979 24.058 1.00 89.12 683 MET A CA 1
ATOM 5398 C C . MET A 1 683 ? -0.248 -17.498 24.173 1.00 89.12 683 MET A C 1
ATOM 5400 O O . MET A 1 683 ? -0.369 -18.210 23.183 1.00 89.12 683 MET A O 1
ATOM 5404 N N . PHE A 1 684 ? -0.030 -18.026 25.378 1.00 87.81 684 PHE A N 1
ATOM 5405 C CA . PHE A 1 684 ? -0.018 -19.473 25.580 1.00 87.81 684 PHE A CA 1
ATOM 5406 C C . PHE A 1 684 ? -1.429 -20.072 25.626 1.00 87.81 684 PHE A C 1
ATOM 5408 O O . PHE A 1 684 ? -1.588 -21.244 25.294 1.00 87.81 684 PHE A O 1
ATOM 5415 N N . CYS A 1 685 ? -2.466 -19.300 25.957 1.00 85.12 685 CYS A N 1
ATOM 5416 C CA . CYS A 1 685 ? -3.846 -19.791 25.984 1.00 85.12 685 CYS A CA 1
ATOM 5417 C C . CYS A 1 685 ? -4.520 -19.886 24.597 1.00 85.12 685 CYS A C 1
ATOM 5419 O O . CYS A 1 685 ? -5.463 -20.667 24.463 1.00 85.12 685 CYS A O 1
ATOM 5421 N N . HIS A 1 686 ? -4.079 -19.136 23.572 1.00 70.19 686 HIS A N 1
ATOM 5422 C CA . HIS A 1 686 ? -4.666 -19.109 22.212 1.00 70.19 686 HIS A CA 1
ATOM 5423 C C . HIS A 1 686 ? -3.617 -18.915 21.095 1.00 70.19 686 HIS A C 1
ATOM 5425 O O . HIS A 1 686 ? -2.535 -18.400 21.342 1.00 70.19 686 HIS A O 1
ATOM 5431 N N . TYR A 1 687 ? -3.939 -19.292 19.847 1.00 53.34 687 TYR A N 1
ATOM 5432 C CA . TYR A 1 687 ? -3.067 -19.096 18.675 1.00 53.34 687 TYR A CA 1
ATOM 5433 C C . TYR A 1 687 ? -3.181 -17.669 18.124 1.00 53.34 687 TYR A C 1
ATOM 5435 O O . TYR A 1 687 ? -3.921 -17.413 17.176 1.00 53.34 687 TYR A O 1
ATOM 5443 N N . TYR A 1 688 ? -2.460 -16.731 18.731 1.00 56.41 688 TYR A N 1
ATOM 5444 C CA . TYR A 1 688 ? -2.262 -15.405 18.151 1.00 56.41 688 TYR A CA 1
ATOM 5445 C C . TYR A 1 688 ? -1.008 -15.390 17.276 1.00 56.41 688 TYR A C 1
ATOM 5447 O O . TYR A 1 688 ? 0.052 -15.838 17.705 1.00 56.41 688 TYR A O 1
ATOM 5455 N N . HIS A 1 689 ? -1.132 -14.857 16.058 1.00 45.91 689 HIS A N 1
ATOM 5456 C CA . HIS A 1 689 ? 0.009 -14.596 15.175 1.00 45.91 689 HIS A CA 1
ATOM 5457 C C . HIS A 1 689 ? 0.740 -13.281 15.527 1.00 45.91 689 HIS A C 1
ATOM 5459 O O . HIS A 1 689 ? 1.880 -13.113 15.114 1.00 45.91 689 HIS A O 1
ATOM 5465 N N . ASP A 1 690 ? 0.127 -12.402 16.340 1.00 55.06 690 ASP A N 1
ATOM 5466 C CA . ASP A 1 690 ? 0.625 -11.061 16.691 1.00 55.06 690 ASP A CA 1
ATOM 5467 C C . ASP A 1 690 ? 0.406 -10.692 18.177 1.00 55.06 690 ASP A C 1
ATOM 5469 O O . ASP A 1 690 ? -0.363 -11.332 18.898 1.00 55.06 690 ASP A O 1
ATOM 5473 N N . PHE A 1 691 ? 1.058 -9.614 18.635 1.00 65.69 691 PHE A N 1
ATOM 5474 C CA . PHE A 1 691 ? 0.898 -9.032 19.978 1.00 65.69 691 PHE A CA 1
ATOM 5475 C C . PHE A 1 691 ? -0.556 -8.610 20.275 1.00 65.69 691 PHE A C 1
ATOM 5477 O O . PHE A 1 691 ? -1.158 -7.863 19.502 1.00 65.69 691 PHE A O 1
ATOM 5484 N N . ILE A 1 692 ? -1.095 -8.994 21.442 1.00 77.50 692 ILE A N 1
ATOM 5485 C CA . ILE A 1 692 ? -2.442 -8.602 21.896 1.00 77.50 692 ILE A CA 1
ATOM 5486 C C . ILE A 1 692 ? -2.389 -7.543 23.009 1.00 77.50 692 ILE A C 1
ATOM 5488 O O . ILE A 1 692 ? -1.627 -7.659 23.968 1.00 77.50 692 ILE A O 1
ATOM 5492 N N . GLY A 1 693 ? -3.194 -6.486 22.878 1.00 84.88 693 GLY A N 1
ATOM 5493 C CA . GLY A 1 693 ? -3.290 -5.415 23.876 1.00 84.88 693 GLY A CA 1
ATOM 5494 C C . GLY A 1 693 ? -4.301 -5.710 24.989 1.00 84.88 693 GLY A C 1
ATOM 5495 O O . GLY A 1 693 ? -5.296 -6.398 24.759 1.00 84.88 693 GLY A O 1
ATOM 5496 N N . TYR A 1 694 ? -4.097 -5.115 26.168 1.00 85.81 694 TYR A N 1
ATOM 5497 C CA . TYR A 1 694 ? -4.894 -5.348 27.382 1.00 85.81 694 TYR A CA 1
ATOM 5498 C C . TYR A 1 694 ? -6.411 -5.299 27.173 1.00 85.81 694 TYR A C 1
ATOM 5500 O O . TYR A 1 694 ? -7.110 -6.246 27.522 1.00 85.81 694 TYR A O 1
ATOM 5508 N N . SER A 1 695 ? -6.926 -4.240 26.534 1.00 84.25 695 SER A N 1
ATOM 5509 C CA . SER A 1 695 ? -8.371 -4.079 26.310 1.00 84.25 695 SER A CA 1
ATOM 5510 C C . SER A 1 695 ? -8.972 -5.230 25.510 1.00 84.25 695 SER A C 1
ATOM 5512 O O . SER A 1 695 ? -10.111 -5.604 25.754 1.00 84.25 695 SER A O 1
ATOM 5514 N N . LYS A 1 696 ? -8.209 -5.807 24.572 1.00 85.75 696 LYS A N 1
ATOM 5515 C CA . LYS A 1 696 ? -8.656 -6.937 23.754 1.00 85.75 696 LYS A CA 1
ATOM 5516 C C . LYS A 1 696 ? -8.650 -8.245 24.532 1.00 85.75 696 LYS A C 1
ATOM 5518 O O . LYS A 1 696 ? -9.567 -9.038 24.356 1.00 85.75 696 LYS A O 1
ATOM 5523 N N . VAL A 1 697 ? -7.678 -8.441 25.422 1.00 85.56 697 VAL A N 1
ATOM 5524 C CA . VAL A 1 697 ? -7.654 -9.606 26.319 1.00 85.56 697 VAL A CA 1
ATOM 5525 C C . VAL A 1 697 ? -8.823 -9.546 27.309 1.00 85.56 697 VAL A C 1
ATOM 5527 O O . VAL A 1 697 ? -9.532 -10.535 27.483 1.00 85.56 697 VAL A O 1
ATOM 5530 N N . VAL A 1 698 ? -9.082 -8.381 27.908 1.00 85.50 698 VAL A N 1
ATOM 5531 C CA . VAL A 1 698 ? -10.220 -8.180 28.822 1.00 85.50 698 VAL A CA 1
ATOM 5532 C C . VAL A 1 698 ? -11.558 -8.358 28.094 1.00 85.50 698 VAL A C 1
ATOM 5534 O O . VAL A 1 698 ? -12.412 -9.109 28.563 1.00 85.50 698 VAL A O 1
ATOM 5537 N N . GLU A 1 699 ? -11.724 -7.755 26.913 1.00 84.75 699 GLU A N 1
ATOM 5538 C CA . GLU A 1 699 ? -12.927 -7.920 26.084 1.00 84.75 699 GLU A CA 1
ATOM 5539 C C . GLU A 1 699 ? -13.170 -9.392 25.736 1.00 84.75 699 GLU A C 1
ATOM 5541 O O . GLU A 1 699 ? -14.289 -9.880 25.856 1.00 84.75 699 GLU A O 1
ATOM 5546 N N . GLN A 1 700 ? -12.122 -10.127 25.370 1.00 82.81 700 GLN A N 1
ATOM 5547 C CA . GLN A 1 700 ? -12.238 -11.531 24.998 1.00 82.81 700 GLN A CA 1
ATOM 5548 C C . GLN A 1 700 ? -12.619 -12.433 26.178 1.00 82.81 700 GLN A C 1
ATOM 5550 O O . GLN A 1 700 ? -13.512 -13.269 26.046 1.00 82.81 700 GLN A O 1
ATOM 5555 N N . TYR A 1 701 ? -11.914 -12.320 27.307 1.00 81.12 701 TYR A N 1
ATOM 5556 C CA . TYR A 1 701 ? -12.063 -13.268 28.417 1.00 81.12 701 TYR A CA 1
ATOM 5557 C C . TYR A 1 701 ? -13.153 -12.871 29.415 1.00 81.12 701 TYR A C 1
ATOM 5559 O O . TYR A 1 701 ? -13.713 -13.747 30.069 1.00 81.12 701 TYR A O 1
ATOM 5567 N N . GLN A 1 702 ? -13.474 -11.580 29.527 1.00 79.94 702 GLN A N 1
ATOM 5568 C CA . GLN A 1 702 ? -14.486 -11.071 30.460 1.00 79.94 702 GLN A CA 1
ATOM 5569 C C . GLN A 1 702 ? -15.716 -10.485 29.751 1.00 79.94 702 GLN A C 1
ATOM 5571 O O . GLN A 1 702 ? -16.733 -10.247 30.403 1.00 79.94 702 GLN A O 1
ATOM 5576 N N . GLY A 1 703 ? -15.660 -10.244 28.434 1.00 74.50 703 GLY A N 1
ATOM 5577 C CA . GLY A 1 703 ? -16.740 -9.573 27.701 1.00 74.50 703 GLY A CA 1
ATOM 5578 C C . GLY A 1 703 ? -16.859 -8.078 28.018 1.00 74.50 703 GLY A C 1
ATOM 5579 O O . GLY A 1 703 ? -17.888 -7.476 27.717 1.00 74.50 703 GLY A O 1
ATOM 5580 N N . VAL A 1 704 ? -15.846 -7.485 28.662 1.00 77.38 704 VAL A N 1
ATOM 5581 C CA . VAL A 1 704 ? -15.845 -6.080 29.096 1.00 77.38 704 VAL A CA 1
ATOM 5582 C C . VAL A 1 704 ? -15.069 -5.228 28.094 1.00 77.38 704 VAL A C 1
ATOM 5584 O O . VAL A 1 704 ? -13.881 -5.441 27.867 1.00 77.38 704 VAL A O 1
ATOM 5587 N N . VAL A 1 705 ? -15.728 -4.228 27.508 1.00 76.81 705 VAL A N 1
ATOM 5588 C CA . VAL A 1 705 ? -15.084 -3.259 26.611 1.00 76.81 705 VAL A CA 1
ATOM 5589 C C . VAL A 1 705 ? -14.567 -2.083 27.435 1.00 76.81 705 VAL A C 1
ATOM 5591 O O . VAL A 1 705 ? -15.351 -1.303 27.971 1.00 76.81 705 VAL A O 1
ATOM 5594 N N . LEU A 1 706 ? -13.244 -1.944 27.523 1.00 73.75 706 LEU A N 1
ATOM 5595 C CA . LEU A 1 706 ? -12.602 -0.828 28.222 1.00 73.75 706 LEU A CA 1
ATOM 5596 C C . LEU A 1 706 ? -12.509 0.405 27.307 1.00 73.75 706 LEU A C 1
ATOM 5598 O O . LEU A 1 706 ? -11.851 0.359 26.264 1.00 73.75 706 LEU A O 1
ATOM 5602 N N . ASP A 1 707 ? -13.120 1.525 27.705 1.00 65.38 707 ASP A N 1
ATOM 5603 C CA . ASP A 1 707 ? -12.965 2.814 27.016 1.00 65.38 707 ASP A CA 1
ATOM 5604 C C . ASP A 1 707 ? -11.609 3.449 27.372 1.00 65.38 707 ASP A C 1
ATOM 5606 O O . ASP A 1 707 ? -11.455 4.130 28.385 1.00 65.38 707 ASP A O 1
ATOM 5610 N N . LYS A 1 708 ? -10.594 3.211 26.531 1.00 64.19 708 LYS A N 1
ATOM 5611 C CA . LYS A 1 708 ? -9.230 3.742 26.722 1.00 64.19 708 LYS A CA 1
ATOM 5612 C C . LYS A 1 708 ? -8.980 5.096 26.042 1.00 64.19 708 LYS A C 1
ATOM 5614 O O . LYS A 1 708 ? -7.835 5.545 25.992 1.00 64.19 708 LYS A O 1
ATOM 5619 N N . ILE A 1 709 ? -9.994 5.759 25.480 1.00 57.88 709 ILE A N 1
ATOM 5620 C CA . ILE A 1 709 ? -9.766 6.916 24.592 1.00 57.88 709 ILE A CA 1
ATOM 5621 C C . ILE A 1 709 ? -9.370 8.177 25.373 1.00 57.88 709 ILE A C 1
ATOM 5623 O O . ILE A 1 709 ? -8.587 8.986 24.876 1.00 57.88 709 ILE A O 1
ATOM 5627 N N . LYS A 1 710 ? -9.867 8.347 26.602 1.00 58.56 710 LYS A N 1
ATOM 5628 C CA . LYS A 1 710 ? -9.756 9.628 27.318 1.00 58.56 710 LYS A CA 1
ATOM 5629 C C . LYS A 1 710 ? -8.400 9.891 27.982 1.00 58.56 710 LYS A C 1
ATOM 5631 O O . LYS A 1 710 ? -8.036 11.056 28.095 1.00 58.56 710 LYS A O 1
ATOM 5636 N N . ALA A 1 711 ? -7.640 8.859 28.373 1.00 59.94 711 ALA A N 1
ATOM 5637 C CA . ALA A 1 711 ? -6.438 9.039 29.204 1.00 59.94 711 ALA A CA 1
ATOM 5638 C C . ALA A 1 711 ? -5.133 8.402 28.676 1.00 59.94 711 ALA A C 1
ATOM 5640 O O . ALA A 1 711 ? -4.080 8.633 29.267 1.00 59.94 711 ALA A O 1
ATOM 5641 N N . LYS A 1 712 ? -5.150 7.694 27.536 1.00 58.44 712 LYS A N 1
ATOM 5642 C CA . LYS A 1 712 ? -3.993 6.947 26.987 1.00 58.44 712 LYS A CA 1
ATOM 5643 C C . LYS A 1 712 ? -2.729 7.783 26.694 1.00 58.44 712 LYS A C 1
ATOM 5645 O O . LYS A 1 712 ? -1.647 7.222 26.600 1.00 58.44 712 LYS A O 1
ATOM 5650 N N . ASN A 1 713 ? -2.852 9.105 26.546 1.00 66.44 713 ASN A N 1
ATOM 5651 C CA . ASN A 1 713 ? -1.733 10.034 26.308 1.00 66.44 713 ASN A CA 1
ATOM 5652 C C . ASN A 1 713 ? -1.676 11.152 27.367 1.00 66.44 713 ASN A C 1
ATOM 5654 O O . ASN A 1 713 ? -1.334 12.295 27.053 1.00 66.44 713 ASN A O 1
ATOM 5658 N N . SER A 1 714 ? -2.089 10.857 28.601 1.00 79.50 714 SER A N 1
ATOM 5659 C CA . SER A 1 714 ? -2.105 11.852 29.676 1.00 79.50 714 SER A CA 1
ATOM 5660 C C . SER A 1 714 ? -0.694 12.205 30.141 1.00 79.50 714 SER A C 1
ATOM 5662 O O . SER A 1 714 ? 0.191 11.356 30.207 1.00 79.50 714 SER A O 1
ATOM 5664 N N . ASP A 1 715 ? -0.490 13.465 30.520 1.00 86.50 715 ASP A N 1
ATOM 5665 C CA . ASP A 1 715 ? 0.721 13.867 31.232 1.00 86.50 715 ASP A CA 1
ATOM 5666 C C . ASP A 1 715 ? 0.612 13.454 32.708 1.00 86.50 715 ASP A C 1
ATOM 5668 O O . ASP A 1 715 ? -0.018 14.137 33.523 1.00 86.50 715 ASP A O 1
ATOM 5672 N N . TRP A 1 716 ? 1.231 12.324 33.051 1.00 89.62 716 TRP A N 1
ATOM 5673 C CA . TRP A 1 716 ? 1.253 11.773 34.408 1.00 89.62 716 TRP A CA 1
ATOM 5674 C C . TRP A 1 716 ? 2.130 12.550 35.394 1.00 89.62 716 TRP A C 1
ATOM 5676 O O . TRP A 1 716 ? 2.102 12.242 36.586 1.00 89.62 716 TRP A O 1
ATOM 5686 N N . LEU A 1 717 ? 2.866 13.578 34.949 1.00 89.19 717 LEU A N 1
ATOM 5687 C CA . LEU A 1 717 ? 3.574 14.502 35.845 1.00 89.19 717 LEU A CA 1
ATOM 5688 C C . LEU A 1 717 ? 2.672 15.636 36.342 1.00 89.19 717 LEU A C 1
ATOM 5690 O O . LEU A 1 717 ? 3.004 16.294 37.330 1.00 89.19 717 LEU A O 1
ATOM 5694 N N . ARG A 1 718 ? 1.542 15.891 35.674 1.00 88.12 718 ARG A N 1
ATOM 5695 C CA . ARG A 1 718 ? 0.644 16.988 36.036 1.00 88.12 718 ARG A CA 1
ATOM 5696 C C . ARG A 1 718 ? -0.071 16.686 37.354 1.00 88.12 718 ARG A C 1
ATOM 5698 O O . ARG A 1 718 ? -0.603 15.593 37.552 1.00 88.12 718 ARG A O 1
ATOM 5705 N N . ARG A 1 719 ? -0.103 17.671 38.256 1.00 90.19 719 ARG A N 1
ATOM 5706 C CA . ARG A 1 719 ? -0.863 17.628 39.514 1.00 90.19 719 ARG A CA 1
ATOM 5707 C C . ARG A 1 719 ? -1.763 18.866 39.655 1.00 90.19 719 ARG A C 1
ATOM 5709 O O . ARG A 1 719 ? -1.352 19.940 39.209 1.00 90.19 719 ARG A O 1
ATOM 5716 N N . PRO A 1 720 ? -2.967 18.737 40.254 1.00 88.88 720 PRO A N 1
ATOM 5717 C CA . PRO A 1 720 ? -3.579 17.494 40.745 1.00 88.88 720 PRO A CA 1
ATOM 5718 C C . PRO A 1 720 ? -3.986 16.548 39.601 1.00 88.88 720 PRO A C 1
ATOM 5720 O O . PRO A 1 720 ? -4.180 16.992 38.468 1.00 88.88 720 PRO A O 1
ATOM 5723 N N . LEU A 1 721 ? -4.081 15.248 39.895 1.00 87.81 721 LEU A N 1
ATOM 5724 C CA . LEU A 1 721 ? -4.599 14.257 38.948 1.00 87.81 721 LEU A CA 1
ATOM 5725 C C . LEU A 1 721 ? -6.090 14.506 38.710 1.00 87.81 721 LEU A C 1
ATOM 5727 O O . LEU A 1 721 ? -6.845 14.772 39.646 1.00 87.81 721 LEU A O 1
ATOM 5731 N N . SER A 1 722 ? -6.514 14.429 37.452 1.00 87.00 722 SER A N 1
ATOM 5732 C CA . SER A 1 722 ? -7.934 14.512 37.108 1.00 87.00 722 SER A CA 1
ATOM 5733 C C . SER A 1 722 ? -8.678 13.239 37.517 1.00 87.00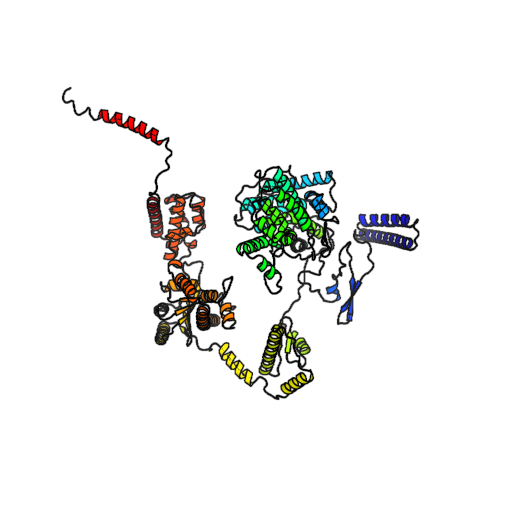 722 SER A C 1
ATOM 5735 O O . SER A 1 722 ? -8.085 12.165 37.621 1.00 87.00 722 SER A O 1
ATOM 5737 N N . LYS A 1 723 ? -9.999 13.343 37.701 1.00 83.62 723 LYS A N 1
ATOM 5738 C CA . LYS A 1 723 ? -10.842 12.174 37.977 1.00 83.62 723 LYS A CA 1
ATOM 5739 C C . LYS A 1 723 ? -10.710 11.111 36.880 1.00 83.62 723 LYS A C 1
ATOM 5741 O O . LYS A 1 723 ? -10.519 9.950 37.200 1.00 83.62 723 LYS A O 1
ATOM 5746 N N . ASP A 1 724 ? -10.681 11.526 35.614 1.00 82.69 724 ASP A N 1
ATOM 5747 C CA . ASP A 1 724 ? -10.508 10.615 34.477 1.00 82.69 724 ASP A CA 1
ATOM 5748 C C . ASP A 1 724 ? -9.166 9.859 34.520 1.00 82.69 724 ASP A C 1
ATOM 5750 O O . ASP A 1 724 ? -9.109 8.690 34.150 1.00 82.69 724 ASP A O 1
ATOM 5754 N N . GLN A 1 725 ? -8.086 10.495 34.996 1.00 87.00 725 GLN A N 1
ATOM 5755 C CA . GLN A 1 725 ? -6.790 9.829 35.192 1.00 87.00 725 GLN A CA 1
ATOM 5756 C C . GLN A 1 725 ? -6.839 8.790 36.317 1.00 87.00 725 GLN A C 1
ATOM 5758 O O . GLN A 1 725 ? -6.255 7.719 36.176 1.00 87.00 725 GLN A O 1
ATOM 5763 N N . LEU A 1 726 ? -7.525 9.100 37.421 1.00 88.25 726 LEU A N 1
ATOM 5764 C CA . LEU A 1 726 ? -7.683 8.183 38.553 1.00 88.25 726 LEU A CA 1
ATOM 5765 C C . LEU A 1 726 ? -8.582 6.994 38.189 1.00 88.25 726 LEU A C 1
ATOM 5767 O O . LEU A 1 726 ? -8.218 5.851 38.459 1.00 88.25 726 LEU A O 1
ATOM 5771 N N . ASP A 1 727 ? -9.706 7.258 37.520 1.00 84.31 727 ASP A N 1
ATOM 5772 C CA . ASP A 1 727 ? -10.635 6.233 37.040 1.00 84.31 727 ASP A CA 1
ATOM 5773 C C . ASP A 1 727 ? -9.954 5.326 35.999 1.00 84.31 727 ASP A C 1
ATOM 5775 O O . ASP A 1 727 ? -10.106 4.107 36.038 1.00 84.31 727 ASP A O 1
ATOM 5779 N N . TYR A 1 728 ? -9.148 5.891 35.093 1.00 85.38 728 TYR A N 1
ATOM 5780 C CA . TYR A 1 728 ? -8.350 5.105 34.147 1.00 85.38 728 TYR A CA 1
ATOM 5781 C C . TYR A 1 728 ? -7.356 4.186 34.871 1.00 85.38 728 TYR A C 1
ATOM 5783 O O . TYR A 1 728 ? -7.367 2.976 34.653 1.00 85.38 728 TYR A O 1
ATOM 5791 N N . ALA A 1 729 ? -6.551 4.759 35.770 1.00 87.88 729 ALA A N 1
ATOM 5792 C CA . ALA A 1 729 ? -5.520 4.048 36.516 1.00 87.88 729 ALA A CA 1
ATOM 5793 C C . ALA A 1 729 ? -6.095 2.873 37.325 1.00 87.88 729 ALA A C 1
ATOM 5795 O O . ALA A 1 729 ? -5.545 1.774 37.315 1.00 87.88 729 ALA A O 1
ATOM 5796 N N . ILE A 1 730 ? -7.216 3.076 38.024 1.00 88.06 730 ILE A N 1
ATOM 5797 C CA . ILE A 1 730 ? -7.783 2.014 38.859 1.00 88.06 730 ILE A CA 1
ATOM 5798 C C . ILE A 1 730 ? -8.419 0.891 38.035 1.00 88.06 730 ILE A C 1
ATOM 5800 O O . ILE A 1 730 ? -8.295 -0.283 38.392 1.00 88.06 730 ILE A O 1
ATOM 5804 N N . ASN A 1 731 ? -9.064 1.227 36.914 1.00 83.31 731 ASN A N 1
ATOM 5805 C CA . ASN A 1 731 ? -9.709 0.237 36.055 1.00 83.31 731 ASN A CA 1
ATOM 5806 C C . ASN A 1 731 ? -8.694 -0.749 35.458 1.00 83.31 731 ASN A C 1
ATOM 5808 O O . ASN A 1 731 ? -9.023 -1.926 35.281 1.00 83.31 731 ASN A O 1
ATOM 5812 N N . ASP A 1 732 ? -7.456 -0.310 35.211 1.00 84.31 732 ASP A N 1
ATOM 5813 C CA . ASP A 1 732 ? -6.411 -1.177 34.666 1.00 84.31 732 ASP A CA 1
ATOM 5814 C C . ASP A 1 732 ? -5.980 -2.282 35.654 1.00 84.31 732 ASP A C 1
ATOM 5816 O O . ASP A 1 732 ? -5.667 -3.378 35.199 1.00 84.31 732 ASP A O 1
ATOM 5820 N N . VAL A 1 733 ? -6.117 -2.108 36.977 1.00 89.75 733 VAL A N 1
ATOM 5821 C CA . VAL A 1 733 ? -5.821 -3.175 37.965 1.00 89.75 733 VAL A CA 1
ATOM 5822 C C . VAL A 1 733 ? -7.036 -3.977 38.431 1.00 89.75 733 VAL A C 1
ATOM 5824 O O . VAL A 1 733 ? -6.888 -5.137 38.823 1.00 89.75 733 VAL A O 1
ATOM 5827 N N . VAL A 1 734 ? -8.243 -3.405 38.392 1.00 88.56 734 VAL A N 1
ATOM 5828 C CA . VAL A 1 734 ? -9.470 -4.111 38.811 1.00 88.56 734 VAL A CA 1
ATOM 5829 C C . VAL A 1 734 ? -9.759 -5.284 37.876 1.00 88.56 734 VAL A C 1
ATOM 5831 O O . VAL A 1 734 ? -9.866 -6.419 38.332 1.00 88.56 734 VAL A O 1
ATOM 5834 N N . HIS A 1 735 ? -9.788 -5.042 36.564 1.00 87.19 735 HIS A N 1
ATOM 5835 C CA . HIS A 1 735 ? -10.039 -6.104 35.586 1.00 87.19 735 HIS A CA 1
ATOM 5836 C C . HIS A 1 735 ? -8.876 -7.097 35.481 1.00 87.19 735 HIS A C 1
ATOM 5838 O O . HIS A 1 735 ? -9.087 -8.276 35.186 1.00 87.19 735 HIS A O 1
ATOM 5844 N N . LEU A 1 736 ? -7.654 -6.650 35.773 1.00 90.75 736 LEU A N 1
ATOM 5845 C CA . LEU A 1 736 ? -6.457 -7.483 35.746 1.00 90.75 736 LEU A CA 1
ATOM 5846 C C . LEU A 1 736 ? -6.488 -8.558 36.840 1.00 90.75 736 LEU A C 1
ATOM 5848 O O . LEU A 1 736 ? -6.065 -9.690 36.599 1.00 90.75 736 LEU A O 1
ATOM 5852 N N . TYR A 1 737 ? -7.040 -8.225 38.011 1.00 90.94 737 TYR A N 1
ATOM 5853 C CA . TYR A 1 737 ? -7.215 -9.164 39.120 1.00 90.94 737 TYR A CA 1
ATOM 5854 C C . TYR A 1 737 ? -8.101 -10.357 38.728 1.00 90.94 737 TYR A C 1
ATOM 5856 O O . TYR A 1 737 ? -7.751 -11.511 38.988 1.00 90.94 737 TYR A O 1
ATOM 5864 N N . ASP A 1 738 ? -9.218 -10.093 38.050 1.00 87.94 738 ASP A N 1
ATOM 5865 C CA . ASP A 1 738 ? -10.131 -11.141 37.582 1.00 87.94 738 ASP A CA 1
ATOM 5866 C C . ASP A 1 738 ? -9.541 -11.922 36.399 1.00 87.94 738 ASP A C 1
ATOM 5868 O O . ASP A 1 738 ? -9.701 -13.140 36.290 1.00 87.94 738 ASP A O 1
ATOM 5872 N N . LEU A 1 739 ? -8.803 -11.237 35.518 1.00 90.19 739 LEU A N 1
ATOM 5873 C CA . LEU A 1 739 ? -8.206 -11.837 34.327 1.00 90.19 739 LEU A CA 1
ATOM 5874 C C . LEU A 1 739 ? -7.163 -12.905 34.677 1.00 90.19 739 LEU A C 1
ATOM 5876 O O . LEU A 1 739 ? -7.111 -13.947 34.021 1.00 90.19 739 LEU A O 1
ATOM 5880 N N . TYR A 1 740 ? -6.365 -12.670 35.720 1.00 93.38 740 TYR A N 1
ATOM 5881 C CA . TYR A 1 740 ? -5.386 -13.635 36.224 1.00 93.38 740 TYR A CA 1
ATOM 5882 C C . TYR A 1 740 ? -6.002 -15.010 36.488 1.00 93.38 740 TYR A C 1
ATOM 5884 O O . TYR A 1 740 ? -5.455 -16.023 36.054 1.00 93.38 740 TYR A O 1
ATOM 5892 N N . GLN A 1 741 ? -7.155 -15.042 37.159 1.00 90.31 741 GLN A N 1
ATOM 5893 C CA . GLN A 1 741 ? -7.808 -16.288 37.559 1.00 90.31 741 GLN A CA 1
ATOM 5894 C C . GLN A 1 741 ? -8.251 -17.095 36.332 1.00 90.31 741 GLN A C 1
ATOM 5896 O O . GLN A 1 741 ? -8.041 -18.305 36.266 1.00 90.31 741 GLN A O 1
ATOM 5901 N N . ILE A 1 742 ? -8.802 -16.410 35.326 1.00 90.94 742 ILE A N 1
ATOM 5902 C CA . ILE A 1 742 ? -9.249 -17.029 34.073 1.00 90.94 742 ILE A CA 1
ATOM 5903 C C . ILE A 1 742 ? -8.059 -17.608 33.299 1.00 90.94 742 ILE A C 1
ATOM 5905 O O . ILE A 1 742 ? -8.124 -18.737 32.811 1.00 90.94 742 ILE A O 1
ATOM 5909 N N . LEU A 1 743 ? -6.970 -16.843 33.181 1.00 92.56 743 LEU A N 1
ATOM 5910 C CA . LEU A 1 743 ? -5.792 -17.263 32.421 1.00 92.56 743 LEU A CA 1
ATOM 5911 C C . LEU A 1 743 ? -5.016 -18.383 33.118 1.00 92.56 743 LEU A C 1
ATOM 5913 O O . LEU A 1 743 ? -4.535 -19.278 32.430 1.00 92.56 743 LEU A O 1
ATOM 5917 N N . CYS A 1 744 ? -4.934 -18.385 34.452 1.00 92.31 744 CYS A N 1
ATOM 5918 C CA . CYS A 1 744 ? -4.323 -19.493 35.192 1.00 92.31 744 CYS A CA 1
ATOM 5919 C C . CYS A 1 744 ? -5.037 -20.815 34.905 1.00 92.31 744 CYS A C 1
ATOM 5921 O O . CYS A 1 744 ? -4.390 -21.769 34.478 1.00 92.31 744 CYS A O 1
ATOM 5923 N N . ASN A 1 745 ? -6.369 -20.839 35.029 1.00 91.75 745 ASN A N 1
ATOM 5924 C CA . ASN A 1 745 ? -7.159 -22.039 34.746 1.00 91.75 745 ASN A CA 1
ATOM 5925 C C . ASN A 1 745 ? -6.943 -22.524 33.304 1.00 91.75 745 ASN A C 1
ATOM 5927 O O . ASN A 1 745 ? -6.766 -23.712 33.064 1.00 91.75 745 ASN A O 1
ATOM 5931 N N . LYS A 1 746 ? -6.878 -21.603 32.335 1.00 90.12 746 LYS A N 1
ATOM 5932 C CA . LYS A 1 746 ? -6.661 -21.951 30.923 1.00 90.12 746 LYS A CA 1
ATOM 5933 C C . LYS A 1 746 ? -5.254 -22.449 30.610 1.00 90.12 746 LYS A C 1
ATOM 5935 O O . LYS A 1 746 ? -5.096 -23.296 29.732 1.00 90.12 746 LYS A O 1
ATOM 5940 N N . LEU A 1 747 ? -4.225 -21.928 31.275 1.00 92.44 747 LEU A N 1
ATOM 5941 C CA . LEU A 1 747 ? -2.860 -22.442 31.126 1.00 92.44 747 LEU A CA 1
ATOM 5942 C C . LEU A 1 747 ? -2.761 -23.886 31.623 1.00 92.44 747 LEU A C 1
ATOM 5944 O O . LEU A 1 747 ? -2.125 -24.711 30.959 1.00 92.44 747 LEU A O 1
ATOM 5948 N N . GLU A 1 748 ? -3.426 -24.181 32.742 1.00 91.69 748 GLU A N 1
ATOM 5949 C CA . GLU A 1 748 ? -3.523 -25.529 33.303 1.00 91.69 748 GLU A CA 1
ATOM 5950 C C . GLU A 1 748 ? -4.328 -26.460 32.387 1.00 91.69 748 GLU A C 1
ATOM 5952 O O . GLU A 1 748 ? -3.820 -27.513 32.006 1.00 91.69 748 GLU A O 1
ATOM 5957 N N . GLU A 1 749 ? -5.521 -26.047 31.941 1.00 90.00 749 GLU A N 1
ATOM 5958 C CA . GLU A 1 749 ? -6.357 -26.798 30.985 1.00 90.00 749 GLU A CA 1
ATOM 5959 C C . GLU A 1 749 ? -5.594 -27.161 29.700 1.00 90.00 749 GLU A C 1
ATOM 5961 O O . GLU A 1 749 ? -5.750 -28.257 29.161 1.00 90.00 749 GLU A O 1
ATOM 5966 N N . ASN A 1 750 ? -4.744 -26.252 29.214 1.00 87.56 750 ASN A N 1
ATOM 5967 C CA . ASN A 1 750 ? -3.975 -26.440 27.985 1.00 87.56 750 ASN A CA 1
ATOM 5968 C C . ASN A 1 750 ? -2.634 -27.167 28.189 1.00 87.56 750 ASN A C 1
ATOM 5970 O O . ASN A 1 750 ? -1.924 -27.380 27.206 1.00 87.56 750 ASN A O 1
ATOM 5974 N N . ASN A 1 751 ? -2.258 -27.531 29.421 1.00 89.69 751 ASN A N 1
ATOM 5975 C CA . ASN A 1 751 ? -0.947 -28.098 29.767 1.00 89.69 751 ASN A CA 1
ATOM 5976 C C . ASN A 1 751 ? 0.250 -27.234 29.307 1.00 89.69 751 ASN A C 1
ATOM 5978 O O . ASN A 1 751 ? 1.266 -27.760 28.853 1.00 89.69 751 ASN A O 1
ATOM 5982 N N . ARG A 1 752 ? 0.141 -25.900 29.404 1.00 91.38 752 ARG A N 1
ATOM 5983 C CA . ARG A 1 752 ? 1.185 -24.947 28.955 1.00 91.38 752 ARG A CA 1
ATOM 5984 C C . ARG A 1 752 ? 1.853 -24.168 30.090 1.00 91.38 752 ARG A C 1
ATOM 5986 O O . ARG A 1 752 ? 2.648 -23.265 29.836 1.00 91.38 752 ARG A O 1
ATOM 5993 N N . THR A 1 753 ? 1.564 -24.524 31.340 1.00 91.94 753 THR A N 1
ATOM 5994 C CA . THR A 1 753 ? 2.095 -23.843 32.530 1.00 91.94 753 THR A CA 1
ATOM 5995 C C . THR A 1 753 ? 3.625 -23.837 32.580 1.00 91.94 753 THR A C 1
ATOM 5997 O O . THR A 1 753 ? 4.201 -22.813 32.932 1.00 91.94 753 THR A O 1
ATOM 6000 N N . CYS A 1 754 ? 4.295 -24.925 32.179 1.00 90.69 754 CYS A N 1
ATOM 6001 C CA . CYS A 1 754 ? 5.761 -24.993 32.179 1.00 90.69 754 CYS A CA 1
ATOM 6002 C C . CYS A 1 754 ? 6.397 -24.005 31.187 1.00 90.69 754 CYS A C 1
ATOM 6004 O O . CYS A 1 754 ? 7.304 -23.270 31.558 1.00 90.69 754 CYS A O 1
ATOM 6006 N N . TRP A 1 755 ? 5.871 -23.907 29.961 1.00 89.62 755 TRP A N 1
ATOM 6007 C CA . TRP A 1 755 ? 6.375 -22.965 28.951 1.00 89.62 755 TRP A CA 1
ATOM 6008 C C . TRP A 1 755 ? 6.160 -21.512 29.371 1.00 89.62 755 TRP A C 1
ATOM 6010 O O . TRP A 1 755 ? 7.022 -20.659 29.180 1.00 89.62 755 TRP A O 1
ATOM 6020 N N . PHE A 1 756 ? 5.014 -21.234 29.995 1.00 93.62 756 PHE A N 1
ATOM 6021 C CA . PHE A 1 756 ? 4.755 -19.925 30.576 1.00 93.62 756 PHE A CA 1
ATOM 6022 C C . PHE A 1 756 ? 5.756 -19.587 31.697 1.00 93.62 756 PHE A C 1
ATOM 6024 O O . PHE A 1 756 ? 6.251 -18.462 31.749 1.00 93.62 756 PHE A O 1
ATOM 6031 N N . GLN A 1 757 ? 6.080 -20.545 32.572 1.00 91.50 757 GLN A N 1
ATOM 6032 C CA . GLN A 1 757 ? 7.053 -20.350 33.653 1.00 91.50 757 GLN A CA 1
ATOM 6033 C C . GLN A 1 757 ? 8.460 -20.053 33.120 1.00 91.50 757 GLN A C 1
ATOM 6035 O O . GLN A 1 757 ? 9.084 -19.111 33.605 1.00 91.50 757 GLN A O 1
ATOM 6040 N N . GLU A 1 758 ? 8.919 -20.767 32.089 1.00 90.75 758 GLU A N 1
ATOM 6041 C CA . GLU A 1 758 ? 10.206 -20.500 31.425 1.00 90.75 758 GLU A CA 1
ATOM 6042 C C . GLU A 1 758 ? 10.282 -19.056 30.888 1.00 90.75 758 GLU A C 1
ATOM 6044 O O . GLU A 1 758 ? 11.278 -18.350 31.084 1.00 90.75 758 GLU A O 1
ATOM 6049 N N . GLU A 1 759 ? 9.201 -18.559 30.278 1.00 91.44 759 GLU A N 1
ATOM 6050 C CA . GLU A 1 759 ? 9.129 -17.160 29.841 1.00 91.44 759 GLU A CA 1
ATOM 6051 C C . GLU A 1 759 ? 9.119 -16.174 31.020 1.00 91.44 759 GLU A C 1
ATOM 6053 O O . GLU A 1 759 ? 9.770 -15.126 30.955 1.00 91.44 759 GLU A O 1
ATOM 6058 N N . MET A 1 760 ? 8.440 -16.490 32.129 1.00 92.81 760 MET A N 1
ATOM 6059 C CA . MET A 1 760 ? 8.457 -15.632 33.322 1.00 92.81 760 MET A CA 1
ATOM 6060 C C . MET A 1 760 ? 9.850 -15.563 33.960 1.00 92.81 760 MET A C 1
ATOM 6062 O O . MET A 1 760 ? 10.287 -14.468 34.320 1.00 92.81 760 MET A O 1
ATOM 6066 N N . GLU A 1 761 ? 10.582 -16.679 34.034 1.00 90.12 761 GLU A N 1
ATOM 6067 C CA . GLU A 1 761 ? 11.984 -16.718 34.486 1.00 90.12 761 GLU A CA 1
ATOM 6068 C C . GLU A 1 761 ? 12.878 -15.826 33.616 1.00 90.12 761 GLU A C 1
ATOM 6070 O O . GLU A 1 761 ? 13.722 -15.067 34.105 1.00 90.12 761 GLU A O 1
ATOM 6075 N N . SER A 1 762 ? 12.633 -15.855 32.307 1.00 89.44 762 SER A N 1
ATOM 6076 C CA . SER A 1 762 ? 13.299 -15.000 31.333 1.00 89.44 762 SER A CA 1
ATOM 6077 C C . SER A 1 762 ? 12.977 -13.515 31.558 1.00 89.44 762 SER A C 1
ATOM 6079 O O . SER A 1 762 ? 13.864 -12.670 31.396 1.00 89.44 762 SER A O 1
ATOM 6081 N N . ILE A 1 763 ? 11.737 -13.162 31.912 1.00 88.38 763 ILE A N 1
ATOM 6082 C CA . ILE A 1 763 ? 11.312 -11.774 32.167 1.00 88.38 763 ILE A CA 1
ATOM 6083 C C . ILE A 1 763 ? 11.908 -11.226 33.464 1.00 88.38 763 ILE A C 1
ATOM 6085 O O . ILE A 1 763 ? 12.370 -10.091 33.466 1.00 88.38 763 ILE A O 1
ATOM 6089 N N . VAL A 1 764 ? 11.976 -12.009 34.541 1.00 88.44 764 VAL A N 1
ATOM 6090 C CA . VAL A 1 764 ? 12.519 -11.530 35.830 1.00 88.44 764 VAL A CA 1
ATOM 6091 C C . VAL A 1 764 ? 14.051 -11.428 35.858 1.00 88.44 764 VAL A C 1
ATOM 6093 O O . VAL A 1 764 ? 14.635 -11.040 36.871 1.00 88.44 764 VAL A O 1
ATOM 6096 N N . ASN A 1 765 ? 14.732 -11.735 34.749 1.00 88.31 765 ASN A N 1
ATOM 6097 C CA . ASN A 1 765 ? 16.180 -11.598 34.639 1.00 88.31 765 ASN A CA 1
ATOM 6098 C C . ASN A 1 765 ? 16.607 -10.120 34.632 1.00 88.31 765 ASN A C 1
ATOM 6100 O O . ASN A 1 765 ? 16.495 -9.413 33.626 1.00 88.31 765 ASN A O 1
ATOM 6104 N N . ILE A 1 766 ? 17.191 -9.677 35.747 1.00 84.19 766 ILE A N 1
ATOM 6105 C CA . ILE A 1 766 ? 17.616 -8.288 35.962 1.00 84.19 766 ILE A CA 1
ATOM 6106 C C . ILE A 1 766 ? 18.605 -7.762 34.914 1.00 84.19 766 ILE A C 1
ATOM 6108 O O . ILE A 1 766 ? 18.575 -6.576 34.580 1.00 84.19 766 ILE A O 1
ATOM 6112 N N . ASN A 1 767 ? 19.419 -8.637 34.316 1.00 83.12 767 ASN A N 1
ATOM 6113 C CA . ASN A 1 767 ? 20.406 -8.256 33.302 1.00 83.12 767 ASN A CA 1
ATOM 6114 C C . ASN A 1 767 ? 19.766 -7.776 31.988 1.00 83.12 767 ASN A C 1
ATOM 6116 O O . ASN A 1 767 ? 20.439 -7.142 31.179 1.00 83.12 767 ASN A O 1
ATOM 6120 N N . LYS A 1 768 ? 18.470 -8.036 31.762 1.00 84.25 768 LYS A N 1
ATOM 6121 C CA . LYS A 1 768 ? 17.744 -7.490 30.603 1.00 84.25 768 LYS A CA 1
ATOM 6122 C C . LYS A 1 768 ? 17.447 -5.996 30.737 1.00 84.25 768 LYS A C 1
ATOM 6124 O O . LYS A 1 768 ? 17.352 -5.307 29.723 1.00 84.25 768 LYS A O 1
ATOM 6129 N N . TYR A 1 769 ? 17.332 -5.506 31.969 1.00 84.06 769 TYR A N 1
ATOM 6130 C CA . TYR A 1 769 ? 17.010 -4.111 32.286 1.00 84.06 769 TYR A CA 1
ATOM 6131 C C . TYR A 1 769 ? 18.251 -3.307 32.680 1.00 84.06 769 TYR A C 1
ATOM 6133 O O . TYR A 1 769 ? 18.313 -2.099 32.459 1.00 84.06 769 TYR A O 1
ATOM 6141 N N . LEU A 1 770 ? 19.267 -3.975 33.234 1.00 81.12 770 LEU A N 1
ATOM 6142 C CA . LEU A 1 770 ? 20.561 -3.368 33.521 1.00 81.12 770 LEU A CA 1
ATOM 6143 C C . LEU A 1 770 ? 21.440 -3.392 32.273 1.00 81.12 770 LEU A C 1
ATOM 6145 O O . LEU A 1 770 ? 21.994 -4.414 31.877 1.00 81.12 770 LEU A O 1
ATOM 6149 N N . HIS A 1 771 ? 21.581 -2.234 31.642 1.00 81.06 771 HIS A N 1
ATOM 6150 C CA . HIS A 1 771 ? 22.457 -2.082 30.492 1.00 81.06 771 HIS A CA 1
ATOM 6151 C C . HIS A 1 771 ? 23.904 -1.880 30.938 1.00 81.06 771 HIS A C 1
ATOM 6153 O O . HIS A 1 771 ? 24.249 -0.834 31.481 1.00 81.06 771 HIS A O 1
ATOM 6159 N N . SER A 1 772 ? 24.758 -2.866 30.671 1.00 85.31 772 SER A N 1
ATOM 6160 C CA . SER A 1 772 ? 26.204 -2.748 30.873 1.00 85.31 772 SER A CA 1
ATOM 6161 C C . SER A 1 772 ? 26.788 -1.647 29.974 1.00 85.31 772 SER A C 1
ATOM 6163 O O . SER A 1 772 ? 26.667 -1.752 28.746 1.00 85.31 772 SER A O 1
ATOM 6165 N N . PRO A 1 773 ? 27.464 -0.619 30.531 1.00 88.81 773 PRO A N 1
ATOM 6166 C CA . PRO A 1 773 ? 28.168 0.380 29.727 1.00 88.81 773 PRO A CA 1
ATOM 6167 C C . PRO A 1 773 ? 29.172 -0.235 28.746 1.00 88.81 773 PRO A C 1
ATOM 6169 O O . PRO A 1 773 ? 29.261 0.195 27.597 1.00 88.81 773 PRO A O 1
ATOM 6172 N N . LYS A 1 774 ? 29.838 -1.328 29.141 1.00 85.88 774 LYS A N 1
ATOM 6173 C CA . LYS A 1 774 ? 30.824 -2.050 28.315 1.00 85.88 774 LYS A CA 1
ATOM 6174 C C . LYS A 1 774 ? 30.248 -2.660 27.039 1.00 85.88 774 LYS A C 1
ATOM 6176 O O . LYS A 1 774 ? 31.001 -2.945 26.110 1.00 85.88 774 LYS A O 1
ATOM 6181 N N . ASP A 1 775 ? 28.934 -2.866 26.983 1.00 87.38 775 ASP A N 1
ATOM 6182 C CA . ASP A 1 775 ? 28.235 -3.440 25.832 1.00 87.38 775 ASP A CA 1
ATOM 6183 C C . ASP A 1 775 ? 27.526 -2.382 24.973 1.00 87.38 775 ASP A C 1
ATOM 6185 O O . ASP A 1 775 ? 26.970 -2.718 23.926 1.00 87.38 775 ASP A O 1
ATOM 6189 N N . ALA A 1 776 ? 27.560 -1.101 25.363 1.00 87.12 776 ALA A N 1
ATOM 6190 C CA . ALA A 1 776 ? 26.831 -0.029 24.681 1.00 87.12 776 ALA A CA 1
ATOM 6191 C C . ALA A 1 776 ? 27.204 0.103 23.192 1.00 87.12 776 ALA A C 1
ATOM 6193 O O . ALA A 1 776 ? 26.337 0.354 22.353 1.00 87.12 776 ALA A O 1
ATOM 6194 N N . TRP A 1 777 ? 28.470 -0.148 22.852 1.00 85.81 777 TRP A N 1
ATOM 6195 C CA . TRP A 1 777 ? 28.987 -0.098 21.481 1.00 85.81 777 TRP A CA 1
ATOM 6196 C C . TRP A 1 777 ? 28.372 -1.149 20.547 1.00 85.81 777 TRP A C 1
ATOM 6198 O O . TRP A 1 777 ? 28.290 -0.908 19.345 1.00 85.81 777 TRP A O 1
ATOM 6208 N N . LYS A 1 778 ? 27.869 -2.277 21.073 1.00 84.69 778 LYS A N 1
ATOM 6209 C CA . LYS A 1 778 ? 27.207 -3.326 20.270 1.00 84.69 778 LYS A CA 1
ATOM 6210 C C . LYS A 1 778 ? 25.909 -2.836 19.617 1.00 84.69 778 LYS A C 1
ATOM 6212 O O . LYS A 1 778 ? 25.405 -3.462 18.692 1.00 84.69 778 LYS A O 1
ATOM 6217 N N . ARG A 1 779 ? 25.356 -1.712 20.090 1.00 83.19 779 ARG A N 1
ATOM 6218 C CA . ARG A 1 779 ? 24.170 -1.058 19.509 1.00 83.19 779 ARG A CA 1
ATOM 6219 C C . ARG A 1 779 ? 24.511 -0.185 18.297 1.00 83.19 779 ARG A C 1
ATOM 6221 O O . ARG A 1 779 ? 23.602 0.254 17.594 1.00 83.19 779 ARG A O 1
ATOM 6228 N N . ILE A 1 780 ? 25.794 0.096 18.068 1.00 82.19 780 ILE A N 1
ATOM 6229 C CA . ILE A 1 780 ? 26.276 0.975 17.002 1.00 82.19 780 ILE A CA 1
ATOM 6230 C C . ILE A 1 780 ? 26.684 0.120 15.808 1.00 82.19 780 ILE A C 1
ATOM 6232 O O . ILE A 1 780 ? 27.555 -0.736 15.923 1.00 82.19 780 ILE A O 1
ATOM 6236 N N . LYS A 1 781 ? 26.065 0.364 14.649 1.00 78.88 781 LYS A N 1
ATOM 6237 C CA . LYS A 1 781 ? 26.370 -0.352 13.405 1.00 78.88 781 LYS A CA 1
ATOM 6238 C C . LYS A 1 781 ? 27.618 0.243 12.743 1.00 78.88 781 LYS A C 1
ATOM 6240 O O . LYS A 1 781 ? 27.546 1.354 12.229 1.00 78.88 781 LYS A O 1
ATOM 6245 N N . PHE A 1 782 ? 28.727 -0.495 12.722 1.00 79.56 782 PHE A N 1
ATOM 6246 C CA . PHE A 1 782 ? 29.924 -0.177 11.932 1.00 79.56 782 PHE A CA 1
ATOM 6247 C C . PHE A 1 782 ? 30.702 -1.457 11.586 1.00 79.56 782 PHE A C 1
ATOM 6249 O O . PHE A 1 782 ? 30.439 -2.513 12.159 1.00 79.56 782 PHE A O 1
ATOM 6256 N N . ASN A 1 783 ? 31.616 -1.391 10.612 1.00 73.88 783 ASN A N 1
ATOM 6257 C CA . ASN A 1 783 ? 32.391 -2.557 10.182 1.00 73.88 783 ASN A CA 1
ATOM 6258 C C . ASN A 1 783 ? 33.530 -2.848 11.177 1.00 73.88 783 ASN A C 1
ATOM 6260 O O . ASN A 1 783 ? 34.578 -2.206 11.127 1.00 73.88 783 ASN A O 1
ATOM 6264 N N . TYR A 1 784 ? 33.311 -3.816 12.069 1.00 68.56 784 TYR A N 1
ATOM 6265 C CA . TYR A 1 784 ? 34.266 -4.207 13.111 1.00 68.56 784 TYR A CA 1
ATOM 6266 C C . TYR A 1 784 ? 35.553 -4.848 12.566 1.00 68.56 784 TYR A C 1
ATOM 6268 O O . TYR A 1 784 ? 36.579 -4.806 13.239 1.00 68.56 784 TYR A O 1
ATOM 6276 N N . GLU A 1 785 ? 35.509 -5.429 11.363 1.00 63.28 785 GLU A N 1
ATOM 6277 C CA . GLU A 1 785 ? 36.627 -6.178 10.767 1.00 63.28 785 GLU A CA 1
ATOM 6278 C C . GLU A 1 785 ? 37.612 -5.272 10.017 1.00 63.28 785 GLU A C 1
ATOM 6280 O O . GLU A 1 785 ? 38.788 -5.600 9.891 1.00 63.28 785 GLU A O 1
ATOM 6285 N N . ALA A 1 786 ? 37.150 -4.111 9.543 1.00 63.38 786 ALA A N 1
ATOM 6286 C CA . ALA A 1 786 ? 37.949 -3.226 8.697 1.00 63.38 786 ALA A CA 1
ATOM 6287 C C . ALA A 1 786 ? 38.981 -2.383 9.465 1.00 63.38 786 ALA A C 1
ATOM 6289 O O . ALA A 1 786 ? 40.023 -2.051 8.903 1.00 63.38 786 ALA A O 1
ATOM 6290 N N . ASN A 1 787 ? 38.710 -2.012 10.723 1.00 70.56 787 ASN A N 1
ATOM 6291 C CA . ASN A 1 787 ? 39.645 -1.225 11.531 1.00 70.56 787 ASN A CA 1
ATOM 6292 C C . ASN A 1 787 ? 39.563 -1.588 13.032 1.00 70.56 787 ASN A C 1
ATOM 6294 O O . ASN A 1 787 ? 38.720 -1.053 13.760 1.00 70.56 787 ASN A O 1
ATOM 6298 N N . PRO A 1 788 ? 40.471 -2.451 13.529 1.00 69.12 788 PRO A N 1
ATOM 6299 C CA . PRO A 1 788 ? 40.504 -2.869 14.932 1.00 69.12 788 PRO A CA 1
ATOM 6300 C C . PRO A 1 788 ? 40.731 -1.732 15.941 1.00 69.12 788 PRO A C 1
ATOM 6302 O O . PRO A 1 788 ? 40.263 -1.827 17.076 1.00 69.12 788 PRO A O 1
ATOM 6305 N N . ARG A 1 789 ? 41.429 -0.653 15.559 1.00 72.06 789 ARG A N 1
ATOM 6306 C CA . ARG A 1 789 ? 41.656 0.507 16.441 1.00 72.06 789 ARG A CA 1
ATOM 6307 C C . ARG A 1 789 ? 40.429 1.398 16.538 1.00 72.06 789 ARG A C 1
ATOM 6309 O O . ARG A 1 789 ? 40.112 1.873 17.624 1.00 72.06 789 ARG A O 1
ATOM 6316 N N . LEU A 1 790 ? 39.676 1.534 15.451 1.00 80.38 790 LEU A N 1
ATOM 6317 C CA . LEU A 1 790 ? 38.397 2.239 15.475 1.00 80.38 790 LEU A CA 1
ATOM 6318 C C . LEU A 1 790 ? 37.381 1.554 16.404 1.00 80.38 790 LEU A C 1
ATOM 6320 O O . LEU A 1 790 ? 36.600 2.232 17.074 1.00 80.38 790 LEU A O 1
ATOM 6324 N N . VAL A 1 791 ? 37.428 0.220 16.519 1.00 82.50 791 VAL A N 1
ATOM 6325 C CA . VAL A 1 791 ? 36.624 -0.522 17.506 1.00 82.50 791 VAL A CA 1
ATOM 6326 C C . VAL A 1 791 ? 36.934 -0.061 18.933 1.00 82.50 791 VAL A C 1
ATOM 6328 O O . VAL A 1 791 ? 36.005 0.077 19.728 1.00 82.50 791 VAL A O 1
ATOM 6331 N N . LEU A 1 792 ? 38.199 0.238 19.259 1.00 84.31 792 LEU A N 1
ATOM 6332 C CA . LEU A 1 792 ? 38.584 0.762 20.577 1.00 84.31 792 LEU A CA 1
ATOM 6333 C C . LEU A 1 792 ? 37.989 2.144 20.829 1.00 84.31 792 LEU A C 1
ATOM 6335 O O . LEU A 1 792 ? 37.412 2.358 21.896 1.00 84.31 792 LEU A O 1
ATOM 6339 N N . THR A 1 793 ? 38.059 3.038 19.841 1.00 86.00 793 THR A N 1
ATOM 6340 C CA . THR A 1 793 ? 37.445 4.369 19.913 1.00 86.00 793 THR A CA 1
ATOM 6341 C C . THR A 1 793 ? 35.944 4.270 20.159 1.00 86.00 793 THR A C 1
ATOM 6343 O O . THR A 1 793 ? 35.437 4.828 21.133 1.00 86.00 793 THR A O 1
ATOM 6346 N N . VAL A 1 794 ? 35.220 3.511 19.330 1.00 87.62 794 VAL A N 1
ATOM 6347 C CA . VAL A 1 794 ? 33.761 3.388 19.461 1.00 87.62 794 VAL A CA 1
ATOM 6348 C C . VAL A 1 794 ? 33.386 2.717 20.782 1.00 87.62 794 VAL A C 1
ATOM 6350 O O . VAL A 1 794 ? 32.437 3.154 21.436 1.00 87.62 794 VAL A O 1
ATOM 6353 N N . LYS A 1 795 ? 34.142 1.702 21.218 1.00 89.25 795 LYS A N 1
ATOM 6354 C CA . LYS A 1 795 ? 33.930 1.033 22.504 1.00 89.25 795 LYS A CA 1
ATOM 6355 C C . LYS A 1 795 ? 34.104 1.989 23.678 1.00 89.25 795 LYS A C 1
ATOM 6357 O O . LYS A 1 795 ? 33.180 2.116 24.476 1.00 89.25 795 LYS A O 1
ATOM 6362 N N . ALA A 1 796 ? 35.227 2.700 23.741 1.00 89.25 796 ALA A N 1
ATOM 6363 C CA . ALA A 1 796 ? 35.528 3.622 24.829 1.00 89.25 796 ALA A CA 1
ATOM 6364 C C . ALA A 1 796 ? 34.550 4.805 24.881 1.00 89.25 796 ALA A C 1
ATOM 6366 O O . ALA A 1 796 ? 34.040 5.133 25.950 1.00 89.25 796 ALA A O 1
ATOM 6367 N N . VAL A 1 797 ? 34.229 5.410 23.731 1.00 90.25 797 VAL A N 1
ATOM 6368 C CA . VAL A 1 797 ? 33.290 6.541 23.656 1.00 90.25 797 VAL A CA 1
ATOM 6369 C C . VAL A 1 797 ? 31.868 6.108 24.026 1.00 90.25 797 VAL A C 1
ATOM 6371 O O . VAL A 1 797 ? 31.186 6.824 24.758 1.00 90.25 797 VAL A O 1
ATOM 6374 N N . SER A 1 798 ? 31.420 4.933 23.572 1.00 91.31 798 SER A N 1
ATOM 6375 C CA . SER A 1 798 ? 30.083 4.415 23.905 1.00 91.31 798 SER A CA 1
ATOM 6376 C C . SER A 1 798 ? 29.971 4.005 25.371 1.00 91.31 798 SER A C 1
ATOM 6378 O O . SER A 1 798 ? 28.959 4.290 26.006 1.00 91.31 798 SER A O 1
ATOM 6380 N N . GLU A 1 799 ? 31.003 3.352 25.913 1.00 92.69 799 GLU A N 1
ATOM 6381 C CA . GLU A 1 799 ? 31.075 2.971 27.326 1.00 92.69 799 GLU A CA 1
ATOM 6382 C C . GLU A 1 799 ? 31.043 4.207 28.225 1.00 92.69 799 GLU A C 1
ATOM 6384 O O . GLU A 1 799 ? 30.262 4.270 29.177 1.00 92.69 799 GLU A O 1
ATOM 6389 N N . TRP A 1 800 ? 31.818 5.230 27.873 1.00 92.56 800 TRP A N 1
ATOM 6390 C CA . TRP A 1 800 ? 31.820 6.503 28.577 1.00 92.56 800 TRP A CA 1
ATOM 6391 C C . TRP A 1 800 ? 30.471 7.232 28.472 1.00 92.56 800 TRP A C 1
ATOM 6393 O O . TRP A 1 800 ? 29.912 7.633 29.494 1.00 92.56 800 TRP A O 1
ATOM 6403 N N . GLN A 1 801 ? 29.885 7.331 27.270 1.00 91.50 801 GLN A N 1
ATOM 6404 C CA . GLN A 1 801 ? 28.564 7.940 27.064 1.00 91.50 801 GLN A CA 1
ATOM 6405 C C . GLN A 1 801 ? 27.489 7.250 27.913 1.00 91.50 801 GLN A C 1
ATOM 6407 O O . GLN A 1 801 ? 26.699 7.930 28.569 1.00 91.50 801 GLN A O 1
ATOM 6412 N N . GLU A 1 802 ? 27.444 5.915 27.902 1.00 91.69 802 GLU A N 1
ATOM 6413 C CA . GLU A 1 802 ? 26.462 5.143 28.668 1.00 91.69 802 GLU A CA 1
ATOM 6414 C C . GLU A 1 802 ? 26.666 5.333 30.178 1.00 91.69 802 GLU A C 1
ATOM 6416 O O . GLU A 1 802 ? 25.693 5.545 30.902 1.00 91.69 802 GLU A O 1
ATOM 6421 N N . THR A 1 803 ? 27.921 5.343 30.640 1.00 91.56 803 THR A N 1
ATOM 6422 C CA . THR A 1 803 ? 28.280 5.561 32.051 1.00 91.56 803 THR A CA 1
ATOM 6423 C C . THR A 1 803 ? 27.796 6.922 32.549 1.00 91.56 803 THR A C 1
ATOM 6425 O O . THR A 1 803 ? 27.144 7.006 33.593 1.00 91.56 803 THR A O 1
ATOM 6428 N N . LEU A 1 804 ? 28.050 7.992 31.791 1.00 90.44 804 LEU A N 1
ATOM 6429 C CA . LEU A 1 804 ? 27.609 9.338 32.164 1.00 90.44 804 LEU A CA 1
ATOM 6430 C C . LEU A 1 804 ? 26.092 9.497 32.082 1.00 90.44 804 LEU A C 1
ATOM 6432 O O . LEU A 1 804 ? 25.488 10.115 32.962 1.00 90.44 804 LEU A O 1
ATOM 6436 N N . ALA A 1 805 ? 25.469 8.909 31.058 1.00 89.44 805 ALA A N 1
ATOM 6437 C CA . ALA A 1 805 ? 24.023 8.921 30.897 1.00 89.44 805 ALA A CA 1
ATOM 6438 C C . ALA A 1 805 ? 23.323 8.275 32.105 1.00 89.44 805 ALA A C 1
ATOM 6440 O O . ALA A 1 805 ? 22.379 8.848 32.651 1.00 89.44 805 ALA A O 1
ATOM 6441 N N . GLN A 1 806 ? 23.838 7.137 32.579 1.00 90.12 806 GLN A N 1
ATOM 6442 C CA . GLN A 1 806 ? 23.343 6.460 33.778 1.00 90.12 806 GLN A CA 1
ATOM 6443 C C . GLN A 1 806 ? 23.625 7.255 35.059 1.00 90.12 806 GLN A C 1
ATOM 6445 O O . GLN A 1 806 ? 22.711 7.451 35.861 1.00 90.12 806 GLN A O 1
ATOM 6450 N N . ARG A 1 807 ? 24.862 7.738 35.250 1.00 90.12 807 ARG A N 1
ATOM 6451 C CA . ARG A 1 807 ? 25.293 8.467 36.458 1.00 90.12 807 ARG A CA 1
ATOM 6452 C C . ARG A 1 807 ? 24.495 9.744 36.682 1.00 90.12 807 ARG A C 1
ATOM 6454 O O . ARG A 1 807 ? 24.031 9.996 37.790 1.00 90.12 807 ARG A O 1
ATOM 6461 N N . TYR A 1 808 ? 24.348 10.548 35.633 1.00 89.00 808 TYR A N 1
ATOM 6462 C CA . TYR A 1 808 ? 23.669 11.839 35.704 1.00 89.00 808 TYR A CA 1
ATOM 6463 C C . TYR A 1 808 ? 22.182 11.752 35.350 1.00 89.00 808 TYR A C 1
ATOM 6465 O O . TYR A 1 808 ? 21.521 12.785 35.256 1.00 89.00 808 TYR A O 1
ATOM 6473 N N . ASN A 1 809 ? 21.657 10.536 35.152 1.00 88.75 809 ASN A N 1
ATOM 6474 C CA . ASN A 1 809 ? 20.297 10.277 34.688 1.00 88.75 809 ASN A CA 1
ATOM 6475 C C . ASN A 1 809 ? 19.904 11.190 33.513 1.00 88.75 809 ASN A C 1
ATOM 6477 O O . ASN A 1 809 ? 18.860 11.843 33.531 1.00 88.75 809 ASN A O 1
ATOM 6481 N N . MET A 1 810 ? 20.758 11.257 32.495 1.00 87.50 810 MET A N 1
ATOM 6482 C CA . MET A 1 810 ? 20.546 12.093 31.320 1.00 87.50 810 MET A CA 1
ATOM 6483 C C . MET A 1 810 ? 20.436 11.253 30.057 1.00 87.50 810 MET A C 1
ATOM 6485 O O . MET A 1 810 ? 21.078 10.218 29.908 1.00 87.50 810 MET A O 1
ATOM 6489 N N . ASN A 1 811 ? 19.628 11.711 29.110 1.00 86.38 811 ASN A N 1
ATOM 6490 C CA . ASN A 1 811 ? 19.505 11.043 27.824 1.00 86.38 811 ASN A CA 1
ATOM 6491 C C . ASN A 1 811 ? 20.884 10.915 27.142 1.00 86.38 811 ASN A C 1
ATOM 6493 O O . ASN A 1 811 ? 21.626 11.896 27.067 1.00 86.38 811 ASN A O 1
ATOM 6497 N N . ARG A 1 812 ? 21.211 9.736 26.584 1.00 87.31 812 ARG A N 1
ATOM 6498 C CA . ARG A 1 812 ? 22.525 9.479 25.951 1.00 87.31 812 ARG A CA 1
ATOM 6499 C C . ARG A 1 812 ? 22.904 10.536 24.910 1.00 87.31 812 ARG A C 1
ATOM 6501 O O . ARG A 1 812 ? 24.044 10.985 24.873 1.00 87.31 812 ARG A O 1
ATOM 6508 N N . ASN A 1 813 ? 21.927 10.979 24.113 1.00 85.69 813 ASN A N 1
ATOM 6509 C CA . ASN A 1 813 ? 22.134 11.928 23.018 1.00 85.69 813 ASN A CA 1
ATOM 6510 C C . ASN A 1 813 ? 22.388 13.354 23.527 1.00 85.69 813 ASN A C 1
ATOM 6512 O O . ASN A 1 813 ? 22.757 14.232 22.747 1.00 85.69 813 ASN A O 1
ATOM 6516 N N . LYS A 1 814 ? 22.143 13.607 24.820 1.00 84.75 814 LYS A N 1
ATOM 6517 C CA . LYS A 1 814 ? 22.468 14.865 25.497 1.00 84.75 814 LYS A CA 1
ATOM 6518 C C . LYS A 1 814 ? 23.869 14.854 26.106 1.00 84.75 814 LYS A C 1
ATOM 6520 O O . LYS A 1 814 ? 24.425 15.940 26.223 1.00 84.75 814 LYS A O 1
ATOM 6525 N N . VAL A 1 815 ? 24.431 13.678 26.422 1.00 85.69 815 VAL A N 1
ATOM 6526 C CA . VAL A 1 815 ? 25.851 13.532 26.795 1.00 85.69 815 VAL A CA 1
ATOM 6527 C C . VAL A 1 815 ? 26.711 13.898 25.587 1.00 85.69 815 VAL A C 1
ATOM 6529 O O . VAL A 1 815 ? 27.399 14.910 25.606 1.00 85.69 815 VAL A O 1
ATOM 6532 N N . ILE A 1 816 ? 26.591 13.122 24.507 1.00 86.25 816 ILE A N 1
ATOM 6533 C CA . ILE A 1 816 ? 27.160 13.393 23.184 1.00 86.25 816 ILE A CA 1
ATOM 6534 C C . ILE A 1 816 ? 26.157 12.949 22.124 1.00 86.25 816 ILE A C 1
ATOM 6536 O O . ILE A 1 816 ? 25.456 11.950 22.293 1.00 86.25 816 ILE A O 1
ATOM 6540 N N . ASN A 1 817 ? 26.055 13.699 21.032 1.00 84.06 817 ASN A N 1
ATOM 6541 C CA . ASN A 1 817 ? 25.158 13.342 19.938 1.00 84.06 817 ASN A CA 1
ATOM 6542 C C . ASN A 1 817 ? 25.735 12.142 19.168 1.00 84.06 817 ASN A C 1
ATOM 6544 O O . ASN A 1 817 ? 26.934 12.106 18.900 1.00 84.06 817 ASN A O 1
ATOM 6548 N N . ASN A 1 818 ? 24.886 11.203 18.744 1.00 81.38 818 ASN A N 1
ATOM 6549 C CA . ASN A 1 818 ? 25.283 10.082 17.886 1.00 81.38 818 ASN A CA 1
ATOM 6550 C C . ASN A 1 818 ? 26.026 10.527 16.611 1.00 81.38 818 ASN A C 1
ATOM 6552 O O . ASN A 1 818 ? 26.853 9.774 16.108 1.00 81.38 818 ASN A O 1
ATOM 6556 N N . ALA A 1 819 ? 25.790 11.751 16.122 1.00 82.44 819 ALA A N 1
ATOM 6557 C CA . ALA A 1 819 ? 26.530 12.326 14.995 1.00 82.44 819 ALA A CA 1
ATOM 6558 C C . ALA A 1 819 ? 28.040 12.487 15.277 1.00 82.44 819 ALA A C 1
ATOM 6560 O O . ALA A 1 819 ? 28.844 12.387 14.360 1.00 82.44 819 ALA A O 1
ATOM 6561 N N . VAL A 1 820 ? 28.435 12.699 16.539 1.00 84.12 820 VAL A N 1
ATOM 6562 C CA . VAL A 1 820 ? 29.849 12.786 16.946 1.00 84.12 820 VAL A CA 1
ATOM 6563 C C . VAL A 1 820 ? 30.508 11.409 16.849 1.00 84.12 820 VAL A C 1
ATOM 6565 O O . VAL A 1 820 ? 31.592 11.285 16.291 1.00 84.12 820 VAL A O 1
ATOM 6568 N N . ILE A 1 821 ? 29.817 10.360 17.310 1.00 83.25 821 ILE A N 1
ATOM 6569 C CA . ILE A 1 821 ? 30.303 8.975 17.207 1.00 83.25 821 ILE A CA 1
ATOM 6570 C C . ILE A 1 821 ? 30.386 8.542 15.737 1.00 83.25 821 ILE A C 1
ATOM 6572 O O . ILE A 1 821 ? 31.374 7.936 15.332 1.00 83.25 821 ILE A O 1
ATOM 6576 N N . ALA A 1 822 ? 29.391 8.905 14.920 1.00 81.88 822 ALA A N 1
ATOM 6577 C CA . ALA A 1 822 ? 29.434 8.696 13.473 1.00 81.88 822 ALA A CA 1
ATOM 6578 C C . ALA A 1 822 ? 30.614 9.439 12.822 1.00 81.88 822 ALA A C 1
ATOM 6580 O O . ALA A 1 822 ? 31.317 8.861 12.001 1.00 81.88 822 ALA A O 1
ATOM 6581 N N . GLY A 1 823 ? 30.896 10.672 13.253 1.00 83.12 823 GLY A N 1
ATOM 6582 C CA . GLY A 1 823 ? 32.048 11.444 12.788 1.00 83.12 823 GLY A CA 1
ATOM 6583 C C . GLY A 1 823 ? 33.395 10.795 13.121 1.00 83.12 823 GLY A C 1
ATOM 6584 O O . GLY A 1 823 ? 34.294 10.821 12.283 1.00 83.12 823 GLY A O 1
ATOM 6585 N N . PHE A 1 824 ? 33.536 10.167 14.295 1.00 84.62 824 PHE A N 1
ATOM 6586 C CA . PHE A 1 824 ? 34.735 9.384 14.624 1.00 84.62 824 PHE A CA 1
ATOM 6587 C C . PHE A 1 824 ? 34.911 8.177 13.695 1.00 84.62 824 PHE A C 1
ATOM 6589 O O . PHE A 1 824 ? 36.036 7.880 13.297 1.00 84.62 824 PHE A O 1
ATOM 6596 N N . ILE A 1 825 ? 33.805 7.523 13.321 1.00 82.81 825 ILE A N 1
ATOM 6597 C CA . ILE A 1 825 ? 33.791 6.390 12.385 1.00 82.81 825 ILE A CA 1
ATOM 6598 C C . ILE A 1 825 ? 34.161 6.843 10.969 1.00 82.81 825 ILE A C 1
ATOM 6600 O O . ILE A 1 825 ? 35.013 6.228 10.338 1.00 82.81 825 ILE A O 1
ATOM 6604 N N . GLU A 1 826 ? 33.572 7.934 10.478 1.00 81.50 826 GLU A N 1
ATOM 6605 C CA . GLU A 1 826 ? 33.848 8.470 9.137 1.00 81.50 826 GLU A CA 1
ATOM 6606 C C . GLU A 1 826 ? 35.293 8.954 8.977 1.00 81.50 826 GLU A C 1
ATOM 6608 O O . GLU A 1 826 ? 35.901 8.759 7.925 1.00 81.50 826 GLU A O 1
ATOM 6613 N N . LYS A 1 827 ? 35.851 9.585 10.016 1.00 82.25 827 LYS A N 1
ATOM 6614 C CA . LYS A 1 827 ? 37.202 10.164 9.987 1.00 82.25 827 LYS A CA 1
ATOM 6615 C C . LYS A 1 827 ? 38.301 9.195 10.426 1.00 82.25 827 LYS A C 1
ATOM 6617 O O . LYS A 1 827 ? 39.462 9.587 10.397 1.00 82.25 827 LYS A O 1
ATOM 6622 N N . ASN A 1 828 ? 37.956 7.967 10.824 1.00 78.75 828 ASN A N 1
ATOM 6623 C CA . ASN A 1 828 ? 38.885 6.991 11.404 1.00 78.75 828 ASN A CA 1
ATOM 6624 C C . ASN A 1 828 ? 39.736 7.588 12.542 1.00 78.75 828 ASN A C 1
ATOM 6626 O O . ASN A 1 828 ? 40.961 7.495 12.528 1.00 78.75 828 ASN A O 1
ATOM 6630 N N . VAL A 1 829 ? 39.096 8.238 13.519 1.00 80.00 829 VAL A N 1
ATOM 6631 C CA . VAL A 1 829 ? 39.829 8.862 14.635 1.00 80.00 829 VAL A CA 1
ATOM 6632 C C . VAL A 1 829 ? 40.304 7.785 15.614 1.00 80.00 829 VAL A C 1
ATOM 6634 O O . VAL A 1 829 ? 39.500 7.089 16.241 1.00 80.00 829 VAL A O 1
ATOM 6637 N N . GLU A 1 830 ? 41.623 7.654 15.755 1.00 78.88 830 GLU A N 1
ATOM 6638 C CA . GLU A 1 830 ? 42.271 6.600 16.555 1.00 78.88 830 GLU A CA 1
ATOM 6639 C C . GLU A 1 830 ? 43.045 7.136 17.768 1.00 78.88 830 GLU A C 1
ATOM 6641 O O . GLU A 1 830 ? 43.303 6.393 18.717 1.00 78.88 830 GLU A O 1
ATOM 6646 N N . HIS A 1 831 ? 43.433 8.414 17.754 1.00 81.56 831 HIS A N 1
ATOM 6647 C CA . HIS A 1 831 ? 44.279 9.004 18.788 1.00 81.56 831 HIS A CA 1
ATOM 6648 C C . HIS A 1 831 ? 43.451 9.571 19.943 1.00 81.56 831 HIS A C 1
ATOM 6650 O O . HIS A 1 831 ? 42.542 10.373 19.738 1.00 81.56 831 HIS A O 1
ATOM 6656 N N . VAL A 1 832 ? 43.799 9.182 21.176 1.00 82.38 832 VAL A N 1
ATOM 6657 C CA . VAL A 1 832 ? 43.069 9.585 22.390 1.00 82.38 832 VAL A CA 1
ATOM 6658 C C . VAL A 1 832 ? 42.990 11.103 22.556 1.00 82.38 832 VAL A C 1
ATOM 6660 O O . VAL A 1 832 ? 41.951 11.595 22.982 1.00 82.38 832 VAL A O 1
ATOM 6663 N N . ASP A 1 833 ? 44.032 11.840 22.164 1.00 82.88 833 ASP A N 1
ATOM 6664 C CA . ASP A 1 833 ? 44.076 13.303 22.265 1.00 82.88 833 ASP A CA 1
ATOM 6665 C C . ASP A 1 833 ? 43.060 13.970 21.324 1.00 82.88 833 ASP A C 1
ATOM 6667 O O . ASP A 1 833 ? 42.310 14.851 21.744 1.00 82.88 833 ASP A O 1
ATOM 6671 N N . GLU A 1 834 ? 42.954 13.487 20.081 1.00 83.00 834 GLU A N 1
ATOM 6672 C CA . GLU A 1 834 ? 41.979 13.980 19.097 1.00 83.00 834 GLU A CA 1
ATOM 6673 C C . GLU A 1 834 ? 40.541 13.684 19.537 1.00 83.00 834 GLU A C 1
ATOM 6675 O O . GLU A 1 834 ? 39.664 14.549 19.458 1.00 83.00 834 GLU A O 1
ATOM 6680 N N . ILE A 1 835 ? 40.305 12.477 20.068 1.00 86.12 835 ILE A N 1
ATOM 6681 C CA . ILE A 1 835 ? 38.997 12.087 20.607 1.00 86.12 835 ILE A CA 1
ATOM 6682 C C . ILE A 1 835 ? 38.650 12.969 21.808 1.00 86.12 835 ILE A C 1
ATOM 6684 O O . ILE A 1 835 ? 37.536 13.483 21.895 1.00 86.12 835 ILE A O 1
ATOM 6688 N N . LEU A 1 836 ? 39.597 13.175 22.726 1.00 86.12 836 LEU A N 1
ATOM 6689 C CA . LEU A 1 836 ? 39.399 13.971 23.933 1.00 86.12 836 LEU A CA 1
ATOM 6690 C C . LEU A 1 836 ? 39.064 15.432 23.600 1.00 86.12 836 LEU A C 1
ATOM 6692 O O . LEU A 1 836 ? 38.175 16.011 24.227 1.00 86.12 836 LEU A O 1
ATOM 6696 N N . ASP A 1 837 ? 39.727 16.018 22.606 1.00 84.50 837 ASP A N 1
ATOM 6697 C CA . ASP A 1 837 ? 39.449 17.383 22.155 1.00 84.50 837 ASP A CA 1
ATOM 6698 C C . ASP A 1 837 ? 38.082 17.507 21.466 1.00 84.50 837 ASP A C 1
ATOM 6700 O O . ASP A 1 837 ? 37.365 18.495 21.665 1.00 84.50 837 ASP A O 1
ATOM 6704 N N . ASP A 1 838 ? 37.655 16.491 20.714 1.00 84.50 838 ASP A N 1
ATOM 6705 C CA . ASP A 1 838 ? 36.296 16.435 20.173 1.00 84.50 838 ASP A CA 1
ATOM 6706 C C . ASP A 1 838 ? 35.233 16.248 21.262 1.00 84.50 838 ASP A C 1
ATOM 6708 O O . ASP A 1 838 ? 34.188 16.910 21.216 1.00 84.50 838 ASP A O 1
ATOM 6712 N N . LEU A 1 839 ? 35.495 15.420 22.276 1.00 86.50 839 LEU A N 1
ATOM 6713 C CA . LEU A 1 839 ? 34.598 15.248 23.419 1.00 86.50 839 LEU A CA 1
ATOM 6714 C C . LEU A 1 839 ? 34.481 16.541 24.237 1.00 86.50 839 LEU A C 1
ATOM 6716 O O . LEU A 1 839 ? 33.362 16.946 24.542 1.00 86.50 839 LEU A O 1
ATOM 6720 N N . LYS A 1 840 ? 35.585 17.253 24.506 1.00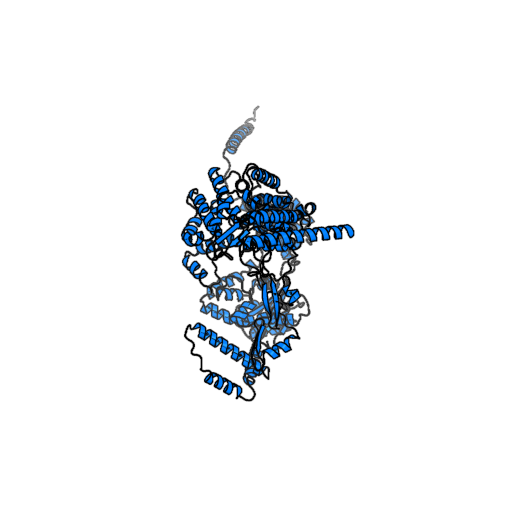 85.12 840 LYS A N 1
ATOM 6721 C CA . LYS A 1 840 ? 35.569 18.568 25.180 1.00 85.12 840 LYS A CA 1
ATOM 6722 C C . LYS A 1 840 ? 34.697 19.594 24.456 1.00 85.12 840 LYS A C 1
ATOM 6724 O O . LYS A 1 840 ? 34.019 20.389 25.101 1.00 85.12 840 LYS A O 1
ATOM 6729 N N . ARG A 1 841 ? 34.714 19.594 23.118 1.00 84.56 841 ARG A N 1
ATOM 6730 C CA . ARG A 1 841 ? 33.938 20.546 22.303 1.00 84.56 841 ARG A CA 1
ATOM 6731 C C . ARG A 1 841 ? 32.450 20.213 22.233 1.00 84.56 841 ARG A C 1
ATOM 6733 O O . ARG A 1 841 ? 31.635 21.124 22.098 1.00 84.56 841 ARG A O 1
ATOM 6740 N N . ASN A 1 842 ? 32.096 18.930 22.276 1.00 84.00 842 ASN A N 1
ATOM 6741 C CA . ASN A 1 842 ? 30.747 18.476 21.936 1.00 84.00 842 ASN A CA 1
ATOM 6742 C C . ASN A 1 842 ? 29.943 17.920 23.116 1.00 84.00 842 ASN A C 1
ATOM 6744 O O . ASN A 1 842 ? 28.710 17.888 23.037 1.00 84.00 842 ASN A O 1
ATOM 6748 N N . ALA A 1 843 ? 30.600 17.481 24.188 1.00 82.12 843 ALA A N 1
ATOM 6749 C CA . ALA A 1 843 ? 29.917 16.963 25.359 1.00 82.12 843 ALA A CA 1
ATOM 6750 C C . ALA A 1 843 ? 29.353 18.100 26.219 1.00 82.12 843 ALA A C 1
ATOM 6752 O O . ALA A 1 843 ? 29.991 19.133 26.422 1.00 82.12 843 ALA A O 1
ATOM 6753 N N . LYS A 1 844 ? 28.128 17.924 26.720 1.00 75.75 844 LYS A N 1
ATOM 6754 C CA . LYS A 1 844 ? 27.422 18.949 27.503 1.00 75.75 844 LYS A CA 1
ATOM 6755 C C . LYS A 1 844 ? 27.246 18.503 28.949 1.00 75.75 844 LYS A C 1
ATOM 6757 O O . LYS A 1 844 ? 26.913 17.351 29.198 1.00 75.75 844 LYS A O 1
ATOM 6762 N N . ASN A 1 845 ? 27.379 19.448 29.884 1.00 73.75 845 ASN A N 1
ATOM 6763 C CA . ASN A 1 845 ? 27.156 19.241 31.323 1.00 73.75 845 ASN A CA 1
ATOM 6764 C C . ASN A 1 845 ? 28.057 18.162 31.959 1.00 73.75 845 ASN A C 1
ATOM 6766 O O . ASN A 1 845 ? 27.616 17.437 32.848 1.00 73.75 845 ASN A O 1
ATOM 6770 N N . ILE A 1 846 ? 29.309 18.068 31.509 1.00 81.38 846 ILE A N 1
ATOM 6771 C CA . ILE A 1 846 ? 30.320 17.142 32.037 1.00 81.38 846 ILE A CA 1
ATOM 6772 C C . ILE A 1 846 ? 31.389 17.894 32.840 1.00 81.38 846 ILE A C 1
ATOM 6774 O O . ILE A 1 846 ? 31.648 19.070 32.581 1.00 81.38 846 ILE A O 1
ATOM 6778 N N . LYS A 1 847 ? 31.999 17.228 33.822 1.00 85.31 847 LYS A N 1
ATOM 6779 C CA . LYS A 1 847 ? 33.092 17.768 34.647 1.00 85.31 847 LYS A CA 1
ATOM 6780 C C . LYS A 1 847 ? 34.446 17.306 34.106 1.00 85.31 847 LYS A C 1
ATOM 6782 O O . LYS A 1 847 ? 34.533 16.257 33.474 1.00 85.31 847 LYS A O 1
ATOM 6787 N N . ASP A 1 848 ? 35.526 18.006 34.452 1.00 82.25 848 ASP A N 1
ATOM 6788 C CA . ASP A 1 848 ? 36.890 17.599 34.063 1.00 82.25 848 ASP A CA 1
ATOM 6789 C C . ASP A 1 848 ? 37.252 16.186 34.553 1.00 82.25 848 ASP A C 1
ATOM 6791 O O . ASP A 1 848 ? 37.926 15.427 33.858 1.00 82.25 848 ASP A O 1
ATOM 6795 N N . ALA A 1 849 ? 36.735 15.788 35.719 1.00 84.12 849 ALA A N 1
ATOM 6796 C CA . ALA A 1 849 ? 36.895 14.434 36.245 1.00 84.12 849 ALA A CA 1
ATOM 6797 C C . ALA A 1 849 ? 36.239 13.360 35.351 1.00 84.12 849 ALA A C 1
ATOM 6799 O O . ALA A 1 849 ? 36.765 12.254 35.250 1.00 84.12 849 ALA A O 1
ATOM 6800 N N . ASP A 1 850 ? 35.133 13.686 34.668 1.00 88.75 850 ASP A N 1
ATOM 6801 C CA . ASP A 1 850 ? 34.460 12.766 33.743 1.00 88.75 850 ASP A CA 1
ATOM 6802 C C . ASP A 1 850 ? 35.301 12.559 32.468 1.00 88.75 850 ASP A C 1
ATOM 6804 O O . ASP A 1 850 ? 35.345 11.460 31.922 1.00 88.75 850 ASP A O 1
ATOM 6808 N N . LEU A 1 851 ? 36.014 13.591 32.001 1.00 86.50 851 LEU A N 1
ATOM 6809 C CA . LEU A 1 851 ? 36.941 13.479 30.866 1.00 86.50 851 LEU A CA 1
ATOM 6810 C C . LEU A 1 851 ? 38.183 12.652 31.215 1.00 86.50 851 LEU A C 1
ATOM 6812 O O . LEU A 1 851 ? 38.665 11.879 30.389 1.00 86.50 851 LEU A O 1
ATOM 6816 N N . LEU A 1 852 ? 38.685 12.774 32.446 1.00 85.38 852 LEU A N 1
ATOM 6817 C CA . LEU A 1 852 ? 39.780 11.932 32.928 1.00 85.38 852 LEU A CA 1
ATOM 6818 C C . LEU A 1 852 ? 39.361 10.453 33.001 1.00 85.38 852 LEU A C 1
ATOM 6820 O O . LEU A 1 852 ? 40.141 9.562 32.669 1.00 85.38 852 LEU A O 1
ATOM 6824 N N . GLU A 1 853 ? 38.110 10.187 33.378 1.00 87.25 853 GLU A N 1
ATOM 6825 C CA . GLU A 1 853 ? 37.543 8.838 33.365 1.00 87.25 853 GLU A CA 1
ATOM 6826 C C . GLU A 1 853 ? 37.461 8.251 31.948 1.00 87.25 853 GLU A C 1
ATOM 6828 O O . GLU A 1 853 ? 37.779 7.076 31.771 1.00 87.25 853 GLU A O 1
ATOM 6833 N N . PHE A 1 854 ? 37.135 9.054 30.925 1.00 89.88 854 PHE A N 1
ATOM 6834 C CA . PHE A 1 854 ? 37.214 8.607 29.527 1.00 89.88 854 PHE A CA 1
ATOM 6835 C C . PHE A 1 854 ? 38.623 8.117 29.164 1.00 89.88 854 PHE A C 1
ATOM 6837 O O . PHE A 1 854 ? 38.765 7.041 28.585 1.00 89.88 854 PHE A O 1
ATOM 6844 N N . VAL A 1 855 ? 39.667 8.868 29.538 1.00 86.38 855 VAL A N 1
ATOM 6845 C CA . VAL A 1 855 ? 41.064 8.488 29.263 1.00 86.38 855 VAL A CA 1
ATOM 6846 C C . VAL A 1 855 ? 41.407 7.151 29.930 1.00 86.38 855 VAL A C 1
ATOM 6848 O O . VAL A 1 855 ? 42.051 6.299 29.317 1.00 86.38 855 VAL A O 1
ATOM 6851 N N . ASN A 1 856 ? 40.925 6.921 31.154 1.00 86.06 856 ASN A N 1
ATOM 6852 C CA . ASN A 1 856 ? 41.100 5.640 31.841 1.00 86.06 856 ASN A CA 1
ATOM 6853 C C . ASN A 1 856 ? 40.368 4.496 31.118 1.00 86.06 856 ASN A C 1
ATOM 6855 O O . ASN A 1 856 ? 40.992 3.473 30.840 1.00 86.06 856 ASN A O 1
ATOM 6859 N N . ILE A 1 857 ? 39.099 4.689 30.735 1.00 87.06 857 ILE A N 1
ATOM 6860 C CA . ILE A 1 857 ? 38.302 3.706 29.974 1.00 87.06 857 ILE A CA 1
ATOM 6861 C C . ILE A 1 857 ? 38.975 3.367 28.635 1.00 87.06 857 ILE A C 1
ATOM 6863 O O . ILE A 1 857 ? 39.043 2.197 28.245 1.00 87.06 857 ILE A O 1
ATOM 6867 N N . PHE A 1 858 ? 39.495 4.372 27.927 1.00 87.00 858 PHE A N 1
ATOM 6868 C CA . PHE A 1 858 ? 40.206 4.187 26.662 1.00 87.00 858 PHE A CA 1
ATOM 6869 C C . PHE A 1 858 ? 41.486 3.359 26.857 1.00 87.00 858 PHE A C 1
ATOM 6871 O O . PHE A 1 858 ? 41.702 2.367 26.156 1.00 87.00 858 PHE A O 1
ATOM 6878 N N . ASN A 1 859 ? 42.294 3.697 27.867 1.00 84.50 859 ASN A N 1
ATOM 6879 C CA . ASN A 1 859 ? 43.533 2.986 28.189 1.00 84.50 859 ASN A CA 1
ATOM 6880 C C . ASN A 1 859 ? 43.290 1.540 28.659 1.00 84.50 859 ASN A C 1
ATOM 6882 O O . ASN A 1 859 ? 44.031 0.631 28.278 1.00 84.50 859 ASN A O 1
ATOM 6886 N N . GLU A 1 860 ? 42.255 1.299 29.465 1.00 84.69 860 GLU A N 1
ATOM 6887 C CA . GLU A 1 860 ? 41.869 -0.046 29.906 1.00 84.69 860 GLU A CA 1
ATOM 6888 C C . GLU A 1 860 ? 41.372 -0.911 28.745 1.00 84.69 860 GLU A C 1
ATOM 6890 O O . GLU A 1 860 ? 41.778 -2.071 28.618 1.00 84.69 860 GLU A O 1
ATOM 6895 N N . ASN A 1 861 ? 40.546 -0.354 27.855 1.00 82.44 861 ASN A N 1
ATOM 6896 C CA . ASN A 1 861 ? 40.115 -1.052 26.646 1.00 82.44 861 ASN A CA 1
ATOM 6897 C C . ASN A 1 861 ? 41.301 -1.378 25.722 1.00 82.44 861 ASN A C 1
ATOM 6899 O O . ASN A 1 861 ? 41.351 -2.487 25.188 1.00 82.44 861 ASN A O 1
ATOM 6903 N N . GLY A 1 862 ? 42.290 -0.483 25.612 1.00 79.12 862 GLY A N 1
ATOM 6904 C CA . GLY A 1 862 ? 43.545 -0.739 24.897 1.00 79.12 862 GLY A CA 1
ATOM 6905 C C . GLY A 1 862 ? 44.373 -1.882 25.501 1.00 79.12 862 GLY A C 1
ATOM 6906 O O . GLY A 1 862 ? 44.830 -2.765 24.772 1.00 79.12 862 GLY A O 1
ATOM 6907 N N . LYS A 1 863 ? 44.518 -1.933 26.834 1.00 78.69 863 LYS A N 1
ATOM 6908 C CA . LYS A 1 863 ? 45.215 -3.031 27.537 1.00 78.69 863 LYS A CA 1
ATOM 6909 C C . LYS A 1 863 ? 44.518 -4.382 27.339 1.00 78.69 863 LYS A C 1
ATOM 6911 O O . LYS A 1 863 ? 45.183 -5.366 27.017 1.00 78.69 863 LYS A O 1
ATOM 6916 N N . ASN A 1 864 ? 43.191 -4.416 27.475 1.00 74.31 864 ASN A N 1
ATOM 6917 C CA . ASN A 1 864 ? 42.387 -5.625 27.270 1.00 74.31 864 ASN A CA 1
ATOM 6918 C C . ASN A 1 864 ? 42.465 -6.126 25.819 1.00 74.31 864 ASN A C 1
ATOM 6920 O O . ASN A 1 864 ? 42.550 -7.329 25.586 1.00 74.31 864 ASN A O 1
ATOM 6924 N N . TRP A 1 865 ? 42.490 -5.213 24.844 1.00 68.50 865 TRP A N 1
ATOM 6925 C CA . TRP A 1 865 ? 42.663 -5.551 23.431 1.00 68.50 865 TRP A CA 1
ATOM 6926 C C . TRP A 1 865 ? 44.051 -6.121 23.128 1.00 68.50 865 TRP A C 1
ATOM 6928 O O . TRP A 1 865 ? 44.152 -7.099 22.390 1.00 68.50 865 TRP A O 1
ATOM 6938 N N . MET A 1 866 ? 45.114 -5.585 23.740 1.00 62.53 866 MET A N 1
ATOM 6939 C CA . MET A 1 866 ? 46.454 -6.170 23.613 1.00 62.53 866 MET A CA 1
ATOM 6940 C C . MET A 1 866 ? 46.552 -7.556 24.265 1.00 62.53 866 MET A C 1
ATOM 6942 O O . MET A 1 866 ? 47.222 -8.422 23.712 1.00 62.53 866 MET A O 1
ATOM 6946 N N . GLN A 1 867 ? 45.859 -7.805 25.383 1.00 59.72 867 GLN A N 1
ATOM 6947 C CA . GLN A 1 867 ? 45.793 -9.129 26.025 1.00 59.72 867 GLN A CA 1
ATOM 6948 C C . GLN A 1 867 ? 44.959 -10.152 25.235 1.00 59.72 867 GLN A C 1
ATOM 6950 O O . GLN A 1 867 ? 45.333 -11.318 25.166 1.00 59.72 867 GLN A O 1
ATOM 6955 N N . GLN A 1 868 ? 43.853 -9.736 24.611 1.00 58.91 868 GLN A N 1
ATOM 6956 C CA . GLN A 1 868 ? 43.016 -10.621 23.788 1.00 58.91 868 GLN A CA 1
ATOM 6957 C C . GLN A 1 868 ? 43.661 -10.963 22.435 1.00 58.91 868 GLN A C 1
ATOM 6959 O O . GLN A 1 868 ? 43.454 -12.063 21.935 1.00 58.91 868 GLN A O 1
ATOM 6964 N N . ASN A 1 869 ? 44.483 -10.067 21.874 1.00 53.34 869 ASN A N 1
ATOM 6965 C CA . ASN A 1 869 ? 45.197 -10.292 20.608 1.00 53.34 869 ASN A CA 1
ATOM 6966 C C . ASN A 1 869 ? 46.620 -10.862 20.771 1.00 53.34 869 ASN A C 1
ATOM 6968 O O . ASN A 1 869 ? 47.308 -11.066 19.774 1.00 53.34 869 ASN A O 1
ATOM 6972 N N . SER A 1 870 ? 47.081 -11.141 21.996 1.00 43.31 870 SER A N 1
ATOM 6973 C CA . SER A 1 870 ? 48.386 -11.786 22.250 1.00 43.31 870 SER A CA 1
ATOM 6974 C C . SER A 1 870 ? 48.320 -13.319 22.332 1.00 43.31 870 SER A C 1
ATOM 6976 O O . SER A 1 870 ? 49.330 -13.961 22.614 1.00 43.31 870 SER A O 1
ATOM 6978 N N . ILE A 1 871 ? 47.174 -13.932 22.010 1.00 42.28 871 ILE A N 1
ATOM 6979 C CA . ILE A 1 871 ? 47.031 -15.388 21.868 1.00 42.28 871 ILE A CA 1
ATOM 6980 C C . ILE A 1 871 ? 46.468 -15.706 20.478 1.00 42.28 871 ILE A C 1
ATOM 6982 O O . ILE A 1 871 ? 45.268 -15.893 20.322 1.00 42.28 871 ILE A O 1
ATOM 6986 N N . LEU A 1 872 ? 47.350 -15.736 19.472 1.00 31.22 872 LEU A N 1
ATOM 6987 C CA . LEU A 1 872 ? 47.401 -16.731 18.384 1.00 31.22 872 LEU A CA 1
ATOM 6988 C C . LEU A 1 872 ? 48.534 -16.374 17.392 1.00 31.22 872 LEU A C 1
ATOM 6990 O O . LEU A 1 872 ? 48.532 -15.274 16.837 1.00 31.22 872 LEU A O 1
ATOM 6994 N N . PRO A 1 873 ? 49.509 -17.276 17.162 1.00 39.28 873 PRO A N 1
ATOM 6995 C CA . PRO A 1 873 ? 50.627 -17.052 16.254 1.00 39.28 873 PRO A CA 1
ATOM 6996 C C . PRO A 1 873 ? 50.426 -17.685 14.863 1.00 39.28 873 PRO A C 1
ATOM 6998 O O . PRO A 1 873 ? 49.776 -18.717 14.718 1.00 39.28 873 PRO A O 1
ATOM 7001 N N . ASN A 1 874 ? 51.153 -17.109 13.899 1.00 36.03 874 ASN A N 1
ATOM 7002 C CA . ASN A 1 874 ? 51.606 -17.656 12.610 1.00 36.03 874 ASN A CA 1
ATOM 7003 C C . ASN A 1 874 ? 50.694 -17.538 11.379 1.00 36.03 874 ASN A C 1
ATOM 7005 O O . ASN A 1 874 ? 49.951 -18.447 11.032 1.00 36.03 874 ASN A O 1
ATOM 7009 N N . ASN A 1 875 ? 50.979 -16.510 10.577 1.00 30.81 875 ASN A N 1
ATOM 7010 C CA . ASN A 1 875 ? 51.399 -16.743 9.193 1.00 30.81 875 ASN A CA 1
ATOM 7011 C C . ASN A 1 875 ? 52.359 -15.624 8.763 1.00 30.81 875 ASN A C 1
ATOM 7013 O O . ASN A 1 875 ? 51.954 -14.600 8.222 1.00 30.81 875 ASN A O 1
ATOM 7017 N N . TYR A 1 876 ? 53.646 -15.810 9.070 1.00 34.38 876 TYR A N 1
ATOM 7018 C CA . TYR A 1 876 ? 54.716 -15.026 8.460 1.00 34.38 876 TYR A CA 1
ATOM 7019 C C . TYR A 1 876 ? 55.165 -15.706 7.174 1.00 34.38 876 TYR A C 1
ATOM 7021 O O . TYR A 1 876 ? 55.510 -16.891 7.166 1.00 34.38 876 TYR A O 1
ATOM 7029 N N . ASP A 1 877 ? 55.182 -14.917 6.107 1.00 33.66 877 ASP A N 1
ATOM 7030 C CA . ASP A 1 877 ? 55.715 -15.288 4.810 1.00 33.66 877 ASP A CA 1
ATOM 7031 C C . ASP A 1 877 ? 57.236 -15.516 4.910 1.00 33.66 877 ASP A C 1
ATOM 7033 O O . ASP A 1 877 ? 58.008 -14.685 5.402 1.00 33.66 877 ASP A O 1
ATOM 7037 N N . LYS A 1 878 ? 57.651 -16.713 4.500 1.00 36.38 878 LYS A N 1
ATOM 7038 C CA . LYS A 1 878 ? 58.913 -17.389 4.846 1.00 36.38 878 LYS A CA 1
ATOM 7039 C C . LYS A 1 878 ? 60.125 -16.982 3.994 1.00 36.38 878 LYS A C 1
ATOM 7041 O O . LYS A 1 878 ? 61.112 -17.711 3.967 1.00 36.38 878 LYS A O 1
ATOM 7046 N N . SER A 1 879 ? 60.101 -15.839 3.315 1.00 35.78 879 SER A N 1
ATOM 7047 C CA . SER A 1 879 ? 61.190 -15.427 2.408 1.00 35.78 879 SER A CA 1
ATOM 7048 C C . SER A 1 879 ? 62.050 -14.270 2.933 1.00 35.78 879 SER A C 1
ATOM 7050 O O . SER A 1 879 ? 63.215 -14.164 2.560 1.00 35.78 879 SER A O 1
ATOM 7052 N N . VAL A 1 880 ? 61.537 -13.448 3.856 1.00 41.16 880 VAL A N 1
ATOM 7053 C CA . VAL A 1 880 ? 62.240 -12.239 4.339 1.00 41.16 880 VAL A CA 1
ATOM 7054 C C . VAL A 1 880 ? 63.023 -12.494 5.636 1.00 41.16 880 VAL A C 1
ATOM 7056 O O . VAL A 1 880 ? 64.132 -11.990 5.811 1.00 41.16 880 VAL A O 1
ATOM 7059 N N . PHE A 1 881 ? 62.509 -13.356 6.519 1.00 40.03 881 PHE A N 1
ATOM 7060 C CA . PHE A 1 881 ? 63.155 -13.673 7.802 1.00 40.03 881 PHE A CA 1
ATOM 7061 C C . PHE A 1 881 ? 64.371 -14.606 7.676 1.00 40.03 881 PHE A C 1
ATOM 7063 O O . PHE A 1 881 ? 65.302 -14.506 8.471 1.00 40.03 881 PHE A O 1
ATOM 7070 N N . GLY A 1 882 ? 64.413 -15.466 6.650 1.00 43.81 882 GLY A N 1
ATOM 7071 C CA . GLY A 1 882 ? 65.574 -16.325 6.380 1.00 43.81 882 GLY A CA 1
ATOM 7072 C C . GLY A 1 882 ? 66.812 -15.533 5.944 1.00 43.81 882 GLY A C 1
ATOM 7073 O O . GLY A 1 882 ? 67.927 -15.877 6.317 1.00 43.81 882 GLY A O 1
ATOM 7074 N N . ILE A 1 883 ? 66.613 -14.424 5.224 1.00 45.97 883 ILE A N 1
ATOM 7075 C CA . ILE A 1 883 ? 67.697 -13.539 4.770 1.00 45.97 883 ILE A CA 1
ATOM 7076 C C . ILE A 1 883 ? 68.195 -12.655 5.924 1.00 45.97 883 ILE A C 1
ATOM 7078 O O . ILE A 1 883 ? 69.401 -12.487 6.092 1.00 45.97 883 ILE A O 1
ATOM 7082 N N . LEU A 1 884 ? 67.289 -12.154 6.773 1.00 45.03 884 LEU A N 1
ATOM 7083 C CA . LEU A 1 884 ? 67.650 -11.368 7.960 1.00 45.03 884 LEU A CA 1
ATOM 7084 C C . LEU A 1 884 ? 68.400 -12.195 9.016 1.00 45.03 884 LEU A C 1
ATOM 7086 O O . LEU A 1 884 ? 69.336 -11.674 9.617 1.00 45.03 884 LEU A O 1
ATOM 7090 N N . SER A 1 885 ? 68.065 -13.479 9.197 1.00 42.34 885 SER A N 1
ATOM 7091 C CA . SER A 1 885 ? 68.782 -14.362 10.131 1.00 42.34 885 SER A CA 1
ATOM 7092 C C . SER A 1 885 ? 70.210 -14.673 9.665 1.00 42.34 885 SER A C 1
ATOM 7094 O O . SER A 1 885 ? 71.122 -14.668 10.481 1.00 42.34 885 SER A O 1
ATOM 7096 N N . ILE A 1 886 ? 70.435 -14.857 8.356 1.00 59.19 886 ILE A N 1
ATOM 7097 C CA . ILE A 1 886 ? 71.780 -15.094 7.794 1.00 59.19 886 ILE A CA 1
ATOM 7098 C C . ILE A 1 886 ? 72.660 -13.834 7.904 1.00 59.19 886 ILE A C 1
ATOM 7100 O O . ILE A 1 886 ? 73.847 -13.931 8.208 1.00 59.19 886 ILE A O 1
ATOM 7104 N N . ILE A 1 887 ? 72.084 -12.641 7.700 1.00 55.69 887 ILE A N 1
ATOM 7105 C CA . ILE A 1 887 ? 72.800 -11.357 7.831 1.00 55.69 887 ILE A CA 1
ATOM 7106 C C . ILE A 1 887 ? 73.132 -11.052 9.301 1.00 55.69 887 ILE A C 1
ATOM 7108 O O . ILE A 1 887 ? 74.218 -10.547 9.594 1.00 55.69 887 ILE A O 1
ATOM 7112 N N . LEU A 1 888 ? 72.232 -11.390 10.230 1.00 51.78 888 LEU A N 1
ATOM 7113 C CA . LEU A 1 888 ? 72.461 -11.219 11.666 1.00 51.78 888 LEU A CA 1
ATOM 7114 C C . LEU A 1 888 ? 73.484 -12.232 12.215 1.00 51.78 888 LEU A C 1
ATOM 7116 O O . LEU A 1 888 ? 74.329 -11.835 13.016 1.00 51.78 888 LEU A O 1
ATOM 7120 N N . ASP A 1 889 ? 73.503 -13.476 11.723 1.00 50.66 889 ASP A N 1
ATOM 7121 C CA . ASP A 1 889 ? 74.502 -14.483 12.123 1.00 50.66 889 ASP A CA 1
ATOM 7122 C C . ASP A 1 889 ? 75.922 -14.144 11.626 1.00 50.66 889 ASP A C 1
ATOM 7124 O O . ASP A 1 889 ? 76.897 -14.356 12.350 1.00 50.66 889 ASP A O 1
ATOM 7128 N N . ILE A 1 890 ? 76.065 -13.527 10.444 1.00 56.84 890 ILE A N 1
ATOM 7129 C CA . ILE A 1 890 ? 77.369 -13.044 9.945 1.00 56.84 890 ILE A CA 1
ATOM 7130 C C . ILE A 1 890 ? 77.843 -11.800 10.726 1.00 56.84 890 ILE A C 1
ATOM 7132 O O . ILE A 1 890 ? 79.035 -11.668 11.015 1.00 56.84 890 ILE A O 1
ATOM 7136 N N . GLY A 1 891 ? 76.926 -10.905 11.119 1.00 49.47 891 GLY A N 1
ATOM 7137 C CA . GLY A 1 891 ? 77.244 -9.687 11.878 1.00 49.47 891 GLY A CA 1
ATOM 7138 C C . GLY A 1 891 ? 77.618 -9.932 13.346 1.00 49.47 891 GLY A C 1
ATOM 7139 O O . GLY A 1 891 ? 78.438 -9.204 13.908 1.00 49.47 891 GLY A O 1
ATOM 7140 N N . VAL A 1 892 ? 77.074 -10.982 13.970 1.00 49.53 892 VAL A N 1
ATOM 7141 C CA . VAL A 1 892 ? 77.388 -11.336 15.366 1.00 49.53 892 VAL A CA 1
ATOM 7142 C C . VAL A 1 892 ? 78.715 -12.101 15.475 1.00 49.53 892 VAL A C 1
ATOM 7144 O O . VAL A 1 892 ? 79.458 -11.891 16.438 1.00 49.53 892 VAL A O 1
ATOM 7147 N N . GLN A 1 893 ? 79.094 -12.892 14.463 1.00 47.62 893 GLN A N 1
ATOM 7148 C CA . GLN A 1 893 ? 80.388 -13.589 14.446 1.00 47.62 893 GLN A CA 1
ATOM 7149 C C . GLN A 1 893 ? 81.599 -12.658 14.254 1.00 47.62 893 GLN A C 1
ATOM 7151 O O . GLN A 1 893 ? 82.690 -12.983 14.719 1.00 47.62 893 GLN A O 1
ATOM 7156 N N . GLN A 1 894 ? 81.435 -11.473 13.652 1.00 47.09 894 GLN A N 1
ATOM 7157 C CA . GLN A 1 894 ? 82.548 -10.521 13.510 1.00 47.09 894 GLN A CA 1
ATOM 7158 C C . GLN A 1 894 ? 82.831 -9.709 14.786 1.00 47.09 894 GLN A C 1
ATOM 7160 O O . GLN A 1 894 ? 83.980 -9.338 15.021 1.00 47.09 894 GLN A O 1
ATOM 7165 N N . ASN A 1 895 ? 81.840 -9.504 15.662 1.00 43.91 895 ASN A N 1
ATOM 7166 C CA . ASN A 1 895 ? 82.037 -8.760 16.915 1.00 43.91 895 ASN A CA 1
ATOM 7167 C C . ASN A 1 895 ? 82.525 -9.630 18.087 1.00 43.91 895 ASN A C 1
ATOM 7169 O O . ASN A 1 895 ? 83.175 -9.110 18.992 1.00 43.91 895 ASN A O 1
ATOM 7173 N N . GLN A 1 896 ? 82.302 -10.951 18.061 1.00 43.25 896 GLN A N 1
ATOM 7174 C CA . GLN A 1 896 ? 82.850 -11.859 19.083 1.00 43.25 896 GLN A CA 1
ATOM 7175 C C . GLN A 1 896 ? 84.356 -12.134 18.922 1.00 43.25 896 GLN A C 1
ATOM 7177 O O . GLN A 1 896 ? 85.004 -12.540 19.886 1.00 43.25 896 GLN A O 1
ATOM 7182 N N . HIS A 1 897 ? 84.952 -11.826 17.762 1.00 43.66 897 HIS A N 1
ATOM 7183 C CA . HIS A 1 897 ? 86.403 -11.931 17.575 1.00 43.66 897 HIS A CA 1
ATOM 7184 C C . HIS A 1 897 ? 87.206 -10.758 18.169 1.00 43.66 897 HIS A C 1
ATOM 7186 O O . HIS A 1 897 ? 88.401 -10.923 18.406 1.00 43.66 897 HIS A O 1
ATOM 7192 N N . GLN A 1 898 ? 86.583 -9.611 18.480 1.00 41.59 898 GLN A N 1
ATOM 7193 C CA . GLN A 1 898 ? 87.290 -8.458 19.067 1.00 41.59 898 GLN A CA 1
ATOM 7194 C C . GLN A 1 898 ? 87.349 -8.463 20.602 1.00 41.59 898 GLN A C 1
ATOM 7196 O O . GLN A 1 898 ? 88.209 -7.799 21.175 1.00 41.59 898 GLN A O 1
ATOM 7201 N N . THR A 1 899 ? 86.503 -9.228 21.299 1.00 41.88 899 THR A N 1
ATOM 7202 C CA . THR A 1 899 ? 86.470 -9.201 22.778 1.00 41.88 899 THR A CA 1
ATOM 7203 C C . THR A 1 899 ? 87.327 -10.284 23.447 1.00 41.88 899 THR A C 1
ATOM 7205 O O . THR A 1 899 ? 87.583 -10.191 24.643 1.00 41.88 899 THR A O 1
ATOM 7208 N N . GLN A 1 900 ? 87.847 -11.269 22.700 1.00 40.19 900 GLN A N 1
ATOM 7209 C CA . GLN A 1 900 ? 88.780 -12.282 23.227 1.00 40.19 900 GLN A CA 1
ATOM 7210 C C . GLN A 1 900 ? 90.272 -11.926 23.086 1.00 40.19 900 GLN A C 1
ATOM 7212 O O . GLN A 1 900 ? 91.103 -12.642 23.635 1.00 40.19 900 GLN A O 1
ATOM 7217 N N . GLN A 1 901 ? 90.644 -10.819 22.426 1.00 37.88 901 GLN A N 1
ATOM 7218 C CA . GLN A 1 901 ? 92.061 -10.431 22.290 1.00 37.88 901 GLN A CA 1
ATOM 7219 C C . GLN A 1 901 ? 92.597 -9.473 23.366 1.00 37.88 901 GLN A C 1
ATOM 7221 O O . GLN A 1 901 ? 93.809 -9.324 23.469 1.00 37.88 901 GLN A O 1
ATOM 7226 N N . HIS A 1 902 ? 91.762 -8.893 24.238 1.00 38.91 902 HIS A N 1
ATOM 7227 C CA . HIS A 1 902 ? 92.254 -8.019 25.320 1.00 38.91 902 HIS A CA 1
ATOM 7228 C C . HIS A 1 902 ? 92.538 -8.726 26.660 1.00 38.91 902 HIS A C 1
ATOM 7230 O O . HIS A 1 902 ? 92.743 -8.062 27.672 1.00 38.91 902 HIS A O 1
ATOM 7236 N N . GLN A 1 903 ? 92.628 -10.064 26.669 1.00 37.66 903 GLN A N 1
ATOM 7237 C CA . GLN A 1 903 ? 93.109 -10.847 27.823 1.00 37.66 903 GLN A CA 1
ATOM 7238 C C . GLN A 1 903 ? 94.373 -11.689 27.568 1.00 37.66 903 GLN A C 1
ATOM 7240 O O . GLN A 1 903 ? 94.724 -12.533 28.385 1.00 37.66 903 GLN A O 1
ATOM 7245 N N . THR A 1 904 ? 95.134 -11.396 26.514 1.00 39.25 904 THR A N 1
ATOM 7246 C CA . THR A 1 904 ? 96.554 -11.782 26.434 1.00 39.25 904 THR A CA 1
ATOM 7247 C C . THR A 1 904 ? 97.321 -10.637 25.795 1.00 39.25 904 THR A C 1
ATOM 7249 O O . THR A 1 904 ? 97.336 -10.565 24.573 1.00 39.25 904 THR A O 1
ATOM 7252 N N . LEU A 1 905 ? 97.835 -9.725 26.635 1.00 31.67 905 LEU A N 1
ATOM 7253 C CA . LEU A 1 905 ? 98.934 -8.754 26.456 1.00 31.67 905 LEU A CA 1
ATOM 7254 C C . LEU A 1 905 ? 98.824 -7.729 27.630 1.00 31.67 905 LEU A C 1
ATOM 7256 O O . LEU A 1 905 ? 98.184 -6.696 27.487 1.00 31.67 905 LEU A O 1
ATOM 7260 N N . GLU A 1 906 ? 99.219 -8.026 28.881 1.00 40.12 906 GLU A N 1
ATOM 7261 C CA . GLU A 1 906 ? 100.628 -8.001 29.318 1.00 40.12 906 GLU A CA 1
ATOM 7262 C C . GLU A 1 906 ? 101.592 -8.630 28.314 1.00 40.12 906 GLU A C 1
ATOM 7264 O O . GLU A 1 906 ? 101.485 -9.814 28.005 1.00 40.12 906 GLU A O 1
ATOM 7269 N N . SER A 1 907 ? 102.579 -7.825 27.905 1.00 40.09 907 SER A N 1
ATOM 7270 C CA . SER A 1 907 ? 103.784 -8.153 27.121 1.00 40.09 907 SER A CA 1
ATOM 7271 C C . SER A 1 907 ? 103.751 -7.943 25.603 1.00 40.09 907 SER A C 1
ATOM 7273 O O . SER A 1 907 ? 104.038 -8.861 24.836 1.00 40.09 907 SER A O 1
ATOM 7275 N N . ASN A 1 908 ? 103.456 -6.702 25.193 1.00 30.69 908 ASN A N 1
ATOM 7276 C CA . ASN A 1 908 ? 104.222 -5.881 24.228 1.00 30.69 908 ASN A CA 1
ATOM 7277 C C . ASN A 1 908 ? 103.351 -4.856 23.506 1.00 30.69 908 ASN A C 1
ATOM 7279 O O . ASN A 1 908 ? 102.379 -5.266 22.834 1.00 30.69 908 ASN A O 1
#

Sequence (908 aa):
MIKVIAKRTLINKMRKSKTRTAIRKLVDIIKSGDKENVVLAFRNAESNLHKCVNKGVIHRNTAALMDKKVLLELSNGLKIELPILSGTIGPDVLNIKDLYKTTGLFTYDPGFVSTASCSSSITFIDGDEGVLKYRGHDIADLAENNSFTAVIYLLLYGELPNSEQHKKFLLKIQESSKVSEQVTNVIKAFPKTAHPMSILVACFTNLSASYHETHGNNVNGEDLNFGISAIAQVPAIVAMIYRHINNQEFINANNELSYSENFLKMIFCDAVDNDKSALFAKALDKIFTLHADHEQNASTAAVRLVGSAGSNLFASLSAGVATLWGPAHGGANEAVINMLKEIEQSEDIDKFIEKAKDDKDPFKLMGFGHRVYKNYDPRARILKDACHEVLSKLEQNNELLKIAKKLEEIALKDEYFIVRIIMNAIDIPSNMFTPIFALARTTGWVTQWYEMINDKETKICRPRQLYFALSNTEGKRLIADLKENFVMLMRNHGSITCGRTIQEAMFYTYHLEQACKTQCLTLAMNRELSIPSEEICSKAVKDLLSFESNLGERDWHAWVRLIKNKVEPPSEKYMLISTTSELEDTCEELIAKKPKFIAVDTEFIRNNLTYYPKLSLIQISYGEKSFIVDALVPEIDLSFIKKIMLNQGITKVFHSCRQDIESLLTVFKCIPTPIFDTQVAAMFCHYYHDFIGYSKVVEQYQGVVLDKIKAKNSDWLRRPLSKDQLDYAINDVVHLYDLYQILCNKLEENNRTCWFQEEMESIVNINKYLHSPKDAWKRIKFNYEANPRLVLTVKAVSEWQETLAQRYNMNRNKVINNAVIAGFIEKNVEHVDEILDDLKRNAKNIKDADLLEFVNIFNENGKNWMQQNSILPNNYDKSVFGILSIILDIGVQQNQHQTQQHQTLESN